Protein AF-0000000068437539 (afdb_homodimer)

Organism: Pseudonaja textilis (NCBI:txid8673)

Nearest PDB structures (foldseek):
  8h38-assembly1_I  TM=4.676E-01  e=5.471E-21  Homo sapiens
  8h33-assembly1_B  TM=4.702E-01  e=8.757E-21  Homo sapiens
  8h3f-assembly1_I  TM=4.753E-01  e=2.129E-20  Homo sapiens
  8gq6-assembly1_A  TM=4.574E-01  e=6.055E-20  Homo sapiens
  8h3r-assembly1_B  TM=4.693E-01  e=2.616E-19  Homo sapiens

Structure (mmCIF, N/CA/C/O backbone):
data_AF-0000000068437539-model_v1
#
loop_
_entity.id
_entity.type
_entity.pdbx_description
1 polymer 'BTB domain-containing protein'
#
loop_
_atom_site.group_PDB
_atom_site.id
_atom_site.type_symbol
_atom_site.label_atom_id
_atom_site.label_alt_id
_atom_site.label_comp_id
_atom_site.label_asym_id
_atom_site.label_entity_id
_atom_site.label_seq_id
_atom_site.pdbx_PDB_ins_code
_atom_site.Cartn_x
_atom_site.Cartn_y
_atom_site.Cartn_z
_atom_site.occupancy
_atom_site.B_iso_or_equiv
_atom_site.auth_seq_id
_atom_site.auth_comp_id
_atom_site.auth_asym_id
_atom_site.auth_atom_id
_atom_site.pdbx_PDB_model_num
ATOM 1 N N . MET A 1 1 ? -19.703 61.812 -15.969 1 21.53 1 MET A N 1
ATOM 2 C CA . MET A 1 1 ? -19.344 60.594 -16.703 1 21.53 1 MET A CA 1
ATOM 3 C C . MET A 1 1 ? -19.016 59.469 -15.742 1 21.53 1 MET A C 1
ATOM 5 O O . MET A 1 1 ? -18.172 59.594 -14.859 1 21.53 1 MET A O 1
ATOM 9 N N . ALA A 1 2 ? -20 58.438 -15.438 1 25.72 2 ALA A N 1
ATOM 10 C CA . ALA A 1 2 ? -20.547 57.719 -14.297 1 25.72 2 ALA A CA 1
ATOM 11 C C . ALA A 1 2 ? -19.75 56.438 -14.016 1 25.72 2 ALA A C 1
ATOM 13 O O . ALA A 1 2 ? -19.969 55.406 -14.648 1 25.72 2 ALA A O 1
ATOM 14 N N . SER A 1 3 ? -18.359 56.625 -14 1 24.42 3 SER A N 1
ATOM 15 C CA . SER A 1 3 ? -17.453 55.5 -14.172 1 24.42 3 SER A CA 1
ATOM 16 C C . SER A 1 3 ? -17.656 54.438 -13.07 1 24.42 3 SER A C 1
ATOM 18 O O . SER A 1 3 ? -17.422 54.75 -11.898 1 24.42 3 SER A O 1
ATOM 20 N N . GLY A 1 4 ? -18.734 53.656 -13.18 1 25.41 4 GLY A N 1
ATOM 21 C CA . GLY A 1 4 ? -19.391 52.75 -12.234 1 25.41 4 GLY A CA 1
ATOM 22 C C . GLY A 1 4 ? -18.516 51.594 -11.781 1 25.41 4 GLY A C 1
ATOM 23 O O . GLY A 1 4 ? -18.188 50.719 -12.578 1 25.41 4 GLY A O 1
ATOM 24 N N . GLU A 1 5 ? -17.469 51.812 -10.953 1 26.58 5 GLU A N 1
ATOM 25 C CA . GLU A 1 5 ? -16.453 50.844 -10.523 1 26.58 5 GLU A CA 1
ATOM 26 C C . GLU A 1 5 ? -17.094 49.562 -9.977 1 26.58 5 GLU A C 1
ATOM 28 O O . GLU A 1 5 ? -17.953 49.625 -9.102 1 26.58 5 GLU A O 1
ATOM 33 N N . ALA A 1 6 ? -16.984 48.469 -10.852 1 33.19 6 ALA A N 1
ATOM 34 C CA . ALA A 1 6 ? -17.609 47.156 -10.711 1 33.19 6 ALA A CA 1
ATOM 35 C C . ALA A 1 6 ? -17.297 46.562 -9.352 1 33.19 6 ALA A C 1
ATOM 37 O O . ALA A 1 6 ? -16.156 46.594 -8.883 1 33.19 6 ALA A O 1
ATOM 38 N N . PRO A 1 7 ? -18.312 46.188 -8.586 1 30.17 7 PRO A N 1
ATOM 39 C CA . PRO A 1 7 ? -18.328 45.719 -7.207 1 30.17 7 PRO A CA 1
ATOM 40 C C . PRO A 1 7 ? -17.438 44.469 -7.004 1 30.17 7 PRO A C 1
ATOM 42 O O . PRO A 1 7 ? -17.141 43.75 -7.957 1 30.17 7 PRO A O 1
ATOM 45 N N . LEU A 1 8 ? -16.578 44.469 -5.988 1 35.62 8 LEU A N 1
ATOM 46 C CA . LEU A 1 8 ? -15.625 43.469 -5.508 1 35.62 8 LEU A CA 1
ATOM 47 C C . LEU A 1 8 ? -16.234 42.062 -5.555 1 35.62 8 LEU A C 1
ATOM 49 O O . LEU A 1 8 ? -17.266 41.812 -4.938 1 35.62 8 LEU A O 1
ATOM 53 N N . GLY A 1 9 ? -16.188 41.344 -6.684 1 31 9 GLY A N 1
ATOM 54 C CA . GLY A 1 9 ? -16.688 40.062 -7.176 1 31 9 GLY A CA 1
ATOM 55 C C . GLY A 1 9 ? -16.469 38.938 -6.207 1 31 9 GLY A C 1
ATOM 56 O O . GLY A 1 9 ? -15.422 38.844 -5.555 1 31 9 GLY A O 1
ATOM 57 N N . GLU A 1 10 ? -17.516 38.375 -5.57 1 31.38 10 GLU A N 1
ATOM 58 C CA . GLU A 1 10 ? -17.797 37.125 -4.84 1 31.38 10 GLU A CA 1
ATOM 59 C C . GLU A 1 10 ? -17.125 35.938 -5.508 1 31.38 10 GLU A C 1
ATOM 61 O O . GLU A 1 10 ? -17.641 35.406 -6.48 1 31.38 10 GLU A O 1
ATOM 66 N N . ARG A 1 11 ? -15.828 35.969 -5.789 1 37.91 11 ARG A N 1
ATOM 67 C CA . ARG A 1 11 ? -15.242 34.75 -6.293 1 37.91 11 ARG A CA 1
ATOM 68 C C . ARG A 1 11 ? -15.766 33.531 -5.531 1 37.91 11 ARG A C 1
ATOM 70 O O . ARG A 1 11 ? -15.742 33.5 -4.297 1 37.91 11 ARG A O 1
ATOM 77 N N . GLU A 1 12 ? -16.734 32.719 -6.055 1 40.88 12 GLU A N 1
ATOM 78 C CA . GLU A 1 12 ? -17.344 31.422 -5.793 1 40.88 12 GLU A CA 1
ATOM 79 C C . GLU A 1 12 ? -16.312 30.438 -5.23 1 40.88 12 GLU A C 1
ATOM 81 O O . GLU A 1 12 ? -15.484 29.922 -5.969 1 40.88 12 GLU A O 1
ATOM 86 N N . VAL A 1 13 ? -15.641 30.547 -4.238 1 46 13 VAL A N 1
ATOM 87 C CA . VAL A 1 13 ? -14.812 29.625 -3.477 1 46 13 VAL A CA 1
ATOM 88 C C . VAL A 1 13 ? -15.492 28.25 -3.424 1 46 13 VAL A C 1
ATOM 90 O O . VAL A 1 13 ? -16.203 27.938 -2.461 1 46 13 VAL A O 1
ATOM 93 N N . ALA A 1 14 ? -16.25 27.734 -4.398 1 50.19 14 ALA A N 1
ATOM 94 C CA . ALA A 1 14 ? -17.156 26.594 -4.52 1 50.19 14 ALA A CA 1
ATOM 95 C C . ALA A 1 14 ? -16.391 25.281 -4.469 1 50.19 14 ALA A C 1
ATOM 97 O O . ALA A 1 14 ? -16.812 24.281 -5.078 1 50.19 14 ALA A O 1
ATOM 98 N N . GLY A 1 15 ? -15.141 25.125 -4.086 1 66 15 GLY A N 1
ATOM 99 C CA . GLY A 1 15 ? -14.43 23.875 -4.352 1 66 15 GLY A CA 1
ATOM 100 C C . GLY A 1 15 ? -14.961 22.703 -3.557 1 66 15 GLY A C 1
ATOM 101 O O . GLY A 1 15 ? -14.773 22.641 -2.34 1 66 15 GLY A O 1
ATOM 102 N N . GLY A 1 16 ? -15.938 22.016 -4.047 1 84.12 16 GLY A N 1
ATOM 103 C CA . GLY A 1 16 ? -16.469 20.781 -3.508 1 84.12 16 GLY A CA 1
ATOM 104 C C . GLY A 1 16 ? -15.43 19.672 -3.42 1 84.12 16 GLY A C 1
ATOM 105 O O . GLY A 1 16 ? -14.461 19.672 -4.18 1 84.12 16 GLY A O 1
ATOM 106 N N . GLN A 1 17 ? -15.406 19 -2.246 1 91.69 17 GLN A N 1
ATOM 107 C CA . GLN A 1 17 ? -14.516 17.859 -2.059 1 91.69 17 GLN A CA 1
ATOM 108 C C . GLN A 1 17 ? -15.305 16.562 -1.852 1 91.69 17 GLN A C 1
ATOM 110 O O . GLN A 1 17 ? -16.375 16.578 -1.243 1 91.69 17 GLN A O 1
ATOM 115 N N . SER A 1 18 ? -14.867 15.539 -2.523 1 95.06 18 SER A N 1
ATOM 116 C CA . SER A 1 18 ? -15.406 14.195 -2.303 1 95.06 18 SER A CA 1
ATOM 117 C C . SER A 1 18 ? -14.555 13.414 -1.307 1 95.06 18 SER A C 1
ATOM 119 O O . SER A 1 18 ? -13.344 13.266 -1.496 1 95.06 18 SER A O 1
ATOM 121 N N . LEU A 1 19 ? -15.211 13 -0.224 1 96.19 19 LEU A N 1
ATOM 122 C CA . LEU A 1 19 ? -14.484 12.289 0.824 1 96.19 19 LEU A CA 1
ATOM 123 C C . LEU A 1 19 ? -15.008 10.867 0.984 1 96.19 19 LEU A C 1
ATOM 125 O O . LEU A 1 19 ? -16.172 10.602 0.7 1 96.19 19 LEU A O 1
ATOM 129 N N . SER A 1 20 ? -14.156 9.945 1.362 1 96.38 20 SER A N 1
ATOM 130 C CA . SER A 1 20 ? -14.539 8.562 1.632 1 96.38 20 SER A CA 1
ATOM 131 C C . SER A 1 20 ? -13.984 8.086 2.973 1 96.38 20 SER A C 1
ATOM 133 O O . SER A 1 20 ? -13.102 8.727 3.547 1 96.38 20 SER A O 1
ATOM 135 N N . SER A 1 21 ? -14.555 7.066 3.443 1 95.88 21 SER A N 1
ATOM 136 C CA . SER A 1 21 ? -14.125 6.48 4.711 1 95.88 21 SER A CA 1
ATOM 137 C C . SER A 1 21 ? -13.547 5.086 4.508 1 95.88 21 SER A C 1
ATOM 139 O O . SER A 1 21 ? -14.164 4.238 3.861 1 95.88 21 SER A O 1
ATOM 141 N N . ASP A 1 22 ? -12.484 4.809 5.164 1 92 22 ASP A N 1
ATOM 142 C CA . ASP A 1 22 ? -11.828 3.506 5.066 1 92 22 ASP A CA 1
ATOM 143 C C . ASP A 1 22 ? -12.414 2.523 6.078 1 92 22 ASP A C 1
ATOM 145 O O . ASP A 1 22 ? -12.227 1.311 5.953 1 92 22 ASP A O 1
ATOM 149 N N . THR A 1 23 ? -13.125 3.074 6.969 1 93.62 23 THR A N 1
ATOM 150 C CA . THR A 1 23 ? -13.602 2.225 8.055 1 93.62 23 THR A CA 1
ATOM 151 C C . THR A 1 23 ? -15.094 1.94 7.906 1 93.62 23 THR A C 1
ATOM 153 O O . THR A 1 23 ? -15.625 1.027 8.547 1 93.62 23 THR A O 1
ATOM 156 N N . TYR A 1 24 ? -15.734 2.631 7.066 1 96 24 TYR A N 1
ATOM 157 C CA . TYR A 1 24 ? -17.188 2.541 7 1 96 24 TYR A CA 1
ATOM 158 C C . TYR A 1 24 ? -17.625 1.158 6.535 1 96 24 TYR A C 1
ATOM 160 O O . TYR A 1 24 ? -18.469 0.52 7.176 1 96 24 TYR A O 1
ATOM 168 N N . LEU A 1 25 ? -17.094 0.651 5.484 1 95.12 25 LEU A N 1
ATOM 169 C CA . LEU A 1 25 ? -17.547 -0.592 4.875 1 95.12 25 LEU A CA 1
ATOM 170 C C . LEU A 1 25 ? -17.328 -1.773 5.812 1 95.12 25 LEU A C 1
ATOM 172 O O . LEU A 1 25 ? -18.25 -2.557 6.059 1 95.12 25 LEU A O 1
ATOM 176 N N . PRO A 1 26 ? -16.141 -1.92 6.367 1 94.69 26 PRO A N 1
ATOM 177 C CA . PRO A 1 26 ? -15.961 -2.998 7.344 1 94.69 26 PRO A CA 1
ATOM 178 C C . PRO A 1 26 ? -16.922 -2.895 8.523 1 94.69 26 PRO A C 1
ATOM 180 O O . PRO A 1 26 ? -17.438 -3.912 9 1 94.69 26 PRO A O 1
ATOM 183 N N . LYS A 1 27 ? -17.172 -1.689 8.961 1 95.94 27 LYS A N 1
ATOM 184 C CA . LYS A 1 27 ? -18.094 -1.493 10.078 1 95.94 27 LYS A CA 1
ATOM 185 C C . LYS A 1 27 ? -19.516 -1.843 9.688 1 95.94 27 LYS A C 1
ATOM 187 O O . LYS A 1 27 ? -20.281 -2.381 10.492 1 95.94 27 LYS A O 1
ATOM 192 N N . LEU A 1 28 ? -19.797 -1.466 8.477 1 96.75 28 LEU A N 1
ATOM 193 C CA . LEU A 1 28 ? -21.109 -1.81 7.961 1 96.75 28 LEU A CA 1
ATOM 194 C C . LEU A 1 28 ? -21.328 -3.32 7.969 1 96.75 28 LEU A C 1
ATOM 196 O O . LEU A 1 28 ? -22.344 -3.805 8.461 1 96.75 28 LEU A O 1
ATOM 200 N N . LEU A 1 29 ? -20.375 -4.027 7.457 1 97 29 LEU A N 1
ATOM 201 C CA . LEU A 1 29 ? -20.484 -5.48 7.387 1 97 29 LEU A CA 1
ATOM 202 C C . LEU A 1 29 ? -20.531 -6.086 8.781 1 97 29 LEU A C 1
ATOM 204 O O . LEU A 1 29 ? -21.312 -7.004 9.039 1 97 29 LEU A O 1
ATOM 208 N N . GLU A 1 30 ? -19.703 -5.582 9.641 1 97.19 30 GLU A N 1
ATOM 209 C CA . GLU A 1 30 ? -19.719 -6.039 11.023 1 97.19 30 GLU A CA 1
ATOM 210 C C . GLU A 1 30 ? -21.078 -5.801 11.68 1 97.19 30 GLU A C 1
ATOM 212 O O . GLU A 1 30 ? -21.578 -6.656 12.414 1 97.19 30 GLU A O 1
ATOM 217 N N . GLY A 1 31 ? -21.562 -4.676 11.398 1 97.69 31 GLY A N 1
ATOM 218 C CA . GLY A 1 31 ? -22.875 -4.363 11.914 1 97.69 31 GLY A CA 1
ATOM 219 C C . GLY A 1 31 ? -23.969 -5.285 11.383 1 97.69 31 GLY A C 1
ATOM 220 O O . GLY A 1 31 ? -24.844 -5.715 12.133 1 97.69 31 GLY A O 1
ATOM 221 N N . LEU A 1 32 ? -23.891 -5.57 10.141 1 97.56 32 LEU A N 1
ATOM 222 C CA . LEU A 1 32 ? -24.875 -6.469 9.531 1 97.56 32 LEU A CA 1
ATOM 223 C C . LEU A 1 32 ? -24.75 -7.875 10.109 1 97.56 32 LEU A C 1
ATOM 225 O O . LEU A 1 32 ? -25.75 -8.547 10.328 1 97.56 32 LEU A O 1
ATOM 229 N N . GLN A 1 33 ? -23.562 -8.289 10.328 1 97.62 33 GLN A N 1
ATOM 230 C CA . GLN A 1 33 ? -23.328 -9.586 10.953 1 97.62 33 GLN A CA 1
ATOM 231 C C . GLN A 1 33 ? -23.922 -9.633 12.352 1 97.62 33 GLN A C 1
ATOM 233 O O . GLN A 1 33 ? -24.531 -10.633 12.734 1 97.62 33 GLN A O 1
ATOM 238 N N . ASN A 1 34 ? -23.734 -8.586 13.062 1 97.44 34 ASN A N 1
ATOM 239 C CA . ASN A 1 34 ? -24.281 -8.508 14.414 1 97.44 34 ASN A CA 1
ATOM 240 C C . ASN A 1 34 ? -25.812 -8.547 14.398 1 97.44 34 ASN A C 1
ATOM 242 O O . ASN A 1 34 ? -26.422 -9.234 15.219 1 97.44 34 ASN A O 1
ATOM 246 N N . LEU A 1 35 ? -26.375 -7.824 13.461 1 97.12 35 LEU A N 1
ATOM 247 C CA . LEU A 1 35 ? -27.828 -7.848 13.328 1 97.12 35 LEU A CA 1
ATOM 248 C C . LEU A 1 35 ? -28.328 -9.266 13.047 1 97.12 35 LEU A C 1
ATOM 250 O O . LEU A 1 35 ? -29.297 -9.719 13.656 1 97.12 35 LEU A O 1
ATOM 254 N N . ARG A 1 36 ? -27.625 -9.945 12.188 1 97.12 36 ARG A N 1
ATOM 255 C CA . ARG A 1 36 ? -28.031 -11.305 11.836 1 97.12 36 ARG A CA 1
ATOM 256 C C . ARG A 1 36 ? -27.891 -12.234 13.031 1 97.12 36 ARG A C 1
ATOM 258 O O . ARG A 1 36 ? -28.797 -13.031 13.312 1 97.12 36 ARG A O 1
ATOM 265 N N . SER A 1 37 ? -26.781 -12.125 13.711 1 96.5 37 SER A N 1
ATOM 266 C CA . SER A 1 37 ? -26.516 -12.984 14.867 1 96.5 37 SER A CA 1
ATOM 267 C C . SER A 1 37 ? -27.594 -12.812 15.938 1 96.5 37 SER A C 1
ATOM 269 O O . SER A 1 37 ? -27.922 -13.758 16.656 1 96.5 37 SER A O 1
ATOM 271 N N . GLN A 1 38 ? -28.188 -11.602 15.984 1 95.38 38 GLN A N 1
ATOM 272 C CA . GLN A 1 38 ? -29.203 -11.297 16.984 1 95.38 38 GLN A CA 1
ATOM 273 C C . GLN A 1 38 ? -30.609 -11.477 16.406 1 95.38 38 GLN A C 1
ATOM 275 O O . GLN A 1 38 ? -31.594 -11.164 17.062 1 95.38 38 GLN A O 1
ATOM 280 N N . ASN A 1 39 ? -30.688 -11.969 15.188 1 95 39 ASN A N 1
ATOM 281 C CA . ASN A 1 39 ? -31.953 -12.109 14.461 1 95 39 ASN A CA 1
ATOM 282 C C . ASN A 1 39 ? -32.719 -10.797 14.453 1 95 39 ASN A C 1
ATOM 284 O O . ASN A 1 39 ? -33.969 -10.805 14.609 1 95 39 ASN A O 1
ATOM 288 N N . ALA A 1 40 ? -31.922 -9.68 14.375 1 94.06 40 ALA A N 1
ATOM 289 C CA . ALA A 1 40 ? -32.531 -8.352 14.352 1 94.06 40 ALA A CA 1
ATOM 290 C C . ALA A 1 40 ? -32.75 -7.883 12.922 1 94.06 40 ALA A C 1
ATOM 292 O O . ALA A 1 40 ? -31.844 -7.926 12.094 1 94.06 40 ALA A O 1
ATOM 293 N N . LEU A 1 41 ? -33.969 -7.543 12.594 1 93.19 41 LEU A N 1
ATOM 294 C CA . LEU A 1 41 ? -34.375 -6.953 11.328 1 93.19 41 LEU A CA 1
ATOM 295 C C . LEU A 1 41 ? -34.219 -7.949 10.18 1 93.19 41 LEU A C 1
ATOM 297 O O . LEU A 1 41 ? -34.094 -7.551 9.023 1 93.19 41 LEU A O 1
ATOM 301 N N . CYS A 1 42 ? -34.031 -9.188 10.5 1 94.75 42 CYS A N 1
ATOM 302 C CA . CYS A 1 42 ? -34.031 -10.203 9.453 1 94.75 42 CYS A CA 1
ATOM 303 C C . CYS A 1 42 ? -35.406 -10.375 8.836 1 94.75 42 CYS A C 1
ATOM 305 O O . CYS A 1 42 ? -36.406 -10.336 9.547 1 94.75 42 CYS A O 1
ATOM 307 N N . ASP A 1 43 ? -35.438 -10.547 7.555 1 92.69 43 ASP A N 1
ATOM 308 C CA . ASP A 1 43 ? -36.75 -10.578 6.906 1 92.69 43 ASP A CA 1
ATOM 309 C C . ASP A 1 43 ? -36.875 -11.82 6.031 1 92.69 43 ASP A C 1
ATOM 311 O O . ASP A 1 43 ? -37.844 -11.93 5.262 1 92.69 43 ASP A O 1
ATOM 315 N N . VAL A 1 44 ? -35.938 -12.758 6.113 1 94.69 44 VAL A N 1
ATOM 316 C CA . VAL A 1 44 ? -36.031 -14.008 5.375 1 94.69 44 VAL A CA 1
ATOM 317 C C . VAL A 1 44 ? -35.344 -15.133 6.145 1 94.69 44 VAL A C 1
ATOM 319 O O . VAL A 1 44 ? -34.375 -14.883 6.883 1 94.69 44 VAL A O 1
ATOM 322 N N . VAL A 1 45 ? -35.875 -16.266 6.008 1 96.56 45 VAL A N 1
ATOM 323 C CA . VAL A 1 45 ? -35.281 -17.469 6.582 1 96.56 45 VAL A CA 1
ATOM 324 C C . VAL A 1 45 ? -34.969 -18.469 5.477 1 96.56 45 VAL A C 1
ATOM 326 O O . VAL A 1 45 ? -35.812 -18.781 4.641 1 96.56 45 VAL A O 1
ATOM 329 N N . LEU A 1 46 ? -33.688 -18.875 5.371 1 97.25 46 LEU A N 1
ATOM 330 C CA . LEU A 1 46 ? -33.281 -19.922 4.441 1 97.25 46 LEU A CA 1
ATOM 331 C C . LEU A 1 46 ? -33.25 -21.281 5.137 1 97.25 46 LEU A C 1
ATOM 333 O O . LEU A 1 46 ? -32.812 -21.391 6.289 1 97.25 46 LEU A O 1
ATOM 337 N N . GLU A 1 47 ? -33.688 -22.281 4.43 1 97.81 47 GLU A N 1
ATOM 338 C CA . GLU A 1 47 ? -33.719 -23.625 5.004 1 97.81 47 GLU A CA 1
ATOM 339 C C . GLU A 1 47 ? -33.031 -24.625 4.105 1 97.81 47 GLU A C 1
ATOM 341 O O . GLU A 1 47 ? -33.25 -24.656 2.891 1 97.81 47 GLU A O 1
ATOM 346 N N . ALA A 1 48 ? -32.125 -25.359 4.66 1 97.25 48 ALA A N 1
ATOM 347 C CA . ALA A 1 48 ? -31.438 -26.453 3.99 1 97.25 48 ALA A CA 1
ATOM 348 C C . ALA A 1 48 ? -31.219 -27.625 4.941 1 97.25 48 ALA A C 1
ATOM 350 O O . ALA A 1 48 ? -30.719 -27.453 6.051 1 97.25 48 ALA A O 1
ATOM 351 N N . GLU A 1 49 ? -31.625 -28.828 4.598 1 96.62 49 GLU A N 1
ATOM 352 C CA . GLU A 1 49 ? -31.453 -30.047 5.375 1 96.62 49 GLU A CA 1
ATOM 353 C C . GLU A 1 49 ? -32.031 -29.906 6.773 1 96.62 49 GLU A C 1
ATOM 355 O O . GLU A 1 49 ? -31.422 -30.281 7.762 1 96.62 49 GLU A O 1
ATOM 360 N N . GLY A 1 50 ? -33.156 -29.156 6.91 1 94.31 50 GLY A N 1
ATOM 361 C CA . GLY A 1 50 ? -33.875 -29.016 8.172 1 94.31 50 GLY A CA 1
ATOM 362 C C . GLY A 1 50 ? -33.344 -27.891 9.039 1 94.31 50 GLY A C 1
ATOM 363 O O . GLY A 1 50 ? -33.938 -27.578 10.07 1 94.31 50 GLY A O 1
ATOM 364 N N . ALA A 1 51 ? -32.188 -27.344 8.68 1 97 51 ALA A N 1
ATOM 365 C CA . ALA A 1 51 ? -31.656 -26.203 9.422 1 97 51 ALA A CA 1
ATOM 366 C C . ALA A 1 51 ? -32.156 -24.875 8.867 1 97 51 ALA A C 1
ATOM 368 O O . ALA A 1 51 ? -32.375 -24.75 7.66 1 97 51 ALA A O 1
ATOM 369 N N . SER A 1 52 ? -32.406 -23.953 9.758 1 97 52 SER A N 1
ATOM 370 C CA . SER A 1 52 ? -32.906 -22.641 9.375 1 97 52 SER A CA 1
ATOM 371 C C . SER A 1 52 ? -31.891 -21.531 9.672 1 97 52 SER A C 1
ATOM 373 O O . SER A 1 52 ? -31.234 -21.547 10.711 1 97 52 SER A O 1
ATOM 375 N N . PHE A 1 53 ? -31.719 -20.625 8.734 1 97.44 53 PHE A N 1
ATOM 376 C CA . PHE A 1 53 ? -30.781 -19.5 8.852 1 97.44 53 PHE A CA 1
ATOM 377 C C . PHE A 1 53 ? -31.484 -18.188 8.539 1 97.44 53 PHE A C 1
ATOM 379 O O . PHE A 1 53 ? -32 -18 7.441 1 97.44 53 PHE A O 1
ATOM 386 N N . ALA A 1 54 ? -31.5 -17.328 9.516 1 96.94 54 ALA A N 1
ATOM 387 C CA . ALA A 1 54 ? -32.062 -15.992 9.297 1 96.94 54 ALA A CA 1
ATOM 388 C C . ALA A 1 54 ? -31.094 -15.117 8.516 1 96.94 54 ALA A C 1
ATOM 390 O O . ALA A 1 54 ? -29.875 -15.227 8.688 1 96.94 54 ALA A O 1
ATOM 391 N N . ALA A 1 55 ? -31.562 -14.266 7.609 1 97.19 55 ALA A N 1
ATOM 392 C CA . ALA A 1 55 ? -30.734 -13.359 6.816 1 97.19 55 ALA A CA 1
ATOM 393 C C . ALA A 1 55 ? -31.547 -12.141 6.367 1 97.19 55 ALA A C 1
ATOM 395 O O . ALA A 1 55 ? -32.688 -11.969 6.758 1 97.19 55 ALA A O 1
ATOM 396 N N . HIS A 1 56 ? -30.969 -11.242 5.75 1 96.44 56 HIS A N 1
ATOM 397 C CA . HIS A 1 56 ? -31.594 -10.055 5.184 1 96.44 56 HIS A CA 1
ATOM 398 C C . HIS A 1 56 ? -31.781 -10.195 3.676 1 96.44 56 HIS A C 1
ATOM 400 O O . HIS A 1 56 ? -30.812 -10.477 2.955 1 96.44 56 HIS A O 1
ATOM 406 N N . ARG A 1 57 ? -32.969 -9.992 3.141 1 96.12 57 ARG A N 1
ATOM 407 C CA . ARG A 1 57 ? -33.281 -10.148 1.722 1 96.12 57 ARG A CA 1
ATOM 408 C C . ARG A 1 57 ? -32.375 -9.258 0.868 1 96.12 57 ARG A C 1
ATOM 410 O O . ARG A 1 57 ? -31.906 -9.68 -0.187 1 96.12 57 ARG A O 1
ATOM 417 N N . ALA A 1 58 ? -32.156 -8.008 1.353 1 96.38 58 ALA A N 1
ATOM 418 C CA . ALA A 1 58 ? -31.359 -7.051 0.585 1 96.38 58 ALA A CA 1
ATOM 419 C C . ALA A 1 58 ? -29.938 -7.559 0.38 1 96.38 58 ALA A C 1
ATOM 421 O O . ALA A 1 58 ? -29.391 -7.465 -0.723 1 96.38 58 ALA A O 1
ATOM 422 N N . ILE A 1 59 ? -29.328 -8.133 1.438 1 97.69 59 ILE A N 1
ATOM 423 C CA . ILE A 1 59 ? -27.953 -8.633 1.374 1 97.69 59 ILE A CA 1
ATOM 424 C C . ILE A 1 59 ? -27.891 -9.836 0.441 1 97.69 59 ILE A C 1
ATOM 426 O O . ILE A 1 59 ? -27 -9.922 -0.41 1 97.69 59 ILE A O 1
ATOM 430 N N . LEU A 1 60 ? -28.875 -10.727 0.598 1 97.62 60 LEU A N 1
ATOM 431 C CA . LEU A 1 60 ? -28.922 -11.922 -0.237 1 97.62 60 LEU A CA 1
ATOM 432 C C . LEU A 1 60 ? -29.141 -11.555 -1.699 1 97.62 60 LEU A C 1
ATOM 434 O O . LEU A 1 60 ? -28.531 -12.141 -2.596 1 97.62 60 LEU A O 1
ATOM 438 N N . ALA A 1 61 ? -30.031 -10.578 -1.968 1 97.12 61 ALA A N 1
ATOM 439 C CA . ALA A 1 61 ? -30.375 -10.188 -3.33 1 97.12 61 ALA A CA 1
ATOM 440 C C . ALA A 1 61 ? -29.172 -9.578 -4.047 1 97.12 61 ALA A C 1
ATOM 442 O O . ALA A 1 61 ? -29.047 -9.703 -5.266 1 97.12 61 ALA A O 1
ATOM 443 N N . VAL A 1 62 ? -28.312 -8.93 -3.275 1 97.19 62 VAL A N 1
ATOM 444 C CA . VAL A 1 62 ? -27.141 -8.289 -3.877 1 97.19 62 VAL A CA 1
ATOM 445 C C . VAL A 1 62 ? -26.062 -9.336 -4.133 1 97.19 62 VAL A C 1
ATOM 447 O O . VAL A 1 62 ? -25.391 -9.312 -5.172 1 97.19 62 VAL A O 1
ATOM 450 N N . ALA A 1 63 ? -25.875 -10.258 -3.215 1 97.38 63 ALA A N 1
ATOM 451 C CA . ALA A 1 63 ? -24.75 -11.188 -3.248 1 97.38 63 ALA A CA 1
ATOM 452 C C . ALA A 1 63 ? -25.078 -12.43 -4.059 1 97.38 63 ALA A C 1
ATOM 454 O O . ALA A 1 63 ? -24.188 -13.117 -4.551 1 97.38 63 ALA A O 1
ATOM 455 N N . SER A 1 64 ? -26.359 -12.789 -4.195 1 97.88 64 SER A N 1
ATOM 456 C CA . SER A 1 64 ? -26.812 -14 -4.871 1 97.88 64 SER A CA 1
ATOM 457 C C . SER A 1 64 ? -27.797 -13.672 -5.98 1 97.88 64 SER A C 1
ATOM 459 O O . SER A 1 64 ? -28.891 -13.156 -5.719 1 97.88 64 SER A O 1
ATOM 461 N N . SER A 1 65 ? -27.484 -14.086 -7.207 1 96.69 65 SER A N 1
ATOM 462 C CA . SER A 1 65 ? -28.375 -13.852 -8.336 1 96.69 65 SER A CA 1
ATOM 463 C C . SER A 1 65 ? -29.641 -14.711 -8.242 1 96.69 65 SER A C 1
ATOM 465 O O . SER A 1 65 ? -30.703 -14.312 -8.703 1 96.69 65 SER A O 1
ATOM 467 N N . TYR A 1 66 ? -29.469 -15.844 -7.617 1 97.19 66 TYR A N 1
ATOM 468 C CA . TYR A 1 66 ? -30.609 -16.719 -7.379 1 97.19 66 TYR A CA 1
ATOM 469 C C . TYR A 1 66 ? -31.641 -16.031 -6.473 1 97.19 66 TYR A C 1
ATOM 471 O O . TYR A 1 66 ? -32.812 -15.969 -6.801 1 97.19 66 TYR A O 1
ATOM 479 N N . CYS A 1 67 ? -31.156 -15.484 -5.398 1 96.31 67 CYS A N 1
ATOM 480 C CA . CYS A 1 67 ? -32.031 -14.82 -4.441 1 96.31 67 CYS A CA 1
ATOM 481 C C . CYS A 1 67 ? -32.625 -13.547 -5.031 1 96.31 67 CYS A C 1
ATOM 483 O O . CYS A 1 67 ? -33.781 -13.219 -4.773 1 96.31 67 CYS A O 1
ATOM 485 N N . LYS A 1 68 ? -31.812 -12.812 -5.797 1 95.44 68 LYS A N 1
ATOM 486 C CA . LYS A 1 68 ? -32.312 -11.609 -6.453 1 95.44 68 LYS A CA 1
ATOM 487 C C . LYS A 1 68 ? -33.531 -11.898 -7.305 1 95.44 68 LYS A C 1
ATOM 489 O O . LYS A 1 68 ? -34.562 -11.219 -7.18 1 95.44 68 LYS A O 1
ATOM 494 N N . THR A 1 69 ? -33.469 -12.922 -8.117 1 94.31 69 THR A N 1
ATOM 495 C CA . THR A 1 69 ? -34.531 -13.312 -9.008 1 94.31 69 THR A CA 1
ATOM 496 C C . THR A 1 69 ? -35.719 -13.836 -8.219 1 94.31 69 THR A C 1
ATOM 498 O O . THR A 1 69 ? -36.875 -13.516 -8.523 1 94.31 69 THR A O 1
ATOM 501 N N . HIS A 1 70 ? -35.438 -14.594 -7.203 1 94 70 HIS A N 1
ATOM 502 C CA . HIS A 1 70 ? -36.469 -15.18 -6.375 1 94 70 HIS A CA 1
ATOM 503 C C . HIS A 1 70 ? -37.281 -14.102 -5.68 1 94 70 HIS A C 1
ATOM 505 O O . HIS A 1 70 ? -38.531 -14.141 -5.699 1 94 70 HIS A O 1
ATOM 511 N N . PHE A 1 71 ? -36.625 -13.086 -5.105 1 92.94 71 PHE A N 1
ATOM 512 C CA . PHE A 1 71 ? -37.281 -12.055 -4.332 1 92.94 71 PHE A CA 1
ATOM 513 C C . PHE A 1 71 ? -38.031 -11.094 -5.25 1 92.94 71 PHE A C 1
ATOM 515 O O . PHE A 1 71 ? -39 -10.469 -4.84 1 92.94 71 PHE A O 1
ATOM 522 N N . ALA A 1 72 ? -37.531 -10.922 -6.469 1 88.62 72 ALA A N 1
ATOM 523 C CA . ALA A 1 72 ? -38.219 -10.07 -7.438 1 88.62 72 ALA A CA 1
ATOM 524 C C . ALA A 1 72 ? -39.562 -10.672 -7.844 1 88.62 72 ALA A C 1
ATOM 526 O O . ALA A 1 72 ? -40.5 -9.945 -8.141 1 88.62 72 ALA A O 1
ATOM 527 N N . ARG A 1 73 ? -39.656 -11.984 -7.836 1 85.88 73 ARG A N 1
ATOM 528 C CA . ARG A 1 73 ? -40.844 -12.688 -8.258 1 85.88 73 ARG A CA 1
ATOM 529 C C . ARG A 1 73 ? -41.844 -12.805 -7.105 1 85.88 73 ARG A C 1
ATOM 531 O O . ARG A 1 73 ? -43.062 -12.961 -7.332 1 85.88 73 ARG A O 1
ATOM 538 N N . GLU A 1 74 ? -41.219 -12.852 -5.941 1 79.06 74 GLU A N 1
ATOM 539 C CA . GLU A 1 74 ? -42.094 -13.055 -4.773 1 79.06 74 GLU A CA 1
ATOM 540 C C . GLU A 1 74 ? -43 -11.859 -4.543 1 79.06 74 GLU A C 1
ATOM 542 O O . GLU A 1 74 ? -42.594 -10.711 -4.715 1 79.06 74 GLU A O 1
ATOM 547 N N . ALA A 1 75 ? -44.281 -12.125 -4.695 1 60.28 75 ALA A N 1
ATOM 548 C CA . ALA A 1 75 ? -45.281 -11.117 -4.387 1 60.28 75 ALA A CA 1
ATOM 549 C C . ALA A 1 75 ? -45.031 -10.508 -3.008 1 60.28 75 ALA A C 1
ATOM 551 O O . ALA A 1 75 ? -44.531 -11.172 -2.105 1 60.28 75 ALA A O 1
ATOM 552 N N . ALA A 1 76 ? -45.094 -9.172 -2.76 1 57.47 76 ALA A N 1
ATOM 553 C CA . ALA A 1 76 ? -44.969 -8.32 -1.583 1 57.47 76 ALA A CA 1
ATOM 554 C C . ALA A 1 76 ? -45.688 -8.914 -0.38 1 57.47 76 ALA A C 1
ATOM 556 O O . ALA A 1 76 ? -46.812 -9.43 -0.512 1 57.47 76 ALA A O 1
ATOM 557 N N . GLY A 1 77 ? -45.125 -9.32 0.808 1 58.25 77 GLY A N 1
ATOM 558 C CA . GLY A 1 77 ? -45.844 -9.508 2.066 1 58.25 77 GLY A CA 1
ATOM 559 C C . GLY A 1 77 ? -45.594 -10.859 2.695 1 58.25 77 GLY A C 1
ATOM 560 O O . GLY A 1 77 ? -45.906 -11.078 3.867 1 58.25 77 GLY A O 1
ATOM 561 N N . ARG A 1 78 ? -45.5 -12.039 1.808 1 57.31 78 ARG A N 1
ATOM 562 C CA . ARG A 1 78 ? -45.562 -13.328 2.496 1 57.31 78 ARG A CA 1
ATOM 563 C C . ARG A 1 78 ? -44.156 -13.789 2.885 1 57.31 78 ARG A C 1
ATOM 565 O O . ARG A 1 78 ? -43.25 -13.883 2.035 1 57.31 78 ARG A O 1
ATOM 572 N N . ALA A 1 79 ? -43.844 -13.805 4.164 1 68.62 79 ALA A N 1
ATOM 573 C CA . ALA A 1 79 ? -42.625 -14.234 4.812 1 68.62 79 ALA A CA 1
ATOM 574 C C . ALA A 1 79 ? -42.438 -15.742 4.664 1 68.62 79 ALA A C 1
ATOM 576 O O . ALA A 1 79 ? -42.656 -16.5 5.605 1 68.62 79 ALA A O 1
ATOM 577 N N . THR A 1 80 ? -42.375 -16.203 3.418 1 82.81 80 THR A N 1
ATOM 578 C CA . THR A 1 80 ? -42.156 -17.641 3.291 1 82.81 80 THR A CA 1
ATOM 579 C C . THR A 1 80 ? -40.656 -17.938 3.279 1 82.81 80 THR A C 1
ATOM 581 O O . THR A 1 80 ? -39.875 -17.203 2.652 1 82.81 80 THR A O 1
ATOM 584 N N . PRO A 1 81 ? -40.312 -18.906 4.121 1 92.5 81 PRO A N 1
ATOM 585 C CA . PRO A 1 81 ? -38.906 -19.312 4.121 1 92.5 81 PRO A CA 1
ATOM 586 C C . PRO A 1 81 ? -38.438 -19.812 2.756 1 92.5 81 PRO A C 1
ATOM 588 O O . PRO A 1 81 ? -39.219 -20.406 2.01 1 92.5 81 PRO A O 1
ATOM 591 N N . LEU A 1 82 ? -37.312 -19.469 2.33 1 94.81 82 LEU A N 1
ATOM 592 C CA . LEU A 1 82 ? -36.688 -19.969 1.107 1 94.81 82 LEU A CA 1
ATOM 593 C C . LEU A 1 82 ? -36.094 -21.359 1.333 1 94.81 82 LEU A C 1
ATOM 595 O O . LEU A 1 82 ? -35.062 -21.484 2.002 1 94.81 82 LEU A O 1
ATOM 599 N N . LYS A 1 83 ? -36.688 -22.328 0.784 1 95.75 83 LYS A N 1
ATOM 600 C CA . LYS A 1 83 ? -36.219 -23.703 0.944 1 95.75 83 LYS A CA 1
ATOM 601 C C . LYS A 1 83 ? -35.281 -24.094 -0.187 1 95.75 83 LYS A C 1
ATOM 603 O O . LYS A 1 83 ? -35.656 -24.016 -1.362 1 95.75 83 LYS A O 1
ATOM 608 N N . LEU A 1 84 ? -34.094 -24.531 0.208 1 96.75 84 LEU A N 1
ATOM 609 C CA . LEU A 1 84 ? -33.094 -24.953 -0.763 1 96.75 84 LEU A CA 1
ATOM 610 C C . LEU A 1 84 ? -32.969 -26.484 -0.761 1 96.75 84 LEU A C 1
ATOM 612 O O . LEU A 1 84 ? -32.75 -27.078 0.292 1 96.75 84 LEU A O 1
ATOM 616 N N . ALA A 1 85 ? -33.125 -27.078 -1.838 1 95.12 85 ALA A N 1
ATOM 617 C CA . ALA A 1 85 ? -33.062 -28.531 -1.995 1 95.12 85 ALA A CA 1
ATOM 618 C C . ALA A 1 85 ? -31.625 -28.984 -2.25 1 95.12 85 ALA A C 1
ATOM 620 O O . ALA A 1 85 ? -30.75 -28.156 -2.518 1 95.12 85 ALA A O 1
ATOM 621 N N . PRO A 1 86 ? -31.453 -30.312 -2.105 1 94 86 PRO A N 1
ATOM 622 C CA . PRO A 1 86 ? -30.125 -30.812 -2.512 1 94 86 PRO A CA 1
ATOM 623 C C . PRO A 1 86 ? -29.75 -30.406 -3.932 1 94 86 PRO A C 1
ATOM 625 O O . PRO A 1 86 ? -30.625 -30.297 -4.797 1 94 86 PRO A O 1
ATOM 628 N N . PRO A 1 87 ? -28.469 -30.031 -4.004 1 94.75 87 PRO A N 1
ATOM 629 C CA . PRO A 1 87 ? -27.281 -30.484 -3.256 1 94.75 87 PRO A CA 1
ATOM 630 C C . PRO A 1 87 ? -26.859 -29.469 -2.193 1 94.75 87 PRO A C 1
ATOM 632 O O . PRO A 1 87 ? -25.766 -29.578 -1.64 1 94.75 87 PRO A O 1
ATOM 635 N N . VAL A 1 88 ? -27.703 -28.484 -1.922 1 97.38 88 VAL A N 1
ATOM 636 C CA . VAL A 1 88 ? -27.344 -27.5 -0.912 1 97.38 88 VAL A CA 1
ATOM 637 C C . VAL A 1 88 ? -27.469 -28.109 0.481 1 97.38 88 VAL A C 1
ATOM 639 O O . VAL A 1 88 ? -28.562 -28.469 0.909 1 97.38 88 VAL A O 1
ATOM 642 N N . THR A 1 89 ? -26.344 -28.25 1.131 1 97.56 89 THR A N 1
ATOM 643 C CA . THR A 1 89 ? -26.328 -28.766 2.496 1 97.56 89 THR A CA 1
ATOM 644 C C . THR A 1 89 ? -26.406 -27.625 3.506 1 97.56 89 THR A C 1
ATOM 646 O O . THR A 1 89 ? -26.25 -26.469 3.145 1 97.56 89 THR A O 1
ATOM 649 N N . ALA A 1 90 ? -26.688 -27.953 4.805 1 97.75 90 ALA A N 1
ATOM 650 C CA . ALA A 1 90 ? -26.719 -26.953 5.879 1 97.75 90 ALA A CA 1
ATOM 651 C C . ALA A 1 90 ? -25.344 -26.344 6.094 1 97.75 90 ALA A C 1
ATOM 653 O O . ALA A 1 90 ? -25.219 -25.125 6.27 1 97.75 90 ALA A O 1
ATOM 654 N N . ARG A 1 91 ? -24.359 -27.172 6.02 1 96.88 91 ARG A N 1
ATOM 655 C CA . ARG A 1 91 ? -23 -26.719 6.223 1 96.88 91 ARG A CA 1
ATOM 656 C C . ARG A 1 91 ? -22.547 -25.812 5.078 1 96.88 91 ARG A C 1
ATOM 658 O O . ARG A 1 91 ? -21.891 -24.797 5.305 1 96.88 91 ARG A O 1
ATOM 665 N N . GLY A 1 92 ? -22.859 -26.172 3.842 1 97.81 92 GLY A N 1
ATOM 666 C CA . GLY A 1 92 ? -22.547 -25.328 2.691 1 97.81 92 GLY A CA 1
ATOM 667 C C . GLY A 1 92 ? -23.188 -23.969 2.748 1 97.81 92 GLY A C 1
ATOM 668 O O . GLY A 1 92 ? -22.547 -22.953 2.467 1 97.81 92 GLY A O 1
ATOM 669 N N . LEU A 1 93 ? -24.484 -24 3.145 1 98.25 93 LEU A N 1
ATOM 670 C CA . LEU A 1 93 ? -25.234 -22.75 3.254 1 98.25 93 LEU A CA 1
ATOM 671 C C . LEU A 1 93 ? -24.656 -21.875 4.363 1 98.25 93 LEU A C 1
ATOM 673 O O . LEU A 1 93 ? -24.547 -20.656 4.199 1 98.25 93 LEU A O 1
ATOM 677 N N . GLN A 1 94 ? -24.328 -22.531 5.469 1 97.62 94 GLN A N 1
ATOM 678 C CA . GLN A 1 94 ? -23.703 -21.812 6.574 1 97.62 94 GLN A CA 1
ATOM 679 C C . GLN A 1 94 ? -22.406 -21.141 6.137 1 97.62 94 GLN A C 1
ATOM 681 O O . GLN A 1 94 ? -22.125 -20 6.52 1 97.62 94 GLN A O 1
ATOM 686 N N . GLY A 1 95 ? -21.562 -21.828 5.344 1 97.69 95 GLY A N 1
ATOM 687 C CA . GLY A 1 95 ? -20.328 -21.25 4.828 1 97.69 95 GLY A CA 1
ATOM 688 C C . GLY A 1 95 ? -20.562 -20.047 3.949 1 97.69 95 GLY A C 1
ATOM 689 O O . GLY A 1 95 ? -19.844 -19.047 4.07 1 97.69 95 GLY A O 1
ATOM 690 N N . ILE A 1 96 ? -21.594 -20.109 3.137 1 98.31 96 ILE A N 1
ATOM 691 C CA . ILE A 1 96 ? -21.922 -19.016 2.236 1 98.31 96 ILE A CA 1
ATOM 692 C C . ILE A 1 96 ? -22.359 -17.797 3.049 1 98.31 96 ILE A C 1
ATOM 694 O O . ILE A 1 96 ? -21.875 -16.688 2.818 1 98.31 96 ILE A O 1
ATOM 698 N N . LEU A 1 97 ? -23.266 -18 3.996 1 98.25 97 LEU A N 1
ATOM 699 C CA . LEU A 1 97 ? -23.781 -16.906 4.805 1 98.25 97 LEU A CA 1
ATOM 700 C C . LEU A 1 97 ? -22.688 -16.281 5.656 1 98.25 97 LEU A C 1
ATOM 702 O O . LEU A 1 97 ? -22.641 -15.062 5.82 1 98.25 97 LEU A O 1
ATOM 706 N N . SER A 1 98 ? -21.844 -17.156 6.164 1 97.44 98 SER A N 1
ATOM 707 C CA . SER A 1 98 ? -20.703 -16.641 6.926 1 97.44 98 SER A CA 1
ATOM 708 C C . SER A 1 98 ? -19.844 -15.711 6.078 1 97.44 98 SER A C 1
ATOM 710 O O . SER A 1 98 ? -19.422 -14.648 6.543 1 97.44 98 SER A O 1
ATOM 712 N N . PHE A 1 99 ? -19.656 -16.047 4.871 1 97.94 99 PHE A N 1
ATOM 713 C CA . PHE A 1 99 ? -18.875 -15.211 3.969 1 97.94 99 PHE A CA 1
ATOM 714 C C . PHE A 1 99 ? -19.609 -13.906 3.68 1 97.94 99 PHE A C 1
ATOM 716 O O . PHE A 1 99 ? -19.016 -12.828 3.75 1 97.94 99 PHE A O 1
ATOM 723 N N . LEU A 1 100 ? -20.859 -14.016 3.389 1 98.19 100 LEU A N 1
ATOM 724 C CA . LEU A 1 100 ? -21.625 -12.844 2.986 1 98.19 100 LEU A CA 1
ATOM 725 C C . LEU A 1 100 ? -21.641 -11.789 4.09 1 98.19 100 LEU A C 1
ATOM 727 O O . LEU A 1 100 ? -21.641 -10.594 3.811 1 98.19 100 LEU A O 1
ATOM 731 N N . TYR A 1 101 ? -21.547 -12.219 5.344 1 98.25 101 TYR A N 1
ATOM 732 C CA . TYR A 1 101 ? -21.703 -11.281 6.457 1 98.25 101 TYR A CA 1
ATOM 733 C C . TYR A 1 101 ? -20.344 -10.992 7.105 1 98.25 101 TYR A C 1
ATOM 735 O O . TYR A 1 101 ? -20.266 -10.234 8.078 1 98.25 101 TYR A O 1
ATOM 743 N N . SER A 1 102 ? -19.25 -11.547 6.594 1 97.06 102 SER A N 1
ATOM 744 C CA . SER A 1 102 ? -17.953 -11.289 7.219 1 97.06 102 SER A CA 1
ATOM 745 C C . SER A 1 102 ? -16.859 -11.07 6.172 1 97.06 102 SER A C 1
ATOM 747 O O . SER A 1 102 ? -15.781 -10.57 6.488 1 97.06 102 SER A O 1
ATOM 749 N N . ASN A 1 103 ? -17.125 -11.469 4.996 1 97.38 103 ASN A N 1
ATOM 750 C CA . ASN A 1 103 ? -16.125 -11.445 3.926 1 97.38 103 ASN A CA 1
ATOM 751 C C . ASN A 1 103 ? -14.984 -12.414 4.203 1 97.38 103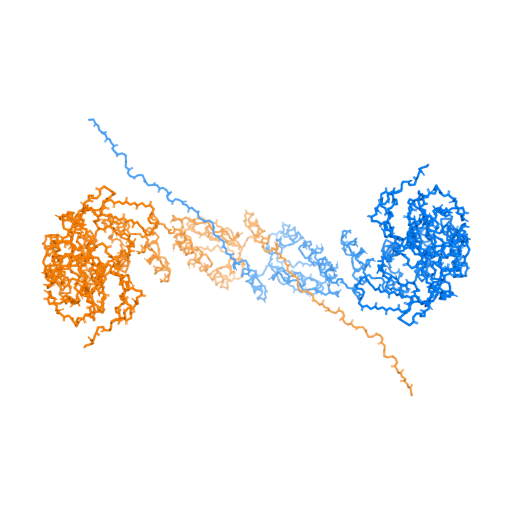 ASN A C 1
ATOM 753 O O . ASN A 1 103 ? -13.859 -12.195 3.758 1 97.38 103 ASN A O 1
ATOM 757 N N . ARG A 1 104 ? -15.273 -13.383 5.051 1 96.5 104 ARG A N 1
ATOM 758 C CA . ARG A 1 104 ? -14.297 -14.414 5.363 1 96.5 104 ARG A CA 1
ATOM 759 C C . ARG A 1 104 ? -14.852 -15.805 5.07 1 96.5 104 ARG A C 1
ATOM 761 O O . ARG A 1 104 ? -15.891 -16.188 5.613 1 96.5 104 ARG A O 1
ATOM 768 N N . LEU A 1 105 ? -14.133 -16.453 4.191 1 97.25 105 LEU A N 1
ATOM 769 C CA . LEU A 1 105 ? -14.547 -17.797 3.805 1 97.25 105 LEU A CA 1
ATOM 770 C C . LEU A 1 105 ? -13.57 -18.844 4.344 1 97.25 105 LEU A C 1
ATOM 772 O O . LEU A 1 105 ? -12.391 -18.828 3.994 1 97.25 105 LEU A O 1
ATOM 776 N N . GLU A 1 106 ? -14.07 -19.656 5.203 1 96.88 106 GLU A N 1
ATOM 777 C CA . GLU A 1 106 ? -13.25 -20.734 5.75 1 96.88 106 GLU A CA 1
ATOM 778 C C . GLU A 1 106 ? -13.469 -22.031 4.977 1 96.88 106 GLU A C 1
ATOM 780 O O . GLU A 1 106 ? -14.57 -22.594 4.969 1 96.88 106 GLU A O 1
ATOM 785 N N . LEU A 1 107 ? -12.305 -22.469 4.387 1 96.88 107 LEU A N 1
ATOM 786 C CA . LEU A 1 107 ? -12.422 -23.672 3.562 1 96.88 107 LEU A CA 1
ATOM 787 C C . LEU A 1 107 ? -11.398 -24.719 3.973 1 96.88 107 LEU A C 1
ATOM 789 O O . LEU A 1 107 ? -10.289 -24.375 4.398 1 96.88 107 LEU A O 1
ATOM 793 N N . THR A 1 108 ? -11.758 -25.984 3.908 1 95.31 108 THR A N 1
ATOM 794 C CA . THR A 1 108 ? -10.898 -27.172 3.98 1 95.31 108 THR A CA 1
ATOM 795 C C . THR A 1 108 ? -11.164 -28.109 2.805 1 95.31 108 THR A C 1
ATOM 797 O O . THR A 1 108 ? -12.141 -27.922 2.066 1 95.31 108 THR A O 1
ATOM 800 N N . LEU A 1 109 ? -10.312 -29.062 2.594 1 93.56 109 LEU A N 1
ATOM 801 C CA . LEU A 1 109 ? -10.5 -30 1.491 1 93.56 109 LEU A CA 1
ATOM 802 C C . LEU A 1 109 ? -11.758 -30.828 1.695 1 93.56 109 LEU A C 1
ATOM 804 O O . LEU A 1 109 ? -12.352 -31.312 0.728 1 93.56 109 LEU A O 1
ATOM 808 N N . GLN A 1 110 ? -12.211 -30.922 2.91 1 92.88 110 GLN A N 1
ATOM 809 C CA . GLN A 1 110 ? -13.398 -31.703 3.232 1 92.88 110 GLN A CA 1
ATOM 810 C C . GLN A 1 110 ? -14.672 -30.891 2.998 1 92.88 110 GLN A C 1
ATOM 812 O O . GLN A 1 110 ? -15.719 -31.453 2.689 1 92.88 110 GLN A O 1
ATOM 817 N N . THR A 1 111 ? -14.547 -29.547 3.104 1 95.44 111 THR A N 1
ATOM 818 C CA . THR A 1 111 ? -15.758 -28.734 3.094 1 95.44 111 THR A CA 1
ATOM 819 C C . THR A 1 111 ? -15.891 -27.969 1.78 1 95.44 111 THR A C 1
ATOM 821 O O . THR A 1 111 ? -16.969 -27.453 1.46 1 95.44 111 THR A O 1
ATOM 824 N N . VAL A 1 112 ? -14.867 -27.875 0.983 1 96.31 112 VAL A N 1
ATOM 825 C CA . VAL A 1 112 ? -14.82 -27 -0.187 1 96.31 112 VAL A CA 1
ATOM 826 C C . VAL A 1 112 ? -15.891 -27.422 -1.189 1 96.31 112 VAL A C 1
ATOM 828 O O . VAL A 1 112 ? -16.531 -26.578 -1.812 1 96.31 112 VAL A O 1
ATOM 831 N N . GLU A 1 113 ? -16.094 -28.703 -1.351 1 95.5 113 GLU A N 1
ATOM 832 C CA . GLU A 1 113 ? -17.062 -29.156 -2.336 1 95.5 113 GLU A CA 1
ATOM 833 C C . GLU A 1 113 ? -18.484 -28.75 -1.937 1 95.5 113 GLU A C 1
ATOM 835 O O . GLU A 1 113 ? -19.266 -28.297 -2.771 1 95.5 113 GLU A O 1
ATOM 840 N N . GLU A 1 114 ? -18.875 -28.938 -0.657 1 96.56 114 GLU A N 1
ATOM 841 C CA . GLU A 1 114 ? -20.203 -28.594 -0.165 1 96.56 114 GLU A CA 1
ATOM 842 C C . GLU A 1 114 ? -20.469 -27.094 -0.306 1 96.56 114 GLU A C 1
ATOM 844 O O . GLU A 1 114 ? -21.547 -26.688 -0.742 1 96.56 114 GLU A O 1
ATOM 849 N N . VAL A 1 115 ? -19.516 -26.281 0.044 1 97.75 115 VAL A N 1
ATOM 850 C CA . VAL A 1 115 ? -19.641 -24.828 -0.035 1 97.75 115 VAL A CA 1
ATOM 851 C C . VAL A 1 115 ? -19.75 -24.406 -1.497 1 97.75 115 VAL A C 1
ATOM 853 O O . VAL A 1 115 ? -20.578 -23.547 -1.844 1 97.75 115 VAL A O 1
ATOM 856 N N . PHE A 1 116 ? -18.953 -25.047 -2.33 1 97.06 116 PHE A N 1
ATOM 857 C CA . PHE A 1 116 ? -18.969 -24.719 -3.75 1 97.06 116 PHE A CA 1
ATOM 858 C C . PHE A 1 116 ? -20.312 -25.062 -4.375 1 97.06 116 PHE A C 1
ATOM 860 O O . PHE A 1 116 ? -20.875 -24.266 -5.137 1 97.06 116 PHE A O 1
ATOM 867 N N . ARG A 1 117 ? -20.828 -26.188 -4.07 1 96.44 117 ARG A N 1
ATOM 868 C CA . ARG A 1 117 ? -22.109 -26.609 -4.629 1 96.44 117 ARG A CA 1
ATOM 869 C C . ARG A 1 117 ? -23.219 -25.672 -4.207 1 96.44 117 ARG A C 1
ATOM 871 O O . ARG A 1 117 ? -24.109 -25.328 -5.008 1 96.44 117 ARG A O 1
ATOM 878 N N . ALA A 1 118 ? -23.234 -25.266 -2.965 1 97.88 118 ALA A N 1
ATOM 879 C CA . ALA A 1 118 ? -24.203 -24.281 -2.488 1 97.88 118 ALA A CA 1
ATOM 880 C C . ALA A 1 118 ? -24.047 -22.953 -3.242 1 97.88 118 ALA A C 1
ATOM 882 O O . ALA A 1 118 ? -25.047 -22.344 -3.633 1 97.88 118 ALA A O 1
ATOM 883 N N . ALA A 1 119 ? -22.797 -22.531 -3.426 1 97.88 119 ALA A N 1
ATOM 884 C CA . ALA A 1 119 ? -22.531 -21.297 -4.141 1 97.88 119 ALA A CA 1
ATOM 885 C C . ALA A 1 119 ? -23 -21.375 -5.586 1 97.88 119 ALA A C 1
ATOM 887 O O . ALA A 1 119 ? -23.5 -20.391 -6.141 1 97.88 119 ALA A O 1
ATOM 888 N N . GLU A 1 120 ? -22.859 -22.5 -6.168 1 96.38 120 GLU A N 1
ATOM 889 C CA . GLU A 1 120 ? -23.281 -22.719 -7.547 1 96.38 120 GLU A CA 1
ATOM 890 C C . GLU A 1 120 ? -24.797 -22.609 -7.676 1 96.38 120 GLU A C 1
ATOM 892 O O . GLU A 1 120 ? -25.297 -21.938 -8.586 1 96.38 120 GLU A O 1
ATOM 897 N N . VAL A 1 121 ? -25.5 -23.234 -6.754 1 97.25 121 VAL A N 1
ATOM 898 C CA . VAL A 1 121 ? -26.969 -23.188 -6.777 1 97.25 121 VAL A CA 1
ATOM 899 C C . VAL A 1 121 ? -27.453 -21.766 -6.52 1 97.25 121 VAL A C 1
ATOM 901 O O . VAL A 1 121 ? -28.328 -21.266 -7.227 1 97.25 121 VAL A O 1
ATOM 904 N N . LEU A 1 122 ? -26.859 -21.078 -5.531 1 97.88 122 LEU A N 1
ATOM 905 C CA . LEU A 1 122 ? -27.266 -19.719 -5.145 1 97.88 122 LEU A CA 1
ATOM 906 C C . LEU A 1 122 ? -26.656 -18.688 -6.082 1 97.88 122 LEU A C 1
ATOM 908 O O . LEU A 1 122 ? -26.984 -17.5 -6 1 97.88 122 LEU A O 1
ATOM 912 N N . LEU A 1 123 ? -25.734 -19.156 -6.973 1 97.38 123 LEU A N 1
ATOM 913 C CA . LEU A 1 123 ? -25.062 -18.312 -7.949 1 97.38 123 LEU A CA 1
ATOM 914 C C . LEU A 1 123 ? -24.297 -17.172 -7.258 1 97.38 123 LEU A C 1
ATOM 916 O O . LEU A 1 123 ? -24.453 -16.016 -7.621 1 97.38 123 LEU A O 1
ATOM 920 N N . VAL A 1 124 ? -23.547 -17.516 -6.262 1 98 124 VAL A N 1
ATOM 921 C CA . VAL A 1 124 ? -22.641 -16.594 -5.59 1 98 124 VAL A CA 1
ATOM 922 C C . VAL A 1 124 ? -21.25 -16.672 -6.223 1 98 124 VAL A C 1
ATOM 924 O O . VAL A 1 124 ? -20.422 -17.469 -5.812 1 98 124 VAL A O 1
ATOM 927 N N . ARG A 1 125 ? -20.969 -15.812 -7.094 1 96 125 ARG A N 1
ATOM 928 C CA . ARG A 1 125 ? -19.781 -15.867 -7.938 1 96 125 ARG A CA 1
ATOM 929 C C . ARG A 1 125 ? -18.516 -15.68 -7.109 1 96 125 ARG A C 1
ATOM 931 O O . ARG A 1 125 ? -17.484 -16.297 -7.387 1 96 125 ARG A O 1
ATOM 938 N N . GLU A 1 126 ? -18.594 -14.82 -6.102 1 96.56 126 GLU A N 1
ATOM 939 C CA . GLU A 1 126 ? -17.422 -14.523 -5.297 1 96.56 126 GLU A CA 1
ATOM 940 C C . GLU A 1 126 ? -16.938 -15.766 -4.555 1 96.56 126 GLU A C 1
ATOM 942 O O . GLU A 1 126 ? -15.734 -16.016 -4.48 1 96.56 126 GLU A O 1
ATOM 947 N N . VAL A 1 127 ? -17.844 -16.516 -4.055 1 97.81 127 VAL A N 1
ATOM 948 C CA . VAL A 1 127 ? -17.484 -17.719 -3.309 1 97.81 127 VAL A CA 1
ATOM 949 C C . VAL A 1 127 ? -16.938 -18.766 -4.262 1 97.81 127 VAL A C 1
ATOM 951 O O . VAL A 1 127 ? -15.984 -19.484 -3.924 1 97.81 127 VAL A O 1
ATOM 954 N N . MET A 1 128 ? -17.5 -18.891 -5.449 1 96.44 128 MET A N 1
ATOM 955 C CA . MET A 1 128 ? -16.984 -19.828 -6.453 1 96.44 128 MET A CA 1
ATOM 956 C C . MET A 1 128 ? -15.547 -19.5 -6.816 1 96.44 128 MET A C 1
ATOM 958 O O . MET A 1 128 ? -14.695 -20.391 -6.848 1 96.44 128 MET A O 1
ATOM 962 N N . ARG A 1 129 ? -15.305 -18.234 -6.984 1 95.25 129 ARG A N 1
ATOM 963 C CA . ARG A 1 129 ? -13.961 -17.797 -7.324 1 95.25 129 ARG A CA 1
ATOM 964 C C . ARG A 1 129 ? -12.984 -18.109 -6.195 1 95.25 129 ARG A C 1
ATOM 966 O O . ARG A 1 129 ? -11.875 -18.578 -6.441 1 95.25 129 ARG A O 1
ATOM 973 N N . LEU A 1 130 ? -13.422 -17.844 -4.957 1 96.75 130 LEU A N 1
ATOM 974 C CA . LEU A 1 130 ? -12.562 -18.094 -3.805 1 96.75 130 LEU A CA 1
ATOM 975 C C . LEU A 1 130 ? -12.312 -19.578 -3.621 1 96.75 130 LEU A C 1
ATOM 977 O O . LEU A 1 130 ? -11.234 -19.984 -3.178 1 96.75 130 LEU A O 1
ATOM 981 N N . SER A 1 131 ? -13.234 -20.391 -3.965 1 96.56 131 SER A N 1
ATOM 982 C CA . SER A 1 131 ? -13.07 -21.844 -3.877 1 96.56 131 SER A CA 1
ATOM 983 C C . SER A 1 131 ? -11.992 -22.328 -4.836 1 96.56 131 SER A C 1
ATOM 985 O O . SER A 1 131 ? -11.18 -23.188 -4.477 1 96.56 131 SER A O 1
ATOM 987 N N . PHE A 1 132 ? -11.977 -21.75 -6.008 1 95.44 132 PHE A N 1
ATOM 988 C CA . PHE A 1 132 ? -10.945 -22.109 -6.977 1 95.44 132 PHE A CA 1
ATOM 989 C C . PHE A 1 132 ? -9.57 -21.656 -6.496 1 95.44 132 PHE A C 1
ATOM 991 O O . PHE A 1 132 ? -8.594 -22.391 -6.621 1 95.44 132 PHE A O 1
ATOM 998 N N . ARG A 1 133 ? -9.57 -20.5 -5.949 1 94.69 133 ARG A N 1
ATOM 999 C CA . ARG A 1 133 ? -8.312 -20 -5.402 1 94.69 133 ARG A CA 1
ATOM 1000 C C . ARG A 1 133 ? -7.801 -20.891 -4.281 1 94.69 133 ARG A C 1
ATOM 1002 O O . ARG A 1 133 ? -6.594 -21.125 -4.164 1 94.69 133 ARG A O 1
ATOM 1009 N N . PHE A 1 134 ? -8.664 -21.328 -3.518 1 96.06 134 PHE A N 1
ATOM 1010 C CA . PHE A 1 134 ? -8.32 -22.234 -2.43 1 96.06 134 PHE A CA 1
ATOM 1011 C C . PHE A 1 134 ? -7.688 -23.516 -2.973 1 96.06 134 PHE A C 1
ATOM 1013 O O . PHE A 1 134 ? -6.625 -23.938 -2.506 1 96.06 134 PHE A O 1
ATOM 1020 N N . LEU A 1 135 ? -8.297 -24.109 -3.955 1 95.12 135 LEU A N 1
ATOM 1021 C CA . LEU A 1 135 ? -7.805 -25.375 -4.52 1 95.12 135 LEU A CA 1
ATOM 1022 C C . LEU A 1 135 ? -6.422 -25.172 -5.137 1 95.12 135 LEU A C 1
ATOM 1024 O O . LEU A 1 135 ? -5.539 -26.016 -4.961 1 95.12 135 LEU A O 1
ATOM 1028 N N . GLU A 1 136 ? -6.27 -24.062 -5.797 1 93.31 136 GLU A N 1
ATOM 1029 C CA . GLU A 1 136 ? -4.973 -23.75 -6.398 1 93.31 136 GLU A CA 1
ATOM 1030 C C . GLU A 1 136 ? -3.9 -23.562 -5.332 1 93.31 136 GLU A C 1
ATOM 1032 O O . GLU A 1 136 ? -2.77 -24.031 -5.492 1 93.31 136 GLU A O 1
ATOM 1037 N N . GLY A 1 137 ? -4.367 -22.953 -4.289 1 93.06 137 GLY A N 1
ATOM 1038 C CA . GLY A 1 137 ? -3.414 -22.641 -3.234 1 93.06 137 GLY A CA 1
ATOM 1039 C C . GLY A 1 137 ? -3.1 -23.844 -2.354 1 93.06 137 GLY A C 1
ATOM 1040 O O . GLY A 1 137 ? -2.051 -23.875 -1.705 1 93.06 137 GLY A O 1
ATOM 1041 N N . ALA A 1 138 ? -3.865 -24.781 -2.373 1 93.94 138 ALA A N 1
ATOM 1042 C CA . ALA A 1 138 ? -3.73 -25.938 -1.475 1 93.94 138 ALA A CA 1
ATOM 1043 C C . ALA A 1 138 ? -2.957 -27.062 -2.143 1 93.94 138 ALA A C 1
ATOM 1045 O O . ALA A 1 138 ? -2.73 -28.109 -1.534 1 93.94 138 ALA A O 1
ATOM 1046 N N . LEU A 1 139 ? -2.504 -26.875 -3.32 1 92.69 139 LEU A N 1
ATOM 1047 C CA . LEU A 1 139 ? -1.798 -27.906 -4.059 1 92.69 139 LEU A CA 1
ATOM 1048 C C . LEU A 1 139 ? -0.453 -28.219 -3.41 1 92.69 139 LEU A C 1
ATOM 1050 O O . LEU A 1 139 ? 0.331 -27.312 -3.129 1 92.69 139 LEU A O 1
ATOM 1054 N N . ASP A 1 140 ? -0.322 -29.422 -3.129 1 91.75 140 ASP A N 1
ATOM 1055 C CA . ASP A 1 140 ? 0.951 -29.938 -2.637 1 91.75 140 ASP A CA 1
ATOM 1056 C C . ASP A 1 140 ? 1.106 -31.422 -2.967 1 91.75 140 ASP A C 1
ATOM 1058 O O . ASP A 1 140 ? 0.264 -32 -3.654 1 91.75 140 ASP A O 1
ATOM 1062 N N . ARG A 1 141 ? 2.242 -32.094 -2.514 1 87.25 141 ARG A N 1
ATOM 1063 C CA . ARG A 1 141 ? 2.574 -33.469 -2.844 1 87.25 141 ARG A CA 1
ATOM 1064 C C . ARG A 1 141 ? 1.536 -34.438 -2.275 1 87.25 141 ARG A C 1
ATOM 1066 O O . ARG A 1 141 ? 1.25 -35.469 -2.875 1 87.25 141 ARG A O 1
ATOM 1073 N N . HIS A 1 142 ? 0.849 -34.062 -1.222 1 88 142 HIS A N 1
ATOM 1074 C CA . HIS A 1 142 ? -0.079 -34.969 -0.54 1 88 142 HIS A CA 1
ATOM 1075 C C . HIS A 1 142 ? -1.521 -34.656 -0.935 1 88 142 HIS A C 1
ATOM 1077 O O . HIS A 1 142 ? -2.393 -35.531 -0.818 1 88 142 HIS A O 1
ATOM 1083 N N . THR A 1 143 ? -1.734 -33.438 -1.462 1 92.56 143 THR A N 1
ATOM 1084 C CA . THR A 1 143 ? -3.113 -33.031 -1.726 1 92.56 143 THR A CA 1
ATOM 1085 C C . THR A 1 143 ? -3.385 -33 -3.227 1 92.56 143 THR A C 1
ATOM 1087 O O . THR A 1 143 ? -4.5 -32.688 -3.652 1 92.56 143 THR A O 1
ATOM 1090 N N . CYS A 1 144 ? -2.459 -33.312 -3.992 1 91.69 144 CYS A N 1
ATOM 1091 C CA . CYS A 1 144 ? -2.559 -33.125 -5.434 1 91.69 144 CYS A CA 1
ATOM 1092 C C . CYS A 1 144 ? -3.65 -34 -6.027 1 91.69 144 CYS A C 1
ATOM 1094 O O . CYS A 1 144 ? -4.441 -33.562 -6.855 1 91.69 144 CYS A O 1
ATOM 1096 N N . LEU A 1 145 ? -3.719 -35.281 -5.586 1 90.19 145 LEU A N 1
ATOM 1097 C CA . LEU A 1 145 ? -4.691 -36.188 -6.176 1 90.19 145 LEU A CA 1
ATOM 1098 C C . LEU A 1 145 ? -6.109 -35.812 -5.758 1 90.19 145 LEU A C 1
ATOM 1100 O O . LEU A 1 145 ? -6.996 -35.688 -6.605 1 90.19 145 LEU A O 1
ATOM 1104 N N . PRO A 1 146 ? -6.316 -35.656 -4.465 1 91.19 146 PRO A N 1
ATOM 1105 C CA . PRO A 1 146 ? -7.656 -35.188 -4.082 1 91.19 146 PRO A CA 1
ATOM 1106 C C . PRO A 1 146 ? -8.078 -33.906 -4.797 1 91.19 146 PRO A C 1
ATOM 1108 O O . PRO A 1 146 ? -9.234 -33.781 -5.199 1 91.19 146 PRO A O 1
ATOM 1111 N N . ILE A 1 147 ? -7.199 -32.969 -5 1 93.75 147 ILE A N 1
ATOM 1112 C CA . ILE A 1 147 ? -7.5 -31.703 -5.637 1 93.75 147 ILE A CA 1
ATOM 1113 C C . ILE A 1 147 ? -7.758 -31.922 -7.125 1 93.75 147 ILE A C 1
ATOM 1115 O O . ILE A 1 147 ? -8.633 -31.266 -7.707 1 93.75 147 ILE A O 1
ATOM 1119 N N . LEU A 1 148 ? -7.012 -32.781 -7.645 1 91.5 148 LEU A N 1
ATOM 1120 C CA . LEU A 1 148 ? -7.242 -33.125 -9.047 1 91.5 148 LEU A CA 1
ATOM 1121 C C . LEU A 1 148 ? -8.648 -33.688 -9.242 1 91.5 148 LEU A C 1
ATOM 1123 O O . LEU A 1 148 ? -9.344 -33.312 -10.188 1 91.5 148 LEU A O 1
ATOM 1127 N N . ARG A 1 149 ? -9.078 -34.594 -8.352 1 90 149 ARG A N 1
ATOM 1128 C CA . ARG A 1 149 ? -10.414 -35.156 -8.406 1 90 149 ARG A CA 1
ATOM 1129 C C . ARG A 1 149 ? -11.477 -34.062 -8.25 1 90 149 ARG A C 1
ATOM 1131 O O . ARG A 1 149 ? -12.469 -34.062 -8.984 1 90 149 ARG A O 1
ATOM 1138 N N . LEU A 1 150 ? -11.227 -33.188 -7.387 1 92.75 150 LEU A N 1
ATOM 1139 C CA . LEU A 1 150 ? -12.164 -32.094 -7.129 1 92.75 150 LEU A CA 1
ATOM 1140 C C . LEU A 1 150 ? -12.234 -31.156 -8.32 1 92.75 150 LEU A C 1
ATOM 1142 O O . LEU A 1 150 ? -13.328 -30.719 -8.711 1 92.75 150 LEU A O 1
ATOM 1146 N N . ALA A 1 151 ? -11.078 -30.812 -8.875 1 91.94 151 ALA A N 1
ATOM 1147 C CA . ALA A 1 151 ? -11.023 -29.922 -10.023 1 91.94 151 ALA A CA 1
ATOM 1148 C C . ALA A 1 151 ? -11.766 -30.516 -11.219 1 91.94 151 ALA A C 1
ATOM 1150 O O . ALA A 1 151 ? -12.414 -29.781 -11.969 1 91.94 151 ALA A O 1
ATOM 1151 N N . ARG A 1 152 ? -11.773 -31.812 -11.344 1 88.62 152 ARG A N 1
ATOM 1152 C CA . ARG A 1 152 ? -12.469 -32.469 -12.438 1 88.62 152 ARG A CA 1
ATOM 1153 C C . ARG A 1 152 ? -13.977 -32.438 -12.242 1 88.62 152 ARG A C 1
ATOM 1155 O O . ARG A 1 152 ? -14.727 -32.25 -13.203 1 88.62 152 ARG A O 1
ATOM 1162 N N . ARG A 1 153 ? -14.406 -32.469 -11.031 1 87.81 153 ARG A N 1
ATOM 1163 C CA . ARG A 1 153 ? -15.828 -32.531 -10.711 1 87.81 153 ARG A CA 1
ATOM 1164 C C . ARG A 1 153 ? -16.438 -31.141 -10.672 1 87.81 153 ARG A C 1
ATOM 1166 O O . ARG A 1 153 ? -17.562 -30.938 -11.109 1 87.81 153 ARG A O 1
ATOM 1173 N N . LEU A 1 154 ? -15.68 -30.141 -10.125 1 86.25 154 LEU A N 1
ATOM 1174 C CA . LEU A 1 154 ? -16.266 -28.859 -9.758 1 86.25 154 LEU A CA 1
ATOM 1175 C C . LEU A 1 154 ? -15.805 -27.75 -10.703 1 86.25 154 LEU A C 1
ATOM 1177 O O . LEU A 1 154 ? -16.531 -26.781 -10.938 1 86.25 154 LEU A O 1
ATOM 1181 N N . GLY A 1 155 ? -14.562 -27.891 -11.203 1 79.81 155 GLY A N 1
ATOM 1182 C CA . GLY A 1 155 ? -13.875 -26.719 -11.734 1 79.81 155 GLY A CA 1
ATOM 1183 C C . GLY A 1 155 ? -14.156 -26.484 -13.203 1 79.81 155 GLY A C 1
ATOM 1184 O O . GLY A 1 155 ? -14.57 -27.391 -13.922 1 79.81 155 GLY A O 1
ATOM 1185 N N . PRO A 1 156 ? -14.148 -25.156 -13.438 1 89.88 156 PRO A N 1
ATOM 1186 C CA . PRO A 1 156 ? -14.141 -24.812 -14.867 1 89.88 156 PRO A CA 1
ATOM 1187 C C . PRO A 1 156 ? -12.914 -25.375 -15.594 1 89.88 156 PRO A C 1
ATOM 1189 O O . PRO A 1 156 ? -12.008 -25.906 -14.961 1 89.88 156 PRO A O 1
ATOM 1192 N N . GLU A 1 157 ? -12.961 -25.406 -16.859 1 90.25 157 GLU A N 1
ATOM 1193 C CA . GLU A 1 157 ? -11.898 -25.969 -17.688 1 90.25 157 GLU A CA 1
ATOM 1194 C C . GLU A 1 157 ? -10.547 -25.328 -17.359 1 90.25 157 GLU A C 1
ATOM 1196 O O . GLU A 1 157 ? -9.531 -26.016 -17.297 1 90.25 157 GLU A O 1
ATOM 1201 N N . GLY A 1 158 ? -10.617 -24.078 -17.047 1 89.81 158 GLY A N 1
ATOM 1202 C CA . GLY A 1 158 ? -9.383 -23.375 -16.719 1 89.81 158 GLY A CA 1
ATOM 1203 C C . GLY A 1 158 ? -8.711 -23.891 -15.461 1 89.81 158 GLY A C 1
ATOM 1204 O O . GLY A 1 158 ? -7.5 -24.094 -15.438 1 89.81 158 GLY A O 1
ATOM 1205 N N . LEU A 1 159 ? -9.438 -24.078 -14.453 1 92.12 159 LEU A N 1
ATOM 1206 C CA . LEU A 1 159 ? -8.898 -24.609 -13.203 1 92.12 159 LEU A CA 1
ATOM 1207 C C . LEU A 1 159 ? -8.383 -26.031 -13.391 1 92.12 159 LEU A C 1
ATOM 1209 O O . LEU A 1 159 ? -7.309 -26.375 -12.898 1 92.12 159 LEU A O 1
ATOM 1213 N N . ARG A 1 160 ? -9.109 -26.844 -14.109 1 90.75 160 ARG A N 1
ATOM 1214 C CA . ARG A 1 160 ? -8.719 -28.234 -14.367 1 90.75 160 ARG A CA 1
ATOM 1215 C C . ARG A 1 160 ? -7.363 -28.297 -15.062 1 90.75 160 ARG A C 1
ATOM 1217 O O . ARG A 1 160 ? -6.484 -29.062 -14.656 1 90.75 160 ARG A O 1
ATOM 1224 N N . LEU A 1 161 ? -7.254 -27.516 -16.047 1 89.69 161 LEU A N 1
ATOM 1225 C CA . LEU A 1 161 ? -6.016 -27.5 -16.812 1 89.69 161 LEU A CA 1
ATOM 1226 C C . LEU A 1 161 ? -4.844 -27.031 -15.953 1 89.69 161 LEU A C 1
ATOM 1228 O O . LEU A 1 161 ? -3.754 -27.609 -16.016 1 89.69 161 LEU A O 1
ATOM 1232 N N . LYS A 1 162 ? -5.129 -26.062 -15.148 1 92.19 162 LYS A N 1
ATOM 1233 C CA . LYS A 1 162 ? -4.078 -25.547 -14.281 1 92.19 162 LYS A CA 1
ATOM 1234 C C . LYS A 1 162 ? -3.625 -26.594 -13.273 1 92.19 162 LYS A C 1
ATOM 1236 O O . LYS A 1 162 ? -2.428 -26.766 -13.047 1 92.19 162 LYS A O 1
ATOM 1241 N N . VAL A 1 163 ? -4.543 -27.25 -12.734 1 93 163 VAL A N 1
ATOM 1242 C CA . VAL A 1 163 ? -4.242 -28.281 -11.742 1 93 163 VAL A CA 1
ATOM 1243 C C . VAL A 1 163 ? -3.504 -29.438 -12.406 1 93 163 VAL A C 1
ATOM 1245 O O . VAL A 1 163 ? -2.512 -29.938 -11.875 1 93 163 VAL A O 1
ATOM 1248 N N . GLN A 1 164 ? -3.943 -29.797 -13.547 1 89.38 164 GLN A N 1
ATOM 1249 C CA . GLN A 1 164 ? -3.307 -30.875 -14.305 1 89.38 164 GLN A CA 1
ATOM 1250 C C . GLN A 1 164 ? -1.851 -30.547 -14.617 1 89.38 164 GLN A C 1
ATOM 1252 O O . GLN A 1 164 ? -0.965 -31.375 -14.438 1 89.38 164 GLN A O 1
ATOM 1257 N N . ARG A 1 165 ? -1.688 -29.422 -15.016 1 88.25 165 ARG A N 1
ATOM 1258 C CA . ARG A 1 165 ? -0.334 -28.984 -15.336 1 88.25 165 ARG A CA 1
ATOM 1259 C C . ARG A 1 165 ? 0.55 -28.984 -14.094 1 88.25 165 ARG A C 1
ATOM 1261 O O . ARG A 1 165 ? 1.703 -29.406 -14.141 1 88.25 165 ARG A O 1
ATOM 1268 N N . TRP A 1 166 ? 0.023 -28.453 -13.078 1 92.44 166 TRP A N 1
ATOM 1269 C CA . TRP A 1 166 ? 0.783 -28.406 -11.836 1 92.44 166 TRP A CA 1
ATOM 1270 C C . TRP A 1 166 ? 1.147 -29.828 -11.375 1 92.44 166 TRP A C 1
ATOM 1272 O O . TRP A 1 166 ? 2.293 -30.078 -11 1 92.44 166 TRP A O 1
ATOM 1282 N N . VAL A 1 167 ? 0.254 -30.719 -11.398 1 89.94 167 VAL A N 1
ATOM 1283 C CA . VAL A 1 167 ? 0.473 -32.094 -10.984 1 89.94 167 VAL A CA 1
ATOM 1284 C C . VAL A 1 167 ? 1.508 -32.75 -11.891 1 89.94 167 VAL A C 1
ATOM 1286 O O . VAL A 1 167 ? 2.404 -33.469 -11.422 1 89.94 167 VAL A O 1
ATOM 1289 N N . GLY A 1 168 ? 1.376 -32.531 -13.117 1 86.69 168 GLY A N 1
ATOM 1290 C CA . GLY A 1 168 ? 2.328 -33.062 -14.07 1 86.69 168 GLY A CA 1
ATOM 1291 C C . GLY A 1 168 ? 3.752 -32.594 -13.82 1 86.69 168 GLY A C 1
ATOM 1292 O O . GLY A 1 168 ? 4.695 -33.406 -13.961 1 86.69 168 GLY A O 1
ATOM 1293 N N . LYS A 1 169 ? 3.818 -31.469 -13.375 1 85.69 169 LYS A N 1
ATOM 1294 C CA . LYS A 1 169 ? 5.141 -30.859 -13.219 1 85.69 169 LYS A CA 1
ATOM 1295 C C . LYS A 1 169 ? 5.734 -31.203 -11.852 1 85.69 169 LYS A C 1
ATOM 1297 O O . LYS A 1 169 ? 6.949 -31.359 -11.719 1 85.69 169 LYS A O 1
ATOM 1302 N N . HIS A 1 170 ? 4.855 -31.453 -10.859 1 87 170 HIS A N 1
ATOM 1303 C CA . HIS A 1 170 ? 5.402 -31.453 -9.508 1 87 170 HIS A CA 1
ATOM 1304 C C . HIS A 1 170 ? 5.184 -32.812 -8.828 1 87 170 HIS A C 1
ATOM 1306 O O . HIS A 1 170 ? 5.75 -33.062 -7.758 1 87 170 HIS A O 1
ATOM 1312 N N . CYS A 1 171 ? 4.48 -33.625 -9.414 1 87.44 171 CYS A N 1
ATOM 1313 C CA . CYS A 1 171 ? 4.121 -34.844 -8.688 1 87.44 171 CYS A CA 1
ATOM 1314 C C . CYS A 1 171 ? 4.668 -36.062 -9.398 1 87.44 171 CYS A C 1
ATOM 1316 O O . CYS A 1 171 ? 3.945 -37.031 -9.602 1 87.44 171 CYS A O 1
ATOM 1318 N N . GLY A 1 172 ? 5.891 -36 -9.68 1 85.06 172 GLY A N 1
ATOM 1319 C CA . GLY A 1 172 ? 6.547 -37.156 -10.305 1 85.06 172 GLY A CA 1
ATOM 1320 C C . GLY A 1 172 ? 6.555 -38.375 -9.43 1 85.06 172 GLY A C 1
ATOM 1321 O O . GLY A 1 172 ? 6.676 -39.5 -9.93 1 85.06 172 GLY A O 1
ATOM 1322 N N . HIS A 1 173 ? 6.352 -38.219 -8.133 1 85.75 173 HIS A N 1
ATOM 1323 C CA . HIS A 1 173 ? 6.348 -39.344 -7.176 1 85.75 173 HIS A CA 1
ATOM 1324 C C . HIS A 1 173 ? 5.172 -40.281 -7.426 1 85.75 173 HIS A C 1
ATOM 1326 O O . HIS A 1 173 ? 5.203 -41.438 -7.02 1 85.75 173 HIS A O 1
ATOM 1332 N N . LEU A 1 174 ? 4.215 -39.781 -8.086 1 89 174 LEU A N 1
ATOM 1333 C CA . LEU A 1 174 ? 3.033 -40.594 -8.367 1 89 174 LEU A CA 1
ATOM 1334 C C . LEU A 1 174 ? 3.367 -41.719 -9.336 1 89 174 LEU A C 1
ATOM 1336 O O . LEU A 1 174 ? 2.646 -42.719 -9.398 1 89 174 LEU A O 1
ATOM 1340 N N . LEU A 1 175 ? 4.418 -41.594 -10.023 1 88.44 175 LEU A N 1
ATOM 1341 C CA . LEU A 1 175 ? 4.816 -42.594 -11.008 1 88.44 175 LEU A CA 1
ATOM 1342 C C . LEU A 1 175 ? 5.301 -43.875 -10.328 1 88.44 175 LEU A C 1
ATOM 1344 O O . LEU A 1 175 ? 5.332 -44.938 -10.945 1 88.44 175 LEU A O 1
ATOM 1348 N N . LYS A 1 176 ? 5.699 -43.719 -9.109 1 86.56 176 LYS A N 1
ATOM 1349 C CA . LYS A 1 176 ? 6.242 -44.844 -8.367 1 86.56 176 LYS A CA 1
ATOM 1350 C C . LYS A 1 176 ? 5.125 -45.75 -7.848 1 86.56 176 LYS A C 1
ATOM 1352 O O . LYS A 1 176 ? 5.367 -46.906 -7.52 1 86.56 176 LYS A O 1
ATOM 1357 N N . ASP A 1 177 ? 3.91 -45.219 -7.793 1 87.75 177 ASP A N 1
ATOM 1358 C CA . ASP A 1 177 ? 2.783 -45.969 -7.234 1 87.75 177 ASP A CA 1
ATOM 1359 C C . ASP A 1 177 ? 1.735 -46.25 -8.305 1 87.75 177 ASP A C 1
ATOM 1361 O O . ASP A 1 177 ? 0.945 -45.375 -8.664 1 87.75 177 ASP A O 1
ATOM 1365 N N . PRO A 1 178 ? 1.594 -47.531 -8.703 1 86.19 178 PRO A N 1
ATOM 1366 C CA . PRO A 1 178 ? 0.651 -47.875 -9.758 1 86.19 178 PRO A CA 1
ATOM 1367 C C . PRO A 1 178 ? -0.798 -47.562 -9.398 1 86.19 178 PRO A C 1
ATOM 1369 O O . PRO A 1 178 ? -1.605 -47.25 -10.273 1 86.19 178 PRO A O 1
ATOM 1372 N N . ALA A 1 179 ? -1.092 -47.656 -8.133 1 86.56 179 ALA A N 1
ATOM 1373 C CA . ALA A 1 179 ? -2.465 -47.406 -7.703 1 86.56 179 ALA A CA 1
ATOM 1374 C C . ALA A 1 179 ? -2.855 -45.969 -7.926 1 86.56 179 ALA A C 1
ATOM 1376 O O . ALA A 1 179 ? -3.998 -45.656 -8.289 1 86.56 179 ALA A O 1
ATOM 1377 N N . GLN A 1 180 ? -1.899 -45.156 -7.77 1 87.94 180 GLN A N 1
ATOM 1378 C CA . GLN A 1 180 ? -2.16 -43.719 -7.926 1 87.94 180 GLN A CA 1
ATOM 1379 C C . GLN A 1 180 ? -2.062 -43.312 -9.391 1 87.94 180 GLN A C 1
ATOM 1381 O O . GLN A 1 180 ? -2.738 -42.375 -9.82 1 87.94 180 GLN A O 1
ATOM 1386 N N . LEU A 1 181 ? -1.339 -44.031 -10.094 1 88.38 181 LEU A N 1
ATOM 1387 C CA . LEU A 1 181 ? -1.112 -43.75 -11.516 1 88.38 181 LEU A CA 1
ATOM 1388 C C . LEU A 1 181 ? -2.398 -43.938 -12.312 1 88.38 181 LEU A C 1
ATOM 1390 O O . LEU A 1 181 ? -2.646 -43.188 -13.266 1 88.38 181 LEU A O 1
ATOM 1394 N N . LYS A 1 182 ? -3.221 -44.781 -11.852 1 87 182 LYS A N 1
ATOM 1395 C CA . LYS A 1 182 ? -4.4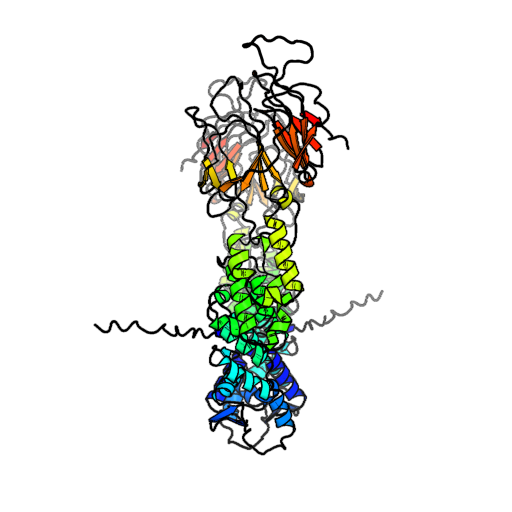38 -45.156 -12.578 1 87 182 LYS A CA 1
ATOM 1396 C C . LYS A 1 182 ? -5.422 -43.969 -12.594 1 87 182 LYS A C 1
ATOM 1398 O O . LYS A 1 182 ? -6.301 -43.906 -13.453 1 87 182 LYS A O 1
ATOM 1403 N N . GLU A 1 183 ? -5.254 -43.094 -11.703 1 84.69 183 GLU A N 1
ATOM 1404 C CA . GLU A 1 183 ? -6.195 -42 -11.547 1 84.69 183 GLU A CA 1
ATOM 1405 C C . GLU A 1 183 ? -5.832 -40.812 -12.461 1 84.69 183 GLU A C 1
ATOM 1407 O O . GLU A 1 183 ? -6.641 -39.906 -12.672 1 84.69 183 GLU A O 1
ATOM 1412 N N . LEU A 1 184 ? -4.688 -40.938 -13.039 1 89.38 184 LEU A N 1
ATOM 1413 C CA . LEU A 1 184 ? -4.207 -39.812 -13.844 1 89.38 184 LEU A CA 1
ATOM 1414 C C . LEU A 1 184 ? -4.805 -39.875 -15.25 1 89.38 184 LEU A C 1
ATOM 1416 O O . LEU A 1 184 ? -5.129 -40.938 -15.75 1 89.38 184 LEU A O 1
ATOM 1420 N N . ASP A 1 185 ? -5.125 -38.719 -15.758 1 88.56 185 ASP A N 1
ATOM 1421 C CA . ASP A 1 185 ? -5.547 -38.656 -17.156 1 88.56 185 ASP A CA 1
ATOM 1422 C C . ASP A 1 185 ? -4.34 -38.656 -18.094 1 88.56 185 ASP A C 1
ATOM 1424 O O . ASP A 1 185 ? -3.197 -38.562 -17.641 1 88.56 185 ASP A O 1
ATOM 1428 N N . ARG A 1 186 ? -4.637 -38.844 -19.297 1 90.44 186 ARG A N 1
ATOM 1429 C CA . ARG A 1 186 ? -3.59 -38.969 -20.312 1 90.44 186 ARG A CA 1
ATOM 1430 C C . ARG A 1 186 ? -2.699 -37.75 -20.328 1 90.44 186 ARG A C 1
ATOM 1432 O O . ARG A 1 186 ? -1.472 -37.844 -20.328 1 90.44 186 ARG A O 1
ATOM 1439 N N . ALA A 1 187 ? -3.336 -36.625 -20.328 1 88.25 187 ALA A N 1
ATOM 1440 C CA . ALA A 1 187 ? -2.592 -35.375 -20.453 1 88.25 187 ALA A CA 1
ATOM 1441 C C . ALA A 1 187 ? -1.646 -35.156 -19.266 1 88.25 187 ALA A C 1
ATOM 1443 O O . ALA A 1 187 ? -0.492 -34.781 -19.453 1 88.25 187 ALA A O 1
ATOM 1444 N N . THR A 1 188 ? -2.133 -35.469 -18.109 1 89.75 188 THR A N 1
ATOM 1445 C CA . THR A 1 188 ? -1.325 -35.312 -16.906 1 89.75 188 THR A CA 1
ATOM 1446 C C . THR A 1 188 ? -0.154 -36.281 -16.922 1 89.75 188 THR A C 1
ATOM 1448 O O . THR A 1 188 ? 0.976 -35.906 -16.594 1 89.75 188 THR A O 1
ATOM 1451 N N . LEU A 1 189 ? -0.417 -37.469 -17.281 1 91.44 189 LEU A N 1
ATOM 1452 C CA . LEU A 1 189 ? 0.631 -38.469 -17.359 1 91.44 189 LEU A CA 1
ATOM 1453 C C . LEU A 1 189 ? 1.706 -38.094 -18.359 1 91.44 189 LEU A C 1
ATOM 1455 O O . LEU A 1 189 ? 2.9 -38.188 -18.062 1 91.44 189 LEU A O 1
ATOM 1459 N N . CYS A 1 190 ? 1.277 -37.656 -19.531 1 90.62 190 CYS A N 1
ATOM 1460 C CA . CYS A 1 190 ? 2.225 -37.25 -20.547 1 90.62 190 CYS A CA 1
ATOM 1461 C C . CYS A 1 190 ? 3.102 -36.094 -20.062 1 90.62 190 CYS A C 1
ATOM 1463 O O . CYS A 1 190 ? 4.309 -36.094 -20.312 1 90.62 190 CYS A O 1
ATOM 1465 N N . GLU A 1 191 ? 2.508 -35.281 -19.375 1 88.06 191 GLU A N 1
ATOM 1466 C CA . GLU A 1 191 ? 3.266 -34.156 -18.828 1 88.06 191 GLU A CA 1
ATOM 1467 C C . GLU A 1 191 ? 4.309 -34.625 -17.812 1 88.06 191 GLU A C 1
ATOM 1469 O O . GLU A 1 191 ? 5.43 -34.125 -17.781 1 88.06 191 GLU A O 1
ATOM 1474 N N . MET A 1 192 ? 3.943 -35.531 -17.062 1 88.94 192 MET A N 1
ATOM 1475 C CA . MET A 1 192 ? 4.852 -36.094 -16.062 1 88.94 192 MET A CA 1
ATOM 1476 C C . MET A 1 192 ? 6.02 -36.812 -16.734 1 88.94 192 MET A C 1
ATOM 1478 O O . MET A 1 192 ? 7.168 -36.656 -16.312 1 88.94 192 MET A O 1
ATOM 1482 N N . LEU A 1 193 ? 5.676 -37.5 -17.781 1 89.56 193 LEU A N 1
ATOM 1483 C CA . LEU A 1 193 ? 6.684 -38.281 -18.469 1 89.56 193 LEU A CA 1
ATOM 1484 C C . LEU A 1 193 ? 7.625 -37.406 -19.266 1 89.56 193 LEU A C 1
ATOM 1486 O O . LEU A 1 193 ? 8.789 -37.75 -19.484 1 89.56 193 LEU A O 1
ATOM 1490 N N . ASP A 1 194 ? 7.113 -36.312 -19.703 1 84.31 194 ASP A N 1
ATOM 1491 C CA . ASP A 1 194 ? 7.91 -35.406 -20.5 1 84.31 194 ASP A CA 1
ATOM 1492 C C . ASP A 1 194 ? 8.836 -34.562 -19.625 1 84.31 194 ASP A C 1
ATOM 1494 O O . ASP A 1 194 ? 9.797 -33.969 -20.109 1 84.31 194 ASP A O 1
ATOM 1498 N N . GLY A 1 195 ? 8.5 -34.438 -18.375 1 77.19 195 GLY A N 1
ATOM 1499 C CA . GLY A 1 195 ? 9.234 -33.594 -17.469 1 77.19 195 GLY A CA 1
ATOM 1500 C C . GLY A 1 195 ? 10.656 -34.062 -17.219 1 77.19 195 GLY A C 1
ATOM 1501 O O . GLY A 1 195 ? 10.984 -35.219 -17.469 1 77.19 195 GLY A O 1
ATOM 1502 N N . GLY A 1 196 ? 11.531 -33.062 -16.797 1 72.12 196 GLY A N 1
ATOM 1503 C CA . GLY A 1 196 ? 12.93 -33.312 -16.5 1 72.12 196 GLY A CA 1
ATOM 1504 C C . GLY A 1 196 ? 13.133 -33.969 -15.148 1 72.12 196 GLY A C 1
ATOM 1505 O O . GLY A 1 196 ? 14.07 -34.75 -14.969 1 72.12 196 GLY A O 1
ATOM 1506 N N . ASP A 1 197 ? 12.227 -33.75 -14.281 1 73.06 197 ASP A N 1
ATOM 1507 C CA . ASP A 1 197 ? 12.398 -34.312 -12.938 1 73.06 197 ASP A CA 1
ATOM 1508 C C . ASP A 1 197 ? 11.617 -35.594 -12.781 1 73.06 197 ASP A C 1
ATOM 1510 O O . ASP A 1 197 ? 10.414 -35.594 -12.539 1 73.06 197 ASP A O 1
ATOM 1514 N N . THR A 1 198 ? 12.297 -36.688 -12.961 1 75.12 198 THR A N 1
ATOM 1515 C CA . THR A 1 198 ? 11.664 -38 -12.891 1 75.12 198 THR A CA 1
ATOM 1516 C C . THR A 1 198 ? 11.766 -38.562 -11.477 1 75.12 198 THR A C 1
ATOM 1518 O O . THR A 1 198 ? 11.391 -39.719 -11.242 1 75.12 198 THR A O 1
ATOM 1521 N N . GLN A 1 199 ? 12.156 -37.781 -10.562 1 74.81 199 GLN A N 1
ATOM 1522 C CA . GLN A 1 199 ? 12.289 -38.188 -9.164 1 74.81 199 GLN A CA 1
ATOM 1523 C C . GLN A 1 199 ? 13.148 -39.438 -9.023 1 74.81 199 GLN A C 1
ATOM 1525 O O . GLN A 1 199 ? 12.805 -40.344 -8.266 1 74.81 199 GLN A O 1
ATOM 1530 N N . GLY A 1 200 ? 14.156 -39.469 -9.82 1 76 200 GLY A N 1
ATOM 1531 C CA . GLY A 1 200 ? 15.109 -40.562 -9.695 1 76 200 GLY A CA 1
ATOM 1532 C C . GLY A 1 200 ? 14.711 -41.812 -10.469 1 76 200 GLY A C 1
ATOM 1533 O O . GLY A 1 200 ? 15.391 -42.844 -10.406 1 76 200 GLY A O 1
ATOM 1534 N N . LEU A 1 201 ? 13.625 -41.781 -11.102 1 85.5 201 LEU A N 1
ATOM 1535 C CA . LEU A 1 201 ? 13.203 -42.938 -11.883 1 85.5 201 LEU A CA 1
ATOM 1536 C C . LEU A 1 201 ? 14.008 -43.031 -13.172 1 85.5 201 LEU A C 1
ATOM 1538 O O . LEU A 1 201 ? 14.297 -42.031 -13.812 1 85.5 201 LEU A O 1
ATOM 1542 N N . SER A 1 202 ? 14.383 -44.312 -13.438 1 85.44 202 SER A N 1
ATOM 1543 C CA . SER A 1 202 ? 15.055 -44.594 -14.703 1 85.44 202 SER A CA 1
ATOM 1544 C C . SER A 1 202 ? 14.07 -44.594 -15.867 1 85.44 202 SER A C 1
ATOM 1546 O O . SER A 1 202 ? 12.859 -44.625 -15.664 1 85.44 202 SER A O 1
ATOM 1548 N N . GLU A 1 203 ? 14.602 -44.594 -17 1 89.81 203 GLU A N 1
ATOM 1549 C CA . GLU A 1 203 ? 13.742 -44.594 -18.172 1 89.81 203 GLU A CA 1
ATOM 1550 C C . GLU A 1 203 ? 12.945 -45.906 -18.266 1 89.81 203 GLU A C 1
ATOM 1552 O O . GLU A 1 203 ? 11.789 -45.906 -18.703 1 89.81 203 GLU A O 1
ATOM 1557 N N . LEU A 1 204 ? 13.609 -46.969 -17.844 1 92.25 204 LEU A N 1
ATOM 1558 C CA . LEU A 1 204 ? 12.906 -48.25 -17.844 1 92.25 204 LEU A CA 1
ATOM 1559 C C . LEU A 1 204 ? 11.727 -48.188 -16.875 1 92.25 204 LEU A C 1
ATOM 1561 O O . LEU A 1 204 ? 10.641 -48.688 -17.188 1 92.25 204 LEU A O 1
ATOM 1565 N N . GLN A 1 205 ? 12.008 -47.656 -15.727 1 91.44 205 GLN A N 1
ATOM 1566 C CA . GLN A 1 205 ? 10.945 -47.562 -14.727 1 91.44 205 GLN A CA 1
ATOM 1567 C C . GLN A 1 205 ? 9.805 -46.656 -15.227 1 91.44 205 GLN A C 1
ATOM 1569 O O . GLN A 1 205 ? 8.633 -46.938 -14.961 1 91.44 205 GLN A O 1
ATOM 1574 N N . LEU A 1 206 ? 10.109 -45.625 -15.914 1 92.62 206 LEU A N 1
ATOM 1575 C CA . LEU A 1 206 ? 9.102 -44.75 -16.5 1 92.62 206 LEU A CA 1
ATOM 1576 C C . LEU A 1 206 ? 8.273 -45.5 -17.547 1 92.62 206 LEU A C 1
ATOM 1578 O O . LEU A 1 206 ? 7.055 -45.344 -17.609 1 92.62 206 LEU A O 1
ATOM 1582 N N . PHE A 1 207 ? 8.953 -46.312 -18.312 1 94.94 207 PHE A N 1
ATOM 1583 C CA . PHE A 1 207 ? 8.273 -47.156 -19.297 1 94.94 207 PHE A CA 1
ATOM 1584 C C . PHE A 1 207 ? 7.293 -48.094 -18.609 1 94.94 207 PHE A C 1
ATOM 1586 O O . PHE A 1 207 ? 6.137 -48.188 -19.031 1 94.94 207 PHE A O 1
ATOM 1593 N N . GLN A 1 208 ? 7.785 -48.688 -17.609 1 93.88 208 GLN A N 1
ATOM 1594 C CA . GLN A 1 208 ? 6.941 -49.625 -16.875 1 93.88 208 GLN A CA 1
ATOM 1595 C C . GLN A 1 208 ? 5.723 -48.938 -16.281 1 93.88 208 GLN A C 1
ATOM 1597 O O . GLN A 1 208 ? 4.621 -49.469 -16.297 1 93.88 208 GLN A O 1
ATOM 1602 N N . ALA A 1 209 ? 5.93 -47.812 -15.758 1 93.06 209 ALA A N 1
ATOM 1603 C CA . ALA A 1 209 ? 4.824 -47.031 -15.211 1 93.06 209 ALA A CA 1
ATOM 1604 C C . ALA A 1 209 ? 3.809 -46.688 -16.297 1 93.06 209 ALA A C 1
ATOM 1606 O O . ALA A 1 209 ? 2.6 -46.781 -16.078 1 93.06 209 ALA A O 1
ATOM 1607 N N . ALA A 1 210 ? 4.246 -46.25 -17.438 1 94.88 210 ALA A N 1
ATOM 1608 C CA . ALA A 1 210 ? 3.375 -45.906 -18.562 1 94.88 210 ALA A CA 1
ATOM 1609 C C . ALA A 1 210 ? 2.578 -47.125 -19.031 1 94.88 210 ALA A C 1
ATOM 1611 O O . ALA A 1 210 ? 1.386 -47.031 -19.328 1 94.88 210 ALA A O 1
ATOM 1612 N N . VAL A 1 211 ? 3.26 -48.25 -19.047 1 94.88 211 VAL A N 1
ATOM 1613 C CA . VAL A 1 211 ? 2.6 -49.469 -19.484 1 94.88 211 VAL A CA 1
ATOM 1614 C C . VAL A 1 211 ? 1.52 -49.844 -18.484 1 94.88 211 VAL A C 1
ATOM 1616 O O . VAL A 1 211 ? 0.426 -50.281 -18.875 1 94.88 211 VAL A O 1
ATOM 1619 N N . CYS A 1 212 ? 1.874 -49.781 -17.219 1 93.75 212 CYS A N 1
ATOM 1620 C CA . CYS A 1 212 ? 0.891 -50.062 -16.188 1 93.75 212 CYS A CA 1
ATOM 1621 C C . CYS A 1 212 ? -0.352 -49.188 -16.359 1 93.75 212 CYS A C 1
ATOM 1623 O O . CYS A 1 212 ? -1.476 -49.688 -16.234 1 93.75 212 CYS A O 1
ATOM 1625 N N . TRP A 1 213 ? -0.139 -47.938 -16.594 1 94.69 213 TRP A N 1
ATOM 1626 C CA . TRP A 1 213 ? -1.244 -47.031 -16.828 1 94.69 213 TRP A CA 1
ATOM 1627 C C . TRP A 1 213 ? -2.068 -47.438 -18.047 1 94.69 213 TRP A C 1
ATOM 1629 O O . TRP A 1 213 ? -3.301 -47.438 -18 1 94.69 213 TRP A O 1
ATOM 1639 N N . LEU A 1 214 ? -1.477 -47.875 -19.109 1 94.25 214 LEU A N 1
ATOM 1640 C CA . LEU A 1 214 ? -2.145 -48.312 -20.328 1 94.25 214 LEU A CA 1
ATOM 1641 C C . LEU A 1 214 ? -2.967 -49.562 -20.109 1 94.25 214 LEU A C 1
ATOM 1643 O O . LEU A 1 214 ? -4.055 -49.719 -20.672 1 94.25 214 LEU A O 1
ATOM 1647 N N . GLU A 1 215 ? -2.484 -50.406 -19.312 1 91.56 215 GLU A N 1
ATOM 1648 C CA . GLU A 1 215 ? -3.107 -51.688 -19.125 1 91.56 215 GLU A CA 1
ATOM 1649 C C . GLU A 1 215 ? -4.297 -51.594 -18.172 1 91.56 215 GLU A C 1
ATOM 1651 O O . GLU A 1 215 ? -5.121 -52.531 -18.109 1 91.56 215 GLU A O 1
ATOM 1656 N N . HIS A 1 216 ? -4.363 -50.625 -17.406 1 90.88 216 HIS A N 1
ATOM 1657 C CA . HIS A 1 216 ? -5.445 -50.469 -16.453 1 90.88 216 HIS A CA 1
ATOM 1658 C C . HIS A 1 216 ? -6.797 -50.375 -17.156 1 90.88 216 HIS A C 1
ATOM 1660 O O . HIS A 1 216 ? -7.805 -50.844 -16.641 1 90.88 216 HIS A O 1
ATOM 1666 N N . ASN A 1 217 ? -6.812 -49.719 -18.234 1 87.81 217 ASN A N 1
ATOM 1667 C CA . ASN A 1 217 ? -8.023 -49.531 -19.031 1 87.81 217 ASN A CA 1
ATOM 1668 C C . ASN A 1 217 ? -7.77 -49.844 -20.5 1 87.81 217 ASN A C 1
ATOM 1670 O O . ASN A 1 217 ? -6.898 -49.219 -21.125 1 87.81 217 ASN A O 1
ATOM 1674 N N . GLY A 1 218 ? -8.516 -50.719 -21.062 1 86.5 218 GLY A N 1
ATOM 1675 C CA . GLY A 1 218 ? -8.352 -51.156 -22.438 1 86.5 218 GLY A CA 1
ATOM 1676 C C . GLY A 1 218 ? -8.5 -50.031 -23.453 1 86.5 218 GLY A C 1
ATOM 1677 O O . GLY A 1 218 ? -7.867 -50.031 -24.5 1 86.5 218 GLY A O 1
ATOM 1678 N N . SER A 1 219 ? -9.289 -49.062 -23.062 1 91.38 219 SER A N 1
ATOM 1679 C CA . SER A 1 219 ? -9.516 -47.938 -23.969 1 91.38 219 SER A CA 1
ATOM 1680 C C . SER A 1 219 ? -8.266 -47.062 -24.109 1 91.38 219 SER A C 1
ATOM 1682 O O . SER A 1 219 ? -8.117 -46.344 -25.078 1 91.38 219 SER A O 1
ATOM 1684 N N . ARG A 1 220 ? -7.352 -47.219 -23.172 1 92.81 220 ARG A N 1
ATOM 1685 C CA . ARG A 1 220 ? -6.148 -46.406 -23.156 1 92.81 220 ARG A CA 1
ATOM 1686 C C . ARG A 1 220 ? -5.121 -46.906 -24.156 1 92.81 220 ARG A C 1
ATOM 1688 O O . ARG A 1 220 ? -4.141 -46.219 -24.453 1 92.81 220 ARG A O 1
ATOM 1695 N N . GLN A 1 221 ? -5.367 -48.031 -24.734 1 91.44 221 GLN A N 1
ATOM 1696 C CA . GLN A 1 221 ? -4.414 -48.625 -25.672 1 91.44 221 GLN A CA 1
ATOM 1697 C C . GLN A 1 221 ? -4.27 -47.781 -26.922 1 91.44 221 GLN A C 1
ATOM 1699 O O . GLN A 1 221 ? -3.221 -47.781 -27.578 1 91.44 221 GLN A O 1
ATOM 1704 N N . GLU A 1 222 ? -5.348 -47.094 -27.125 1 91.69 222 GLU A N 1
ATOM 1705 C CA . GLU A 1 222 ? -5.316 -46.219 -28.297 1 91.69 222 GLU A CA 1
ATOM 1706 C C . GLU A 1 222 ? -4.328 -45.062 -28.094 1 91.69 222 GLU A C 1
ATOM 1708 O O . GLU A 1 222 ? -3.836 -44.5 -29.078 1 91.69 222 GLU A O 1
ATOM 1713 N N . ASP A 1 223 ? -3.99 -44.812 -26.875 1 93.94 223 ASP A N 1
ATOM 1714 C CA . ASP A 1 223 ? -3.115 -43.688 -26.547 1 93.94 223 ASP A CA 1
ATOM 1715 C C . ASP A 1 223 ? -1.664 -44.156 -26.406 1 93.94 223 ASP A C 1
ATOM 1717 O O . ASP A 1 223 ? -0.794 -43.375 -26.031 1 93.94 223 ASP A O 1
ATOM 1721 N N . ALA A 1 224 ? -1.396 -45.344 -26.688 1 95.06 224 ALA A N 1
ATOM 1722 C CA . ALA A 1 224 ? -0.093 -45.938 -26.422 1 95.06 224 ALA A CA 1
ATOM 1723 C C . ALA A 1 224 ? 1.02 -45.188 -27.156 1 95.06 224 ALA A C 1
ATOM 1725 O O . ALA A 1 224 ? 2.061 -44.875 -26.562 1 95.06 224 ALA A O 1
ATOM 1726 N N . ALA A 1 225 ? 0.781 -44.906 -28.422 1 94.56 225 ALA A N 1
ATOM 1727 C CA . ALA A 1 225 ? 1.791 -44.219 -29.234 1 94.56 225 ALA A CA 1
ATOM 1728 C C . ALA A 1 225 ? 2.162 -42.875 -28.625 1 94.56 225 ALA A C 1
ATOM 1730 O O . ALA A 1 225 ? 3.346 -42.531 -28.516 1 94.56 225 ALA A O 1
ATOM 1731 N N . GLU A 1 226 ? 1.202 -42.188 -28.234 1 94.38 226 GLU A N 1
ATOM 1732 C CA . GLU A 1 226 ? 1.423 -40.844 -27.703 1 94.38 226 GLU A CA 1
ATOM 1733 C C . GLU A 1 226 ? 2.104 -40.906 -26.328 1 94.38 226 GLU A C 1
ATOM 1735 O O . GLU A 1 226 ? 3.066 -40.188 -26.078 1 94.38 226 GLU A O 1
ATOM 1740 N N . VAL A 1 227 ? 1.636 -41.75 -25.438 1 94.81 227 VAL A N 1
ATOM 1741 C CA . VAL A 1 227 ? 2.127 -41.844 -24.078 1 94.81 227 VAL A CA 1
ATOM 1742 C C . VAL A 1 227 ? 3.568 -42.344 -24.078 1 94.81 227 VAL A C 1
ATOM 1744 O O . VAL A 1 227 ? 4.441 -41.75 -23.438 1 94.81 227 VAL A O 1
ATOM 1747 N N . LEU A 1 228 ? 3.85 -43.406 -24.828 1 95.19 228 LEU A N 1
ATOM 1748 C CA . LEU A 1 228 ? 5.164 -44.031 -24.812 1 95.19 228 LEU A CA 1
ATOM 1749 C C . LEU A 1 228 ? 6.168 -43.219 -25.625 1 95.19 228 LEU A C 1
ATOM 1751 O O . LEU A 1 228 ? 7.379 -43.406 -25.516 1 95.19 228 LEU A O 1
ATOM 1755 N N . GLY A 1 229 ? 5.668 -42.25 -26.438 1 92.69 229 GLY A N 1
ATOM 1756 C CA . GLY A 1 229 ? 6.543 -41.344 -27.172 1 92.69 229 GLY A CA 1
ATOM 1757 C C . GLY A 1 229 ? 7.352 -40.438 -26.266 1 92.69 229 GLY A C 1
ATOM 1758 O O . GLY A 1 229 ? 8.359 -39.875 -26.688 1 92.69 229 GLY A O 1
ATOM 1759 N N . HIS A 1 230 ? 6.961 -40.406 -25.031 1 91.94 230 HIS A N 1
ATOM 1760 C CA . HIS A 1 230 ? 7.645 -39.5 -24.094 1 91.94 230 HIS A CA 1
ATOM 1761 C C . HIS A 1 230 ? 8.773 -40.219 -23.359 1 91.94 230 HIS A C 1
ATOM 1763 O O . HIS A 1 230 ? 9.508 -39.625 -22.578 1 91.94 230 HIS A O 1
ATOM 1769 N N . ILE A 1 231 ? 8.906 -41.469 -23.609 1 92.62 231 ILE A N 1
ATOM 1770 C CA . ILE A 1 231 ? 9.992 -42.25 -23.031 1 92.62 231 ILE A CA 1
ATOM 1771 C C . ILE A 1 231 ? 11.242 -42.125 -23.891 1 92.62 231 ILE A C 1
ATOM 1773 O O . ILE A 1 231 ? 11.156 -42.156 -25.125 1 92.62 231 ILE A O 1
ATOM 1777 N N . ARG A 1 232 ? 12.352 -42 -23.25 1 90.12 232 ARG A N 1
ATOM 1778 C CA . ARG A 1 232 ? 13.625 -41.969 -23.953 1 90.12 232 ARG A CA 1
ATOM 1779 C C . ARG A 1 232 ? 14.219 -43.375 -24.062 1 90.12 232 ARG A C 1
ATOM 1781 O O . ARG A 1 232 ? 15.148 -43.719 -23.312 1 90.12 232 ARG A O 1
ATOM 1788 N N . PHE A 1 233 ? 13.797 -44.062 -25.047 1 91.88 233 PHE A N 1
ATOM 1789 C CA . PHE A 1 233 ? 14.109 -45.5 -25.188 1 91.88 233 PHE A CA 1
ATOM 1790 C C . PHE A 1 233 ? 15.602 -45.688 -25.406 1 91.88 233 PHE A C 1
ATOM 1792 O O . PHE A 1 233 ? 16.188 -46.625 -24.859 1 91.88 233 PHE A O 1
ATOM 1799 N N . PRO A 1 234 ? 16.281 -44.812 -26.156 1 87.25 234 PRO A N 1
ATOM 1800 C CA . PRO A 1 234 ? 17.719 -45.031 -26.375 1 87.25 234 PRO A CA 1
ATOM 1801 C C . PRO A 1 234 ? 18.531 -44.938 -25.094 1 87.25 234 PRO A C 1
ATOM 1803 O O . PRO A 1 234 ? 19.672 -45.406 -25.047 1 87.25 234 PRO A O 1
ATOM 1806 N N . SER A 1 235 ? 17.938 -44.312 -24.094 1 84.69 235 SER A N 1
ATOM 1807 C CA . SER A 1 235 ? 18.641 -44.156 -22.828 1 84.69 235 SER A CA 1
ATOM 1808 C C . SER A 1 235 ? 18.5 -45.406 -21.969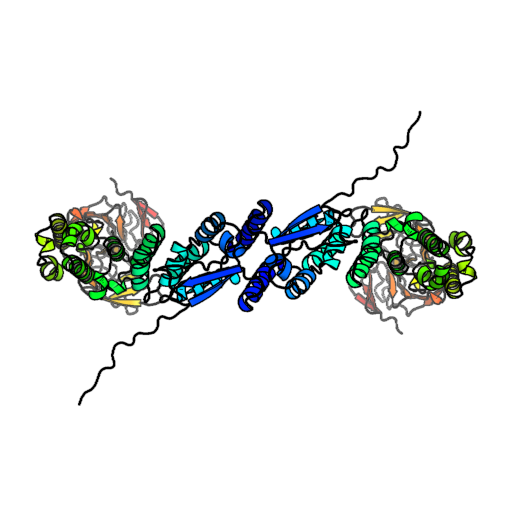 1 84.69 235 SER A C 1
ATOM 1810 O O . SER A 1 235 ? 19.156 -45.531 -20.938 1 84.69 235 SER A O 1
ATOM 1812 N N . ILE A 1 236 ? 17.75 -46.375 -22.359 1 89.06 236 ILE A N 1
ATOM 1813 C CA . ILE A 1 236 ? 17.609 -47.656 -21.672 1 89.06 236 ILE A CA 1
ATOM 1814 C C . ILE A 1 236 ? 18.719 -48.594 -22.094 1 89.06 236 ILE A C 1
ATOM 1816 O O . ILE A 1 236 ? 18.953 -48.781 -23.297 1 89.06 236 ILE A O 1
ATOM 1820 N N . PRO A 1 237 ? 19.359 -49.25 -21.094 1 85.25 237 PRO A N 1
ATOM 1821 C CA . PRO A 1 237 ? 20.422 -50.188 -21.438 1 85.25 237 PRO A CA 1
ATOM 1822 C C . PRO A 1 237 ? 19.922 -51.312 -22.344 1 85.25 237 PRO A C 1
ATOM 1824 O O . PRO A 1 237 ? 18.781 -51.781 -22.188 1 85.25 237 PRO A O 1
ATOM 1827 N N . LEU A 1 238 ? 20.797 -51.812 -23.219 1 86.38 238 LEU A N 1
ATOM 1828 C CA . LEU A 1 238 ? 20.438 -52.781 -24.266 1 86.38 238 LEU A CA 1
ATOM 1829 C C . LEU A 1 238 ? 19.891 -54.062 -23.656 1 86.38 238 LEU A C 1
ATOM 1831 O O . LEU A 1 238 ? 18.844 -54.562 -24.078 1 86.38 238 LEU A O 1
ATOM 1835 N N . PRO A 1 239 ? 20.531 -54.562 -22.594 1 88.38 239 PRO A N 1
ATOM 1836 C CA . PRO A 1 239 ? 19.969 -55.781 -22.031 1 88.38 239 PRO A CA 1
ATOM 1837 C C . PRO A 1 239 ? 18.547 -55.625 -21.516 1 88.38 239 PRO A C 1
ATOM 1839 O O . PRO A 1 239 ? 17.703 -56.5 -21.656 1 88.38 239 PRO A O 1
ATOM 1842 N N . ASP A 1 240 ? 18.297 -54.469 -20.953 1 91.75 240 ASP A N 1
ATOM 1843 C CA . ASP A 1 240 ? 16.969 -54.188 -20.406 1 91.75 240 ASP A CA 1
ATOM 1844 C C . ASP A 1 240 ? 15.961 -53.969 -21.516 1 91.75 240 ASP A C 1
ATOM 1846 O O . ASP A 1 240 ? 14.797 -54.375 -21.406 1 91.75 240 ASP A O 1
ATOM 1850 N N . LEU A 1 241 ? 16.391 -53.344 -22.609 1 93.12 241 LEU A N 1
ATOM 1851 C CA . LEU A 1 241 ? 15.523 -53.125 -23.766 1 93.12 241 LEU A CA 1
ATOM 1852 C C . LEU A 1 241 ? 15.008 -54.438 -24.312 1 93.12 241 LEU A C 1
ATOM 1854 O O . LEU A 1 241 ? 13.812 -54.594 -24.594 1 93.12 241 LEU A O 1
ATOM 1858 N N . GLN A 1 242 ? 15.875 -55.406 -24.406 1 91.81 242 GLN A N 1
ATOM 1859 C CA . GLN A 1 242 ? 15.555 -56.688 -25 1 91.81 242 GLN A CA 1
ATOM 1860 C C . GLN A 1 242 ? 14.703 -57.531 -24.047 1 91.81 242 GLN A C 1
ATOM 1862 O O . GLN A 1 242 ? 13.766 -58.219 -24.469 1 91.81 242 GLN A O 1
ATOM 1867 N N . ARG A 1 243 ? 14.992 -57.344 -22.859 1 93.19 243 ARG A N 1
ATOM 1868 C CA . ARG A 1 243 ? 14.352 -58.219 -21.859 1 93.19 243 ARG A CA 1
ATOM 1869 C C . ARG A 1 243 ? 12.977 -57.688 -21.484 1 93.19 243 ARG A C 1
ATOM 1871 O O . ARG A 1 243 ? 12.008 -58.438 -21.391 1 93.19 243 ARG A O 1
ATOM 1878 N N . PHE A 1 244 ? 12.891 -56.438 -21.25 1 93.44 244 PHE A N 1
ATOM 1879 C CA . PHE A 1 244 ? 11.688 -55.875 -20.625 1 93.44 244 PHE A CA 1
ATOM 1880 C C . PHE A 1 244 ? 10.859 -55.094 -21.625 1 93.44 244 PHE A C 1
ATOM 1882 O O . PHE A 1 244 ? 9.633 -55.062 -21.531 1 93.44 244 PHE A O 1
ATOM 1889 N N . VAL A 1 245 ? 11.406 -54.438 -22.594 1 96.12 245 VAL A N 1
ATOM 1890 C CA . VAL A 1 245 ? 10.68 -53.562 -23.5 1 96.12 245 VAL A CA 1
ATOM 1891 C C . VAL A 1 245 ? 10.211 -54.344 -24.719 1 96.12 245 VAL A C 1
ATOM 1893 O O . VAL A 1 245 ? 9.023 -54.312 -25.062 1 96.12 245 VAL A O 1
ATOM 1896 N N . GLN A 1 246 ? 11.094 -55.094 -25.266 1 93.69 246 GLN A N 1
ATOM 1897 C CA . GLN A 1 246 ? 10.805 -55.812 -26.5 1 93.69 246 GLN A CA 1
ATOM 1898 C C . GLN A 1 246 ? 9.719 -56.875 -26.266 1 93.69 246 GLN A C 1
ATOM 1900 O O . GLN A 1 246 ? 8.922 -57.156 -27.156 1 93.69 246 GLN A O 1
ATOM 1905 N N . GLU A 1 247 ? 9.656 -57.375 -25.094 1 92.69 247 GLU A N 1
ATOM 1906 C CA . GLU A 1 247 ? 8.727 -58.438 -24.797 1 92.69 247 GLU A CA 1
ATOM 1907 C C . GLU A 1 247 ? 7.355 -57.906 -24.406 1 92.69 247 GLU A C 1
ATOM 1909 O O . GLU A 1 247 ? 6.395 -58.688 -24.297 1 92.69 247 GLU A O 1
ATOM 1914 N N . THR A 1 248 ? 7.211 -56.688 -24.203 1 94.62 248 THR A N 1
ATOM 1915 C CA . THR A 1 248 ? 5.938 -56.094 -23.844 1 94.62 248 THR A CA 1
ATOM 1916 C C . THR A 1 248 ? 4.992 -56.062 -25.031 1 94.62 248 THR A C 1
ATOM 1918 O O . THR A 1 248 ? 5.363 -55.594 -26.109 1 94.62 248 THR A O 1
ATOM 1921 N N . PRO A 1 249 ? 3.738 -56.469 -24.938 1 93.31 249 PRO A N 1
ATOM 1922 C CA . PRO A 1 249 ? 2.814 -56.656 -26.062 1 93.31 249 PRO A CA 1
ATOM 1923 C C . PRO A 1 249 ? 2.568 -55.375 -26.828 1 93.31 249 PRO A C 1
ATOM 1925 O O . PRO A 1 249 ? 2.57 -55.375 -28.062 1 93.31 249 PRO A O 1
ATOM 1928 N N . VAL A 1 250 ? 2.422 -54.281 -26.188 1 94.38 250 VAL A N 1
ATOM 1929 C CA . VAL A 1 250 ? 2.08 -53.031 -26.844 1 94.38 250 VAL A CA 1
ATOM 1930 C C . VAL A 1 250 ? 3.219 -52.594 -27.781 1 94.38 250 VAL A C 1
ATOM 1932 O O . VAL A 1 250 ? 2.984 -51.969 -28.812 1 94.38 250 VAL A O 1
ATOM 1935 N N . MET A 1 251 ? 4.418 -52.938 -27.422 1 94.75 251 MET A N 1
ATOM 1936 C CA . MET A 1 251 ? 5.59 -52.594 -28.203 1 94.75 251 MET A CA 1
ATOM 1937 C C . MET A 1 251 ? 5.66 -53.406 -29.484 1 94.75 251 MET A C 1
ATOM 1939 O O . MET A 1 251 ? 6.344 -53.031 -30.438 1 94.75 251 MET A O 1
ATOM 1943 N N . ARG A 1 252 ? 4.871 -54.5 -29.562 1 91.75 252 ARG A N 1
ATOM 1944 C CA . ARG A 1 252 ? 4.855 -55.406 -30.719 1 91.75 252 ARG A CA 1
ATOM 1945 C C . ARG A 1 252 ? 3.668 -55.094 -31.625 1 91.75 252 ARG A C 1
ATOM 1947 O O . ARG A 1 252 ? 3.754 -55.25 -32.844 1 91.75 252 ARG A O 1
ATOM 1954 N N . THR A 1 253 ? 2.662 -54.719 -31 1 91.69 253 THR A N 1
ATOM 1955 C CA . THR A 1 253 ? 1.403 -54.562 -31.719 1 91.69 253 THR A CA 1
ATOM 1956 C C . THR A 1 253 ? 1.269 -53.188 -32.312 1 91.69 253 THR A C 1
ATOM 1958 O O . THR A 1 253 ? 0.8 -53.031 -33.469 1 91.69 253 THR A O 1
ATOM 1961 N N . GLU A 1 254 ? 1.699 -52.156 -31.672 1 93.31 254 GLU A N 1
ATOM 1962 C CA . GLU A 1 254 ? 1.542 -50.781 -32.125 1 93.31 254 GLU A CA 1
ATOM 1963 C C . GLU A 1 254 ? 2.715 -50.344 -33 1 93.31 254 GLU A C 1
ATOM 1965 O O . GLU A 1 254 ? 3.865 -50.375 -32.562 1 93.31 254 GLU A O 1
ATOM 1970 N N . PRO A 1 255 ? 2.449 -49.938 -34.156 1 94.25 255 PRO A N 1
ATOM 1971 C CA . PRO A 1 255 ? 3.52 -49.594 -35.094 1 94.25 255 PRO A CA 1
ATOM 1972 C C . PRO A 1 255 ? 4.422 -48.469 -34.594 1 94.25 255 PRO A C 1
ATOM 1974 O O . PRO A 1 255 ? 5.645 -48.531 -34.75 1 94.25 255 PRO A O 1
ATOM 1977 N N . ALA A 1 256 ? 3.834 -47.469 -34.094 1 94.69 256 ALA A N 1
ATOM 1978 C CA . ALA A 1 256 ? 4.641 -46.375 -33.594 1 94.69 256 ALA A CA 1
ATOM 1979 C C . ALA A 1 256 ? 5.586 -46.844 -32.5 1 94.69 256 ALA A C 1
ATOM 1981 O O . ALA A 1 256 ? 6.746 -46.406 -32.438 1 94.69 256 ALA A O 1
ATOM 1982 N N . CYS A 1 257 ? 5.137 -47.688 -31.656 1 95 257 CYS A N 1
ATOM 1983 C CA . CYS A 1 257 ? 5.949 -48.188 -30.562 1 95 257 CYS A CA 1
ATOM 1984 C C . CYS A 1 257 ? 7.07 -49.094 -31.078 1 95 257 CYS A C 1
ATOM 1986 O O . CYS A 1 257 ? 8.18 -49.062 -30.547 1 95 257 CYS A O 1
ATOM 1988 N N . ARG A 1 258 ? 6.754 -49.781 -32.125 1 94.56 258 ARG A N 1
ATOM 1989 C CA . ARG A 1 258 ? 7.789 -50.562 -32.75 1 94.56 258 ARG A CA 1
ATOM 1990 C C . ARG A 1 258 ? 8.898 -49.688 -33.312 1 94.56 258 ARG A C 1
ATOM 1992 O O . ARG A 1 258 ? 10.078 -50.031 -33.25 1 94.56 258 ARG A O 1
ATOM 1999 N N . ARG A 1 259 ? 8.531 -48.594 -33.844 1 93.19 259 ARG A N 1
ATOM 2000 C CA . ARG A 1 259 ? 9.5 -47.656 -34.344 1 93.19 259 ARG A CA 1
ATOM 2001 C C . ARG A 1 259 ? 10.391 -47.094 -33.219 1 93.19 259 ARG A C 1
ATOM 2003 O O . ARG A 1 259 ? 11.602 -46.969 -33.406 1 93.19 259 ARG A O 1
ATOM 2010 N N . TYR A 1 260 ? 9.805 -46.844 -32.094 1 93.5 260 TYR A N 1
ATOM 2011 C CA . TYR A 1 260 ? 10.586 -46.344 -30.969 1 93.5 260 TYR A CA 1
ATOM 2012 C C . TYR A 1 260 ? 11.625 -47.375 -30.562 1 93.5 260 TYR A C 1
ATOM 2014 O O . TYR A 1 260 ? 12.789 -47.031 -30.312 1 93.5 260 TYR A O 1
ATOM 2022 N N . LEU A 1 261 ? 11.141 -48.625 -30.484 1 93.31 261 LEU A N 1
ATOM 2023 C CA . LEU A 1 261 ? 12.023 -49.719 -30.109 1 93.31 261 LEU A CA 1
ATOM 2024 C C . LEU A 1 261 ? 13.148 -49.875 -31.125 1 93.31 261 LEU A C 1
ATOM 2026 O O . LEU A 1 261 ? 14.32 -50.031 -30.75 1 93.31 261 LEU A O 1
ATOM 2030 N N . GLN A 1 262 ? 12.82 -49.812 -32.375 1 91.5 262 GLN A N 1
ATOM 2031 C CA . GLN A 1 262 ? 13.82 -49.969 -33.406 1 91.5 262 GLN A CA 1
ATOM 2032 C C . GLN A 1 262 ? 14.867 -48.844 -33.375 1 91.5 262 GLN A C 1
ATOM 2034 O O . GLN A 1 262 ? 16.062 -49.094 -33.531 1 91.5 262 GLN A O 1
ATOM 2039 N N . GLU A 1 263 ? 14.438 -47.719 -33.125 1 89.31 263 GLU A N 1
ATOM 2040 C CA . GLU A 1 263 ? 15.352 -46.594 -33.031 1 89.31 263 GLU A CA 1
ATOM 2041 C C . GLU A 1 263 ? 16.328 -46.812 -31.859 1 89.31 263 GLU A C 1
ATOM 2043 O O . GLU A 1 263 ? 17.516 -46.5 -32 1 89.31 263 GLU A O 1
ATOM 2048 N N . ALA A 1 264 ? 15.828 -47.281 -30.812 1 90.94 264 ALA A N 1
ATOM 2049 C CA . ALA A 1 264 ? 16.688 -47.531 -29.656 1 90.94 264 ALA A CA 1
ATOM 2050 C C . ALA A 1 264 ? 17.688 -48.656 -29.938 1 90.94 264 ALA A C 1
ATOM 2052 O O . ALA A 1 264 ? 18.859 -48.531 -29.562 1 90.94 264 ALA A O 1
ATOM 2053 N N . LEU A 1 265 ? 17.219 -49.656 -30.578 1 89.19 265 LEU A N 1
ATOM 2054 C CA . LEU A 1 265 ? 18.109 -50.75 -30.938 1 89.19 265 LEU A CA 1
ATOM 2055 C C . LEU A 1 265 ? 19.188 -50.281 -31.906 1 89.19 265 LEU A C 1
ATOM 2057 O O . LEU A 1 265 ? 20.359 -50.656 -31.75 1 89.19 265 LEU A O 1
ATOM 2061 N N . ASP A 1 266 ? 18.812 -49.469 -32.844 1 85.25 266 ASP A N 1
ATOM 2062 C CA . ASP A 1 266 ? 19.766 -48.906 -33.781 1 85.25 266 ASP A CA 1
ATOM 2063 C C . ASP A 1 266 ? 20.797 -48.031 -33.062 1 85.25 266 ASP A C 1
ATOM 2065 O O . ASP A 1 266 ? 21.969 -48.031 -33.406 1 85.25 266 ASP A O 1
ATOM 2069 N N . TYR A 1 267 ? 20.359 -47.312 -32.125 1 85.44 267 TYR A N 1
ATOM 2070 C CA . TYR A 1 267 ? 21.234 -46.438 -31.328 1 85.44 267 TYR A CA 1
ATOM 2071 C C . TYR A 1 267 ? 22.312 -47.25 -30.625 1 85.44 267 TYR A C 1
ATOM 2073 O O . TYR A 1 267 ? 23.484 -46.844 -30.594 1 85.44 267 TYR A O 1
ATOM 2081 N N . HIS A 1 268 ? 21.984 -48.344 -30.078 1 83.75 268 HIS A N 1
ATOM 2082 C CA . HIS A 1 268 ? 22.938 -49.188 -29.328 1 83.75 268 HIS A CA 1
ATOM 2083 C C . HIS A 1 268 ? 23.812 -50 -30.266 1 83.75 268 HIS A C 1
ATOM 2085 O O . HIS A 1 268 ? 24.906 -50.406 -29.891 1 83.75 268 HIS A O 1
ATOM 2091 N N . SER A 1 269 ? 23.391 -50.25 -31.438 1 81.12 269 SER A N 1
ATOM 2092 C CA . SER A 1 269 ? 24.125 -51.094 -32.375 1 81.12 269 SER A CA 1
ATOM 2093 C C . SER A 1 269 ? 25.312 -50.344 -32.969 1 81.12 269 SER A C 1
ATOM 2095 O O . SER A 1 269 ? 26.297 -50.969 -33.406 1 81.12 269 SER A O 1
ATOM 2097 N N . GLN A 1 270 ? 25.219 -49.062 -33.062 1 75.62 270 GLN A N 1
ATOM 2098 C CA . GLN A 1 270 ? 26.297 -48.25 -33.625 1 75.62 270 GLN A CA 1
ATOM 2099 C C . GLN A 1 270 ? 26.797 -47.219 -32.656 1 75.62 270 GLN A C 1
ATOM 2101 O O . GLN A 1 270 ? 26.406 -46.031 -32.719 1 75.62 270 GLN A O 1
ATOM 2106 N N . PRO A 1 271 ? 27.75 -47.594 -31.797 1 72.5 271 PRO A N 1
ATOM 2107 C CA . PRO A 1 271 ? 28.188 -46.688 -30.75 1 72.5 271 PRO A CA 1
ATOM 2108 C C . PRO A 1 271 ? 28.891 -45.438 -31.312 1 72.5 271 PRO A C 1
ATOM 2110 O O . PRO A 1 271 ? 28.781 -44.344 -30.734 1 72.5 271 PRO A O 1
ATOM 2113 N N . TYR A 1 272 ? 29.625 -45.594 -32.406 1 73.75 272 TYR A N 1
ATOM 2114 C CA . TYR A 1 272 ? 30.406 -44.469 -32.906 1 73.75 272 TYR A CA 1
ATOM 2115 C C . TYR A 1 272 ? 29.5 -43.406 -33.531 1 73.75 272 TYR A C 1
ATOM 2117 O O . TYR A 1 272 ? 29.906 -42.25 -33.719 1 73.75 272 TYR A O 1
ATOM 2125 N N . VAL A 1 273 ? 28.281 -43.781 -33.875 1 76.69 273 VAL A N 1
ATOM 2126 C CA . VAL A 1 273 ? 27.406 -42.844 -34.531 1 76.69 273 VAL A CA 1
ATOM 2127 C C . VAL A 1 273 ? 26.453 -42.219 -33.5 1 76.69 273 VAL A C 1
ATOM 2129 O O . VAL A 1 273 ? 25.719 -41.281 -33.812 1 76.69 273 VAL A O 1
ATOM 2132 N N . GLN A 1 274 ? 26.5 -42.625 -32.312 1 77.25 274 GLN A N 1
ATOM 2133 C CA . GLN A 1 274 ? 25.578 -42.188 -31.281 1 77.25 274 GLN A CA 1
ATOM 2134 C C . GLN A 1 274 ? 25.562 -40.656 -31.156 1 77.25 274 GLN A C 1
ATOM 2136 O O . GLN A 1 274 ? 24.484 -40.062 -31.062 1 77.25 274 GLN A O 1
ATOM 2141 N N . PRO A 1 275 ? 26.672 -40.031 -31.266 1 73.12 275 PRO A N 1
ATOM 2142 C CA . PRO A 1 275 ? 26.656 -38.594 -31.156 1 73.12 275 PRO A CA 1
ATOM 2143 C C . PRO A 1 275 ? 25.875 -37.906 -32.281 1 73.12 275 PRO A C 1
ATOM 2145 O O . PRO A 1 275 ? 25.438 -36.781 -32.156 1 73.12 275 PRO A O 1
ATOM 2148 N N . LEU A 1 276 ? 25.781 -38.594 -33.344 1 73.75 276 LEU A N 1
ATOM 2149 C CA . LEU A 1 276 ? 25.109 -38.031 -34.5 1 73.75 276 LEU A CA 1
ATOM 2150 C C . LEU A 1 276 ? 23.609 -38.312 -34.469 1 73.75 276 LEU A C 1
ATOM 2152 O O . LEU A 1 276 ? 22.828 -37.688 -35.188 1 73.75 276 LEU A O 1
ATOM 2156 N N . LEU A 1 277 ? 23.344 -39.281 -33.75 1 72.38 277 LEU A N 1
ATOM 2157 C CA . LEU A 1 277 ? 21.953 -39.688 -33.688 1 72.38 277 LEU A CA 1
ATOM 2158 C C . LEU A 1 277 ? 21.188 -38.906 -32.625 1 72.38 277 LEU A C 1
ATOM 2160 O O . LEU A 1 277 ? 20.922 -39.406 -31.547 1 72.38 277 LEU A O 1
ATOM 2164 N N . HIS A 1 278 ? 21 -37.594 -32.969 1 67.31 278 HIS A N 1
ATOM 2165 C CA . HIS A 1 278 ? 20.297 -36.719 -32.031 1 67.31 278 HIS A CA 1
ATOM 2166 C C . HIS A 1 278 ? 18.797 -36.719 -32.312 1 67.31 278 HIS A C 1
ATOM 2168 O O . HIS A 1 278 ? 18.359 -36.469 -33.438 1 67.31 278 HIS A O 1
ATOM 2174 N N . SER A 1 279 ? 18.109 -37.469 -31.562 1 66.44 279 SER A N 1
ATOM 2175 C CA . SER A 1 279 ? 16.656 -37.406 -31.641 1 66.44 279 SER A CA 1
ATOM 2176 C C . SER A 1 279 ? 16.047 -37 -30.297 1 66.44 279 SER A C 1
ATOM 2178 O O . SER A 1 279 ? 16.75 -36.938 -29.297 1 66.44 279 SER A O 1
ATOM 2180 N N . GLU A 1 280 ? 14.812 -36.594 -30.344 1 68.38 280 GLU A N 1
ATOM 2181 C CA . GLU A 1 280 ? 14.109 -36.281 -29.109 1 68.38 280 GLU A CA 1
ATOM 2182 C C . GLU A 1 280 ? 14.188 -37.438 -28.109 1 68.38 280 GLU A C 1
ATOM 2184 O O . GLU A 1 280 ? 14.297 -37.219 -26.906 1 68.38 280 GLU A O 1
ATOM 2189 N N . GLY A 1 281 ? 14.281 -38.562 -28.703 1 69.06 281 GLY A N 1
ATOM 2190 C CA . GLY A 1 281 ? 14.312 -39.75 -27.875 1 69.06 281 GLY A CA 1
ATOM 2191 C C . GLY A 1 281 ? 15.656 -40 -27.219 1 69.06 281 GLY A C 1
ATOM 2192 O O . GLY A 1 281 ? 15.75 -40.719 -26.219 1 69.06 281 GLY A O 1
ATOM 2193 N N . SER A 1 282 ? 16.594 -39.375 -27.766 1 69.19 282 SER A N 1
ATOM 2194 C CA . SER A 1 282 ? 17.938 -39.625 -27.25 1 69.19 282 SER A CA 1
ATOM 2195 C C . SER A 1 282 ? 18.391 -38.469 -26.344 1 69.19 282 SER A C 1
ATOM 2197 O O . SER A 1 282 ? 19.453 -38.562 -25.719 1 69.19 282 SER A O 1
ATOM 2199 N N . ARG A 1 283 ? 17.5 -37.562 -26.234 1 72.19 283 ARG A N 1
ATOM 2200 C CA . ARG A 1 283 ? 17.875 -36.406 -25.422 1 72.19 283 ARG A CA 1
ATOM 2201 C C . ARG A 1 283 ? 17.875 -36.75 -23.938 1 72.19 283 ARG A C 1
ATOM 2203 O O . ARG A 1 283 ? 16.969 -37.438 -23.469 1 72.19 283 ARG A O 1
ATOM 2210 N N . VAL A 1 284 ? 18.969 -36.25 -23.297 1 70.5 284 VAL A N 1
ATOM 2211 C CA . VAL A 1 284 ? 19.047 -36.469 -21.859 1 70.5 284 VAL A CA 1
ATOM 2212 C C . VAL A 1 284 ? 18.078 -35.531 -21.125 1 70.5 284 VAL A C 1
ATOM 2214 O O . VAL A 1 284 ? 17.859 -34.406 -21.547 1 70.5 284 VAL A O 1
ATOM 2217 N N . ARG A 1 285 ? 17.359 -36.062 -20.156 1 73.12 285 ARG A N 1
ATOM 2218 C CA . ARG A 1 285 ? 16.359 -35.312 -19.422 1 73.12 285 ARG A CA 1
ATOM 2219 C C . ARG A 1 285 ? 17.016 -34.188 -18.609 1 73.12 285 ARG A C 1
ATOM 2221 O O . ARG A 1 285 ? 16.484 -33.062 -18.562 1 73.12 285 ARG A O 1
ATOM 2228 N N . HIS A 1 286 ? 18 -34.531 -17.781 1 62.97 286 HIS A N 1
ATOM 2229 C CA . HIS A 1 286 ? 18.656 -33.531 -16.938 1 62.97 286 HIS A CA 1
ATOM 2230 C C . HIS A 1 286 ? 20.078 -33.281 -17.391 1 62.97 286 HIS A C 1
ATOM 2232 O O . HIS A 1 286 ? 20.828 -34.219 -17.688 1 62.97 286 HIS A O 1
ATOM 2238 N N . ARG A 1 287 ? 20.234 -31.969 -17.766 1 60.25 287 ARG A N 1
ATOM 2239 C CA . ARG A 1 287 ? 21.609 -31.578 -18.109 1 60.25 287 ARG A CA 1
ATOM 2240 C C . ARG A 1 287 ? 22.344 -31.047 -16.891 1 60.25 287 ARG A C 1
ATOM 2242 O O . ARG A 1 287 ? 21.953 -30.031 -16.312 1 60.25 287 ARG A O 1
ATOM 2249 N N . ASN A 1 288 ? 22.891 -32.031 -16.203 1 61.31 288 ASN A N 1
ATOM 2250 C CA . ASN A 1 288 ? 23.766 -31.531 -15.156 1 61.31 288 ASN A CA 1
ATOM 2251 C C . ASN A 1 288 ? 25.156 -31.219 -15.695 1 61.31 288 ASN A C 1
ATOM 2253 O O . ASN A 1 288 ? 25.734 -32 -16.438 1 61.31 288 ASN A O 1
ATOM 2257 N N . GLU A 1 289 ? 25.453 -30.016 -15.562 1 70 289 GLU A N 1
ATOM 2258 C CA . GLU A 1 289 ? 26.812 -29.641 -15.945 1 70 289 GLU A CA 1
ATOM 2259 C C . GLU A 1 289 ? 27.844 -30.141 -14.922 1 70 289 GLU A C 1
ATOM 2261 O O . GLU A 1 289 ? 27.594 -30.062 -13.719 1 70 289 GLU A O 1
ATOM 2266 N N . ALA A 1 290 ? 28.734 -30.938 -15.492 1 72.94 290 ALA A N 1
ATOM 2267 C CA . ALA A 1 290 ? 29.797 -31.438 -14.625 1 72.94 290 ALA A CA 1
ATOM 2268 C C . ALA A 1 290 ? 31.172 -31.156 -15.219 1 72.94 290 ALA A C 1
ATOM 2270 O O . ALA A 1 290 ? 31.312 -31.031 -16.438 1 72.94 290 ALA A O 1
ATOM 2271 N N . LEU A 1 291 ? 32.094 -30.906 -14.266 1 77.44 291 LEU A N 1
ATOM 2272 C CA . LEU A 1 291 ? 33.5 -30.828 -14.633 1 77.44 291 LEU A CA 1
ATOM 2273 C C . LEU A 1 291 ? 34.188 -32.188 -14.422 1 77.44 291 LEU A C 1
ATOM 2275 O O . LEU A 1 291 ? 34.031 -32.812 -13.375 1 77.44 291 LEU A O 1
ATOM 2279 N N . MET A 1 292 ? 34.75 -32.625 -15.523 1 82.44 292 MET A N 1
ATOM 2280 C CA . MET A 1 292 ? 35.438 -33.906 -15.414 1 82.44 292 MET A CA 1
ATOM 2281 C C . MET A 1 292 ? 36.938 -33.75 -15.609 1 82.44 292 MET A C 1
ATOM 2283 O O . MET A 1 292 ? 37.375 -32.938 -16.422 1 82.44 292 MET A O 1
ATOM 2287 N N . VAL A 1 293 ? 37.688 -34.5 -14.812 1 83 293 VAL A N 1
ATOM 2288 C CA . VAL A 1 293 ? 39.125 -34.625 -14.961 1 83 293 VAL A CA 1
ATOM 2289 C C . VAL A 1 293 ? 39.5 -36.062 -15.289 1 83 293 VAL A C 1
ATOM 2291 O O . VAL A 1 293 ? 39.125 -37 -14.562 1 83 293 VAL A O 1
ATOM 2294 N N . LEU A 1 294 ? 40.094 -36.219 -16.406 1 85.94 294 LEU A N 1
ATOM 2295 C CA . LEU A 1 294 ? 40.438 -37.562 -16.875 1 85.94 294 LEU A CA 1
ATOM 2296 C C . LEU A 1 294 ? 41.938 -37.75 -16.875 1 85.94 294 LEU A C 1
ATOM 2298 O O . LEU A 1 294 ? 42.656 -37.125 -17.641 1 85.94 294 LEU A O 1
ATOM 2302 N N . GLY A 1 295 ? 42.375 -38.719 -16.062 1 85.44 295 GLY A N 1
ATOM 2303 C CA . GLY A 1 295 ? 43.781 -39.094 -16.016 1 85.44 295 GLY A CA 1
ATOM 2304 C C . GLY A 1 295 ? 44.688 -37.938 -15.562 1 85.44 295 GLY A C 1
ATOM 2305 O O . GLY A 1 295 ? 44.281 -37.156 -14.719 1 85.44 295 GLY A O 1
ATOM 2306 N N . GLY A 1 296 ? 45.969 -38.031 -16.016 1 83.56 296 GLY A N 1
ATOM 2307 C CA . GLY A 1 296 ? 46.938 -37.031 -15.656 1 83.56 296 GLY A CA 1
ATOM 2308 C C . GLY A 1 296 ? 48.125 -37.594 -14.859 1 83.56 296 GLY A C 1
ATOM 2309 O O . GLY A 1 296 ? 48.375 -38.781 -14.859 1 83.56 296 GLY A O 1
ATOM 2310 N N . ARG A 1 297 ? 48.844 -36.594 -14.359 1 81.38 297 ARG A N 1
ATOM 2311 C CA . ARG A 1 297 ? 50.062 -36.938 -13.602 1 81.38 297 ARG A CA 1
ATOM 2312 C C . ARG A 1 297 ? 50.031 -36.312 -12.203 1 81.38 297 ARG A C 1
ATOM 2314 O O . ARG A 1 297 ? 49.594 -35.188 -12.031 1 81.38 297 ARG A O 1
ATOM 2321 N N . SER A 1 298 ? 50.406 -37.219 -11.281 1 78.38 298 SER A N 1
ATOM 2322 C CA . SER A 1 298 ? 50.469 -36.75 -9.906 1 78.38 298 SER A CA 1
ATOM 2323 C C . SER A 1 298 ? 51.75 -35.969 -9.648 1 78.38 298 SER A C 1
ATOM 2325 O O . SER A 1 298 ? 52.625 -35.906 -10.523 1 78.38 298 SER A O 1
ATOM 2327 N N . ALA A 1 299 ? 51.812 -35.438 -8.414 1 74.69 299 ALA A N 1
ATOM 2328 C CA . ALA A 1 299 ? 52.969 -34.656 -8.023 1 74.69 299 ALA A CA 1
ATOM 2329 C C . ALA A 1 299 ? 54.219 -35.5 -8.008 1 74.69 299 ALA A C 1
ATOM 2331 O O . ALA A 1 299 ? 55.344 -35 -8.258 1 74.69 299 ALA A O 1
ATOM 2332 N N . ASP A 1 300 ? 54.062 -36.75 -7.797 1 75.12 300 ASP A N 1
ATOM 2333 C CA . ASP A 1 300 ? 55.219 -37.688 -7.75 1 75.12 300 ASP A CA 1
ATOM 2334 C C . ASP A 1 300 ? 55.5 -38.25 -9.141 1 75.12 300 ASP A C 1
ATOM 2336 O O . ASP A 1 300 ? 56.25 -39.25 -9.266 1 75.12 300 ASP A O 1
ATOM 2340 N N . ASN A 1 301 ? 54.906 -37.75 -10.094 1 75.44 301 ASN A N 1
ATOM 2341 C CA . ASN A 1 301 ? 55.125 -38.094 -11.492 1 75.44 301 ASN A CA 1
ATOM 2342 C C . ASN A 1 301 ? 54.531 -39.469 -11.828 1 75.44 301 ASN A C 1
ATOM 2344 O O . ASN A 1 301 ? 55 -40.125 -12.758 1 75.44 301 ASN A O 1
ATOM 2348 N N . ALA A 1 302 ? 53.625 -39.812 -11.016 1 80.62 302 ALA A N 1
ATOM 2349 C CA . ALA A 1 302 ? 52.906 -41.031 -11.367 1 80.62 302 ALA A CA 1
ATOM 2350 C C . ALA A 1 302 ? 51.75 -40.75 -12.344 1 80.62 302 ALA A C 1
ATOM 2352 O O . ALA A 1 302 ? 51 -39.812 -12.148 1 80.62 302 ALA A O 1
ATOM 2353 N N . VAL A 1 303 ? 51.719 -41.531 -13.445 1 84.06 303 VAL A N 1
ATOM 2354 C CA . VAL A 1 303 ? 50.625 -41.406 -14.406 1 84.06 303 VAL A CA 1
ATOM 2355 C C . VAL A 1 303 ? 49.375 -42.062 -13.844 1 84.06 303 VAL A C 1
ATOM 2357 O O . VAL A 1 303 ? 49.406 -43.188 -13.367 1 84.06 303 VAL A O 1
ATOM 2360 N N . CYS A 1 304 ? 48.312 -41.312 -13.758 1 84.94 304 CYS A N 1
ATOM 2361 C CA . CYS A 1 304 ? 47.062 -41.719 -13.133 1 84.94 304 CYS A CA 1
ATOM 2362 C C . CYS A 1 304 ? 46 -42.062 -14.188 1 84.94 304 CYS A C 1
ATOM 2364 O O . CYS A 1 304 ? 46.031 -41.531 -15.289 1 84.94 304 CYS A O 1
ATOM 2366 N N . GLY A 1 305 ? 45.125 -43 -13.906 1 85.06 305 GLY A N 1
ATOM 2367 C CA . GLY A 1 305 ? 44.031 -43.375 -14.789 1 85.06 305 GLY A CA 1
ATOM 2368 C C . GLY A 1 305 ? 42.656 -43.094 -14.195 1 85.06 305 GLY A C 1
ATOM 2369 O O . GLY A 1 305 ? 41.656 -43.562 -14.711 1 85.06 305 GLY A O 1
ATOM 2370 N N . ASP A 1 306 ? 42.594 -42.312 -13.172 1 84.62 306 ASP A N 1
ATOM 2371 C CA . ASP A 1 306 ? 41.344 -42.031 -12.484 1 84.62 306 ASP A CA 1
ATOM 2372 C C . ASP A 1 306 ? 40.531 -40.969 -13.219 1 84.62 306 ASP A C 1
ATOM 2374 O O . ASP A 1 306 ? 41.094 -40.125 -13.891 1 84.62 306 ASP A O 1
ATOM 2378 N N . VAL A 1 307 ? 39.219 -41.156 -13.109 1 83.5 307 VAL A N 1
ATOM 2379 C CA . VAL A 1 307 ? 38.281 -40.125 -13.617 1 83.5 307 VAL A CA 1
ATOM 2380 C C . VAL A 1 307 ? 37.562 -39.469 -12.445 1 83.5 307 VAL A C 1
ATOM 2382 O O . VAL A 1 307 ? 36.938 -40.125 -11.617 1 83.5 307 VAL A O 1
ATOM 2385 N N . TRP A 1 308 ? 37.688 -38.156 -12.445 1 82.62 308 TRP A N 1
ATOM 2386 C CA . TRP A 1 308 ? 37.062 -37.344 -11.391 1 82.62 308 TRP A CA 1
ATOM 2387 C C . TRP A 1 308 ? 36 -36.438 -11.969 1 82.62 308 TRP A C 1
ATOM 2389 O O . TRP A 1 308 ? 36.094 -35.969 -13.117 1 82.62 308 TRP A O 1
ATOM 2399 N N . ALA A 1 309 ? 35 -36.25 -11.188 1 81.56 309 ALA A N 1
ATOM 2400 C CA . ALA A 1 309 ? 33.938 -35.312 -11.609 1 81.56 309 ALA A CA 1
ATOM 2401 C C . ALA A 1 309 ? 33.531 -34.406 -10.453 1 81.56 309 ALA A C 1
ATOM 2403 O O . ALA A 1 309 ? 33.594 -34.781 -9.289 1 81.56 309 ALA A O 1
ATOM 2404 N N . ALA A 1 310 ? 33.312 -33.125 -10.805 1 78.88 310 ALA A N 1
ATOM 2405 C CA . ALA A 1 310 ? 32.75 -32.156 -9.867 1 78.88 310 ALA A CA 1
ATOM 2406 C C . ALA A 1 310 ? 31.578 -31.406 -10.461 1 78.88 310 ALA A C 1
ATOM 2408 O O . ALA A 1 310 ? 31.422 -31.359 -11.688 1 78.88 310 ALA A O 1
ATOM 2409 N N . ASP A 1 311 ? 30.75 -30.984 -9.516 1 74.75 311 ASP A N 1
ATOM 2410 C CA . ASP A 1 311 ? 29.625 -30.188 -9.977 1 74.75 311 ASP A CA 1
ATOM 2411 C C . ASP A 1 311 ? 30.078 -28.828 -10.5 1 74.75 311 ASP A C 1
ATOM 2413 O O . ASP A 1 311 ? 31.266 -28.5 -10.438 1 74.75 311 ASP A O 1
ATOM 2417 N N . ARG A 1 312 ? 29.141 -28.141 -11.031 1 70.25 312 ARG A N 1
ATOM 2418 C CA . ARG A 1 312 ? 29.438 -26.875 -11.695 1 70.25 312 ARG A CA 1
ATOM 2419 C C . ARG A 1 312 ? 30.141 -25.906 -10.75 1 70.25 312 ARG A C 1
ATOM 2421 O O . ARG A 1 312 ? 30.922 -25.062 -11.188 1 70.25 312 ARG A O 1
ATOM 2428 N N . HIS A 1 313 ? 29.922 -26.156 -9.547 1 67.44 313 HIS A N 1
ATOM 2429 C CA . HIS A 1 313 ? 30.516 -25.234 -8.594 1 67.44 313 HIS A CA 1
ATOM 2430 C C . HIS A 1 313 ? 31.797 -25.797 -8 1 67.44 313 HIS A C 1
ATOM 2432 O O . HIS A 1 313 ? 32.5 -25.109 -7.246 1 67.44 313 HIS A O 1
ATOM 2438 N N . CYS A 1 314 ? 32.219 -26.906 -8.453 1 69.12 314 CYS A N 1
ATOM 2439 C CA . CYS A 1 314 ? 33.438 -27.578 -8.086 1 69.12 314 CYS A CA 1
ATOM 2440 C C . CYS A 1 314 ? 33.594 -27.672 -6.57 1 69.12 314 CYS A C 1
ATOM 2442 O O . CYS A 1 314 ? 34.688 -27.531 -6.039 1 69.12 314 CYS A O 1
ATOM 2444 N N . HIS A 1 315 ? 32.438 -27.766 -5.895 1 68.38 315 HIS A N 1
ATOM 2445 C CA . HIS A 1 315 ? 32.5 -27.812 -4.438 1 68.38 315 HIS A CA 1
ATOM 2446 C C . HIS A 1 315 ? 33.062 -29.141 -3.957 1 68.38 315 HIS A C 1
ATOM 2448 O O . HIS A 1 315 ? 33.781 -29.188 -2.957 1 68.38 315 HIS A O 1
ATOM 2454 N N . SER A 1 316 ? 32.688 -30.172 -4.723 1 78.88 316 SER A N 1
ATOM 2455 C CA . SER A 1 316 ? 33.219 -31.484 -4.328 1 78.88 316 SER A CA 1
ATOM 2456 C C . SER A 1 316 ? 33.562 -32.312 -5.547 1 78.88 316 SER A C 1
ATOM 2458 O O . SER A 1 316 ? 32.875 -32.25 -6.57 1 78.88 316 SER A O 1
ATOM 2460 N N . TRP A 1 317 ? 34.75 -33 -5.352 1 80.75 317 TRP A N 1
ATOM 2461 C CA . TRP A 1 317 ? 35.219 -33.906 -6.406 1 80.75 317 TRP A CA 1
ATOM 2462 C C . TRP A 1 317 ? 34.938 -35.375 -6.02 1 80.75 317 TRP A C 1
ATOM 2464 O O . TRP A 1 317 ? 35.156 -35.75 -4.867 1 80.75 317 TRP A O 1
ATOM 2474 N N . MET A 1 318 ? 34.375 -36.094 -6.926 1 82 318 MET A N 1
ATOM 2475 C CA . MET A 1 318 ? 34.125 -37.5 -6.703 1 82 318 MET A CA 1
ATOM 2476 C C . MET A 1 318 ? 34.812 -38.344 -7.797 1 82 318 MET A C 1
ATOM 2478 O O . MET A 1 318 ? 34.812 -37.938 -8.961 1 82 318 MET A O 1
ATOM 2482 N N . ALA A 1 319 ? 35.375 -39.469 -7.34 1 82.12 319 ALA A N 1
ATOM 2483 C CA . ALA A 1 319 ? 35.906 -40.438 -8.305 1 82.12 319 ALA A CA 1
ATOM 2484 C C . ALA A 1 319 ? 34.75 -41.219 -8.969 1 82.12 319 ALA A C 1
ATOM 2486 O O . ALA A 1 319 ? 33.969 -41.875 -8.289 1 82.12 319 ALA A O 1
ATOM 2487 N N . ILE A 1 320 ? 34.625 -41.094 -10.273 1 77.88 320 ILE A N 1
ATOM 2488 C CA . ILE A 1 320 ? 33.438 -41.688 -10.922 1 77.88 320 ILE A CA 1
ATOM 2489 C C . ILE A 1 320 ? 33.844 -42.844 -11.797 1 77.88 320 ILE A C 1
ATOM 2491 O O . ILE A 1 320 ? 33 -43.531 -12.398 1 77.88 320 ILE A O 1
ATOM 2495 N N . GLY A 1 321 ? 35.094 -43.062 -11.93 1 80.56 321 GLY A N 1
ATOM 2496 C CA . GLY A 1 321 ? 35.5 -44.188 -12.734 1 80.56 321 GLY A CA 1
ATOM 2497 C C . GLY A 1 321 ? 37 -44.219 -12.969 1 80.56 321 GLY A C 1
ATOM 2498 O O . GLY A 1 321 ? 37.75 -43.531 -12.281 1 80.56 321 GLY A O 1
ATOM 2499 N N . LYS A 1 322 ? 37.406 -45.219 -13.797 1 81.94 322 LYS A N 1
ATOM 2500 C CA . LYS A 1 322 ? 38.812 -45.375 -14.18 1 81.94 322 LYS A CA 1
ATOM 2501 C C . LYS A 1 322 ? 38.938 -45.531 -15.695 1 81.94 322 LYS A C 1
ATOM 2503 O O . LYS A 1 322 ? 38.062 -46.156 -16.344 1 81.94 322 LYS A O 1
ATOM 2508 N N . LEU A 1 323 ? 39.969 -44.969 -15.961 1 80.75 323 LEU A N 1
ATOM 2509 C CA . LEU A 1 323 ? 40.281 -45.219 -17.359 1 80.75 323 LEU A CA 1
ATOM 2510 C C . LEU A 1 323 ? 40.812 -46.625 -17.562 1 80.75 323 LEU A C 1
ATOM 2512 O O . LEU A 1 323 ? 41.125 -47.312 -16.594 1 80.75 323 LEU A O 1
ATOM 2516 N N . SER A 1 324 ? 40.625 -47.375 -18.578 1 73.12 324 SER A N 1
ATOM 2517 C CA . SER A 1 324 ? 41.156 -48.688 -18.859 1 73.12 324 SER A CA 1
ATOM 2518 C C . SER A 1 324 ? 42.656 -48.75 -18.625 1 73.12 324 SER A C 1
ATOM 2520 O O . SER A 1 324 ? 43.281 -49.812 -18.672 1 73.12 324 SER A O 1
ATOM 2522 N N . GLY A 1 325 ? 43.406 -47.656 -18.234 1 78.44 325 GLY A N 1
ATOM 2523 C CA . GLY A 1 325 ? 44.812 -47.531 -17.953 1 78.44 325 GLY A CA 1
ATOM 2524 C C . GLY A 1 325 ? 45.25 -46.094 -17.703 1 78.44 325 GLY A C 1
ATOM 2525 O O . GLY A 1 325 ? 44.5 -45.156 -17.984 1 78.44 325 GLY A O 1
ATOM 2526 N N . PRO A 1 326 ? 46.531 -46.062 -17.109 1 85.06 326 PRO A N 1
ATOM 2527 C CA . PRO A 1 326 ? 47.062 -44.719 -16.891 1 85.06 326 PRO A CA 1
ATOM 2528 C C . PRO A 1 326 ? 47.312 -43.969 -18.188 1 85.06 326 PRO A C 1
ATOM 2530 O O . PRO A 1 326 ? 47.688 -44.562 -19.203 1 85.06 326 PRO A O 1
ATOM 2533 N N . LEU A 1 327 ? 47.031 -42.688 -18.172 1 88.06 327 LEU A N 1
ATOM 2534 C CA . LEU A 1 327 ? 47.188 -41.875 -19.375 1 88.06 327 LEU A CA 1
ATOM 2535 C C . LEU A 1 327 ? 47.531 -40.438 -19.016 1 88.06 327 LEU A C 1
ATOM 2537 O O . LEU A 1 327 ? 46.938 -39.844 -18.125 1 88.06 327 LEU A O 1
ATOM 2541 N N . TYR A 1 328 ? 48.594 -40 -19.688 1 87.81 328 TYR A N 1
ATOM 2542 C CA . TYR A 1 328 ? 48.906 -38.594 -19.516 1 87.81 328 TYR A CA 1
ATOM 2543 C C . TYR A 1 328 ? 49.344 -37.969 -20.828 1 87.81 328 TYR A C 1
ATOM 2545 O O . TYR A 1 328 ? 49.625 -38.688 -21.797 1 87.81 328 TYR A O 1
ATOM 2553 N N . ASN A 1 329 ? 49.219 -36.594 -20.953 1 88.69 329 ASN A N 1
ATOM 2554 C CA . ASN A 1 329 ? 49.5 -35.812 -22.141 1 88.69 329 ASN A CA 1
ATOM 2555 C C . ASN A 1 329 ? 48.562 -36.125 -23.297 1 88.69 329 ASN A C 1
ATOM 2557 O O . ASN A 1 329 ? 48.938 -36.031 -24.469 1 88.69 329 ASN A O 1
ATOM 2561 N N . HIS A 1 330 ? 47.438 -36.688 -22.969 1 89.25 330 HIS A N 1
ATOM 2562 C CA . HIS A 1 330 ? 46.344 -36.906 -23.922 1 89.25 330 HIS A CA 1
ATOM 2563 C C . HIS A 1 330 ? 45.5 -35.688 -24.078 1 89.25 330 HIS A C 1
ATOM 2565 O O . HIS A 1 330 ? 45.688 -34.688 -23.375 1 89.25 330 HIS A O 1
ATOM 2571 N N . CYS A 1 331 ? 44.562 -35.688 -25.016 1 90.62 331 CYS A N 1
ATOM 2572 C CA . CYS A 1 331 ? 43.594 -34.625 -25.219 1 90.62 331 CYS A CA 1
ATOM 2573 C C . CYS A 1 331 ? 42.156 -35.156 -25.094 1 90.62 331 CYS A C 1
ATOM 2575 O O . CYS A 1 331 ? 41.906 -36.312 -25.375 1 90.62 331 CYS A O 1
ATOM 2577 N N . VAL A 1 332 ? 41.344 -34.281 -24.578 1 88.69 332 VAL A N 1
ATOM 2578 C CA . VAL A 1 332 ? 39.938 -34.594 -24.406 1 88.69 332 VAL A CA 1
ATOM 2579 C C . VAL A 1 332 ? 39.094 -33.625 -25.234 1 88.69 332 VAL A C 1
ATOM 2581 O O . VAL A 1 332 ? 39.375 -32.406 -25.266 1 88.69 332 VAL A O 1
ATOM 2584 N N . ALA A 1 333 ? 38.188 -34.156 -25.938 1 87.38 333 ALA A N 1
ATOM 2585 C CA . ALA A 1 333 ? 37.219 -33.344 -26.703 1 87.38 333 ALA A CA 1
ATOM 2586 C C . ALA A 1 333 ? 35.781 -33.781 -26.438 1 87.38 333 ALA A C 1
ATOM 2588 O O . ALA A 1 333 ? 35.531 -34.969 -26.203 1 87.38 333 ALA A O 1
ATOM 2589 N N . VAL A 1 334 ? 34.969 -32.844 -26.359 1 84.81 334 VAL A N 1
ATOM 2590 C CA . VAL A 1 334 ? 33.562 -33.094 -26.156 1 84.81 334 VAL A CA 1
ATOM 2591 C C . VAL A 1 334 ? 32.781 -32.812 -27.438 1 84.81 334 VAL A C 1
ATOM 2593 O O . VAL A 1 334 ? 32.938 -31.734 -28.031 1 84.81 334 VAL A O 1
ATOM 2596 N N . LEU A 1 335 ? 32.125 -33.719 -27.938 1 79.69 335 LEU A N 1
ATOM 2597 C CA . LEU A 1 335 ? 31.234 -33.562 -29.094 1 79.69 335 LEU A CA 1
ATOM 2598 C C . LEU A 1 335 ? 29.844 -34.125 -28.797 1 79.69 335 LEU A C 1
ATOM 2600 O O . LEU A 1 335 ? 29.703 -35.312 -28.516 1 79.69 335 LEU A O 1
ATOM 2604 N N . HIS A 1 336 ? 28.812 -33.312 -28.844 1 76.12 336 HIS A N 1
ATOM 2605 C CA . HIS A 1 336 ? 27.422 -33.656 -28.578 1 76.12 336 HIS A CA 1
ATOM 2606 C C . HIS A 1 336 ? 27.297 -34.406 -27.25 1 76.12 336 HIS A C 1
ATOM 2608 O O . HIS A 1 336 ? 26.656 -35.469 -27.188 1 76.12 336 HIS A O 1
ATOM 2614 N N . ASP A 1 337 ? 28.062 -34.062 -26.203 1 75.94 337 ASP A N 1
ATOM 2615 C CA . ASP A 1 337 ? 28.016 -34.531 -24.812 1 75.94 337 ASP A CA 1
ATOM 2616 C C . ASP A 1 337 ? 28.703 -35.875 -24.672 1 75.94 337 ASP A C 1
ATOM 2618 O O . ASP A 1 337 ? 28.531 -36.562 -23.672 1 75.94 337 ASP A O 1
ATOM 2622 N N . PHE A 1 338 ? 29.344 -36.156 -25.703 1 81.12 338 PHE A N 1
ATOM 2623 C CA . PHE A 1 338 ? 30.203 -37.312 -25.625 1 81.12 338 PHE A CA 1
ATOM 2624 C C . PHE A 1 338 ? 31.656 -36.906 -25.453 1 81.12 338 PHE A C 1
ATOM 2626 O O . PHE A 1 338 ? 32.125 -35.969 -26.062 1 81.12 338 PHE A O 1
ATOM 2633 N N . VAL A 1 339 ? 32.219 -37.625 -24.594 1 84.88 339 VAL A N 1
ATOM 2634 C CA . VAL A 1 339 ? 33.625 -37.312 -24.281 1 84.88 339 VAL A CA 1
ATOM 2635 C C . VAL A 1 339 ? 34.562 -38.281 -24.984 1 84.88 339 VAL A C 1
ATOM 2637 O O . VAL A 1 339 ? 34.375 -39.5 -24.875 1 84.88 339 VAL A O 1
ATOM 2640 N N . PHE A 1 340 ? 35.469 -37.719 -25.734 1 88.38 340 PHE A N 1
ATOM 2641 C CA . PHE A 1 340 ? 36.438 -38.5 -26.453 1 88.38 340 PHE A CA 1
ATOM 2642 C C . PHE A 1 340 ? 37.844 -38.25 -25.891 1 88.38 340 PHE A C 1
ATOM 2644 O O . PHE A 1 340 ? 38.25 -37.125 -25.656 1 88.38 340 PHE A O 1
ATOM 2651 N N . VAL A 1 341 ? 38.469 -39.344 -25.641 1 90.12 341 VAL A N 1
ATOM 2652 C CA . VAL A 1 341 ? 39.844 -39.312 -25.156 1 90.12 341 VAL A CA 1
ATOM 2653 C C . VAL A 1 341 ? 40.781 -39.781 -26.25 1 90.12 341 VAL A C 1
ATOM 2655 O O . VAL A 1 341 ? 40.625 -40.875 -26.781 1 90.12 341 VAL A O 1
ATOM 2658 N N . MET A 1 342 ? 41.812 -38.969 -26.516 1 92.31 342 MET A N 1
ATOM 2659 C CA . MET A 1 342 ? 42.656 -39.281 -27.672 1 92.31 342 MET A CA 1
ATOM 2660 C C . MET A 1 342 ? 44.156 -39.156 -27.312 1 92.31 342 MET A C 1
ATOM 2662 O O . MET A 1 342 ? 44.562 -38.219 -26.625 1 92.31 342 MET A O 1
ATOM 2666 N N . GLY A 1 343 ? 44.906 -40.125 -27.828 1 92.31 343 GLY A N 1
ATOM 2667 C CA . GLY A 1 343 ? 46.344 -40.062 -27.75 1 92.31 343 GLY A CA 1
ATOM 2668 C C . GLY A 1 343 ? 46.875 -40.094 -26.328 1 92.31 343 GLY A C 1
ATOM 2669 O O . GLY A 1 343 ? 46.281 -40.719 -25.453 1 92.31 343 GLY A O 1
ATOM 2670 N N . GLY A 1 344 ? 48.094 -39.594 -26.234 1 90.81 344 GLY A N 1
ATOM 2671 C CA . GLY A 1 344 ? 48.75 -39.562 -24.938 1 90.81 344 GLY A CA 1
ATOM 2672 C C . GLY A 1 344 ? 49.781 -40.656 -24.766 1 90.81 344 GLY A C 1
ATOM 2673 O O . GLY A 1 344 ? 50.219 -41.25 -25.734 1 90.81 344 GLY A O 1
ATOM 2674 N N . GLN A 1 345 ? 50.188 -40.75 -23.5 1 89.25 345 GLN A N 1
ATOM 2675 C CA . GLN A 1 345 ? 51.156 -41.75 -23.125 1 89.25 345 GLN A CA 1
ATOM 2676 C C . GLN A 1 345 ? 50.656 -42.594 -21.953 1 89.25 345 GLN A C 1
ATOM 2678 O O . GLN A 1 345 ? 50.062 -42.062 -21.016 1 89.25 345 GLN A O 1
ATOM 2683 N N . GLU A 1 346 ? 50.875 -43.812 -22.047 1 85.56 346 GLU A N 1
ATOM 2684 C CA . GLU A 1 346 ? 50.375 -44.75 -21.016 1 85.56 346 GLU A CA 1
ATOM 2685 C C . GLU A 1 346 ? 51.406 -44.969 -19.922 1 85.56 346 GLU A C 1
ATOM 2687 O O . GLU A 1 346 ? 51.094 -45.5 -18.859 1 85.56 346 GLU A O 1
ATOM 2692 N N . SER A 1 347 ? 52.562 -44.625 -20.188 1 80.88 347 SER A N 1
ATOM 2693 C CA . SER A 1 347 ? 53.625 -44.688 -19.188 1 80.88 347 SER A CA 1
ATOM 2694 C C . SER A 1 347 ? 54.438 -43.406 -19.141 1 80.88 347 SER A C 1
ATOM 2696 O O . SER A 1 347 ? 54.469 -42.656 -20.125 1 80.88 347 SER A O 1
ATOM 2698 N N . PHE A 1 348 ? 54.938 -43.125 -17.875 1 77 348 PHE A N 1
ATOM 2699 C CA . PHE A 1 348 ? 55.719 -41.906 -17.734 1 77 348 PHE A CA 1
ATOM 2700 C C . PHE A 1 348 ? 57 -42 -18.547 1 77 348 PHE A C 1
ATOM 2702 O O . PHE A 1 348 ? 57.844 -42.844 -18.266 1 77 348 PHE A O 1
ATOM 2709 N N . ASP A 1 349 ? 57.156 -41.25 -19.5 1 76.94 349 ASP A N 1
ATOM 2710 C CA . ASP A 1 349 ? 58.344 -41.062 -20.328 1 76.94 349 ASP A CA 1
ATOM 2711 C C . ASP A 1 349 ? 58.5 -39.594 -20.734 1 76.94 349 ASP A C 1
ATOM 2713 O O . ASP A 1 349 ? 57.844 -39.125 -21.672 1 76.94 349 ASP A O 1
ATOM 2717 N N . PRO A 1 350 ? 59.281 -38.938 -19.969 1 71.38 350 PRO A N 1
ATOM 2718 C CA . PRO A 1 350 ? 59.406 -37.5 -20.25 1 71.38 350 PRO A CA 1
ATOM 2719 C C . PRO A 1 350 ? 59.969 -37.219 -21.641 1 71.38 350 PRO A C 1
ATOM 2721 O O . PRO A 1 350 ? 59.844 -36.125 -22.156 1 71.38 350 PRO A O 1
ATOM 2724 N N . THR A 1 351 ? 60.531 -38.281 -22.219 1 69.31 351 THR A N 1
ATOM 2725 C CA . THR A 1 351 ? 61.125 -38.094 -23.547 1 69.31 351 THR A CA 1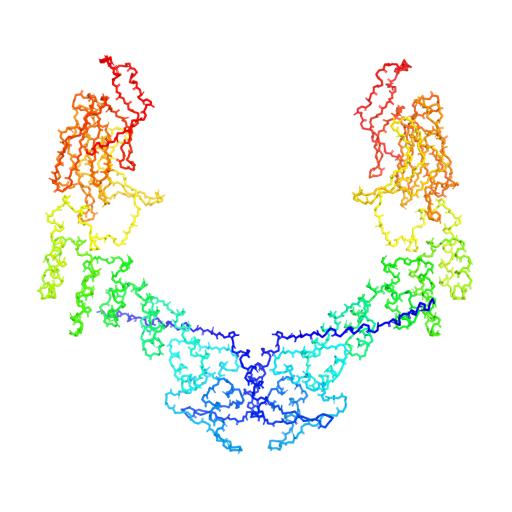
ATOM 2726 C C . THR A 1 351 ? 60.062 -38.188 -24.641 1 69.31 351 THR A C 1
ATOM 2728 O O . THR A 1 351 ? 60.281 -37.781 -25.766 1 69.31 351 THR A O 1
ATOM 2731 N N . GLY A 1 352 ? 58.875 -38.625 -24.281 1 67.56 352 GLY A N 1
ATOM 2732 C CA . GLY A 1 352 ? 57.75 -38.688 -25.203 1 67.56 352 GLY A CA 1
ATOM 2733 C C . GLY A 1 352 ? 57.906 -39.719 -26.312 1 67.56 352 GLY A C 1
ATOM 2734 O O . GLY A 1 352 ? 57.469 -39.469 -27.438 1 67.56 352 GLY A O 1
ATOM 2735 N N . GLN A 1 353 ? 58.562 -40.719 -26.094 1 77.25 353 GLN A N 1
ATOM 2736 C CA . GLN A 1 353 ? 58.969 -41.656 -27.156 1 77.25 353 GLN A CA 1
ATOM 2737 C C . GLN A 1 353 ? 57.812 -42.594 -27.516 1 77.25 353 GLN A C 1
ATOM 2739 O O . GLN A 1 353 ? 57.781 -43.125 -28.625 1 77.25 353 GLN A O 1
ATOM 2744 N N . GLU A 1 354 ? 56.844 -42.688 -26.672 1 83.75 354 GLU A N 1
ATOM 2745 C CA . GLU A 1 354 ? 55.781 -43.656 -26.953 1 83.75 354 GLU A CA 1
ATOM 2746 C C . GLU A 1 354 ? 54.406 -43.031 -26.953 1 83.75 354 GLU A C 1
ATOM 2748 O O . GLU A 1 354 ? 53.594 -43.312 -26.062 1 83.75 354 GLU A O 1
ATOM 2753 N N . PRO A 1 355 ? 54.125 -42.219 -27.953 1 90.31 355 PRO A N 1
ATOM 2754 C CA . PRO A 1 355 ? 52.781 -41.656 -28.062 1 90.31 355 PRO A CA 1
ATOM 2755 C C . PRO A 1 355 ? 51.75 -42.688 -28.531 1 90.31 355 PRO A C 1
ATOM 2757 O O . PRO A 1 355 ? 52.094 -43.656 -29.25 1 90.31 355 PRO A O 1
ATOM 2760 N N . SER A 1 356 ? 50.594 -42.594 -28.125 1 89.69 356 SER A N 1
ATOM 2761 C CA . SER A 1 356 ? 49.5 -43.469 -28.531 1 89.69 356 SER A CA 1
ATOM 2762 C C . SER A 1 356 ? 48.656 -42.875 -29.641 1 89.69 356 SER A C 1
ATOM 2764 O O . SER A 1 356 ? 48.562 -41.656 -29.75 1 89.69 356 SER A O 1
ATOM 2766 N N . LYS A 1 357 ? 48.031 -43.719 -30.469 1 92.19 357 LYS A N 1
ATOM 2767 C CA . LYS A 1 357 ? 47.125 -43.219 -31.484 1 92.19 357 LYS A CA 1
ATOM 2768 C C . LYS A 1 357 ? 45.688 -43.594 -31.156 1 92.19 357 LYS A C 1
ATOM 2770 O O . LYS A 1 357 ? 44.75 -43.375 -31.938 1 92.19 357 LYS A O 1
ATOM 2775 N N . LYS A 1 358 ? 45.5 -44.188 -30.047 1 90 358 LYS A N 1
ATOM 2776 C CA . LYS A 1 358 ? 44.188 -44.719 -29.672 1 90 358 LYS A CA 1
ATOM 2777 C C . LYS A 1 358 ? 43.188 -43.594 -29.391 1 90 358 LYS A C 1
ATOM 2779 O O . LYS A 1 358 ? 43.562 -42.562 -28.812 1 90 358 LYS A O 1
ATOM 2784 N N . VAL A 1 359 ? 42.031 -43.844 -29.844 1 90.12 359 VAL A N 1
ATOM 2785 C CA . VAL A 1 359 ? 40.906 -42.969 -29.547 1 90.12 359 VAL A CA 1
ATOM 2786 C C . VAL A 1 359 ? 39.812 -43.781 -28.828 1 90.12 359 VAL A C 1
ATOM 2788 O O . VAL A 1 359 ? 39.438 -44.875 -29.266 1 90.12 359 VAL A O 1
ATOM 2791 N N . ARG A 1 360 ? 39.375 -43.25 -27.75 1 87.62 360 ARG A N 1
ATOM 2792 C CA . ARG A 1 360 ? 38.344 -43.906 -26.953 1 87.62 360 ARG A CA 1
ATOM 2793 C C . ARG A 1 360 ? 37.25 -42.938 -26.531 1 87.62 360 ARG A C 1
ATOM 2795 O O . ARG A 1 360 ? 37.5 -41.75 -26.438 1 87.62 360 ARG A O 1
ATOM 2802 N N . GLN A 1 361 ? 36.188 -43.531 -26.422 1 85.56 361 GLN A N 1
ATOM 2803 C CA . GLN A 1 361 ? 35.031 -42.781 -25.938 1 85.56 361 GLN A CA 1
ATOM 2804 C C . GLN A 1 361 ? 34.719 -43.094 -24.484 1 85.56 361 GLN A C 1
ATOM 2806 O O . GLN A 1 361 ? 34.781 -44.25 -24.094 1 85.56 361 GLN A O 1
ATOM 2811 N N . LEU A 1 362 ? 34.531 -41.969 -23.75 1 82.69 362 LEU A N 1
ATOM 2812 C CA . LEU A 1 362 ? 34.125 -42.188 -22.359 1 82.69 362 LEU A CA 1
ATOM 2813 C C . LEU A 1 362 ? 32.656 -42.594 -22.297 1 82.69 362 LEU A C 1
ATOM 2815 O O . LEU A 1 362 ? 31.781 -41.906 -22.812 1 82.69 362 LEU A O 1
ATOM 2819 N N . GLN A 1 363 ? 32.406 -43.75 -21.797 1 72 363 GLN A N 1
ATOM 2820 C CA . GLN A 1 363 ? 31.062 -44.312 -21.719 1 72 363 GLN A CA 1
ATOM 2821 C C . GLN A 1 363 ? 30.703 -44.688 -20.281 1 72 363 GLN A C 1
ATOM 2823 O O . GLN A 1 363 ? 31.594 -44.844 -19.438 1 72 363 GLN A O 1
ATOM 2828 N N . ARG A 1 364 ? 29.406 -44.438 -20.031 1 66.06 364 ARG A N 1
ATOM 2829 C CA . ARG A 1 364 ? 28.906 -44.906 -18.734 1 66.06 364 ARG A CA 1
ATOM 2830 C C . ARG A 1 364 ? 27.938 -46.062 -18.906 1 66.06 364 ARG A C 1
ATOM 2832 O O . ARG A 1 364 ? 26.719 -45.875 -18.812 1 66.06 364 ARG A O 1
ATOM 2839 N N . PRO A 1 365 ? 28.469 -47.219 -19.312 1 54.06 365 PRO A N 1
ATOM 2840 C CA . PRO A 1 365 ? 27.547 -48.344 -19.5 1 54.06 365 PRO A CA 1
ATOM 2841 C C . PRO A 1 365 ? 26.688 -48.625 -18.266 1 54.06 365 PRO A C 1
ATOM 2843 O O . PRO A 1 365 ? 25.531 -49.031 -18.391 1 54.06 365 PRO A O 1
ATOM 2846 N N . LYS A 1 366 ? 27.156 -48.656 -17.141 1 57.47 366 LYS A N 1
ATOM 2847 C CA . LYS A 1 366 ? 26.453 -48.812 -15.867 1 57.47 366 LYS A CA 1
ATOM 2848 C C . LYS A 1 366 ? 26.797 -47.688 -14.898 1 57.47 366 LYS A C 1
ATOM 2850 O O . LYS A 1 366 ? 26.641 -46.5 -15.234 1 57.47 366 LYS A O 1
ATOM 2855 N N . ASP A 1 367 ? 27.25 -48.062 -13.828 1 60.59 367 ASP A N 1
ATOM 2856 C CA . ASP A 1 367 ? 27.5 -47.094 -12.742 1 60.59 367 ASP A CA 1
ATOM 2857 C C . ASP A 1 367 ? 28.938 -46.562 -12.789 1 60.59 367 ASP A C 1
ATOM 2859 O O . ASP A 1 367 ? 29.375 -45.875 -11.867 1 60.59 367 ASP A O 1
ATOM 2863 N N . SER A 1 368 ? 29.578 -46.969 -13.898 1 64.06 368 SER A N 1
ATOM 2864 C CA . SER A 1 368 ? 30.953 -46.5 -13.914 1 64.06 368 SER A CA 1
ATOM 2865 C C . SER A 1 368 ? 31.375 -46.062 -15.32 1 64.06 368 SER A C 1
ATOM 2867 O O . SER A 1 368 ? 30.969 -46.688 -16.312 1 64.06 368 SER A O 1
ATOM 2869 N N . TRP A 1 369 ? 32.125 -45 -15.281 1 68.75 369 TRP A N 1
ATOM 2870 C CA . TRP A 1 369 ? 32.656 -44.5 -16.547 1 68.75 369 TRP A CA 1
ATOM 2871 C C . TRP A 1 369 ? 33.875 -45.281 -17.016 1 68.75 369 TRP A C 1
ATOM 2873 O O . TRP A 1 369 ? 34.719 -45.625 -16.203 1 68.75 369 TRP A O 1
ATOM 2883 N N . ARG A 1 370 ? 33.781 -45.719 -18.266 1 68 370 ARG A N 1
ATOM 2884 C CA . ARG A 1 370 ? 34.938 -46.406 -18.859 1 68 370 ARG A CA 1
ATOM 2885 C C . ARG A 1 370 ? 35.125 -45.969 -20.312 1 68 370 ARG A C 1
ATOM 2887 O O . ARG A 1 370 ? 34.25 -45.406 -20.922 1 68 370 ARG A O 1
ATOM 2894 N N . LEU A 1 371 ? 36.438 -46.219 -20.656 1 73.44 371 LEU A N 1
ATOM 2895 C CA . LEU A 1 371 ? 36.719 -45.938 -22.062 1 73.44 371 LEU A CA 1
ATOM 2896 C C . LEU A 1 371 ? 36.281 -47.094 -22.953 1 73.44 371 LEU A C 1
ATOM 2898 O O . LEU A 1 371 ? 36.625 -48.25 -22.672 1 73.44 371 LEU A O 1
ATOM 2902 N N . GLY A 1 372 ? 35.406 -46.781 -23.719 1 73.31 372 GLY A N 1
ATOM 2903 C CA . GLY A 1 372 ? 34.906 -47.812 -24.625 1 73.31 372 GLY A CA 1
ATOM 2904 C C . GLY A 1 372 ? 35.75 -47.969 -25.875 1 73.31 372 GLY A C 1
ATOM 2905 O O . GLY A 1 372 ? 36.594 -47.125 -26.188 1 73.31 372 GLY A O 1
ATOM 2906 N N . GLY A 1 373 ? 35.656 -49.156 -26.438 1 71 373 GLY A N 1
ATOM 2907 C CA . GLY A 1 373 ? 36.344 -49.438 -27.672 1 71 373 GLY A CA 1
ATOM 2908 C C . GLY A 1 373 ? 35.5 -49.219 -28.906 1 71 373 GLY A C 1
ATOM 2909 O O . GLY A 1 373 ? 34.406 -48.656 -28.828 1 71 373 GLY A O 1
ATOM 2910 N N . GLY A 1 374 ? 36.188 -49.344 -30.078 1 74.62 374 GLY A N 1
ATOM 2911 C CA . GLY A 1 374 ? 35.469 -49.406 -31.328 1 74.62 374 GLY A CA 1
ATOM 2912 C C . GLY A 1 374 ? 35.656 -48.188 -32.219 1 74.62 374 GLY A C 1
ATOM 2913 O O . GLY A 1 374 ? 35.125 -48.094 -33.312 1 74.62 374 GLY A O 1
ATOM 2914 N N . LEU A 1 375 ? 36.312 -47.312 -31.641 1 86.25 375 LEU A N 1
ATOM 2915 C CA . LEU A 1 375 ? 36.625 -46.125 -32.469 1 86.25 375 LEU A CA 1
ATOM 2916 C C . LEU A 1 375 ? 37.938 -46.312 -33.219 1 86.25 375 LEU A C 1
ATOM 2918 O O . LEU A 1 375 ? 38.844 -46.969 -32.719 1 86.25 375 LEU A O 1
ATOM 2922 N N . ALA A 1 376 ? 37.906 -45.781 -34.375 1 90.31 376 ALA A N 1
ATOM 2923 C CA . ALA A 1 376 ? 39.125 -45.844 -35.188 1 90.31 376 ALA A CA 1
ATOM 2924 C C . ALA A 1 376 ? 40.25 -45.062 -34.562 1 90.31 376 ALA A C 1
ATOM 2926 O O . ALA A 1 376 ? 40.031 -43.969 -34 1 90.31 376 ALA A O 1
ATOM 2927 N N . SER A 1 377 ? 41.438 -45.562 -34.656 1 92.88 377 SER A N 1
ATOM 2928 C CA . SER A 1 377 ? 42.625 -44.875 -34.156 1 92.88 377 SER A CA 1
ATOM 2929 C C . SER A 1 377 ? 43.062 -43.75 -35.062 1 92.88 377 SER A C 1
ATOM 2931 O O . SER A 1 377 ? 42.781 -43.781 -36.281 1 92.88 377 SER A O 1
ATOM 2933 N N . MET A 1 378 ? 43.75 -42.844 -34.438 1 93.56 378 MET A N 1
ATOM 2934 C CA . MET A 1 378 ? 44.312 -41.781 -35.25 1 93.56 378 MET A CA 1
ATOM 2935 C C . MET A 1 378 ? 45.312 -42.312 -36.25 1 93.56 378 MET A C 1
ATOM 2937 O O . MET A 1 378 ? 45.812 -43.438 -36.094 1 93.56 378 MET A O 1
ATOM 2941 N N . LEU A 1 379 ? 45.594 -41.531 -37.281 1 92.75 379 LEU A N 1
ATOM 2942 C CA . LEU A 1 379 ? 46.594 -41.906 -38.281 1 92.75 379 LEU A CA 1
ATOM 2943 C C . LEU A 1 379 ? 48 -41.844 -37.719 1 92.75 379 LEU A C 1
ATOM 2945 O O . LEU A 1 379 ? 48.844 -42.688 -38 1 92.75 379 LEU A O 1
ATOM 2949 N N . VAL A 1 380 ? 48.25 -40.812 -36.938 1 91.69 380 VAL A N 1
ATOM 2950 C CA . VAL A 1 380 ? 49.562 -40.562 -36.344 1 91.69 380 VAL A CA 1
ATOM 2951 C C . VAL A 1 380 ? 49.469 -40.562 -34.812 1 91.69 380 VAL A C 1
ATOM 2953 O O . VAL A 1 380 ? 48.562 -39.906 -34.281 1 91.69 380 VAL A O 1
ATOM 2956 N N . PRO A 1 381 ? 50.312 -41.375 -34.25 1 93.12 381 PRO A N 1
ATOM 2957 C CA . PRO A 1 381 ? 50.344 -41.25 -32.781 1 93.12 381 PRO A CA 1
ATOM 2958 C C . PRO A 1 381 ? 50.812 -39.875 -32.281 1 93.12 381 PRO A C 1
ATOM 2960 O O . PRO A 1 381 ? 51.688 -39.281 -32.906 1 93.12 381 PRO A O 1
ATOM 2963 N N . ARG A 1 382 ? 50.125 -39.438 -31.203 1 92.56 382 ARG A N 1
ATOM 2964 C CA . ARG A 1 382 ? 50.438 -38.062 -30.766 1 92.56 382 ARG A CA 1
ATOM 2965 C C . ARG A 1 382 ? 50.438 -37.969 -29.25 1 92.56 382 ARG A C 1
ATOM 2967 O O . ARG A 1 382 ? 49.656 -38.656 -28.578 1 92.56 382 ARG A O 1
ATOM 2974 N N . THR A 1 383 ? 51.375 -37.156 -28.797 1 91.06 383 THR A N 1
ATOM 2975 C CA . THR A 1 383 ? 51.375 -36.656 -27.422 1 91.06 383 THR A CA 1
ATOM 2976 C C . THR A 1 383 ? 51.656 -35.156 -27.391 1 91.06 383 THR A C 1
ATOM 2978 O O . THR A 1 383 ? 52.125 -34.594 -28.375 1 91.06 383 THR A O 1
ATOM 2981 N N . ARG A 1 384 ? 51.156 -34.5 -26.328 1 89.06 384 ARG A N 1
ATOM 2982 C CA . ARG A 1 384 ? 51.375 -33.062 -26.219 1 89.06 384 ARG A CA 1
ATOM 2983 C C . ARG A 1 384 ? 50.844 -32.312 -27.438 1 89.06 384 ARG A C 1
ATOM 2985 O O . ARG A 1 384 ? 51.5 -31.469 -28.016 1 89.06 384 ARG A O 1
ATOM 2992 N N . PHE A 1 385 ? 49.625 -32.688 -27.797 1 89.5 385 PHE A N 1
ATOM 2993 C CA . PHE A 1 385 ? 48.969 -32.125 -28.969 1 89.5 385 PHE A CA 1
ATOM 2994 C C . PHE A 1 385 ? 47.656 -31.438 -28.578 1 89.5 385 PHE A C 1
ATOM 2996 O O . PHE A 1 385 ? 47.344 -31.312 -27.391 1 89.5 385 PHE A O 1
ATOM 3003 N N . TYR A 1 386 ? 46.938 -30.938 -29.594 1 87.56 386 TYR A N 1
ATOM 3004 C CA . TYR A 1 386 ? 45.594 -30.391 -29.375 1 87.56 386 TYR A CA 1
ATOM 3005 C C . TYR A 1 386 ? 44.531 -31.188 -30.141 1 87.56 386 TYR A C 1
ATOM 3007 O O . TYR A 1 386 ? 44.781 -31.594 -31.281 1 87.56 386 TYR A O 1
ATOM 3015 N N . ALA A 1 387 ? 43.531 -31.359 -29.453 1 90.44 387 ALA A N 1
ATOM 3016 C CA . ALA A 1 387 ? 42.344 -31.953 -30.094 1 90.44 387 ALA A CA 1
ATOM 3017 C C . ALA A 1 387 ? 41.062 -31.234 -29.672 1 90.44 387 ALA A C 1
ATOM 3019 O O . ALA A 1 387 ? 40.938 -30.812 -28.516 1 90.44 387 ALA A O 1
ATOM 3020 N N . GLY A 1 388 ? 40.188 -31.094 -30.562 1 86.88 388 GLY A N 1
ATOM 3021 C CA . GLY A 1 388 ? 38.906 -30.406 -30.281 1 86.88 388 GLY A CA 1
ATOM 3022 C C . GLY A 1 388 ? 37.812 -30.734 -31.281 1 86.88 388 GLY A C 1
ATOM 3023 O O . GLY A 1 388 ? 38.062 -31.422 -32.281 1 86.88 388 GLY A O 1
ATOM 3024 N N . ALA A 1 389 ? 36.656 -30.281 -30.875 1 86.38 389 ALA A N 1
ATOM 3025 C CA . ALA A 1 389 ? 35.531 -30.422 -31.766 1 86.38 389 ALA A CA 1
ATOM 3026 C C . ALA A 1 389 ? 35.438 -29.25 -32.75 1 86.38 389 ALA A C 1
ATOM 3028 O O . ALA A 1 389 ? 35.562 -28.094 -32.344 1 86.38 389 ALA A O 1
ATOM 3029 N N . LEU A 1 390 ? 35.344 -29.594 -34 1 81 390 LEU A N 1
ATOM 3030 C CA . LEU A 1 390 ? 35.219 -28.594 -35.062 1 81 390 LEU A CA 1
ATOM 3031 C C . LEU A 1 390 ? 34.156 -29.016 -36.094 1 81 390 LEU A C 1
ATOM 3033 O O . LEU A 1 390 ? 34.344 -30.016 -36.812 1 81 390 LEU A O 1
ATOM 3037 N N . ASN A 1 391 ? 33.062 -28.234 -36.281 1 76.81 391 ASN A N 1
ATOM 3038 C CA . ASN A 1 391 ? 32 -28.484 -37.25 1 76.81 391 ASN A CA 1
ATOM 3039 C C . ASN A 1 391 ? 31.531 -29.938 -37.188 1 76.81 391 ASN A C 1
ATOM 3041 O O . ASN A 1 391 ? 31.453 -30.609 -38.188 1 76.81 391 ASN A O 1
ATOM 3045 N N . GLU A 1 392 ? 31.266 -30.547 -36.062 1 78 392 GLU A N 1
ATOM 3046 C CA . GLU A 1 392 ? 30.688 -31.859 -35.781 1 78 392 GLU A CA 1
ATOM 3047 C C . GLU A 1 392 ? 31.719 -32.969 -36.031 1 78 392 GLU A C 1
ATOM 3049 O O . GLU A 1 392 ? 31.344 -34.125 -36.281 1 78 392 GLU A O 1
ATOM 3054 N N . ARG A 1 393 ? 32.969 -32.469 -36.125 1 83.81 393 ARG A N 1
ATOM 3055 C CA . ARG A 1 393 ? 34.062 -33.406 -36.25 1 83.81 393 ARG A CA 1
ATOM 3056 C C . ARG A 1 393 ? 35.094 -33.219 -35.156 1 83.81 393 ARG A C 1
ATOM 3058 O O . ARG A 1 393 ? 35.062 -32.219 -34.438 1 83.81 393 ARG A O 1
ATOM 3065 N N . LEU A 1 394 ? 35.844 -34.25 -34.969 1 88.94 394 LEU A N 1
ATOM 3066 C CA . LEU A 1 394 ? 37 -34.125 -34.094 1 88.94 394 LEU A CA 1
ATOM 3067 C C . LEU A 1 394 ? 38.281 -33.875 -34.875 1 88.94 394 LEU A C 1
ATOM 3069 O O . LEU A 1 394 ? 38.469 -34.438 -35.969 1 88.94 394 LEU A O 1
ATOM 3073 N N . VAL A 1 395 ? 39.062 -32.969 -34.344 1 89.69 395 VAL A N 1
ATOM 3074 C CA . VAL A 1 395 ? 40.344 -32.688 -35 1 89.69 395 VAL A CA 1
ATOM 3075 C C . VAL A 1 395 ? 41.469 -32.906 -34 1 89.69 395 VAL A C 1
ATOM 3077 O O . VAL A 1 395 ? 41.344 -32.625 -32.812 1 89.69 395 VAL A O 1
ATOM 3080 N N . ALA A 1 396 ? 42.5 -33.406 -34.469 1 91.25 396 ALA A N 1
ATOM 3081 C CA . ALA A 1 396 ? 43.75 -33.531 -33.75 1 91.25 396 ALA A CA 1
ATOM 3082 C C . ALA A 1 396 ? 44.906 -32.875 -34.531 1 91.25 396 ALA A C 1
ATOM 3084 O O . ALA A 1 396 ? 45.094 -33.156 -35.719 1 91.25 396 ALA A O 1
ATOM 3085 N N . VAL A 1 397 ? 45.625 -32.062 -33.781 1 87.94 397 VAL A N 1
ATOM 3086 C CA . VAL A 1 397 ? 46.594 -31.234 -34.5 1 87.94 397 VAL A CA 1
ATOM 3087 C C . VAL A 1 397 ? 47.938 -31.234 -33.719 1 87.94 397 VAL A C 1
ATOM 3089 O O . VAL A 1 397 ? 47.938 -31.047 -32.5 1 87.94 397 VAL A O 1
ATOM 3092 N N . GLY A 1 398 ? 49 -31.422 -34.531 1 87.75 398 GLY A N 1
ATOM 3093 C CA . GLY A 1 398 ? 50.344 -31.312 -34 1 87.75 398 GLY A CA 1
ATOM 3094 C C . GLY A 1 398 ? 50.625 -32.344 -32.906 1 87.75 398 GLY A C 1
ATOM 3095 O O . GLY A 1 398 ? 50.125 -33.469 -32.938 1 87.75 398 GLY A O 1
ATOM 3096 N N . GLY A 1 399 ? 51.656 -31.969 -32.062 1 88.12 399 GLY A N 1
ATOM 3097 C CA . GLY A 1 399 ? 52.062 -32.812 -30.938 1 88.12 399 GLY A CA 1
ATOM 3098 C C . GLY A 1 399 ? 53.406 -33.5 -31.156 1 88.12 399 GLY A C 1
ATOM 3099 O O . GLY A 1 399 ? 54.094 -33.219 -32.125 1 88.12 399 GLY A O 1
ATOM 3100 N N . GLY A 1 400 ? 53.719 -34.281 -30.156 1 87.06 400 GLY A N 1
ATOM 3101 C CA . GLY A 1 400 ? 54.938 -35.062 -30.25 1 87.06 400 GLY A CA 1
ATOM 3102 C C . GLY A 1 400 ? 54.719 -36.406 -30.891 1 87.06 400 GLY A C 1
ATOM 3103 O O . GLY A 1 400 ? 53.844 -37.188 -30.469 1 87.06 400 GLY A O 1
ATOM 3104 N N . ALA A 1 401 ? 55.438 -36.656 -31.984 1 82.88 401 ALA A N 1
ATOM 3105 C CA . ALA A 1 401 ? 55.406 -37.969 -32.656 1 82.88 401 ALA A CA 1
ATOM 3106 C C . ALA A 1 401 ? 56.406 -38.938 -32.031 1 82.88 401 ALA A C 1
ATOM 3108 O O . ALA A 1 401 ? 57.094 -38.562 -31.078 1 82.88 401 ALA A O 1
ATOM 3109 N N . PRO A 1 402 ? 56.375 -40.094 -32.531 1 79.94 402 PRO A N 1
ATOM 3110 C CA . PRO A 1 402 ? 57.344 -41.062 -31.984 1 79.94 402 PRO A CA 1
ATOM 3111 C C . PRO A 1 402 ? 58.781 -40.531 -32.062 1 79.94 402 PRO A C 1
ATOM 3113 O O . PRO A 1 402 ? 59.125 -39.812 -33 1 79.94 402 PRO A O 1
ATOM 3116 N N . LEU A 1 403 ? 59.562 -40.812 -31.109 1 74.75 403 LEU A N 1
ATOM 3117 C CA . LEU A 1 403 ? 60.938 -40.438 -30.938 1 74.75 403 LEU A CA 1
ATOM 3118 C C . LEU A 1 403 ? 61.062 -39.031 -30.375 1 74.75 403 LEU A C 1
ATOM 3120 O O . LEU A 1 403 ? 62.156 -38.438 -30.312 1 74.75 403 LEU A O 1
ATOM 3124 N N . GLY A 1 404 ? 59.906 -38.344 -30.078 1 72.31 404 GLY A N 1
ATOM 3125 C CA . GLY A 1 404 ? 59.906 -37.094 -29.328 1 72.31 404 GLY A CA 1
ATOM 3126 C C . GLY A 1 404 ? 59.938 -35.875 -30.234 1 72.31 404 GLY A C 1
ATOM 3127 O O . GLY A 1 404 ? 60.156 -34.75 -29.766 1 72.31 404 GLY A O 1
ATOM 3128 N N . MET A 1 405 ? 59.75 -36.031 -31.531 1 77.44 405 MET A N 1
ATOM 3129 C CA . MET A 1 405 ? 59.812 -34.906 -32.469 1 77.44 405 MET A CA 1
ATOM 3130 C C . MET A 1 405 ? 58.438 -34.312 -32.719 1 77.44 405 MET A C 1
ATOM 3132 O O . MET A 1 405 ? 57.469 -35.062 -32.875 1 77.44 405 MET A O 1
ATOM 3136 N N . PRO A 1 406 ? 58.406 -33 -32.719 1 84.69 406 PRO A N 1
ATOM 3137 C CA . PRO A 1 406 ? 57.125 -32.375 -33.031 1 84.69 406 PRO A CA 1
ATOM 3138 C C . PRO A 1 406 ? 56.688 -32.656 -34.469 1 84.69 406 PRO A C 1
ATOM 3140 O O . PRO A 1 406 ? 57.531 -32.844 -35.375 1 84.69 406 PRO A O 1
ATOM 3143 N N . THR A 1 407 ? 55.406 -32.75 -34.625 1 86.12 407 THR A N 1
ATOM 3144 C CA . THR A 1 407 ? 54.875 -33 -35.938 1 86.12 407 THR A CA 1
ATOM 3145 C C . THR A 1 407 ? 54 -31.828 -36.406 1 86.12 407 THR A C 1
ATOM 3147 O O . THR A 1 407 ? 53.5 -31.062 -35.594 1 86.12 407 THR A O 1
ATOM 3150 N N . ASP A 1 408 ? 53.844 -31.75 -37.75 1 82.5 408 ASP A N 1
ATOM 3151 C CA . ASP A 1 408 ? 53 -30.734 -38.344 1 82.5 408 ASP A CA 1
ATOM 3152 C C . ASP A 1 408 ? 51.719 -31.328 -38.875 1 82.5 408 ASP A C 1
ATOM 3154 O O . ASP A 1 408 ? 50.906 -30.625 -39.5 1 82.5 408 ASP A O 1
ATOM 3158 N N . THR A 1 409 ? 51.469 -32.531 -38.562 1 87.31 409 THR A N 1
ATOM 3159 C CA . THR A 1 409 ? 50.312 -33.219 -39.156 1 87.31 409 THR A CA 1
ATOM 3160 C C . THR A 1 409 ? 49.031 -32.812 -38.438 1 87.31 409 THR A C 1
ATOM 3162 O O . THR A 1 409 ? 49.062 -32.438 -37.25 1 87.31 409 THR A O 1
ATOM 3165 N N . ALA A 1 410 ? 47.938 -32.844 -39.156 1 88.62 410 ALA A N 1
ATOM 3166 C CA . ALA A 1 410 ? 46.594 -32.656 -38.656 1 88.62 410 ALA A CA 1
ATOM 3167 C C . ALA A 1 410 ? 45.656 -33.688 -39.25 1 88.62 410 ALA A C 1
ATOM 3169 O O . ALA A 1 410 ? 45.812 -34.094 -40.406 1 88.62 410 ALA A O 1
ATOM 3170 N N . GLU A 1 411 ? 44.75 -34.125 -38.469 1 91.5 411 GLU A N 1
ATOM 3171 C CA . GLU A 1 411 ? 43.781 -35.094 -38.969 1 91.5 411 GLU A CA 1
ATOM 3172 C C . GLU A 1 411 ? 42.406 -34.844 -38.375 1 91.5 411 GLU A C 1
ATOM 3174 O O . GLU A 1 411 ? 42.281 -34.188 -37.312 1 91.5 411 GLU A O 1
ATOM 3179 N N . GLU A 1 412 ? 41.469 -35.281 -39.062 1 90.88 412 GLU A N 1
ATOM 3180 C CA . GLU A 1 412 ? 40.094 -35.125 -38.625 1 90.88 412 GLU A CA 1
ATOM 3181 C C . GLU A 1 412 ? 39.375 -36.469 -38.531 1 90.88 412 GLU A C 1
ATOM 3183 O O . GLU A 1 412 ? 39.625 -37.375 -39.344 1 90.88 412 GLU A O 1
ATOM 3188 N N . TYR A 1 413 ? 38.594 -36.531 -37.562 1 90.62 413 TYR A N 1
ATOM 3189 C CA . TYR A 1 413 ? 37.781 -37.75 -37.375 1 90.62 413 TYR A CA 1
ATOM 3190 C C . TYR A 1 413 ? 36.344 -37.531 -37.844 1 90.62 413 TYR A C 1
ATOM 3192 O O . TYR A 1 413 ? 35.656 -36.625 -37.406 1 90.62 413 TYR A O 1
ATOM 3200 N N . ARG A 1 414 ? 35.938 -38.469 -38.75 1 85.56 414 ARG A N 1
ATOM 3201 C CA . ARG A 1 414 ? 34.531 -38.469 -39.219 1 85.56 414 ARG A CA 1
ATOM 3202 C C . ARG A 1 414 ? 33.719 -39.531 -38.5 1 85.56 414 ARG A C 1
ATOM 3204 O O . ARG A 1 414 ? 33.938 -40.75 -38.719 1 85.56 414 ARG A O 1
ATOM 3211 N N . LEU A 1 415 ? 32.875 -39.062 -37.719 1 82.5 415 LEU A N 1
ATOM 3212 C CA . LEU A 1 415 ? 32.094 -39.969 -36.875 1 82.5 415 LEU A CA 1
ATOM 3213 C C . LEU A 1 415 ? 31.281 -40.938 -37.719 1 82.5 415 LEU A C 1
ATOM 3215 O O . LEU A 1 415 ? 31.219 -42.156 -37.406 1 82.5 415 LEU A O 1
ATOM 3219 N N . ALA A 1 416 ? 30.734 -40.469 -38.781 1 81.38 416 ALA A N 1
ATOM 3220 C CA . ALA A 1 416 ? 29.844 -41.281 -39.625 1 81.38 416 ALA A CA 1
ATOM 3221 C C . ALA A 1 416 ? 30.578 -42.469 -40.219 1 81.38 416 ALA A C 1
ATOM 3223 O O . ALA A 1 416 ? 30 -43.562 -40.375 1 81.38 416 ALA A O 1
ATOM 3224 N N . LYS A 1 417 ? 31.844 -42.281 -40.406 1 84.44 417 LYS A N 1
ATOM 3225 C CA . LYS A 1 417 ? 32.625 -43.344 -41.062 1 84.44 417 LYS A CA 1
ATOM 3226 C C . LYS A 1 417 ? 33.562 -44.031 -40.094 1 84.44 417 LYS A C 1
ATOM 3228 O O . LYS A 1 417 ? 34.281 -44.969 -40.469 1 84.44 417 LYS A O 1
ATOM 3233 N N . ASN A 1 418 ? 33.531 -43.625 -38.906 1 88 418 ASN A N 1
ATOM 3234 C CA . ASN A 1 418 ? 34.5 -44.125 -37.938 1 88 418 ASN A CA 1
ATOM 3235 C C . ASN A 1 418 ? 35.906 -44.188 -38.531 1 88 418 ASN A C 1
ATOM 3237 O O . ASN A 1 418 ? 36.531 -45.25 -38.469 1 88 418 ASN A O 1
ATOM 3241 N N . ALA A 1 419 ? 36.25 -43.031 -39.031 1 91.69 419 ALA A N 1
ATOM 3242 C CA . ALA A 1 419 ? 37.562 -43 -39.688 1 91.69 419 ALA A CA 1
ATOM 3243 C C . ALA A 1 419 ? 38.188 -41.625 -39.562 1 91.69 419 ALA A C 1
ATOM 3245 O O . ALA A 1 419 ? 37.5 -40.625 -39.469 1 91.69 419 ALA A O 1
ATOM 3246 N N . TRP A 1 420 ? 39.531 -41.656 -39.594 1 93.5 420 TRP A N 1
ATOM 3247 C CA . TRP A 1 420 ? 40.312 -40.438 -39.594 1 93.5 420 TRP A CA 1
ATOM 3248 C C . TRP A 1 420 ? 40.812 -40.094 -41 1 93.5 420 TRP A C 1
ATOM 3250 O O . TRP A 1 420 ? 41.156 -41 -41.781 1 93.5 420 TRP A O 1
ATOM 3260 N N . ARG A 1 421 ? 40.844 -38.906 -41.312 1 91.94 421 ARG A N 1
ATOM 3261 C CA . ARG A 1 421 ? 41.406 -38.406 -42.562 1 91.94 421 ARG A CA 1
ATOM 3262 C C . ARG A 1 421 ? 42.438 -37.312 -42.312 1 91.94 421 ARG A C 1
ATOM 3264 O O . ARG A 1 421 ? 42.281 -36.5 -41.438 1 91.94 421 ARG A O 1
ATOM 3271 N N . PRO A 1 422 ? 43.469 -37.312 -43.219 1 90.38 422 PRO A N 1
ATOM 3272 C CA . PRO A 1 422 ? 44.469 -36.25 -43.031 1 90.38 422 PRO A CA 1
ATOM 3273 C C . PRO A 1 422 ? 43.969 -34.875 -43.469 1 90.38 422 PRO A C 1
ATOM 3275 O O . PRO A 1 422 ? 43.219 -34.781 -44.438 1 90.38 422 PRO A O 1
ATOM 3278 N N . LEU A 1 423 ? 44.375 -33.906 -42.688 1 84.94 423 LEU A N 1
ATOM 3279 C CA . LEU A 1 423 ? 44.188 -32.5 -43.031 1 84.94 423 LEU A CA 1
ATOM 3280 C C . LEU A 1 423 ? 45.5 -31.891 -43.531 1 84.94 423 LEU A C 1
ATOM 3282 O O . LEU A 1 423 ? 46.562 -32.469 -43.344 1 84.94 423 LEU A O 1
ATOM 3286 N N . PRO A 1 424 ? 45.312 -30.734 -44.188 1 81.06 424 PRO A N 1
ATOM 3287 C CA . PRO A 1 424 ? 46.562 -30.062 -44.594 1 81.06 424 PRO A CA 1
ATOM 3288 C C . PRO A 1 424 ? 47.5 -29.781 -43.406 1 81.06 424 PRO A C 1
ATOM 3290 O O . PRO A 1 424 ? 47.031 -29.438 -42.312 1 81.06 424 PRO A O 1
ATOM 3293 N N . ALA A 1 425 ? 48.719 -30.016 -43.656 1 77.81 425 ALA A N 1
ATOM 3294 C CA . ALA A 1 425 ? 49.75 -29.891 -42.594 1 77.81 425 ALA A CA 1
ATOM 3295 C C . ALA A 1 425 ? 49.875 -28.438 -42.156 1 77.81 425 ALA A C 1
ATOM 3297 O O . ALA A 1 425 ? 49.656 -27.516 -42.969 1 77.81 425 ALA A O 1
ATOM 3298 N N . PHE A 1 426 ? 50.156 -28.359 -40.906 1 73.44 426 PHE A N 1
ATOM 3299 C CA . PHE A 1 426 ? 50.531 -27.047 -40.375 1 73.44 426 PHE A CA 1
ATOM 3300 C C . PHE A 1 426 ? 51.844 -26.578 -41 1 73.44 426 PHE A C 1
ATOM 3302 O O . PHE A 1 426 ? 52.688 -27.406 -41.375 1 73.44 426 PHE A O 1
ATOM 3309 N N . PRO A 1 427 ? 52 -25.297 -41 1 69.38 427 PRO A N 1
ATOM 3310 C CA . PRO A 1 427 ? 53.25 -24.781 -41.625 1 69.38 427 PRO A CA 1
ATOM 3311 C C . PRO A 1 427 ? 54.5 -25.203 -40.844 1 69.38 427 PRO A C 1
ATOM 3313 O O . PRO A 1 427 ? 55.531 -25.422 -41.469 1 69.38 427 PRO A O 1
ATOM 3316 N N . VAL A 1 428 ? 54.344 -25.344 -39.531 1 71.62 428 VAL A N 1
ATOM 3317 C CA . VAL A 1 428 ? 55.5 -25.75 -38.719 1 71.62 428 VAL A CA 1
ATOM 3318 C C . VAL A 1 428 ? 55.094 -26.844 -37.75 1 71.62 428 VAL A C 1
ATOM 3320 O O . VAL A 1 428 ? 53.969 -26.797 -37.188 1 71.62 428 VAL A O 1
ATOM 3323 N N . PRO A 1 429 ? 56.094 -27.781 -37.594 1 79.81 429 PRO A N 1
ATOM 3324 C CA . PRO A 1 429 ? 55.844 -28.734 -36.5 1 79.81 429 PRO A CA 1
ATOM 3325 C C . PRO A 1 429 ? 55.75 -28.062 -35.125 1 79.81 429 PRO A C 1
ATOM 3327 O O . PRO A 1 429 ? 56.562 -27.156 -34.844 1 79.81 429 PRO A O 1
ATOM 3330 N N . VAL A 1 430 ? 54.781 -28.531 -34.344 1 82.12 430 VAL A N 1
ATOM 3331 C CA . VAL A 1 430 ? 54.562 -27.875 -33.062 1 82.12 430 VAL A CA 1
ATOM 3332 C C . VAL A 1 430 ? 54.094 -28.891 -32 1 82.12 430 VAL A C 1
ATOM 3334 O O . VAL A 1 430 ? 53.344 -29.797 -32.344 1 82.12 430 VAL A O 1
ATOM 3337 N N . ALA A 1 431 ? 54.656 -28.719 -30.797 1 84.06 431 ALA A N 1
ATOM 3338 C CA . ALA A 1 431 ? 54.219 -29.484 -29.641 1 84.06 431 ALA A CA 1
ATOM 3339 C C . ALA A 1 431 ? 54.031 -28.594 -28.422 1 84.06 431 ALA A C 1
ATOM 3341 O O . ALA A 1 431 ? 54.531 -27.469 -28.391 1 84.06 431 ALA A O 1
ATOM 3342 N N . ASP A 1 432 ? 53.156 -29.047 -27.453 1 82.75 432 ASP A N 1
ATOM 3343 C CA . ASP A 1 432 ? 52.906 -28.328 -26.219 1 82.75 432 ASP A CA 1
ATOM 3344 C C . ASP A 1 432 ? 52.25 -26.969 -26.5 1 82.75 432 ASP A C 1
ATOM 3346 O O . ASP A 1 432 ? 52.562 -25.969 -25.844 1 82.75 432 ASP A O 1
ATOM 3350 N N . HIS A 1 433 ? 51.5 -27.078 -27.547 1 77.31 433 HIS A N 1
ATOM 3351 C CA . HIS A 1 433 ? 50.75 -25.859 -27.922 1 77.31 433 HIS A CA 1
ATOM 3352 C C . HIS A 1 433 ? 49.344 -25.875 -27.344 1 77.31 433 HIS A C 1
ATOM 3354 O O . HIS A 1 433 ? 48.844 -26.922 -26.953 1 77.31 433 HIS A O 1
ATOM 3360 N N . ALA A 1 434 ? 48.812 -24.578 -27.234 1 78.62 434 ALA A N 1
ATOM 3361 C CA . ALA A 1 434 ? 47.406 -24.438 -26.891 1 78.62 434 ALA A CA 1
ATOM 3362 C C . ALA A 1 434 ? 46.531 -24.266 -28.141 1 78.62 434 ALA A C 1
ATOM 3364 O O . ALA A 1 434 ? 47.031 -23.859 -29.188 1 78.62 434 ALA A O 1
ATOM 3365 N N . GLY A 1 435 ? 45.281 -24.75 -27.969 1 76.56 435 GLY A N 1
ATOM 3366 C CA . GLY A 1 435 ? 44.375 -24.625 -29.094 1 76.56 435 GLY A CA 1
ATOM 3367 C C . GLY A 1 435 ? 42.938 -24.391 -28.672 1 76.56 435 GLY A C 1
ATOM 3368 O O . GLY A 1 435 ? 42.562 -24.656 -27.531 1 76.56 435 GLY A O 1
ATOM 3369 N N . ALA A 1 436 ? 42.188 -23.719 -29.625 1 77.5 436 ALA A N 1
ATOM 3370 C CA . ALA A 1 436 ? 40.781 -23.516 -29.453 1 77.5 436 ALA A CA 1
ATOM 3371 C C . ALA A 1 436 ? 40.031 -23.531 -30.781 1 77.5 436 ALA A C 1
ATOM 3373 O O . ALA A 1 436 ? 40.625 -23.172 -31.812 1 77.5 436 ALA A O 1
ATOM 3374 N N . THR A 1 437 ? 38.906 -24.047 -30.672 1 75.69 437 THR A N 1
ATOM 3375 C CA . THR A 1 437 ? 38.062 -23.984 -31.859 1 75.69 437 THR A CA 1
ATOM 3376 C C . THR A 1 437 ? 36.938 -22.969 -31.656 1 75.69 437 THR A C 1
ATOM 3378 O O . THR A 1 437 ? 36.312 -22.938 -30.609 1 75.69 437 THR A O 1
ATOM 3381 N N . HIS A 1 438 ? 36.781 -22.094 -32.594 1 73.44 438 HIS A N 1
ATOM 3382 C CA . HIS A 1 438 ? 35.719 -21.109 -32.531 1 73.44 438 HIS A CA 1
ATOM 3383 C C . HIS A 1 438 ? 35.281 -20.688 -33.938 1 73.44 438 HIS A C 1
ATOM 3385 O O . HIS A 1 438 ? 36.125 -20.422 -34.812 1 73.44 438 HIS A O 1
ATOM 3391 N N . GLY A 1 439 ? 33.969 -20.594 -34.125 1 68.56 439 GLY A N 1
ATOM 3392 C CA . GLY A 1 439 ? 33.438 -20.141 -35.406 1 68.56 439 GLY A CA 1
ATOM 3393 C C . GLY A 1 439 ? 33.906 -20.969 -36.594 1 68.56 439 GLY A C 1
ATOM 3394 O O . GLY A 1 439 ? 34.219 -20.438 -37.656 1 68.56 439 GLY A O 1
ATOM 3395 N N . GLY A 1 440 ? 34.094 -22.156 -36.344 1 73.44 440 GLY A N 1
ATOM 3396 C CA . GLY A 1 440 ? 34.5 -23.047 -37.406 1 73.44 440 GLY A CA 1
ATOM 3397 C C . GLY A 1 440 ? 35.969 -22.984 -37.688 1 73.44 440 GLY A C 1
ATOM 3398 O O . GLY A 1 440 ? 36.438 -23.547 -38.688 1 73.44 440 GLY A O 1
ATOM 3399 N N . LEU A 1 441 ? 36.625 -22.25 -36.812 1 73.12 441 LEU A N 1
ATOM 3400 C CA . LEU A 1 441 ? 38.062 -22.094 -37 1 73.12 441 LEU A CA 1
ATOM 3401 C C . LEU A 1 441 ? 38.844 -22.703 -35.844 1 73.12 441 LEU A C 1
ATOM 3403 O O . LEU A 1 441 ? 38.312 -22.844 -34.75 1 73.12 441 LEU A O 1
ATOM 3407 N N . LEU A 1 442 ? 40.062 -23.156 -36.188 1 76.5 442 LEU A N 1
ATOM 3408 C CA . LEU A 1 442 ? 41 -23.672 -35.219 1 76.5 442 LEU A CA 1
ATOM 3409 C C . LEU A 1 442 ? 42.125 -22.672 -34.938 1 76.5 442 LEU A C 1
ATOM 3411 O O . LEU A 1 442 ? 42.781 -22.188 -35.844 1 76.5 442 LEU A O 1
ATOM 3415 N N . TYR A 1 443 ? 42.219 -22.359 -33.688 1 73.62 443 TYR A N 1
ATOM 3416 C CA . TYR A 1 443 ? 43.281 -21.453 -33.25 1 73.62 443 TYR A CA 1
ATOM 3417 C C . TYR A 1 443 ? 44.344 -22.203 -32.438 1 73.62 443 TYR A C 1
ATOM 3419 O O . TYR A 1 443 ? 44.031 -22.953 -31.531 1 73.62 443 TYR A O 1
ATOM 3427 N N . ILE A 1 444 ? 45.531 -22.078 -32.906 1 76.75 444 ILE A N 1
ATOM 3428 C CA . ILE A 1 444 ? 46.656 -22.719 -32.219 1 76.75 444 ILE A CA 1
ATOM 3429 C C . ILE A 1 444 ? 47.656 -21.641 -31.766 1 76.75 444 ILE A C 1
ATOM 3431 O O . ILE A 1 444 ? 47.969 -20.719 -32.531 1 76.75 444 ILE A O 1
ATOM 3435 N N . SER A 1 445 ? 47.938 -21.719 -30.484 1 72.19 445 SER A N 1
ATOM 3436 C CA . SER A 1 445 ? 48.844 -20.703 -29.953 1 72.19 445 SER A CA 1
ATOM 3437 C C . SER A 1 445 ? 49.969 -21.359 -29.156 1 72.19 445 SER A C 1
ATOM 3439 O O . SER A 1 445 ? 49.75 -22.344 -28.453 1 72.19 445 SER A O 1
ATOM 3441 N N . GLY A 1 446 ? 51.062 -20.781 -29.297 1 71.06 446 GLY A N 1
ATOM 3442 C CA . GLY A 1 446 ? 52.25 -21.188 -28.547 1 71.06 446 GLY A CA 1
ATOM 3443 C C . GLY A 1 446 ? 52.812 -22.5 -29.016 1 71.06 446 GLY A C 1
ATOM 3444 O O . GLY A 1 446 ? 52.75 -22.828 -30.203 1 71.06 446 GLY A O 1
ATOM 3445 N N . GLY A 1 447 ? 53.562 -23.203 -28 1 73.62 447 GLY A N 1
ATOM 3446 C CA . GLY A 1 447 ? 54.156 -24.5 -28.234 1 73.62 447 GLY A CA 1
ATOM 3447 C C . GLY A 1 447 ? 55.656 -24.438 -28.516 1 73.62 447 GLY A C 1
ATOM 3448 O O . GLY A 1 447 ? 56.25 -23.359 -28.453 1 73.62 447 GLY A O 1
ATOM 3449 N N . GLU A 1 448 ? 56.188 -25.531 -28.438 1 71.56 448 GLU A N 1
ATOM 3450 C CA . GLU A 1 448 ? 57.625 -25.688 -28.719 1 71.56 448 GLU A CA 1
ATOM 3451 C C . GLU A 1 448 ? 57.812 -26.297 -30.109 1 71.56 448 GLU A C 1
ATOM 3453 O O . GLU A 1 448 ? 57.062 -27.141 -30.547 1 71.56 448 GLU A O 1
ATOM 3458 N N . GLY A 1 449 ? 58.469 -25.516 -30.828 1 63.5 449 GLY A N 1
ATOM 3459 C CA . GLY A 1 449 ? 58.75 -26.031 -32.156 1 63.5 449 GLY A CA 1
ATOM 3460 C C . GLY A 1 449 ? 60.125 -25.625 -32.688 1 63.5 449 GLY A C 1
ATOM 3461 O O . GLY A 1 449 ? 60.844 -24.906 -32 1 63.5 449 GLY A O 1
ATOM 3462 N N . SER A 1 450 ? 60.75 -26.359 -33.5 1 54.22 450 SER A N 1
ATOM 3463 C CA . SER A 1 450 ? 62 -25.969 -34.125 1 54.22 450 SER A CA 1
ATOM 3464 C C . SER A 1 450 ? 61.812 -24.797 -35.062 1 54.22 450 SER A C 1
ATOM 3466 O O . SER A 1 450 ? 60.781 -24.703 -35.75 1 54.22 450 SER A O 1
ATOM 3468 N N . PRO A 1 451 ? 62.5 -23.609 -34.781 1 46.66 451 PRO A N 1
ATOM 3469 C CA . PRO A 1 451 ? 62.344 -22.531 -35.75 1 46.66 451 PRO A CA 1
ATOM 3470 C C . PRO A 1 451 ? 62.312 -23.016 -37.188 1 46.66 451 PRO A C 1
ATOM 3472 O O . PRO A 1 451 ? 62.844 -24.078 -37.5 1 46.66 451 PRO A O 1
ATOM 3475 N N . PRO A 1 452 ? 61.438 -22.406 -37.906 1 42.38 452 PRO A N 1
ATOM 3476 C CA . PRO A 1 452 ? 61.594 -22.688 -39.344 1 42.38 452 PRO A CA 1
ATOM 3477 C C . PRO A 1 452 ? 63.031 -22.531 -39.812 1 42.38 452 PRO A C 1
ATOM 3479 O O . PRO A 1 452 ? 63.719 -21.625 -39.375 1 42.38 452 PRO A O 1
ATOM 3482 N N . GLY A 1 453 ? 63.812 -23.547 -40.531 1 41.16 453 GLY A N 1
ATOM 3483 C CA . GLY A 1 453 ? 65.125 -23.734 -41.062 1 41.16 453 GLY A CA 1
ATOM 3484 C C . GLY A 1 453 ? 66.125 -24.375 -40.062 1 41.16 453 GLY A C 1
ATOM 3485 O O . GLY A 1 453 ? 67.125 -24.891 -40.438 1 41.16 453 GLY A O 1
ATOM 3486 N N . GLN A 1 454 ? 66.312 -23.766 -38.844 1 34.44 454 GLN A N 1
ATOM 3487 C CA . GLN A 1 454 ? 67.375 -24.375 -38 1 34.44 454 GLN A CA 1
ATOM 3488 C C . GLN A 1 454 ? 66.812 -25.672 -37.375 1 34.44 454 GLN A C 1
ATOM 3490 O O . GLN A 1 454 ? 65.812 -25.656 -36.656 1 34.44 454 GLN A O 1
ATOM 3495 N N . ARG A 1 455 ? 67.188 -26.781 -37.906 1 32.22 455 ARG A N 1
ATOM 3496 C CA . ARG A 1 455 ? 67.125 -28.141 -37.438 1 32.22 455 ARG A CA 1
ATOM 3497 C C . ARG A 1 455 ? 67.75 -28.266 -36.031 1 32.22 455 ARG A C 1
ATOM 3499 O O . ARG A 1 455 ? 68.5 -29.219 -35.781 1 32.22 455 ARG A O 1
ATOM 3506 N N . LEU A 1 456 ? 68.375 -27.188 -35.406 1 29.72 456 LEU A N 1
ATOM 3507 C CA . LEU A 1 456 ? 69.312 -27.578 -34.344 1 29.72 456 LEU A CA 1
ATOM 3508 C C . LEU A 1 456 ? 68.562 -28.438 -33.312 1 29.72 456 LEU A C 1
ATOM 3510 O O . LEU A 1 456 ? 67.562 -28.031 -32.75 1 29.72 456 LEU A O 1
ATOM 3514 N N . ALA A 1 457 ? 68.75 -29.688 -33.344 1 29.88 457 ALA A N 1
ATOM 3515 C CA . ALA A 1 457 ? 68.562 -30.812 -32.406 1 29.88 457 ALA A CA 1
ATOM 3516 C C . ALA A 1 457 ? 68.938 -30.422 -30.984 1 29.88 457 ALA A C 1
ATOM 3518 O O . ALA A 1 457 ? 69 -31.266 -30.094 1 29.88 457 ALA A O 1
ATOM 3519 N N . THR A 1 458 ? 69.938 -29.391 -30.766 1 29.47 458 THR A N 1
ATOM 3520 C CA . THR A 1 458 ? 70.562 -29.469 -29.453 1 29.47 458 THR A CA 1
ATOM 3521 C C . THR A 1 458 ? 69.5 -29.438 -28.359 1 29.47 458 THR A C 1
ATOM 3523 O O . THR A 1 458 ? 68.562 -28.672 -28.438 1 29.47 458 THR A O 1
ATOM 3526 N N . LEU A 1 459 ? 69.375 -30.484 -27.469 1 32.03 459 LEU A N 1
ATOM 3527 C CA . LEU A 1 459 ? 68.625 -30.719 -26.266 1 32.03 459 LEU A CA 1
ATOM 3528 C C . LEU A 1 459 ? 68.25 -29.406 -25.562 1 32.03 459 LEU A C 1
ATOM 3530 O O . LEU A 1 459 ? 67.125 -29.203 -25.094 1 32.03 459 LEU A O 1
ATOM 3534 N N . GLY A 1 460 ? 69.375 -28.844 -24.875 1 31.95 460 GLY A N 1
ATOM 3535 C CA . GLY A 1 460 ? 69.375 -27.812 -23.844 1 31.95 460 GLY A CA 1
ATOM 3536 C C . GLY A 1 460 ? 68.812 -26.484 -24.344 1 31.95 460 GLY A C 1
ATOM 3537 O O . GLY A 1 460 ? 68.812 -25.5 -23.594 1 31.95 460 GLY A O 1
ATOM 3538 N N . LEU A 1 461 ? 69.188 -26.172 -25.578 1 32.06 461 LEU A N 1
ATOM 3539 C CA . LEU A 1 461 ? 68.875 -24.781 -25.922 1 32.06 461 LEU A CA 1
ATOM 3540 C C . LEU A 1 461 ? 67.375 -24.531 -25.953 1 32.06 461 LEU A C 1
ATOM 3542 O O . LEU A 1 461 ? 66.625 -25.469 -26.125 1 32.06 461 LEU A O 1
ATOM 3546 N N . GLY A 1 462 ? 67 -23.156 -26.016 1 33.94 462 GLY A N 1
ATOM 3547 C CA . GLY A 1 462 ? 65.75 -22.438 -25.812 1 33.94 462 GLY A CA 1
ATOM 3548 C C . GLY A 1 462 ? 64.625 -22.859 -26.75 1 33.94 462 GLY A C 1
ATOM 3549 O O . GLY A 1 462 ? 64.812 -22.859 -27.969 1 33.94 462 GLY A O 1
ATOM 3550 N N . THR A 1 463 ? 64 -24.016 -26.703 1 41.56 463 THR A N 1
ATOM 3551 C CA . THR A 1 463 ? 62.688 -24.156 -27.266 1 41.56 463 THR A CA 1
ATOM 3552 C C . THR A 1 463 ? 62.031 -22.797 -27.453 1 41.56 463 THR A C 1
ATOM 3554 O O . THR A 1 463 ? 62.094 -21.938 -26.562 1 41.56 463 THR A O 1
ATOM 3557 N N . SER A 1 464 ? 62.281 -22.25 -28.672 1 45.84 464 SER A N 1
ATOM 3558 C CA . SER A 1 464 ? 61.594 -20.984 -28.922 1 45.84 464 SER A CA 1
ATOM 3559 C C . SER A 1 464 ? 60.094 -21.125 -28.781 1 45.84 464 SER A C 1
ATOM 3561 O O . SER A 1 464 ? 59.5 -22.031 -29.344 1 45.84 464 SER A O 1
ATOM 3563 N N . ALA A 1 465 ? 59.594 -20.734 -27.688 1 49.19 465 ALA A N 1
ATOM 3564 C CA . ALA A 1 465 ? 58.156 -20.562 -27.469 1 49.19 465 ALA A CA 1
ATOM 3565 C C . ALA A 1 465 ? 57.531 -19.766 -28.609 1 49.19 465 ALA A C 1
ATOM 3567 O O . ALA A 1 465 ? 58.062 -18.719 -29.016 1 49.19 465 ALA A O 1
ATOM 3568 N N . HIS A 1 466 ? 56.844 -20.422 -29.5 1 52.25 466 HIS A N 1
ATOM 3569 C CA . HIS A 1 466 ? 56.094 -19.688 -30.5 1 52.25 466 HIS A CA 1
ATOM 3570 C C . HIS A 1 466 ? 55.156 -18.688 -29.828 1 52.25 466 HIS A C 1
ATOM 3572 O O . HIS A 1 466 ? 54.438 -19.031 -28.891 1 52.25 466 HIS A O 1
ATOM 3578 N N . THR A 1 467 ? 55.375 -17.406 -30.031 1 50.06 467 THR A N 1
ATOM 3579 C CA . THR A 1 467 ? 54.562 -16.344 -29.453 1 50.06 467 THR A CA 1
ATOM 3580 C C . THR A 1 467 ? 53.375 -16.016 -30.359 1 50.06 467 THR A C 1
ATOM 3582 O O . THR A 1 467 ? 52.594 -15.133 -30.062 1 50.06 467 THR A O 1
ATOM 3585 N N . HIS A 1 468 ? 53.312 -16.922 -31.516 1 48.03 468 HIS A N 1
ATOM 3586 C CA . HIS A 1 468 ? 52.281 -16.484 -32.438 1 48.03 468 HIS A CA 1
ATOM 3587 C C . HIS A 1 468 ? 51.031 -17.391 -32.344 1 48.03 468 HIS A C 1
ATOM 3589 O O . HIS A 1 468 ? 51.156 -18.562 -31.984 1 48.03 468 HIS A O 1
ATOM 3595 N N . THR A 1 469 ? 49.844 -16.719 -32.469 1 52.88 469 THR A N 1
ATOM 3596 C CA . THR A 1 469 ? 48.562 -17.406 -32.625 1 52.88 469 THR A CA 1
ATOM 3597 C C . THR A 1 469 ? 48.312 -17.719 -34.094 1 52.88 469 THR A C 1
ATOM 3599 O O . THR A 1 469 ? 48.5 -16.859 -34.969 1 52.88 469 THR A O 1
ATOM 3602 N N . GLN A 1 470 ? 48.25 -18.969 -34.438 1 52.5 470 GLN A N 1
ATOM 3603 C CA . GLN A 1 470 ? 47.938 -19.391 -35.812 1 52.5 470 GLN A CA 1
ATOM 3604 C C . GLN A 1 470 ? 46.469 -19.797 -35.938 1 52.5 470 GLN A C 1
ATOM 3606 O O . GLN A 1 470 ? 45.906 -20.375 -35 1 52.5 470 GLN A O 1
ATOM 3611 N N . VAL A 1 471 ? 45.812 -19.141 -36.812 1 52.91 471 VAL A N 1
ATOM 3612 C CA . VAL A 1 471 ? 44.438 -19.484 -37.125 1 52.91 471 VAL A CA 1
ATOM 3613 C C . VAL A 1 471 ? 44.406 -20.422 -38.312 1 52.91 471 VAL A C 1
ATOM 3615 O O . VAL A 1 471 ? 45.062 -20.188 -39.312 1 52.91 471 VAL A O 1
ATOM 3618 N N . TRP A 1 472 ? 44 -21.5 -38.156 1 48.59 472 TRP A N 1
ATOM 3619 C CA . TRP A 1 472 ? 43.906 -22.484 -39.219 1 48.59 472 TRP A CA 1
ATOM 3620 C C . TRP A 1 472 ? 42.438 -22.688 -39.656 1 48.59 472 TRP A C 1
ATOM 3622 O O . TRP A 1 472 ? 41.562 -22.859 -38.812 1 48.59 472 TRP A O 1
ATOM 3632 N N . LEU A 1 473 ? 42.125 -22.281 -40.844 1 44.94 473 LEU A N 1
ATOM 3633 C CA . LEU A 1 473 ? 40.844 -22.562 -41.5 1 44.94 473 LEU A CA 1
ATOM 3634 C C . LEU A 1 473 ? 40.812 -23.984 -42.062 1 44.94 473 LEU A C 1
ATOM 3636 O O . LEU A 1 473 ? 41.719 -24.375 -42.844 1 44.94 473 LEU A O 1
ATOM 3640 N N . PRO A 1 474 ? 40.188 -24.797 -41.344 1 45.69 474 PRO A N 1
ATOM 3641 C CA . PRO A 1 474 ? 40.062 -26.078 -42.031 1 45.69 474 PRO A CA 1
ATOM 3642 C C . PRO A 1 474 ? 39.594 -25.969 -43.469 1 45.69 474 PRO A C 1
ATOM 3644 O O . PRO A 1 474 ? 38.719 -25.156 -43.781 1 45.69 474 PRO A O 1
ATOM 3647 N N . ALA A 1 475 ? 40.469 -25.828 -44.375 1 40.59 475 ALA A N 1
ATOM 3648 C CA . ALA A 1 475 ? 40 -25.75 -45.75 1 40.59 475 ALA A CA 1
ATOM 3649 C C . ALA A 1 475 ? 38.75 -26.594 -45.969 1 40.59 475 ALA A C 1
ATOM 3651 O O . ALA A 1 475 ? 38.656 -27.703 -45.406 1 40.59 475 ALA A O 1
ATOM 3652 N N . SER A 1 476 ? 37.594 -25.953 -46.312 1 37.44 476 SER A N 1
ATOM 3653 C CA . SER A 1 476 ? 36.5 -26.734 -46.875 1 37.44 476 SER A CA 1
ATOM 3654 C C . SER A 1 476 ? 37.031 -27.781 -47.844 1 37.44 476 SER A C 1
ATOM 3656 O O . SER A 1 476 ? 38 -27.578 -48.531 1 37.44 476 SER A O 1
ATOM 3658 N N . MET B 1 1 ? 10.242 -60.25 18.719 1 19.91 1 MET B N 1
ATOM 3659 C CA . MET B 1 1 ? 11.016 -59.469 17.766 1 19.91 1 MET B CA 1
ATOM 3660 C C . MET B 1 1 ? 10.102 -58.844 16.719 1 19.91 1 MET B C 1
ATOM 3662 O O . MET B 1 1 ? 10.414 -58.875 15.523 1 19.91 1 MET B O 1
ATOM 3666 N N . ALA B 1 2 ? 8.93 -58.562 17.016 1 25.14 2 ALA B N 1
ATOM 3667 C CA . ALA B 1 2 ? 7.531 -58.406 16.625 1 25.14 2 ALA B CA 1
ATOM 3668 C C . ALA B 1 2 ? 7.312 -57.031 15.961 1 25.14 2 ALA B C 1
ATOM 3670 O O . ALA B 1 2 ? 6.977 -56.062 16.625 1 25.14 2 ALA B O 1
ATOM 3671 N N . SER B 1 3 ? 8.508 -56.75 15.102 1 24.97 3 SER B N 1
ATOM 3672 C CA . SER B 1 3 ? 8.68 -55.312 14.812 1 24.97 3 SER B CA 1
ATOM 3673 C C . SER B 1 3 ? 7.512 -54.781 13.992 1 24.97 3 SER B C 1
ATOM 3675 O O . SER B 1 3 ? 7.273 -55.25 12.867 1 24.97 3 SER B O 1
ATOM 3677 N N . GLY B 1 4 ? 6.414 -54.562 14.633 1 25.73 4 GLY B N 1
ATOM 3678 C CA . GLY B 1 4 ? 5.066 -54.219 14.211 1 25.73 4 GLY B CA 1
ATOM 3679 C C . GLY B 1 4 ? 5.012 -52.969 13.352 1 25.73 4 GLY B C 1
ATOM 3680 O O . GLY B 1 4 ? 5.391 -51.875 13.797 1 25.73 4 GLY B O 1
ATOM 3681 N N . GLU B 1 5 ? 5.332 -53.062 12.031 1 26.61 5 GLU B N 1
ATOM 3682 C CA . GLU B 1 5 ? 5.367 -52 11.008 1 26.61 5 GLU B CA 1
ATOM 3683 C C . GLU B 1 5 ? 4.102 -51.156 11.047 1 26.61 5 GLU B C 1
ATOM 3685 O O . GLU B 1 5 ? 2.994 -51.688 10.891 1 26.61 5 GLU B O 1
ATOM 3690 N N . ALA B 1 6 ? 4.191 -50 11.836 1 33.12 6 ALA B N 1
ATOM 3691 C CA . ALA B 1 6 ? 3.092 -49.094 12.133 1 33.12 6 ALA B CA 1
ATOM 3692 C C . ALA B 1 6 ? 2.422 -48.594 10.852 1 33.12 6 ALA B C 1
ATOM 3694 O O . ALA B 1 6 ? 3.1 -48.25 9.875 1 33.12 6 ALA B O 1
ATOM 3695 N N . PRO B 1 7 ? 1.125 -48.844 10.68 1 30.88 7 PRO B N 1
ATOM 3696 C CA . PRO B 1 7 ? 0.289 -48.562 9.508 1 30.88 7 PRO B CA 1
ATOM 3697 C C . PRO B 1 7 ? 0.439 -47.125 9.023 1 30.88 7 PRO B C 1
ATOM 3699 O O . PRO B 1 7 ? 0.804 -46.219 9.797 1 30.88 7 PRO B O 1
ATOM 3702 N N . LEU B 1 8 ? 0.757 -46.906 7.711 1 35.81 8 LEU B N 1
ATOM 3703 C CA . LEU B 1 8 ? 0.943 -45.656 6.969 1 35.81 8 LEU B CA 1
ATOM 3704 C C . LEU B 1 8 ? -0.142 -44.656 7.324 1 35.81 8 LEU B C 1
ATOM 3706 O O . LEU B 1 8 ? -1.328 -44.906 7.098 1 35.81 8 LEU B O 1
ATOM 3710 N N . GLY B 1 9 ? -0.076 -43.969 8.461 1 30.84 9 GLY B N 1
ATOM 3711 C CA . GLY B 1 9 ? -0.885 -42.969 9.164 1 30.84 9 GLY B CA 1
ATOM 3712 C C . GLY B 1 9 ? -1.396 -41.875 8.258 1 30.84 9 GLY B C 1
ATOM 3713 O O . GLY B 1 9 ? -0.701 -41.438 7.332 1 30.84 9 GLY B O 1
ATOM 3714 N N . GLU B 1 10 ? -2.729 -41.781 8.016 1 31.58 10 GLU B N 1
ATOM 3715 C CA . GLU B 1 10 ? -3.621 -40.75 7.508 1 31.58 10 GLU B CA 1
ATOM 3716 C C . GLU B 1 10 ? -3.207 -39.344 8.008 1 31.58 10 GLU B C 1
ATOM 3718 O O . GLU B 1 10 ? -3.537 -38.969 9.133 1 31.58 10 GLU B O 1
ATOM 3723 N N . ARG B 1 11 ? -1.957 -38.969 7.887 1 37.47 11 ARG B N 1
ATOM 3724 C CA . ARG B 1 11 ? -1.685 -37.594 8.25 1 37.47 11 ARG B CA 1
ATOM 3725 C C . ARG B 1 11 ? -2.789 -36.656 7.754 1 37.47 11 ARG B C 1
ATOM 3727 O O . ARG B 1 11 ? -3.17 -36.719 6.582 1 37.47 11 ARG B O 1
ATOM 3734 N N . GLU B 1 12 ? -3.75 -36.188 8.625 1 40.84 12 GLU B N 1
ATOM 3735 C CA . GLU B 1 12 ? -4.773 -35.156 8.633 1 40.84 12 GLU B CA 1
ATOM 3736 C C . GLU B 1 12 ? -4.352 -33.969 7.777 1 40.84 12 GLU B C 1
ATOM 3738 O O . GLU B 1 12 ? -3.52 -33.156 8.203 1 40.84 12 GLU B O 1
ATOM 3743 N N . VAL B 1 13 ? -4.047 -33.969 6.621 1 46.19 13 VAL B N 1
ATOM 3744 C CA . VAL B 1 13 ? -3.848 -32.906 5.633 1 46.19 13 VAL B CA 1
ATOM 3745 C C . VAL B 1 13 ? -4.875 -31.781 5.848 1 46.19 13 VAL B C 1
ATOM 3747 O O . VAL B 1 13 ? -5.832 -31.656 5.078 1 46.19 13 VAL B O 1
ATOM 3750 N N . ALA B 1 14 ? -5.488 -31.531 7.035 1 50.44 14 ALA B N 1
ATOM 3751 C CA . ALA B 1 14 ? -6.625 -30.703 7.426 1 50.44 14 ALA B CA 1
ATOM 3752 C C . ALA B 1 14 ? -6.309 -29.219 7.246 1 50.44 14 ALA B C 1
ATOM 3754 O O . ALA B 1 14 ? -6.75 -28.375 8.039 1 50.44 14 ALA B O 1
ATOM 3755 N N . GLY B 1 15 ? -5.324 -28.734 6.578 1 66.19 15 GLY B N 1
ATOM 3756 C CA . GLY B 1 15 ? -4.965 -27.328 6.691 1 66.19 15 GLY B CA 1
ATOM 3757 C C . GLY B 1 15 ? -6.02 -26.391 6.129 1 66.19 15 GLY B C 1
ATOM 3758 O O . GLY B 1 15 ? -6.25 -26.375 4.922 1 66.19 15 GLY B O 1
ATOM 3759 N N . GLY B 1 16 ? -6.996 -26.016 6.914 1 84.44 16 GLY B N 1
ATOM 3760 C CA . GLY B 1 16 ? -7.996 -25 6.609 1 84.44 16 GLY B CA 1
ATOM 3761 C C . GLY B 1 16 ? -7.395 -23.641 6.273 1 84.44 16 GLY B C 1
ATOM 3762 O O . GLY B 1 16 ? -6.285 -23.328 6.707 1 84.44 16 GLY B O 1
ATOM 3763 N N . GLN B 1 17 ? -7.91 -23.047 5.18 1 91.94 17 GLN B N 1
ATOM 3764 C CA . GLN B 1 17 ? -7.48 -21.703 4.793 1 91.94 17 GLN B CA 1
ATOM 3765 C C . GLN B 1 17 ? -8.633 -20.703 4.883 1 91.94 17 GLN B C 1
ATOM 3767 O O . GLN B 1 17 ? -9.789 -21.047 4.613 1 91.94 17 GLN B O 1
ATOM 3772 N N . SER B 1 18 ? -8.344 -19.562 5.438 1 95.31 18 SER B N 1
ATOM 3773 C CA . SER B 1 18 ? -9.281 -18.453 5.441 1 95.31 18 SER B CA 1
ATOM 3774 C C . SER B 1 18 ? -9.023 -17.5 4.273 1 95.31 18 SER B C 1
ATOM 3776 O O . SER B 1 18 ? -7.914 -17 4.109 1 95.31 18 SER B O 1
ATOM 3778 N N . LEU B 1 19 ? -10.062 -17.328 3.451 1 96.31 19 LEU B N 1
ATOM 3779 C CA . LEU B 1 19 ? -9.914 -16.5 2.268 1 96.31 19 LEU B CA 1
ATOM 3780 C C . LEU B 1 19 ? -10.852 -15.297 2.328 1 96.31 19 LEU B C 1
ATOM 3782 O O . LEU B 1 19 ? -11.914 -15.367 2.947 1 96.31 19 LEU B O 1
ATOM 3786 N N . SER B 1 20 ? -10.438 -14.195 1.761 1 96.5 20 SER B N 1
ATOM 3787 C CA . SER B 1 20 ? -11.266 -13 1.676 1 96.5 20 SER B CA 1
ATOM 3788 C C . SER B 1 20 ? -11.297 -12.445 0.254 1 96.5 20 SER B C 1
ATOM 3790 O O . SER B 1 20 ? -10.477 -12.828 -0.583 1 96.5 20 SER B O 1
ATOM 3792 N N . SER B 1 21 ? -12.25 -11.648 0.016 1 96 21 SER B N 1
ATOM 3793 C CA . SER B 1 21 ? -12.398 -11.023 -1.295 1 96 21 SER B CA 1
ATOM 3794 C C . SER B 1 21 ? -12.219 -9.516 -1.213 1 96 21 SER B C 1
ATOM 3796 O O . SER B 1 21 ? -12.836 -8.852 -0.376 1 96 21 SER B O 1
ATOM 3798 N N . ASP B 1 22 ? -11.516 -8.969 -2.135 1 92.12 22 ASP B N 1
ATOM 3799 C CA . ASP B 1 22 ? -11.266 -7.531 -2.18 1 92.12 22 ASP B CA 1
ATOM 3800 C C . ASP B 1 22 ? -12.383 -6.805 -2.93 1 92.12 22 ASP B C 1
ATOM 3802 O O . ASP B 1 22 ? -12.531 -5.586 -2.811 1 92.12 22 ASP B O 1
ATOM 3806 N N . THR B 1 23 ? -13.133 -7.574 -3.609 1 93.75 23 THR B N 1
ATOM 3807 C CA . THR B 1 23 ? -14.133 -6.953 -4.473 1 93.75 23 THR B CA 1
ATOM 3808 C C . THR B 1 23 ? -15.531 -7.102 -3.879 1 93.75 23 THR B C 1
ATOM 3810 O O . THR B 1 23 ? -16.469 -6.406 -4.289 1 93.75 23 THR B O 1
ATOM 3813 N N . TYR B 1 24 ? -15.672 -7.906 -2.908 1 96.06 24 TYR B N 1
ATOM 3814 C CA . TYR B 1 24 ? -17 -8.234 -2.414 1 96.06 24 TYR B CA 1
ATOM 3815 C C . TYR B 1 24 ? -17.672 -7.02 -1.781 1 96.06 24 TYR B C 1
ATOM 3817 O O . TYR B 1 24 ? -18.812 -6.68 -2.117 1 96.06 24 TYR B O 1
ATOM 3825 N N . LEU B 1 25 ? -17.016 -6.324 -0.922 1 95.19 25 LEU B N 1
ATOM 3826 C CA . LEU B 1 25 ? -17.609 -5.242 -0.15 1 95.19 25 LEU B CA 1
ATOM 3827 C C . LEU B 1 25 ? -18.031 -4.09 -1.061 1 95.19 25 LEU B C 1
ATOM 3829 O O . LEU B 1 25 ? -19.156 -3.615 -0.989 1 95.19 25 LEU B O 1
ATOM 3833 N N . PRO B 1 26 ? -17.156 -3.645 -1.931 1 94.75 26 PRO B N 1
ATOM 3834 C CA . PRO B 1 26 ? -17.594 -2.605 -2.869 1 94.75 26 PRO B CA 1
ATOM 3835 C C . PRO B 1 26 ? -18.781 -3.035 -3.719 1 94.75 26 PRO B C 1
ATOM 3837 O O . PRO B 1 26 ? -19.688 -2.232 -3.975 1 94.75 26 PRO B O 1
ATOM 3840 N N . LYS B 1 27 ? -18.781 -4.273 -4.117 1 96 27 LYS B N 1
ATOM 3841 C CA . LYS B 1 27 ? -19.891 -4.777 -4.922 1 96 27 LYS B CA 1
ATOM 3842 C C . LYS B 1 27 ? -21.172 -4.836 -4.105 1 96 27 LYS B C 1
ATOM 3844 O O . LYS B 1 27 ? -22.266 -4.578 -4.633 1 96 27 LYS B O 1
ATOM 3849 N N . LEU B 1 28 ? -20.969 -5.219 -2.883 1 96.81 28 LEU B N 1
ATOM 3850 C CA . LEU B 1 28 ? -22.125 -5.246 -1.987 1 96.81 28 LEU B CA 1
ATOM 3851 C C . LEU B 1 28 ? -22.75 -3.863 -1.868 1 96.81 28 LEU B C 1
ATOM 3853 O O . LEU B 1 28 ? -23.969 -3.717 -2.012 1 96.81 28 LEU B O 1
ATOM 3857 N N . LEU B 1 29 ? -21.938 -2.895 -1.625 1 97.06 29 LEU B N 1
ATOM 3858 C CA . LEU B 1 29 ? -22.438 -1.533 -1.463 1 97.06 29 LEU B CA 1
ATOM 3859 C C . LEU B 1 29 ? -23.062 -1.026 -2.756 1 97.06 29 LEU B C 1
ATOM 3861 O O . LEU B 1 29 ? -24.125 -0.387 -2.73 1 97.06 29 LEU B O 1
ATOM 3865 N N . GLU B 1 30 ? -22.422 -1.31 -3.842 1 97.25 30 GLU B N 1
ATOM 3866 C CA . GLU B 1 30 ? -22.984 -0.937 -5.145 1 97.25 30 GLU B CA 1
ATOM 3867 C C . GLU B 1 30 ? -24.344 -1.587 -5.375 1 97.25 30 GLU B C 1
ATOM 3869 O O . GLU B 1 30 ? -25.266 -0.946 -5.887 1 97.25 30 GLU B O 1
ATOM 3874 N N . GLY B 1 31 ? -24.375 -2.783 -5.004 1 97.69 31 GLY B N 1
ATOM 3875 C CA . GLY B 1 31 ? -25.641 -3.484 -5.125 1 97.69 31 GLY B CA 1
ATOM 3876 C C . GLY B 1 31 ? -26.734 -2.893 -4.262 1 97.69 31 GLY B C 1
ATOM 3877 O O . GLY B 1 31 ? -27.891 -2.77 -4.695 1 97.69 31 GLY B O 1
ATOM 3878 N N . LEU B 1 32 ? -26.391 -2.551 -3.08 1 97.62 32 LEU B N 1
ATOM 3879 C CA . LEU B 1 32 ? -27.359 -1.943 -2.17 1 97.62 32 LEU B CA 1
ATOM 3880 C C . LEU B 1 32 ? -27.812 -0.59 -2.697 1 97.62 32 LEU B C 1
ATOM 3882 O O . LEU B 1 32 ? -29 -0.248 -2.584 1 97.62 32 LEU B O 1
ATOM 3886 N N . GLN B 1 33 ? -26.922 0.139 -3.23 1 97.69 33 GLN B N 1
ATOM 3887 C CA . GLN B 1 33 ? -27.266 1.417 -3.844 1 97.69 33 GLN B CA 1
ATOM 3888 C C . GLN B 1 33 ? -28.234 1.229 -5 1 97.69 33 GLN B C 1
ATOM 3890 O O . GLN B 1 33 ? -29.188 1.993 -5.141 1 97.69 33 GLN B O 1
ATOM 3895 N N . ASN B 1 34 ? -27.969 0.255 -5.785 1 97.44 34 ASN B N 1
ATOM 3896 C CA . ASN B 1 34 ? -28.844 -0.041 -6.914 1 97.44 34 ASN B CA 1
ATOM 3897 C C . ASN B 1 34 ? -30.25 -0.437 -6.449 1 97.44 34 ASN B C 1
ATOM 3899 O O . ASN B 1 34 ? -31.234 0.003 -7.027 1 97.44 34 ASN B O 1
ATOM 3903 N N . LEU B 1 35 ? -30.281 -1.264 -5.418 1 97.12 35 LEU B N 1
ATOM 3904 C CA . LEU B 1 35 ? -31.578 -1.649 -4.859 1 97.12 35 LEU B CA 1
ATOM 3905 C C . LEU B 1 35 ? -32.344 -0.425 -4.387 1 97.12 35 LEU B C 1
ATOM 3907 O O . LEU B 1 35 ? -33.531 -0.295 -4.664 1 97.12 35 LEU B O 1
ATOM 3911 N N . ARG B 1 36 ? -31.656 0.465 -3.736 1 97.12 36 ARG B N 1
ATOM 3912 C CA . ARG B 1 36 ? -32.312 1.664 -3.223 1 97.12 36 ARG B CA 1
ATOM 3913 C C . ARG B 1 36 ? -32.812 2.547 -4.359 1 97.12 36 ARG B C 1
ATOM 3915 O O . ARG B 1 36 ? -33.938 3.039 -4.328 1 97.12 36 ARG B O 1
ATOM 3922 N N . SER B 1 37 ? -31.953 2.73 -5.344 1 96.5 37 SER B N 1
ATOM 3923 C CA . SER B 1 37 ? -32.312 3.578 -6.48 1 96.5 37 SER B CA 1
ATOM 3924 C C . SER B 1 37 ? -33.531 3.051 -7.203 1 96.5 37 SER B C 1
ATOM 3926 O O . SER B 1 37 ? -34.312 3.828 -7.754 1 96.5 37 SER B O 1
ATOM 3928 N N . GLN B 1 38 ? -33.75 1.729 -7.121 1 95.38 38 GLN B N 1
ATOM 3929 C CA . GLN B 1 38 ? -34.875 1.098 -7.789 1 95.38 38 GLN B CA 1
ATOM 3930 C C . GLN B 1 38 ? -36.031 0.883 -6.82 1 95.38 38 GLN B C 1
ATOM 3932 O O . GLN B 1 38 ? -37.062 0.276 -7.18 1 95.38 38 GLN B O 1
ATOM 3937 N N . ASN B 1 39 ? -35.906 1.383 -5.617 1 95 39 ASN B N 1
ATOM 3938 C CA . ASN B 1 39 ? -36.875 1.179 -4.551 1 95 39 ASN B CA 1
ATOM 3939 C C . ASN B 1 39 ? -37.219 -0.299 -4.371 1 95 39 ASN B C 1
ATOM 3941 O O . ASN B 1 39 ? -38.375 -0.657 -4.16 1 95 39 ASN B O 1
ATOM 3945 N N . ALA B 1 40 ? -36.125 -1.124 -4.586 1 94.06 40 ALA B N 1
ATOM 3946 C CA . ALA B 1 40 ? -36.281 -2.568 -4.441 1 94.06 40 ALA B CA 1
ATOM 3947 C C . ALA B 1 40 ? -35.938 -3.02 -3.025 1 94.06 40 ALA B C 1
ATOM 3949 O O . ALA B 1 40 ? -34.875 -2.682 -2.504 1 94.06 40 ALA B O 1
ATOM 3950 N N . LEU B 1 41 ? -36.844 -3.684 -2.363 1 93.19 41 LEU B N 1
ATOM 3951 C CA . LEU B 1 41 ? -36.688 -4.312 -1.059 1 93.19 41 LEU B CA 1
ATOM 3952 C C . LEU B 1 41 ? -36.5 -3.266 0.031 1 93.19 41 LEU B C 1
ATOM 3954 O O . LEU B 1 41 ? -35.906 -3.557 1.082 1 93.19 41 LEU B O 1
ATOM 3958 N N . CYS B 1 42 ? -36.781 -2.043 -0.274 1 94.75 42 CYS B N 1
ATOM 3959 C CA . CYS B 1 42 ? -36.75 -1.021 0.766 1 94.75 42 CYS B CA 1
ATOM 3960 C C . CYS B 1 42 ? -37.906 -1.229 1.767 1 94.75 42 CYS B C 1
ATOM 3962 O O . CYS B 1 42 ? -39 -1.587 1.385 1 94.75 42 CYS B O 1
ATOM 3964 N N . ASP B 1 43 ? -37.594 -1.004 3.01 1 92.69 43 ASP B N 1
ATOM 3965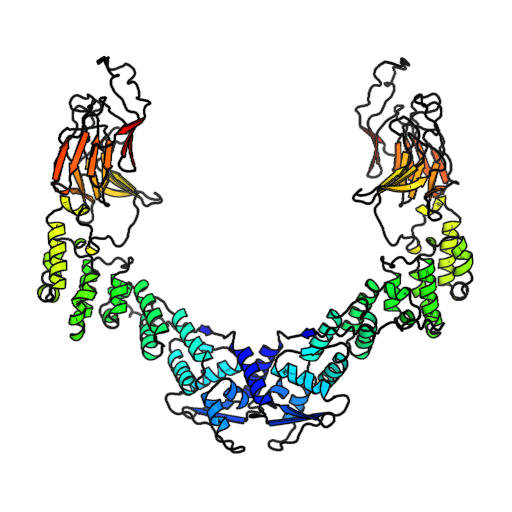 C CA . ASP B 1 43 ? -38.594 -1.323 4.012 1 92.69 43 ASP B CA 1
ATOM 3966 C C . ASP B 1 43 ? -38.844 -0.14 4.949 1 92.69 43 ASP B C 1
ATOM 3968 O O . ASP B 1 43 ? -39.531 -0.274 5.965 1 92.69 43 ASP B O 1
ATOM 3972 N N . VAL B 1 44 ? -38.25 1.027 4.621 1 94.69 44 VAL B N 1
ATOM 3973 C CA . VAL B 1 44 ? -38.5 2.225 5.418 1 94.69 44 VAL B CA 1
ATOM 3974 C C . VAL B 1 44 ? -38.406 3.463 4.531 1 94.69 44 VAL B C 1
ATOM 3976 O O . VAL B 1 44 ? -37.688 3.471 3.533 1 94.69 44 VAL B O 1
ATOM 3979 N N . VAL B 1 45 ? -39.188 4.418 4.867 1 96.56 45 VAL B N 1
ATOM 3980 C CA . VAL B 1 45 ? -39.156 5.711 4.195 1 96.56 45 VAL B CA 1
ATOM 3981 C C . VAL B 1 45 ? -38.812 6.809 5.207 1 96.56 45 VAL B C 1
ATOM 3983 O O . VAL B 1 45 ? -39.438 6.887 6.27 1 96.56 45 VAL B O 1
ATOM 3986 N N . LEU B 1 46 ? -37.75 7.566 4.949 1 97.25 46 LEU B N 1
ATOM 3987 C CA . LEU B 1 46 ? -37.406 8.727 5.758 1 97.25 46 LEU B CA 1
ATOM 3988 C C . LEU B 1 46 ? -37.969 10.008 5.148 1 97.25 46 LEU B C 1
ATOM 3990 O O . LEU B 1 46 ? -37.938 10.18 3.926 1 97.25 46 LEU B O 1
ATOM 3994 N N . GLU B 1 47 ? -38.469 10.859 6.004 1 97.81 47 GLU B N 1
ATOM 3995 C CA . GLU B 1 47 ? -39.062 12.102 5.523 1 97.81 47 GLU B CA 1
ATOM 3996 C C . GLU B 1 47 ? -38.438 13.312 6.219 1 97.81 47 GLU B C 1
ATOM 3998 O O . GLU B 1 47 ? -38.281 13.32 7.441 1 97.81 47 GLU B O 1
ATOM 4003 N N . ALA B 1 48 ? -38 14.234 5.465 1 97.25 48 ALA B N 1
ATOM 4004 C CA . ALA B 1 48 ? -37.469 15.516 5.949 1 97.25 48 ALA B CA 1
ATOM 4005 C C . ALA B 1 48 ? -37.906 16.656 5.031 1 97.25 48 ALA B C 1
ATOM 4007 O O . ALA B 1 48 ? -37.719 16.594 3.814 1 97.25 48 ALA B O 1
ATOM 4008 N N . GLU B 1 49 ? -38.531 17.703 5.512 1 96.62 49 GLU B N 1
ATOM 4009 C CA . GLU B 1 49 ? -38.938 18.891 4.773 1 96.62 49 GLU B CA 1
ATOM 4010 C C . GLU B 1 49 ? -39.844 18.516 3.607 1 96.62 49 GLU B C 1
ATOM 4012 O O . GLU B 1 49 ? -39.688 19.016 2.494 1 96.62 49 GLU B O 1
ATOM 4017 N N . GLY B 1 50 ? -40.688 17.484 3.775 1 94.31 50 GLY B N 1
ATOM 4018 C CA . GLY B 1 50 ? -41.688 17.094 2.777 1 94.31 50 GLY B CA 1
ATOM 4019 C C . GLY B 1 50 ? -41.125 16.125 1.745 1 94.31 50 GLY B C 1
ATOM 40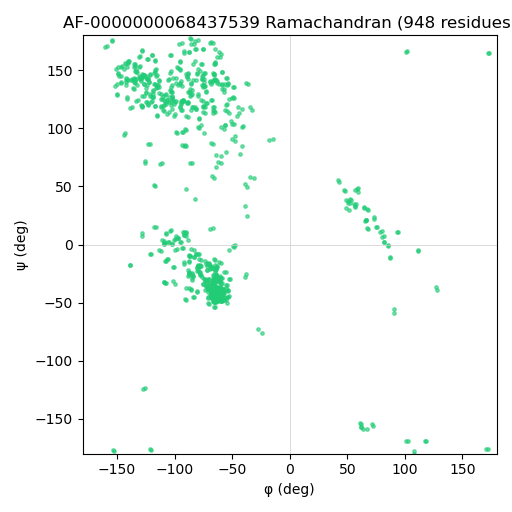20 O O . GLY B 1 50 ? -41.875 15.602 0.916 1 94.31 50 GLY B O 1
ATOM 4021 N N . ALA B 1 51 ? -39.781 15.93 1.732 1 97 51 ALA B N 1
ATOM 4022 C CA . ALA B 1 51 ? -39.188 14.977 0.812 1 97 51 ALA B CA 1
ATOM 4023 C C . ALA B 1 51 ? -39.125 13.586 1.435 1 97 51 ALA B C 1
ATOM 4025 O O . ALA B 1 51 ? -38.906 13.445 2.643 1 97 51 ALA B O 1
ATOM 4026 N N . SER B 1 52 ? -39.312 12.594 0.608 1 97 52 SER B N 1
ATOM 4027 C CA . SER B 1 52 ? -39.312 11.203 1.062 1 97 52 SER B CA 1
ATOM 4028 C C . SER B 1 52 ? -38.156 10.43 0.435 1 97 52 SER B C 1
ATOM 4030 O O . SER B 1 52 ? -37.844 10.586 -0.754 1 97 52 SER B O 1
ATOM 4032 N N . PHE B 1 53 ? -37.438 9.648 1.242 1 97.44 53 PHE B N 1
ATOM 4033 C CA . PHE B 1 53 ? -36.312 8.844 0.802 1 97.44 53 PHE B CA 1
ATOM 4034 C C . PHE B 1 53 ? -36.469 7.398 1.243 1 97.44 53 PHE B C 1
ATOM 4036 O O . PHE B 1 53 ? -36.562 7.113 2.439 1 97.44 53 PHE B O 1
ATOM 4043 N N . ALA B 1 54 ? -36.531 6.52 0.281 1 96.94 54 ALA B N 1
ATOM 4044 C CA . ALA B 1 54 ? -36.594 5.098 0.596 1 96.94 54 ALA B CA 1
ATOM 4045 C C . ALA B 1 54 ? -35.219 4.57 1.019 1 96.94 54 ALA B C 1
ATOM 4047 O O . ALA B 1 54 ? -34.188 5.016 0.504 1 96.94 54 ALA B O 1
ATOM 4048 N N . ALA B 1 55 ? -35.156 3.664 1.989 1 97.25 55 ALA B N 1
ATOM 4049 C CA . ALA B 1 55 ? -33.906 3.072 2.465 1 97.25 55 ALA B CA 1
ATOM 4050 C C . ALA B 1 55 ? -34.156 1.695 3.076 1 97.25 55 ALA B C 1
ATOM 4052 O O . ALA B 1 55 ? -35.281 1.187 3.047 1 97.25 55 ALA B O 1
ATOM 4053 N N . HIS B 1 56 ? -33.188 1.025 3.449 1 96.44 56 HIS B N 1
ATOM 4054 C CA . HIS B 1 56 ? -33.25 -0.266 4.125 1 96.44 56 HIS B CA 1
ATOM 4055 C C . HIS B 1 56 ? -33 -0.119 5.621 1 96.44 56 HIS B C 1
ATOM 4057 O O . HIS B 1 56 ? -32 0.462 6.039 1 96.44 56 HIS B O 1
ATOM 4063 N N . ARG B 1 57 ? -33.875 -0.64 6.477 1 96.19 57 ARG B N 1
ATOM 4064 C CA . ARG B 1 57 ? -33.781 -0.518 7.93 1 96.19 57 ARG B CA 1
ATOM 4065 C C . ARG B 1 57 ? -32.469 -1.071 8.438 1 96.19 57 ARG B C 1
ATOM 4067 O O . ARG B 1 57 ? -31.844 -0.483 9.328 1 96.19 57 ARG B O 1
ATOM 4074 N N . ALA B 1 58 ? -32.031 -2.217 7.863 1 96.38 58 ALA B N 1
ATOM 4075 C CA . ALA B 1 58 ? -30.812 -2.869 8.32 1 96.38 58 ALA B CA 1
ATOM 4076 C C . ALA B 1 58 ? -29.609 -1.966 8.117 1 96.38 58 ALA B C 1
ATOM 4078 O O . ALA B 1 58 ? -28.75 -1.847 9.008 1 96.38 58 ALA B O 1
ATOM 4079 N N . ILE B 1 59 ? -29.531 -1.28 6.941 1 97.62 59 ILE B N 1
ATOM 4080 C CA . ILE B 1 59 ? -28.406 -0.404 6.621 1 97.62 59 ILE B CA 1
ATOM 4081 C C . ILE B 1 59 ? -28.422 0.812 7.547 1 97.62 59 ILE B C 1
ATOM 4083 O O . ILE B 1 59 ? -27.391 1.188 8.102 1 97.62 59 ILE B O 1
ATOM 4087 N N . LEU B 1 60 ? -29.625 1.37 7.727 1 97.62 60 LEU B N 1
ATOM 4088 C CA . LEU B 1 60 ? -29.766 2.537 8.586 1 97.62 60 LEU B CA 1
ATOM 4089 C C . LEU B 1 60 ? -29.438 2.184 10.039 1 97.62 60 LEU B C 1
ATOM 4091 O O . LEU B 1 60 ? -28.781 2.959 10.734 1 97.62 60 LEU B O 1
ATOM 4095 N N . ALA B 1 61 ? -29.891 1.007 10.508 1 97.12 61 ALA B N 1
ATOM 4096 C CA . ALA B 1 61 ? -29.688 0.592 11.891 1 97.12 61 ALA B CA 1
ATOM 4097 C C . ALA B 1 61 ? -28.203 0.387 12.195 1 97.12 61 ALA B C 1
ATOM 4099 O O . ALA B 1 61 ? -27.75 0.602 13.32 1 97.12 61 ALA B O 1
ATOM 4100 N N . VAL B 1 62 ? -27.453 -0.019 11.18 1 97.19 62 VAL B N 1
ATOM 4101 C CA . VAL B 1 62 ? -26.016 -0.264 11.383 1 97.19 62 VAL B CA 1
ATOM 4102 C C . VAL B 1 62 ? -25.266 1.059 11.352 1 97.19 62 VAL B C 1
ATOM 4104 O O . VAL B 1 62 ? -24.344 1.273 12.148 1 97.19 62 VAL B O 1
ATOM 4107 N N . ALA B 1 63 ? -25.625 1.955 10.461 1 97.38 63 ALA B N 1
ATOM 4108 C CA . ALA B 1 63 ? -24.859 3.168 10.203 1 97.38 63 ALA B CA 1
ATOM 4109 C C . ALA B 1 63 ? -25.281 4.297 11.133 1 97.38 63 ALA B C 1
ATOM 4111 O O . ALA B 1 63 ? -24.516 5.234 11.375 1 97.38 63 ALA B O 1
ATOM 4112 N N . SER B 1 64 ? -26.5 4.281 11.664 1 97.94 64 SER B N 1
ATOM 4113 C CA . SER B 1 64 ? -27.078 5.332 12.5 1 97.94 64 SER B CA 1
ATOM 4114 C C . SER B 1 64 ? -27.562 4.781 13.836 1 97.94 64 SER B C 1
ATOM 4116 O O . SER B 1 64 ? -28.484 3.963 13.875 1 97.94 64 SER B O 1
ATOM 4118 N N . SER B 1 65 ? -27.047 5.32 14.93 1 96.75 65 SER B N 1
ATOM 4119 C CA . SER B 1 65 ? -27.453 4.887 16.266 1 96.75 65 SER B CA 1
ATOM 4120 C C . SER B 1 65 ? -28.875 5.344 16.578 1 96.75 65 SER B C 1
ATOM 4122 O O . SER B 1 65 ? -29.609 4.668 17.312 1 96.75 65 SER B O 1
ATOM 4124 N N . TYR B 1 66 ? -29.234 6.445 15.984 1 97.12 66 TYR B N 1
ATOM 4125 C CA . TYR B 1 66 ? -30.609 6.938 16.125 1 97.12 66 TYR B CA 1
ATOM 4126 C C . TYR B 1 66 ? -31.594 5.953 15.531 1 97.12 66 TYR B C 1
ATOM 4128 O O . TYR B 1 66 ? -32.562 5.566 16.188 1 97.12 66 TYR B O 1
ATOM 4136 N N . CYS B 1 67 ? -31.312 5.512 14.336 1 96.31 67 CYS B N 1
ATOM 4137 C CA . CYS B 1 67 ? -32.219 4.586 13.648 1 96.31 67 CYS B CA 1
ATOM 4138 C C . CYS B 1 67 ? -32.219 3.221 14.328 1 96.31 67 CYS B C 1
ATOM 4140 O O . CYS B 1 67 ? -33.25 2.562 14.406 1 96.31 67 CYS B O 1
ATOM 4142 N N . LYS B 1 68 ? -31.047 2.793 14.789 1 95.44 68 LYS B N 1
ATOM 4143 C CA . LYS B 1 68 ? -30.938 1.525 15.508 1 95.44 68 LYS B CA 1
ATOM 4144 C C . LYS B 1 68 ? -31.906 1.487 16.688 1 95.44 68 LYS B C 1
ATOM 4146 O O . LYS B 1 68 ? -32.688 0.538 16.844 1 95.44 68 LYS B O 1
ATOM 4151 N N . THR B 1 69 ? -31.875 2.521 17.5 1 94.25 69 THR B N 1
ATOM 4152 C CA . THR B 1 69 ? -32.719 2.615 18.688 1 94.25 69 THR B CA 1
ATOM 4153 C C . THR B 1 69 ? -34.188 2.744 18.297 1 94.25 69 THR B C 1
ATOM 4155 O O . THR B 1 69 ? -35.062 2.119 18.922 1 94.25 69 THR B O 1
ATOM 4158 N N . HIS B 1 70 ? -34.438 3.5 17.266 1 94 70 HIS B N 1
ATOM 4159 C CA . HIS B 1 70 ? -35.781 3.719 16.812 1 94 70 HIS B CA 1
ATOM 4160 C C . HIS B 1 70 ? -36.438 2.418 16.344 1 94 70 HIS B C 1
ATOM 4162 O O . HIS B 1 70 ? -37.562 2.102 16.719 1 94 70 HIS B O 1
ATOM 4168 N N . PHE B 1 71 ? -35.688 1.634 15.547 1 93 71 PHE B N 1
ATOM 4169 C CA . PHE B 1 71 ? -36.219 0.418 14.961 1 93 71 PHE B CA 1
ATOM 4170 C C . PHE B 1 71 ? -36.375 -0.678 16.016 1 93 71 PHE B C 1
ATOM 4172 O O . PHE B 1 71 ? -37.188 -1.58 15.875 1 93 71 PHE B O 1
ATOM 4179 N N . ALA B 1 72 ? -35.5 -0.649 17.016 1 88.69 72 ALA B N 1
ATOM 4180 C CA . ALA B 1 72 ? -35.594 -1.619 18.109 1 88.69 72 ALA B CA 1
ATOM 4181 C C . ALA B 1 72 ? -36.875 -1.417 18.906 1 88.69 72 ALA B C 1
ATOM 4183 O O . ALA B 1 72 ? -37.438 -2.377 19.438 1 88.69 72 ALA B O 1
ATOM 4184 N N . ARG B 1 73 ? -37.312 -0.194 18.984 1 86.06 73 ARG B N 1
ATOM 4185 C CA . ARG B 1 73 ? -38.5 0.147 19.781 1 86.06 73 ARG B CA 1
ATOM 4186 C C . ARG B 1 73 ? -39.781 -0.078 18.984 1 86.06 73 ARG B C 1
ATOM 4188 O O . ARG B 1 73 ? -40.844 -0.276 19.562 1 86.06 73 ARG B O 1
ATOM 4195 N N . GLU B 1 74 ? -39.594 0.081 17.688 1 79 74 GLU B N 1
ATOM 4196 C CA . GLU B 1 74 ? -40.75 -0.024 16.844 1 79 74 GLU B CA 1
ATOM 4197 C C . GLU B 1 74 ? -41.312 -1.447 16.828 1 79 74 GLU B C 1
ATOM 4199 O O . GLU B 1 74 ? -40.562 -2.414 16.812 1 79 74 GLU B O 1
ATOM 4204 N N . ALA B 1 75 ? -42.5 -1.562 17.375 1 60.41 75 ALA B N 1
ATOM 4205 C CA . ALA B 1 75 ? -43.219 -2.834 17.312 1 60.41 75 ALA B CA 1
ATOM 4206 C C . ALA B 1 75 ? -43.219 -3.402 15.898 1 60.41 75 ALA B C 1
ATOM 4208 O O . ALA B 1 75 ? -43.219 -2.65 14.922 1 60.41 75 ALA B O 1
ATOM 4209 N N . ALA B 1 76 ? -42.969 -4.699 15.609 1 57.59 76 ALA B N 1
ATOM 4210 C CA . ALA B 1 76 ? -42.906 -5.52 14.406 1 57.59 76 ALA B CA 1
ATOM 4211 C C . ALA B 1 76 ? -44.094 -5.215 13.492 1 57.59 76 ALA B C 1
ATOM 4213 O O . ALA B 1 76 ? -45.219 -5.039 13.961 1 57.59 76 ALA B O 1
ATOM 4214 N N . GLY B 1 77 ? -44.062 -4.711 12.211 1 58.19 77 GLY B N 1
ATOM 4215 C CA . GLY B 1 77 ? -45.094 -4.785 11.219 1 58.19 77 GLY B CA 1
ATOM 4216 C C . GLY B 1 77 ? -45.469 -3.438 10.617 1 58.19 77 GLY B C 1
ATOM 4217 O O . GLY B 1 77 ? -46.156 -3.367 9.609 1 58.19 77 GLY B O 1
ATOM 4218 N N . ARG B 1 78 ? -45.469 -2.258 11.516 1 57.19 78 ARG B N 1
ATOM 4219 C CA . ARG B 1 78 ? -46.062 -1.065 10.945 1 57.19 78 ARG B CA 1
ATOM 4220 C C . ARG B 1 78 ? -45.062 -0.233 10.18 1 57.19 78 ARG B C 1
ATOM 4222 O O . ARG B 1 78 ? -44.031 0.143 10.719 1 57.19 78 ARG B O 1
ATOM 4229 N N . ALA B 1 79 ? -45.188 -0.194 8.867 1 68.69 79 ALA B N 1
ATOM 4230 C CA . ALA B 1 79 ? -44.406 0.555 7.902 1 68.69 79 ALA B CA 1
ATOM 4231 C C . ALA B 1 79 ? -44.594 2.059 8.062 1 68.69 79 ALA B C 1
ATOM 4233 O O . ALA B 1 79 ? -45.344 2.676 7.273 1 68.69 79 ALA B O 1
ATOM 4234 N N . THR B 1 80 ? -44.312 2.568 9.25 1 82.94 80 THR B N 1
ATOM 4235 C CA . THR B 1 80 ? -44.469 4.016 9.367 1 82.94 80 THR B CA 1
ATOM 4236 C C . THR B 1 80 ? -43.188 4.734 8.953 1 82.94 80 THR B C 1
ATOM 4238 O O . THR B 1 80 ? -42.094 4.297 9.281 1 82.94 80 THR B O 1
ATOM 4241 N N . PRO B 1 81 ? -43.406 5.723 8.094 1 92.56 81 PRO B N 1
ATOM 4242 C CA . PRO B 1 81 ? -42.25 6.523 7.699 1 92.56 81 PRO B CA 1
ATOM 4243 C C . PRO B 1 81 ? -41.562 7.199 8.883 1 92.56 81 PRO B C 1
ATOM 4245 O O . PRO B 1 81 ? -42.25 7.574 9.852 1 92.56 81 PRO B O 1
ATOM 4248 N N . LEU B 1 82 ? -40.344 7.207 8.945 1 94.81 82 LEU B N 1
ATOM 4249 C CA . LEU B 1 82 ? -39.562 7.922 9.953 1 94.81 82 LEU B CA 1
ATOM 4250 C C . LEU B 1 82 ? -39.469 9.406 9.617 1 94.81 82 LEU B C 1
ATOM 4252 O O . LEU B 1 82 ? -38.781 9.797 8.688 1 94.81 82 LEU B O 1
ATOM 4256 N N . LYS B 1 83 ? -40.156 10.195 10.375 1 95.75 83 LYS B N 1
ATOM 4257 C CA . LYS B 1 83 ? -40.188 11.633 10.141 1 95.75 83 LYS B CA 1
ATOM 4258 C C . LYS B 1 83 ? -39.094 12.344 10.961 1 95.75 83 LYS B C 1
ATOM 4260 O O . LYS B 1 83 ? -39.062 12.219 12.188 1 95.75 83 LYS B O 1
ATOM 4265 N N . LEU B 1 84 ? -38.25 13.078 10.25 1 96.75 84 LEU B N 1
ATOM 4266 C CA . LEU B 1 84 ? -37.188 13.82 10.898 1 96.75 84 LEU B CA 1
ATOM 4267 C C . LEU B 1 84 ? -37.5 15.312 10.914 1 96.75 84 LEU B C 1
ATOM 4269 O O . LEU B 1 84 ? -37.781 15.906 9.875 1 96.75 84 LEU B O 1
ATOM 4273 N N . ALA B 1 85 ? -37.5 15.883 12.031 1 95.19 85 ALA B N 1
ATOM 4274 C CA . ALA B 1 85 ? -37.812 17.297 12.219 1 95.19 85 ALA B CA 1
ATOM 4275 C C . ALA B 1 85 ? -36.562 18.156 12.062 1 95.19 85 ALA B C 1
ATOM 4277 O O . ALA B 1 85 ? -35.438 17.625 12.023 1 95.19 85 ALA B O 1
ATOM 4278 N N . PRO B 1 86 ? -36.812 19.484 11.922 1 93.94 86 PRO B N 1
ATOM 4279 C CA . PRO B 1 86 ? -35.656 20.344 11.945 1 93.94 86 PRO B CA 1
ATOM 4280 C C . PRO B 1 86 ? -34.781 20.125 13.18 1 93.94 86 PRO B C 1
ATOM 4282 O O . PRO B 1 86 ? -35.281 19.812 14.25 1 93.94 86 PRO B O 1
ATOM 4285 N N . PRO B 1 87 ? -33.469 20.156 12.859 1 94.69 87 PRO B N 1
ATOM 4286 C CA . PRO B 1 87 ? -32.75 20.875 11.82 1 94.69 87 PRO B CA 1
ATOM 4287 C C . PRO B 1 87 ? -32.375 19.984 10.641 1 94.69 87 PRO B C 1
ATOM 4289 O O . PRO B 1 87 ? -31.547 20.391 9.797 1 94.69 87 PRO B O 1
ATOM 4292 N N . VAL B 1 88 ? -32.938 18.797 10.578 1 97.38 88 VAL B N 1
ATOM 4293 C CA . VAL B 1 88 ? -32.594 17.906 9.469 1 97.38 88 VAL B CA 1
ATOM 4294 C C . VAL B 1 88 ? -33.312 18.406 8.203 1 97.38 88 VAL B C 1
ATOM 4296 O O . VAL B 1 88 ? -34.531 18.406 8.125 1 97.38 88 VAL B O 1
ATOM 4299 N N . THR B 1 89 ? -32.531 18.844 7.258 1 97.5 89 THR B N 1
ATOM 4300 C CA . THR B 1 89 ? -33.062 19.281 5.973 1 97.5 89 THR B CA 1
ATOM 4301 C C . THR B 1 89 ? -33.094 18.125 4.977 1 97.5 89 THR B C 1
ATOM 4303 O O . THR B 1 89 ? -32.5 17.062 5.227 1 97.5 89 THR B O 1
ATOM 4306 N N . ALA B 1 90 ? -33.844 18.281 3.842 1 97.75 90 ALA B N 1
ATOM 4307 C CA . ALA B 1 90 ? -33.875 17.266 2.783 1 97.75 90 ALA B CA 1
ATOM 4308 C C . ALA B 1 90 ? -32.531 17.078 2.143 1 97.75 90 ALA B C 1
ATOM 4310 O O . ALA B 1 90 ? -32.094 15.945 1.884 1 97.75 90 ALA B O 1
ATOM 4311 N N . ARG B 1 91 ? -31.844 18.156 1.975 1 96.88 91 ARG B N 1
ATOM 4312 C CA . ARG B 1 91 ? -30.516 18.109 1.357 1 96.88 91 ARG B CA 1
ATOM 4313 C C . ARG B 1 91 ? -29.516 17.422 2.277 1 96.88 91 ARG B C 1
ATOM 4315 O O . ARG B 1 91 ? -28.688 16.625 1.82 1 96.88 91 ARG B O 1
ATOM 4322 N N . GLY B 1 92 ? -29.547 17.734 3.559 1 97.81 92 GLY B N 1
ATOM 4323 C CA . GLY B 1 92 ? -28.672 17.078 4.523 1 97.81 92 GLY B CA 1
ATOM 4324 C C . GLY B 1 92 ? -28.891 15.586 4.602 1 97.81 92 GLY B C 1
ATOM 4325 O O . GLY B 1 92 ? -27.922 14.812 4.633 1 97.81 92 GLY B O 1
ATOM 4326 N N . LEU B 1 93 ? -30.188 15.219 4.602 1 98.25 93 LEU B N 1
ATOM 4327 C CA . LEU B 1 93 ? -30.531 13.805 4.66 1 98.25 93 LEU B CA 1
ATOM 4328 C C . LEU B 1 93 ? -30.094 13.078 3.395 1 98.25 93 LEU B C 1
ATOM 4330 O O . LEU B 1 93 ? -29.578 11.961 3.461 1 98.25 93 LEU B O 1
ATOM 4334 N N . GLN B 1 94 ? -30.297 13.75 2.266 1 97.62 94 GLN B N 1
ATOM 4335 C CA . GLN B 1 94 ? -29.859 13.188 0.997 1 97.62 94 GLN B CA 1
ATOM 4336 C C . GLN B 1 94 ? -28.344 12.945 1.005 1 97.62 94 GLN B C 1
ATOM 4338 O O . GLN B 1 94 ? -27.875 11.922 0.502 1 97.62 94 GLN B O 1
ATOM 4343 N N . GLY B 1 95 ? -27.547 13.883 1.546 1 97.69 95 GLY B N 1
ATOM 4344 C CA . GLY B 1 95 ? -26.109 13.719 1.653 1 97.69 95 GLY B CA 1
ATOM 4345 C C . GLY B 1 95 ? -25.703 12.523 2.504 1 97.69 95 GLY B C 1
ATOM 4346 O O . GLY B 1 95 ? -24.812 11.766 2.137 1 97.69 95 GLY B O 1
ATOM 4347 N N . ILE B 1 96 ? -26.422 12.336 3.576 1 98.31 96 ILE B N 1
ATOM 4348 C CA . ILE B 1 96 ? -26.156 11.227 4.484 1 98.31 96 ILE B CA 1
ATOM 4349 C C . ILE B 1 96 ? -26.438 9.898 3.785 1 98.31 96 ILE B C 1
ATOM 4351 O O . ILE B 1 96 ? -25.609 8.984 3.812 1 98.31 96 ILE B O 1
ATOM 4355 N N . LEU B 1 97 ? -27.609 9.789 3.16 1 98.25 97 LEU B N 1
ATOM 4356 C CA . LEU B 1 97 ? -28 8.555 2.494 1 98.25 97 LEU B CA 1
ATOM 4357 C C . LEU B 1 97 ? -27.062 8.242 1.332 1 98.25 97 LEU B C 1
ATOM 4359 O O . LEU B 1 97 ? -26.719 7.082 1.109 1 98.25 97 LEU B O 1
ATOM 4363 N N . SER B 1 98 ? -26.688 9.305 0.633 1 97.44 98 SER B N 1
ATOM 4364 C CA . SER B 1 98 ? -25.734 9.102 -0.449 1 97.44 98 SER B CA 1
ATOM 4365 C C . SER B 1 98 ? -24.422 8.5 0.069 1 97.44 98 SER B C 1
ATOM 4367 O O . SER B 1 98 ? -23.875 7.582 -0.543 1 97.44 98 SER B O 1
ATOM 4369 N N . PHE B 1 99 ? -24 8.938 1.179 1 97.94 99 PHE B N 1
ATOM 4370 C CA . PHE B 1 99 ? -22.781 8.398 1.775 1 97.94 99 PHE B CA 1
ATOM 4371 C C . PHE B 1 99 ? -22.984 6.953 2.209 1 97.94 99 PHE B C 1
ATOM 4373 O O . PHE B 1 99 ? -22.156 6.09 1.925 1 97.94 99 PHE B O 1
ATOM 4380 N N . LEU B 1 100 ? -24.062 6.707 2.848 1 98.19 100 LEU B N 1
ATOM 4381 C CA . LEU B 1 100 ? -24.312 5.383 3.408 1 98.19 100 LEU B CA 1
ATOM 4382 C C . LEU B 1 100 ? -24.344 4.324 2.311 1 98.19 100 LEU B C 1
ATOM 4384 O O . LEU B 1 100 ? -23.922 3.186 2.529 1 98.19 100 LEU B O 1
ATOM 4388 N N . TYR B 1 101 ? -24.766 4.691 1.114 1 98.25 101 TYR B N 1
ATOM 4389 C CA . TYR B 1 101 ? -24.953 3.707 0.055 1 98.25 101 TYR B CA 1
ATOM 4390 C C . TYR B 1 101 ? -23.828 3.787 -0.973 1 98.25 101 TYR B C 1
ATOM 4392 O O . TYR B 1 101 ? -23.828 3.041 -1.956 1 98.25 101 TYR B O 1
ATOM 4400 N N . SER B 1 102 ? -22.844 4.664 -0.782 1 97.06 102 SER B N 1
ATOM 4401 C CA . SER B 1 102 ? -21.766 4.758 -1.771 1 97.06 102 SER B CA 1
ATOM 4402 C C . SER B 1 102 ? -20.406 4.91 -1.101 1 97.06 102 SER B C 1
ATOM 4404 O O . SER B 1 102 ? -19.375 4.738 -1.744 1 97.06 102 SER B O 1
ATOM 4406 N N . ASN B 1 103 ? -20.406 5.27 0.112 1 97.38 103 ASN B N 1
ATOM 4407 C CA . ASN B 1 103 ? -19.172 5.586 0.84 1 97.38 103 ASN B CA 1
ATOM 4408 C C . ASN B 1 103 ? -18.5 6.836 0.28 1 97.38 103 ASN B C 1
ATOM 4410 O O . ASN B 1 103 ? -17.281 6.973 0.365 1 97.38 103 ASN B O 1
ATOM 4414 N N . ARG B 1 104 ? -19.297 7.641 -0.404 1 96.44 104 ARG B N 1
ATOM 4415 C CA . ARG B 1 104 ? -18.797 8.898 -0.944 1 96.44 104 ARG B CA 1
ATOM 4416 C C . ARG B 1 104 ? -19.609 10.078 -0.437 1 96.44 104 ARG B C 1
ATOM 4418 O O . ARG B 1 104 ? -20.828 10.133 -0.644 1 96.44 104 ARG B O 1
ATOM 4425 N N . LEU B 1 105 ? -18.891 10.938 0.235 1 97.25 105 LEU B N 1
ATOM 4426 C CA . LEU B 1 105 ? -19.531 12.125 0.788 1 97.25 105 LEU B CA 1
ATOM 4427 C C . LEU B 1 105 ? -19.109 13.375 0.034 1 97.25 105 LEU B C 1
ATOM 4429 O O . LEU B 1 105 ? -17.922 13.727 0.018 1 97.25 105 LEU B O 1
ATOM 4433 N N . GLU B 1 106 ? -20.047 13.977 -0.607 1 96.88 106 GLU B N 1
ATOM 4434 C CA . GLU B 1 106 ? -19.781 15.219 -1.323 1 96.88 106 GLU B CA 1
ATOM 4435 C C . GLU B 1 106 ? -20.125 16.438 -0.468 1 96.88 106 GLU B C 1
ATOM 4437 O O . GLU B 1 106 ? -21.281 16.641 -0.111 1 96.88 106 GLU B O 1
ATOM 4442 N N . LEU B 1 107 ? -19.016 17.219 -0.222 1 96.81 107 LEU B N 1
ATOM 4443 C CA . LEU B 1 107 ? -19.234 18.359 0.65 1 96.81 107 LEU B CA 1
ATOM 4444 C C . LEU B 1 107 ? -18.719 19.641 0.004 1 96.81 107 LEU B C 1
ATOM 4446 O O . LEU B 1 107 ? -17.734 19.609 -0.739 1 96.81 107 LEU B O 1
ATOM 4450 N N . THR B 1 108 ? -19.406 20.766 0.221 1 95.31 108 THR B N 1
ATOM 4451 C CA . THR B 1 108 ? -18.984 22.125 -0.047 1 95.31 108 THR B CA 1
ATOM 4452 C C . THR B 1 108 ? -19.156 23 1.196 1 95.31 108 THR B C 1
ATOM 4454 O O . THR B 1 108 ? -19.766 22.578 2.18 1 95.31 108 THR B O 1
ATOM 4457 N N . LEU B 1 109 ? -18.578 24.172 1.194 1 93.5 109 LEU B N 1
ATOM 4458 C CA . LEU B 1 109 ? -18.703 25.062 2.344 1 93.5 109 LEU B CA 1
ATOM 4459 C C . LEU B 1 109 ? -20.156 25.484 2.555 1 93.5 109 LEU B C 1
ATOM 4461 O O . LEU B 1 109 ? -20.547 25.828 3.674 1 93.5 109 LEU B O 1
ATOM 4465 N N . GLN B 1 110 ? -20.938 25.375 1.531 1 92.88 110 GLN B N 1
ATOM 4466 C CA . GLN B 1 110 ? -22.344 25.766 1.606 1 92.88 110 GLN B CA 1
ATOM 4467 C C . GLN B 1 110 ? -23.203 24.641 2.168 1 92.88 110 GLN B C 1
ATOM 4469 O O . GLN B 1 110 ? -24.234 24.891 2.797 1 92.88 110 GLN B O 1
ATOM 4474 N N . THR B 1 111 ? -22.734 23.375 1.972 1 95.38 111 THR B N 1
ATOM 4475 C CA . THR B 1 111 ? -23.609 22.25 2.301 1 95.38 111 THR B CA 1
ATOM 4476 C C . THR B 1 111 ? -23.109 21.547 3.562 1 95.38 111 THR B C 1
ATOM 4478 O O . THR B 1 111 ? -23.859 20.75 4.16 1 95.38 111 THR B O 1
ATOM 4481 N N . VAL B 1 112 ? -21.922 21.781 4.02 1 96.31 112 VAL B N 1
ATOM 4482 C CA . VAL B 1 112 ? -21.281 21.016 5.086 1 96.31 112 VAL B CA 1
ATOM 4483 C C . VAL B 1 112 ? -22.094 21.156 6.375 1 96.31 112 VAL B C 1
ATOM 4485 O O . VAL B 1 112 ? -22.25 20.188 7.121 1 96.31 112 VAL B O 1
ATOM 4488 N N . GLU B 1 113 ? -22.594 22.328 6.641 1 95.44 113 GLU B N 1
ATOM 4489 C CA . GLU B 1 113 ? -23.328 22.531 7.887 1 95.44 113 GLU B CA 1
ATOM 4490 C C . GLU B 1 113 ? -24.625 21.719 7.902 1 95.44 113 GLU B C 1
ATOM 4492 O O . GLU B 1 113 ? -24.953 21.094 8.906 1 95.44 113 GLU B O 1
ATOM 4497 N N . GLU B 1 114 ? -25.406 21.719 6.805 1 96.56 114 GLU B N 1
ATOM 4498 C CA . GLU B 1 114 ? -26.656 20.984 6.707 1 96.56 114 GLU B CA 1
ATOM 4499 C C . GLU B 1 114 ? -26.422 19.484 6.855 1 96.56 114 GLU B C 1
ATOM 4501 O O . GLU B 1 114 ? -27.156 18.797 7.57 1 96.56 114 GLU B O 1
ATOM 4506 N N . VAL B 1 115 ? -25.422 18.953 6.207 1 97.69 115 VAL B N 1
ATOM 4507 C CA . VAL B 1 115 ? -25.094 17.531 6.258 1 97.69 115 VAL B CA 1
ATOM 4508 C C . VAL B 1 115 ? -24.641 17.156 7.668 1 97.69 115 VAL B C 1
ATOM 4510 O O . VAL B 1 115 ? -25.047 16.125 8.203 1 97.69 115 VAL B O 1
ATOM 4513 N N . PHE B 1 116 ? -23.859 18.047 8.258 1 97.06 116 PHE B N 1
ATOM 4514 C CA . PHE B 1 116 ? -23.359 17.781 9.602 1 97.06 116 PHE B CA 1
ATOM 4515 C C . PHE B 1 116 ? -24.5 17.75 10.609 1 97.06 116 PHE B C 1
ATOM 4517 O O . PHE B 1 116 ? -24.562 16.875 11.469 1 97.06 116 PHE B O 1
ATOM 4524 N N . ARG B 1 117 ? -25.391 18.688 10.516 1 96.44 117 ARG B N 1
ATOM 4525 C CA . ARG B 1 117 ? -26.516 18.734 11.438 1 96.44 117 ARG B CA 1
ATOM 4526 C C . ARG B 1 117 ? -27.391 17.484 11.32 1 96.44 117 ARG B C 1
ATOM 4528 O O . ARG B 1 117 ? -27.844 16.953 12.328 1 96.44 117 ARG B O 1
ATOM 4535 N N . ALA B 1 118 ? -27.625 17.047 10.125 1 97.88 118 ALA B N 1
ATOM 4536 C CA . ALA B 1 118 ? -28.359 15.805 9.914 1 97.88 118 ALA B CA 1
ATOM 4537 C C . ALA B 1 118 ? -27.625 14.617 10.531 1 97.88 118 ALA B C 1
ATOM 4539 O O . ALA B 1 118 ? -28.25 13.758 11.172 1 97.88 118 ALA B O 1
ATOM 4540 N N . ALA B 1 119 ? -26.312 14.586 10.312 1 97.94 119 ALA B N 1
ATOM 4541 C CA . ALA B 1 119 ? -25.5 13.508 10.859 1 97.94 119 ALA B CA 1
ATOM 4542 C C . ALA B 1 119 ? -25.531 13.516 12.391 1 97.94 119 ALA B C 1
ATOM 4544 O O . ALA B 1 119 ? -25.547 12.461 13.023 1 97.94 119 ALA B O 1
ATOM 4545 N N . GLU B 1 120 ? -25.547 14.664 12.953 1 96.31 120 GLU B N 1
ATOM 4546 C CA . GLU B 1 120 ? -25.594 14.805 14.406 1 96.31 120 GLU B CA 1
ATOM 4547 C C . GLU B 1 120 ? -26.906 14.266 14.961 1 96.31 120 GLU B C 1
ATOM 4549 O O . GLU B 1 120 ? -26.906 13.523 15.953 1 96.31 120 GLU B O 1
ATOM 4554 N N . VAL B 1 121 ? -28.031 14.609 14.32 1 97.25 121 VAL B N 1
ATOM 4555 C CA . VAL B 1 121 ? -29.328 14.148 14.766 1 97.25 121 VAL B CA 1
ATOM 4556 C C . VAL B 1 121 ? -29.438 12.633 14.602 1 97.25 121 VAL B C 1
ATOM 4558 O O . VAL B 1 121 ? -29.875 11.93 15.508 1 97.25 121 VAL B O 1
ATOM 4561 N N . LEU B 1 122 ? -28.984 12.102 13.453 1 97.94 122 LEU B N 1
ATOM 4562 C CA . LEU B 1 122 ? -29.078 10.68 13.141 1 97.94 122 LEU B CA 1
ATOM 4563 C C . LEU B 1 122 ? -27.938 9.906 13.812 1 97.94 122 LEU B C 1
ATOM 4565 O O . LEU B 1 122 ? -27.922 8.672 13.773 1 97.94 122 LEU B O 1
ATOM 4569 N N . LEU B 1 123 ? -26.969 10.656 14.406 1 97.38 123 LEU B N 1
ATOM 4570 C CA . LEU B 1 123 ? -25.828 10.086 15.102 1 97.38 123 LEU B CA 1
ATOM 4571 C C . LEU B 1 123 ? -25.016 9.203 14.172 1 97.38 123 LEU B C 1
ATOM 4573 O O . LEU B 1 123 ? -24.703 8.055 14.516 1 97.38 123 LEU B O 1
ATOM 4577 N N . VAL B 1 124 ? -24.703 9.688 13.023 1 98 124 VAL B N 1
ATOM 4578 C CA . VAL B 1 124 ? -23.812 9.031 12.078 1 98 124 VAL B CA 1
ATOM 4579 C C . VAL B 1 124 ? -22.391 9.539 12.273 1 98 124 VAL B C 1
ATOM 4581 O O . VAL B 1 124 ? -21.984 10.539 11.68 1 98 124 VAL B O 1
ATOM 4584 N N . ARG B 1 125 ? -21.625 8.852 12.977 1 95.94 125 ARG B N 1
ATOM 4585 C CA . ARG B 1 125 ? -20.312 9.297 13.438 1 95.94 125 ARG B CA 1
ATOM 4586 C C . ARG B 1 125 ? -19.344 9.438 12.266 1 95.94 125 ARG B C 1
ATOM 4588 O O . ARG B 1 125 ? -18.5 10.344 12.258 1 95.94 125 ARG B O 1
ATOM 4595 N N . GLU B 1 126 ? -19.469 8.539 11.297 1 96.56 126 GLU B N 1
ATOM 4596 C CA . GLU B 1 126 ? -18.547 8.57 10.172 1 96.56 126 GLU B CA 1
ATOM 4597 C C . GLU B 1 126 ? -18.672 9.867 9.375 1 96.56 126 GLU B C 1
ATOM 4599 O O . GLU B 1 126 ? -17.672 10.445 8.953 1 96.56 126 GLU B O 1
ATOM 4604 N N . VAL B 1 127 ? -19.859 10.289 9.195 1 97.75 127 VAL B N 1
ATOM 4605 C CA . VAL B 1 127 ? -20.109 11.508 8.438 1 97.75 127 VAL B CA 1
ATOM 4606 C C . VAL B 1 127 ? -19.625 12.719 9.227 1 97.75 127 VAL B C 1
ATOM 4608 O O . VAL B 1 127 ? -19.078 13.664 8.656 1 97.75 127 VAL B O 1
ATOM 4611 N N . MET B 1 128 ? -19.828 12.734 10.531 1 96.44 128 MET B N 1
ATOM 4612 C CA . MET B 1 128 ? -19.344 13.812 11.383 1 96.44 128 MET B CA 1
ATOM 4613 C C . MET B 1 128 ? -17.828 13.938 11.289 1 96.44 128 MET B C 1
ATOM 4615 O O . MET B 1 128 ? -17.297 15.031 11.109 1 96.44 128 MET B O 1
ATOM 4619 N N . ARG B 1 129 ? -17.188 12.812 11.328 1 95.25 129 ARG B N 1
ATOM 4620 C CA . ARG B 1 129 ? -15.734 12.789 11.234 1 95.25 129 ARG B CA 1
ATOM 4621 C C . ARG B 1 129 ? -15.266 13.312 9.883 1 95.25 129 ARG B C 1
ATOM 4623 O O . ARG B 1 129 ? -14.32 14.102 9.812 1 95.25 129 ARG B O 1
ATOM 4630 N N . LEU B 1 130 ? -15.961 12.883 8.82 1 96.75 130 LEU B N 1
ATOM 4631 C CA . LEU B 1 130 ? -15.586 13.312 7.477 1 96.75 130 LEU B CA 1
ATOM 4632 C C . LEU B 1 130 ? -15.836 14.805 7.293 1 96.75 130 LEU B C 1
ATOM 4634 O O . LEU B 1 130 ? -15.102 15.477 6.574 1 96.75 130 LEU B O 1
ATOM 4638 N N . SER B 1 131 ? -16.812 15.336 7.926 1 96.5 131 SER B N 1
ATOM 4639 C CA . SER B 1 131 ? -17.109 16.766 7.855 1 96.5 131 SER B CA 1
ATOM 4640 C C . SER B 1 131 ? -15.984 17.594 8.477 1 96.5 131 SER B C 1
ATOM 4642 O O . SER B 1 131 ? -15.602 18.625 7.93 1 96.5 131 SER B O 1
ATOM 4644 N N . PHE B 1 132 ? -15.453 17.078 9.57 1 95.38 132 PHE B N 1
ATOM 4645 C CA . PHE B 1 132 ? -14.336 17.766 10.211 1 95.38 132 PHE B CA 1
ATOM 4646 C C . PHE B 1 132 ? -13.094 17.719 9.328 1 95.38 132 PHE B C 1
ATOM 4648 O O . PHE B 1 132 ? -12.375 18.703 9.195 1 95.38 132 PHE B O 1
ATOM 4655 N N . ARG B 1 133 ? -12.93 16.594 8.75 1 94.69 133 ARG B N 1
ATOM 4656 C CA . ARG B 1 133 ? -11.797 16.453 7.84 1 94.69 133 ARG B CA 1
ATOM 4657 C C . ARG B 1 133 ? -11.914 17.406 6.656 1 94.69 133 ARG B C 1
ATOM 4659 O O . ARG B 1 133 ? -10.914 17.969 6.199 1 94.69 133 ARG B O 1
ATOM 4666 N N . PHE B 1 134 ? -13.055 17.531 6.203 1 96.12 134 PHE B N 1
ATOM 4667 C CA . PHE B 1 134 ? -13.328 18.453 5.105 1 96.12 134 PHE B CA 1
ATOM 4668 C C . PHE B 1 134 ? -12.961 19.875 5.492 1 96.12 134 PHE B C 1
ATOM 4670 O O . PHE B 1 134 ? -12.25 20.562 4.754 1 96.12 134 PHE B O 1
ATOM 4677 N N . LEU B 1 135 ? -13.391 20.312 6.633 1 95.06 135 LEU B N 1
ATOM 4678 C CA . LEU B 1 135 ? -13.141 21.688 7.082 1 95.06 135 LEU B CA 1
ATOM 4679 C C . LEU B 1 135 ? -11.641 21.922 7.258 1 95.06 135 LEU B C 1
ATOM 4681 O O . LEU B 1 135 ? -11.133 22.984 6.867 1 95.06 135 LEU B O 1
ATOM 4685 N N . GLU B 1 136 ? -11 20.922 7.797 1 93.31 136 GLU B N 1
ATOM 4686 C CA . GLU B 1 136 ? -9.555 21.047 7.977 1 93.31 136 GLU B CA 1
ATOM 4687 C C . GLU B 1 136 ? -8.836 21.125 6.637 1 93.31 136 GLU B C 1
ATOM 4689 O O . GLU B 1 136 ? -7.883 21.891 6.48 1 93.31 136 GLU B O 1
ATOM 4694 N N . GLY B 1 137 ? -9.375 20.344 5.758 1 93.06 137 GLY B N 1
ATOM 4695 C CA . GLY B 1 137 ? -8.727 20.281 4.457 1 93.06 137 GLY B CA 1
ATOM 4696 C C . GLY B 1 137 ? -9.047 21.484 3.574 1 93.06 137 GLY B C 1
ATOM 4697 O O . GLY B 1 137 ? -8.289 21.781 2.648 1 93.06 137 GLY B O 1
ATOM 4698 N N . ALA B 1 138 ? -10.016 22.172 3.863 1 93.88 138 ALA B N 1
ATOM 4699 C CA . ALA B 1 138 ? -10.484 23.266 3.016 1 93.88 138 ALA B CA 1
ATOM 4700 C C . ALA B 1 138 ? -9.906 24.594 3.473 1 93.88 138 ALA B C 1
ATOM 4702 O O . ALA B 1 138 ? -10.18 25.641 2.867 1 93.88 138 ALA B O 1
ATOM 4703 N N . LEU B 1 139 ? -9.086 24.594 4.453 1 92.69 139 LEU B N 1
ATOM 4704 C CA . LEU B 1 139 ? -8.531 25.828 4.996 1 92.69 139 LEU B CA 1
ATOM 4705 C C . LEU B 1 139 ? -7.586 26.484 3.994 1 92.69 139 LEU B C 1
ATOM 4707 O O . LEU B 1 139 ? -6.691 25.828 3.453 1 92.69 139 LEU B O 1
ATOM 4711 N N . ASP B 1 140 ? -7.914 27.656 3.736 1 91.75 140 ASP B N 1
ATOM 4712 C CA . ASP B 1 140 ? -7.055 28.5 2.91 1 91.75 140 ASP B CA 1
ATOM 4713 C C . ASP B 1 140 ? -7.242 29.984 3.252 1 91.75 140 ASP B C 1
ATOM 4715 O O . ASP B 1 140 ? -7.977 30.328 4.184 1 91.75 140 ASP B O 1
ATOM 4719 N N . ARG B 1 141 ? -6.523 30.922 2.521 1 87.19 141 ARG B N 1
ATOM 4720 C CA . ARG B 1 141 ? -6.523 32.344 2.801 1 87.19 141 ARG B CA 1
ATOM 4721 C C . ARG B 1 141 ? -7.914 32.938 2.605 1 87.19 141 ARG B C 1
ATOM 4723 O O . ARG B 1 141 ? -8.297 33.875 3.311 1 87.19 141 ARG B O 1
ATOM 4730 N N . HIS B 1 142 ? -8.742 32.344 1.779 1 88.06 142 HIS B N 1
ATOM 4731 C CA . HIS B 1 142 ? -10.047 32.906 1.44 1 88.06 142 HIS B CA 1
ATOM 4732 C C . HIS B 1 142 ? -11.156 32.219 2.229 1 88.06 142 HIS B C 1
ATOM 4734 O O . HIS B 1 142 ? -12.234 32.812 2.412 1 88.06 142 HIS B O 1
ATOM 4740 N N . THR B 1 143 ? -10.836 31 2.746 1 92.5 143 THR B N 1
ATOM 4741 C CA . THR B 1 143 ? -11.898 30.234 3.385 1 92.5 143 THR B CA 1
ATOM 4742 C C . THR B 1 143 ? -11.695 30.172 4.895 1 92.5 143 THR B C 1
ATOM 4744 O O . THR B 1 143 ? -12.5 29.578 5.613 1 92.5 143 THR B O 1
ATOM 4747 N N . CYS B 1 144 ? -10.719 30.812 5.359 1 91.69 144 CYS B N 1
ATOM 4748 C CA . CYS B 1 144 ? -10.336 30.656 6.758 1 91.69 144 CYS B CA 1
ATOM 4749 C C . CYS B 1 144 ? -11.414 31.219 7.68 1 91.69 144 CYS B C 1
ATOM 4751 O O . CYS B 1 144 ? -11.758 30.594 8.688 1 91.69 144 CYS B O 1
ATOM 4753 N N . LEU B 1 145 ? -11.977 32.375 7.336 1 90.19 145 LEU B N 1
ATOM 4754 C CA . LEU B 1 145 ? -12.953 33 8.219 1 90.19 145 LEU B CA 1
ATOM 4755 C C . LEU B 1 145 ? -14.266 32.219 8.219 1 90.19 145 LEU B C 1
ATOM 4757 O O . LEU B 1 145 ? -14.789 31.891 9.281 1 90.19 145 LEU B O 1
ATOM 4761 N N . PRO B 1 146 ? -14.781 31.922 7.035 1 91.12 146 PRO B N 1
ATOM 4762 C CA . PRO B 1 146 ? -15.984 31.094 7.043 1 91.12 146 PRO B CA 1
ATOM 4763 C C . PRO B 1 146 ? -15.789 29.781 7.797 1 91.12 146 PRO B C 1
ATOM 4765 O O . PRO B 1 146 ? -16.688 29.328 8.516 1 91.12 146 PRO B O 1
ATOM 4768 N N . ILE B 1 147 ? -14.656 29.156 7.703 1 93.75 147 ILE B N 1
ATOM 4769 C CA . ILE B 1 147 ? -14.375 27.875 8.344 1 93.75 147 ILE B CA 1
ATOM 4770 C C . ILE B 1 147 ? -14.242 28.062 9.852 1 93.75 147 ILE B C 1
ATOM 4772 O O . ILE B 1 147 ? -14.688 27.234 10.641 1 93.75 147 ILE B O 1
ATOM 4776 N N . LEU B 1 148 ? -13.656 29.141 10.164 1 91.5 148 LEU B N 1
ATOM 4777 C CA . LEU B 1 148 ? -13.555 29.469 11.586 1 91.5 148 LEU B CA 1
ATOM 4778 C C . LEU B 1 148 ? -14.945 29.609 12.211 1 91.5 148 LEU B C 1
ATOM 4780 O O . LEU B 1 148 ? -15.188 29.094 13.297 1 91.5 148 LEU B O 1
ATOM 4784 N N . ARG B 1 149 ? -15.859 30.297 11.516 1 90 149 ARG B N 1
ATOM 4785 C CA . ARG B 1 149 ? -17.234 30.469 11.984 1 90 149 ARG B CA 1
ATOM 4786 C C . ARG B 1 149 ? -17.938 29.109 12.102 1 90 149 ARG B C 1
ATOM 4788 O O . ARG B 1 149 ? -18.609 28.844 13.094 1 90 149 ARG B O 1
ATOM 4795 N N . LEU B 1 150 ? -17.688 28.312 11.164 1 92.69 150 LEU B N 1
ATOM 4796 C CA . LEU B 1 150 ? -18.297 26.984 11.148 1 92.69 150 LEU B CA 1
ATOM 4797 C C . LEU B 1 150 ? -17.75 26.109 12.273 1 92.69 150 LEU B C 1
ATOM 4799 O O . LEU B 1 150 ? -18.5 25.406 12.938 1 92.69 150 LEU B O 1
ATOM 4803 N N . ALA B 1 151 ? -16.438 26.156 12.43 1 91.88 151 ALA B N 1
ATOM 4804 C CA . ALA B 1 151 ? -15.789 25.359 13.477 1 91.88 151 ALA B CA 1
ATOM 4805 C C . ALA B 1 151 ? -16.297 25.766 14.859 1 91.88 151 ALA B C 1
ATOM 4807 O O . ALA B 1 151 ? -16.453 24.906 15.742 1 91.88 151 ALA B O 1
ATOM 4808 N N . ARG B 1 152 ? -16.641 27.016 15.039 1 88.56 152 ARG B N 1
ATOM 4809 C CA . ARG B 1 152 ? -17.156 27.5 16.312 1 88.56 152 ARG B CA 1
ATOM 4810 C C . ARG B 1 152 ? -18.578 27 16.562 1 88.56 152 ARG B C 1
ATOM 4812 O O . ARG B 1 152 ? -18.922 26.672 17.703 1 88.56 152 ARG B O 1
ATOM 4819 N N . ARG B 1 153 ? -19.328 26.859 15.531 1 87.81 153 ARG B N 1
ATOM 4820 C CA . ARG B 1 153 ? -20.734 26.484 15.648 1 87.81 153 ARG B CA 1
ATOM 4821 C C . ARG B 1 153 ? -20.891 24.969 15.719 1 87.81 153 ARG B C 1
ATOM 4823 O O . ARG B 1 153 ? -21.734 24.469 16.453 1 87.81 153 ARG B O 1
ATOM 4830 N N . LEU B 1 154 ? -20.062 24.203 14.938 1 86.38 154 LEU B N 1
ATOM 4831 C CA . LEU B 1 154 ? -20.328 22.797 14.703 1 86.38 154 LEU B CA 1
ATOM 4832 C C . LEU B 1 154 ? -19.312 21.922 15.43 1 86.38 154 LEU B C 1
ATOM 4834 O O . LEU B 1 154 ? -19.625 20.797 15.812 1 86.38 154 LEU B O 1
ATOM 4838 N N . GLY B 1 155 ? -18.094 22.438 15.555 1 79.62 155 GLY B N 1
ATOM 4839 C CA . GLY B 1 155 ? -16.969 21.547 15.805 1 79.62 155 GLY B CA 1
ATOM 4840 C C . GLY B 1 155 ? -16.734 21.297 17.281 1 79.62 155 GLY B C 1
ATOM 4841 O O . GLY B 1 155 ? -17.172 22.094 18.125 1 79.62 155 GLY B O 1
ATOM 4842 N N . PRO B 1 156 ? -16.25 20.047 17.438 1 89.75 156 PRO B N 1
ATOM 4843 C CA . PRO B 1 156 ? -15.734 19.797 18.781 1 89.75 156 PRO B CA 1
ATOM 4844 C C . PRO B 1 156 ? -14.57 20.719 19.156 1 89.75 156 PRO B C 1
ATOM 4846 O O . PRO B 1 156 ? -14.078 21.453 18.297 1 89.75 156 PRO B O 1
ATOM 4849 N N . GLU B 1 157 ? -14.242 20.781 20.375 1 90.12 157 GLU B N 1
ATOM 4850 C CA . GLU B 1 157 ? -13.195 21.672 20.875 1 90.12 157 GLU B CA 1
ATOM 4851 C C . GLU B 1 157 ? -11.883 21.438 20.141 1 90.12 157 GLU B C 1
ATOM 4853 O O . GLU B 1 157 ? -11.172 22.391 19.828 1 90.12 157 GLU B O 1
ATOM 4858 N N . GLY B 1 158 ? -11.672 20.203 19.812 1 89.75 158 GLY B N 1
ATOM 4859 C CA . GLY B 1 158 ? -10.438 19.891 19.125 1 89.75 158 GLY B CA 1
ATOM 4860 C C . GLY B 1 158 ? -10.344 20.516 17.75 1 89.75 158 GLY B C 1
ATOM 4861 O O . GLY B 1 158 ? -9.305 21.062 17.375 1 89.75 158 GLY B O 1
ATOM 4862 N N . LEU B 1 159 ? -11.359 20.438 17 1 92.06 159 LEU B N 1
ATOM 4863 C CA . LEU B 1 159 ? -11.383 21.047 15.664 1 92.06 159 LEU B CA 1
ATOM 4864 C C . LEU B 1 159 ? -11.266 22.562 15.758 1 92.06 159 LEU B C 1
ATOM 4866 O O . LEU B 1 159 ? -10.531 23.188 14.992 1 92.06 159 LEU B O 1
ATOM 4870 N N . ARG B 1 160 ? -11.953 23.172 16.688 1 90.69 160 ARG B N 1
ATOM 4871 C CA . ARG B 1 160 ? -11.922 24.609 16.891 1 90.69 160 ARG B CA 1
ATOM 4872 C C . ARG B 1 160 ? -10.5 25.094 17.156 1 90.69 160 ARG B C 1
ATOM 4874 O O . ARG B 1 160 ? -10.039 26.062 16.547 1 90.69 160 ARG B O 1
ATOM 4881 N N . LEU B 1 161 ? -9.891 24.422 18.016 1 89.56 161 LEU B N 1
ATOM 4882 C CA . LEU B 1 161 ? -8.531 24.812 18.391 1 89.56 161 LEU B CA 1
ATOM 4883 C C . LEU B 1 161 ? -7.586 24.672 17.203 1 89.56 161 LEU B C 1
ATOM 4885 O O . LEU B 1 161 ? -6.73 25.531 16.984 1 89.56 161 LEU B O 1
ATOM 4889 N N . LYS B 1 162 ? -7.797 23.625 16.484 1 92.06 162 LYS B N 1
ATOM 4890 C CA . LYS B 1 162 ? -6.941 23.391 15.328 1 92.06 162 LYS B CA 1
ATOM 4891 C C . LYS B 1 162 ? -7.129 24.484 14.281 1 92.06 162 LYS B C 1
ATOM 4893 O O . LYS B 1 162 ? -6.156 24.984 13.711 1 92.06 162 LYS B O 1
ATOM 4898 N N . VAL B 1 163 ? -8.32 24.812 14.055 1 93.12 163 VAL B N 1
ATOM 4899 C CA . VAL B 1 163 ? -8.633 25.844 13.062 1 93.12 163 VAL B CA 1
ATOM 4900 C C . VAL B 1 163 ? -8.102 27.188 13.539 1 93.12 163 VAL B C 1
ATOM 4902 O O . VAL B 1 163 ? -7.504 27.938 12.758 1 93.12 163 VAL B O 1
ATOM 4905 N N . GLN B 1 164 ? -8.273 27.453 14.766 1 89.38 164 GLN B N 1
ATOM 4906 C CA . GLN B 1 164 ? -7.785 28.703 15.352 1 89.38 164 GLN B CA 1
ATOM 4907 C C . GLN B 1 164 ? -6.27 28.812 15.203 1 89.38 164 GLN B C 1
ATOM 4909 O O . GLN B 1 164 ? -5.758 29.875 14.812 1 89.38 164 GLN B O 1
ATOM 4914 N N . ARG B 1 165 ? -5.664 27.812 15.484 1 88.38 165 ARG B N 1
ATOM 4915 C CA . ARG B 1 165 ? -4.211 27.797 15.375 1 88.38 165 ARG B CA 1
ATOM 4916 C C . ARG B 1 165 ? -3.77 28 13.93 1 88.38 165 ARG B C 1
ATOM 4918 O O . ARG B 1 165 ? -2.818 28.734 13.656 1 88.38 165 ARG B O 1
ATOM 4925 N N . TRP B 1 166 ? -4.402 27.297 13.094 1 92.38 166 TRP B N 1
ATOM 4926 C CA . TRP B 1 166 ? -4.066 27.422 11.68 1 92.38 166 TRP B CA 1
ATOM 4927 C C . TRP B 1 166 ? -4.277 28.859 11.195 1 92.38 166 TRP B C 1
ATOM 4929 O O . TRP B 1 166 ? -3.42 29.422 10.516 1 92.38 166 TRP B O 1
ATOM 4939 N N . VAL B 1 167 ? -5.348 29.453 11.523 1 89.94 167 VAL B N 1
ATOM 4940 C CA . VAL B 1 167 ? -5.672 30.812 11.125 1 89.94 167 VAL B CA 1
ATOM 4941 C C . VAL B 1 167 ? -4.652 31.797 11.719 1 89.94 167 VAL B C 1
ATOM 4943 O O . VAL B 1 167 ? -4.184 32.688 11.031 1 89.94 167 VAL B O 1
ATOM 4946 N N . GLY B 1 168 ? -4.344 31.578 12.906 1 86.56 168 GLY B N 1
ATOM 4947 C CA . GLY B 1 168 ? -3.354 32.406 13.562 1 86.56 168 GLY B CA 1
ATOM 4948 C C . GLY B 1 168 ? -1.997 32.375 12.883 1 86.56 168 GLY B C 1
ATOM 4949 O O . GLY B 1 168 ? -1.328 33.406 12.773 1 86.56 168 GLY B O 1
ATOM 4950 N N . LYS B 1 169 ? -1.728 31.281 12.391 1 85.69 169 LYS B N 1
ATOM 4951 C CA . LYS B 1 169 ? -0.399 31.094 11.82 1 85.69 169 LYS B CA 1
ATOM 4952 C C . LYS B 1 169 ? -0.36 31.531 10.359 1 85.69 169 LYS B C 1
ATOM 4954 O O . LYS B 1 169 ? 0.665 32.031 9.875 1 85.69 169 LYS B O 1
ATOM 4959 N N . HIS B 1 170 ? -1.534 31.469 9.688 1 87 170 HIS B N 1
ATOM 4960 C CA . HIS B 1 170 ? -1.434 31.562 8.234 1 87 170 HIS B CA 1
ATOM 4961 C C . HIS B 1 170 ? -2.229 32.75 7.707 1 87 170 HIS B C 1
ATOM 4963 O O . HIS B 1 170 ? -2.102 33.125 6.535 1 87 170 HIS B O 1
ATOM 4969 N N . CYS B 1 171 ? -2.936 33.344 8.508 1 87.44 171 CYS B N 1
ATOM 4970 C CA . CYS B 1 171 ? -3.83 34.375 7.984 1 87.44 171 CYS B CA 1
ATOM 4971 C C . CYS B 1 171 ? -3.482 35.75 8.547 1 87.44 171 CYS B C 1
ATOM 4973 O O . CYS B 1 171 ? -4.367 36.469 8.992 1 87.44 171 CYS B O 1
ATOM 4975 N N . GLY B 1 172 ? -2.277 36.062 8.453 1 84.88 172 GLY B N 1
ATOM 4976 C CA . GLY B 1 172 ? -1.828 37.375 8.906 1 84.88 172 GLY B CA 1
ATOM 4977 C C . GLY B 1 172 ? -2.438 38.5 8.117 1 84.88 172 GLY B C 1
ATOM 4978 O O . GLY B 1 172 ? -2.51 39.625 8.609 1 84.88 172 GLY B O 1
ATOM 4979 N N . HIS B 1 173 ? -2.961 38.25 6.934 1 85.56 173 HIS B N 1
ATOM 4980 C CA . HIS B 1 173 ? -3.566 39.25 6.07 1 85.56 173 HIS B CA 1
ATOM 4981 C C . HIS B 1 173 ? -4.84 39.812 6.695 1 85.56 173 HIS B C 1
ATOM 4983 O O . HIS B 1 173 ? -5.266 40.906 6.352 1 85.56 173 HIS B O 1
ATOM 4989 N N . LEU B 1 174 ? -5.371 39.094 7.59 1 88.94 174 LEU B N 1
ATOM 4990 C CA . LEU B 1 174 ? -6.598 39.531 8.242 1 88.94 174 LEU B CA 1
ATOM 4991 C C . LEU B 1 174 ? -6.34 40.75 9.117 1 88.94 174 LEU B C 1
ATOM 4993 O O . LEU B 1 174 ? -7.27 41.5 9.43 1 88.94 174 LEU B O 1
ATOM 4997 N N . LEU B 1 175 ? -5.145 40.969 9.453 1 88.5 175 LEU B N 1
ATOM 4998 C CA . LEU B 1 175 ? -4.785 42.094 10.312 1 88.5 175 LEU B CA 1
ATOM 4999 C C . LEU B 1 175 ? -4.914 43.438 9.57 1 88.5 175 LEU B C 1
ATOM 5001 O O . LEU B 1 175 ? -5.008 44.469 10.195 1 88.5 175 LEU B O 1
ATOM 5005 N N . LYS B 1 176 ? -4.863 43.312 8.289 1 86.62 176 LYS B N 1
ATOM 5006 C CA . LYS B 1 176 ? -4.914 44.531 7.473 1 86.62 176 LYS B CA 1
ATOM 5007 C C . LYS B 1 176 ? -6.344 45.062 7.344 1 86.62 176 LYS B C 1
ATOM 5009 O O . LYS B 1 176 ? -6.559 46.219 7.012 1 86.62 176 LYS B O 1
ATOM 5014 N N . ASP B 1 177 ? -7.324 44.188 7.617 1 87.69 177 ASP B N 1
ATOM 5015 C CA . ASP B 1 177 ? -8.727 44.562 7.449 1 87.69 177 ASP B CA 1
ATOM 5016 C C . ASP B 1 177 ? -9.453 44.562 8.789 1 87.69 177 ASP B C 1
ATOM 5018 O O . ASP B 1 177 ? -9.828 43.531 9.32 1 87.69 177 ASP B O 1
ATOM 5022 N N . PRO B 1 178 ? -9.836 45.781 9.25 1 86.12 178 PRO B N 1
ATOM 5023 C CA . PRO B 1 178 ? -10.492 45.906 10.555 1 86.12 178 PRO B CA 1
ATOM 5024 C C . PRO B 1 178 ? -11.82 45.156 10.625 1 86.12 178 PRO B C 1
ATOM 5026 O O . PRO B 1 178 ? -12.203 44.656 11.688 1 86.12 178 PRO B O 1
ATOM 5029 N N . ALA B 1 179 ? -12.484 45.094 9.516 1 86.5 179 ALA B N 1
ATOM 5030 C CA . ALA B 1 179 ? -13.789 44.438 9.5 1 86.5 179 ALA B CA 1
ATOM 5031 C C . ALA B 1 179 ? -13.648 42.938 9.766 1 86.5 179 ALA B C 1
ATOM 5033 O O . ALA B 1 179 ? -14.492 42.344 10.438 1 86.5 179 ALA B O 1
ATOM 5034 N N . GLN B 1 180 ? -12.586 42.438 9.297 1 87.75 180 GLN B N 1
ATOM 5035 C CA . GLN B 1 180 ? -12.359 41 9.461 1 87.75 180 GLN B CA 1
ATOM 5036 C C . GLN B 1 180 ? -11.719 40.688 10.812 1 87.75 180 GLN B C 1
ATOM 5038 O O . GLN B 1 180 ? -11.945 39.625 11.383 1 87.75 180 GLN B O 1
ATOM 5043 N N . LEU B 1 181 ? -11.07 41.656 11.305 1 88.31 181 LEU B N 1
ATOM 5044 C CA . LEU B 1 181 ? -10.375 41.531 12.578 1 88.31 181 LEU B CA 1
ATOM 5045 C C . LEU B 1 181 ? -11.359 41.344 13.727 1 88.31 181 LEU B C 1
ATOM 5047 O O . LEU B 1 181 ? -11.086 40.656 14.695 1 88.31 181 LEU B O 1
ATOM 5051 N N . LYS B 1 182 ? -12.484 41.906 13.562 1 86.94 182 LYS B N 1
ATOM 5052 C CA . LYS B 1 182 ? -13.484 41.938 14.625 1 86.94 182 LYS B CA 1
ATOM 5053 C C . LYS B 1 182 ? -14.039 40.531 14.883 1 86.94 182 LYS B C 1
ATOM 5055 O O . LYS B 1 182 ? -14.57 40.25 15.969 1 86.94 182 LYS B O 1
ATOM 5060 N N . GLU B 1 183 ? -13.883 39.688 13.953 1 84.69 183 GLU B N 1
ATOM 5061 C CA . GLU B 1 183 ? -14.469 38.344 14.039 1 84.69 183 GLU B CA 1
ATOM 5062 C C . GLU B 1 183 ? -13.539 37.375 14.758 1 84.69 183 GLU B C 1
ATOM 5064 O O . GLU B 1 183 ? -13.953 36.281 15.164 1 84.69 183 GLU B O 1
ATOM 5069 N N . LEU B 1 184 ? -12.352 37.844 14.977 1 89.44 184 LEU B N 1
ATOM 5070 C CA . LEU B 1 184 ? -11.352 36.969 15.555 1 89.44 184 LEU B CA 1
ATOM 5071 C C . LEU B 1 184 ? -11.508 36.875 17.078 1 89.44 184 LEU B C 1
ATOM 5073 O O . LEU B 1 184 ? -11.969 37.844 17.703 1 89.44 184 LEU B O 1
ATOM 5077 N N . ASP B 1 185 ? -11.305 35.719 17.609 1 88.69 185 ASP B N 1
ATOM 5078 C CA . ASP B 1 185 ? -11.258 35.625 19.062 1 88.69 185 ASP B CA 1
ATOM 5079 C C . ASP B 1 185 ? -9.883 36 19.609 1 88.69 185 ASP B C 1
ATOM 5081 O O . ASP B 1 185 ? -8.945 36.219 18.828 1 88.69 185 ASP B O 1
ATOM 5085 N N . ARG B 1 186 ? -9.859 36.156 20.859 1 90.56 186 ARG B N 1
ATOM 5086 C CA . ARG B 1 186 ? -8.641 36.625 21.516 1 90.56 186 ARG B CA 1
ATOM 5087 C C . ARG B 1 186 ? -7.469 35.719 21.219 1 90.56 186 ARG B C 1
ATOM 5089 O O . ARG B 1 186 ? -6.383 36.156 20.859 1 90.56 186 ARG B O 1
ATOM 5096 N N . ALA B 1 187 ? -7.719 34.469 21.344 1 88.25 187 ALA B N 1
ATOM 5097 C CA . ALA B 1 187 ? -6.645 33.469 21.203 1 88.25 187 ALA B CA 1
ATOM 5098 C C . ALA B 1 187 ? -6.07 33.5 19.781 1 88.25 187 ALA B C 1
ATOM 5100 O O . ALA B 1 187 ? -4.852 33.469 19.594 1 88.25 187 ALA B O 1
ATOM 5101 N N . THR B 1 188 ? -6.938 33.594 18.828 1 89.75 188 THR B N 1
ATOM 5102 C CA . THR B 1 188 ? -6.512 33.625 17.438 1 89.75 188 THR B CA 1
ATOM 5103 C C . THR B 1 188 ? -5.727 34.906 17.141 1 89.75 188 THR B C 1
ATOM 5105 O O . THR B 1 188 ? -4.691 34.875 16.469 1 89.75 188 THR B O 1
ATOM 5108 N N . LEU B 1 189 ? -6.199 35.969 17.625 1 91.56 189 LEU B N 1
ATOM 5109 C CA . LEU B 1 189 ? -5.516 37.25 17.438 1 91.56 189 LEU B CA 1
ATOM 5110 C C . LEU B 1 189 ? -4.125 37.219 18.062 1 91.56 189 LEU B C 1
ATOM 5112 O O . LEU B 1 189 ? -3.152 37.656 17.438 1 91.56 189 LEU B O 1
ATOM 5116 N N . CYS B 1 190 ? -4.059 36.75 19.281 1 90.69 190 CYS B N 1
ATOM 5117 C CA . CYS B 1 190 ? -2.773 36.688 19.969 1 90.69 190 CYS B CA 1
ATOM 5118 C C . CYS B 1 190 ? -1.786 35.812 19.188 1 90.69 190 CYS B C 1
ATOM 5120 O O . CYS B 1 190 ? -0.608 36.156 19.078 1 90.69 190 CYS B O 1
ATOM 5122 N N . GLU B 1 191 ? -2.287 34.812 18.656 1 88 191 GLU B N 1
ATOM 5123 C CA . GLU B 1 191 ? -1.435 33.938 17.859 1 88 191 GLU B CA 1
ATOM 5124 C C . GLU B 1 191 ? -0.92 34.656 16.625 1 88 191 GLU B C 1
ATOM 5126 O O . GLU B 1 191 ? 0.234 34.469 16.219 1 88 191 GLU B O 1
ATOM 5131 N N . MET B 1 192 ? -1.739 35.375 16.047 1 89 192 MET B N 1
ATOM 5132 C CA . MET B 1 192 ? -1.366 36.156 14.859 1 89 192 MET B CA 1
ATOM 5133 C C . MET B 1 192 ? -0.311 37.188 15.188 1 89 192 MET B C 1
ATOM 5135 O O . MET B 1 192 ? 0.651 37.375 14.438 1 89 192 MET B O 1
ATOM 5139 N N . LEU B 1 193 ? -0.531 37.812 16.312 1 89.56 193 LEU B N 1
ATOM 5140 C CA . LEU B 1 193 ? 0.361 38.875 16.719 1 89.56 193 LEU B CA 1
ATOM 5141 C C . LEU B 1 193 ? 1.713 38.344 17.156 1 89.56 193 LEU B C 1
ATOM 5143 O O . LEU B 1 193 ? 2.736 39 17.031 1 89.56 193 LEU B O 1
ATOM 5147 N N . ASP B 1 194 ? 1.684 37.188 17.672 1 84.31 194 ASP B N 1
ATOM 5148 C CA . ASP B 1 194 ? 2.914 36.562 18.172 1 84.31 194 ASP B CA 1
ATOM 5149 C C . ASP B 1 194 ? 3.738 36 17.016 1 84.31 194 ASP B C 1
ATOM 5151 O O . ASP B 1 194 ? 4.934 35.719 17.172 1 84.31 194 ASP B O 1
ATOM 5155 N N . GLY B 1 195 ? 3.104 35.719 15.93 1 77 195 GLY B N 1
ATOM 5156 C CA . GLY B 1 195 ? 3.76 35.062 14.812 1 77 195 GLY B CA 1
ATOM 5157 C C . GLY B 1 195 ? 4.848 35.906 14.18 1 77 195 GLY B C 1
ATOM 5158 O O . GLY B 1 195 ? 4.883 37.125 14.367 1 77 195 GLY B O 1
ATOM 5159 N N . GLY B 1 196 ? 5.801 35.188 13.477 1 71.75 196 GLY B N 1
ATOM 5160 C CA . GLY B 1 196 ? 6.906 35.812 12.797 1 71.75 196 GLY B CA 1
ATOM 5161 C C . GLY B 1 196 ? 6.508 36.438 11.469 1 71.75 196 GLY B C 1
ATOM 5162 O O . GLY B 1 196 ? 7.098 37.438 11.039 1 71.75 196 GLY B O 1
ATOM 5163 N N . ASP B 1 197 ? 5.484 35.938 10.891 1 72.75 197 ASP B N 1
ATOM 5164 C CA . ASP B 1 197 ? 5.094 36.438 9.586 1 72.75 197 ASP B CA 1
ATOM 5165 C C . ASP B 1 197 ? 3.961 37.469 9.711 1 72.75 197 ASP B C 1
ATOM 5167 O O . ASP B 1 197 ? 2.793 37.094 9.836 1 72.75 197 ASP B O 1
ATOM 5171 N N . THR B 1 198 ? 4.328 38.688 9.727 1 75.06 198 THR B N 1
ATOM 5172 C CA . THR B 1 198 ? 3.355 39.781 9.898 1 75.06 198 THR B CA 1
ATOM 5173 C C . THR B 1 198 ? 2.873 40.281 8.539 1 75.06 198 THR B C 1
ATOM 5175 O O . THR B 1 198 ? 2.135 41.25 8.461 1 75.06 198 THR B O 1
ATOM 5178 N N . GLN B 1 199 ? 3.188 39.594 7.527 1 74.5 199 GLN B N 1
ATOM 5179 C CA . GLN B 1 199 ? 2.785 39.938 6.168 1 74.5 199 GLN B CA 1
ATOM 5180 C C . GLN B 1 199 ? 3.156 41.375 5.832 1 74.5 199 GLN B C 1
ATOM 5182 O O . GLN B 1 199 ? 2.35 42.125 5.262 1 74.5 199 GLN B O 1
ATOM 5187 N N . GLY B 1 200 ? 4.297 41.75 6.289 1 75.75 200 GLY B N 1
ATOM 5188 C CA . GLY B 1 200 ? 4.801 43.062 5.934 1 75.75 200 GLY B CA 1
ATOM 5189 C C . GLY B 1 200 ? 4.297 44.156 6.848 1 75.75 200 GLY B C 1
ATOM 5190 O O . GLY B 1 200 ? 4.598 45.344 6.637 1 75.75 200 GLY B O 1
ATOM 5191 N N . LEU B 1 201 ? 3.514 43.844 7.777 1 85.25 201 LEU B N 1
ATOM 5192 C CA . LEU B 1 201 ? 3.02 44.844 8.703 1 85.25 201 LEU B CA 1
ATOM 5193 C C . LEU B 1 201 ? 4.102 45.25 9.695 1 85.25 201 LEU B C 1
ATOM 5195 O O . LEU B 1 201 ? 4.852 44.406 10.18 1 85.25 201 LEU B O 1
ATOM 5199 N N . SER B 1 202 ? 4.152 46.594 9.898 1 85.44 202 SER B N 1
ATOM 5200 C CA . SER B 1 202 ? 5.059 47.125 10.922 1 85.44 202 SER B CA 1
ATOM 5201 C C . SER B 1 202 ? 4.504 46.875 12.32 1 85.44 202 SER B C 1
ATOM 5203 O O . SER B 1 202 ? 3.328 46.562 12.484 1 85.44 202 SER B O 1
ATOM 5205 N N . GLU B 1 203 ? 5.316 47.094 13.242 1 89.75 203 GLU B N 1
ATOM 5206 C CA . GLU B 1 203 ? 4.879 46.906 14.625 1 89.75 203 GLU B CA 1
ATOM 5207 C C . GLU B 1 203 ? 3.793 47.938 14.984 1 89.75 203 GLU B C 1
ATOM 5209 O O . GLU B 1 203 ? 2.875 47.625 15.742 1 89.75 203 GLU B O 1
ATOM 5214 N N . LEU B 1 204 ? 3.971 49.125 14.445 1 92.25 204 LEU B N 1
ATOM 5215 C CA . LEU B 1 204 ? 2.953 50.125 14.695 1 92.25 204 LEU B CA 1
ATOM 5216 C C . LEU B 1 204 ? 1.608 49.719 14.117 1 92.25 204 LEU B C 1
ATOM 5218 O O . LEU B 1 204 ? 0.568 49.875 14.75 1 92.25 204 LEU B O 1
ATOM 5222 N N . GLN B 1 205 ? 1.694 49.219 12.906 1 91.38 205 GLN B N 1
ATOM 5223 C CA . GLN B 1 205 ? 0.465 48.781 12.266 1 91.38 205 GLN B CA 1
ATOM 5224 C C . GLN B 1 205 ? -0.168 47.625 13.039 1 91.38 205 GLN B C 1
ATOM 5226 O O . GLN B 1 205 ? -1.394 47.531 13.141 1 91.38 205 GLN B O 1
ATOM 5231 N N . LEU B 1 206 ? 0.616 46.75 13.555 1 92.69 206 LEU B N 1
ATOM 5232 C CA . LEU B 1 206 ? 0.125 45.656 14.383 1 92.69 206 LEU B CA 1
ATOM 5233 C C . LEU B 1 206 ? -0.551 46.188 15.641 1 92.69 206 LEU B C 1
ATOM 5235 O O . LEU B 1 206 ? -1.6 45.656 16.047 1 92.69 206 LEU B O 1
ATOM 5239 N N . PHE B 1 207 ? 0.058 47.156 16.203 1 95 207 PHE B N 1
ATOM 5240 C CA . PHE B 1 207 ? -0.512 47.812 17.375 1 95 207 PHE B CA 1
ATOM 5241 C C . PHE B 1 207 ? -1.881 48.406 17.062 1 95 207 PHE B C 1
ATOM 5243 O O . PHE B 1 207 ? -2.84 48.219 17.797 1 95 207 PHE B O 1
ATOM 5250 N N . GLN B 1 208 ? -1.901 49.062 15.977 1 93.69 208 GLN B N 1
ATOM 5251 C CA . GLN B 1 208 ? -3.156 49.688 15.578 1 93.69 208 GLN B CA 1
ATOM 5252 C C . GLN B 1 208 ? -4.242 48.656 15.336 1 93.69 208 GLN B C 1
ATOM 5254 O O . GLN B 1 208 ? -5.402 48.875 15.695 1 93.69 208 GLN B O 1
ATOM 5259 N N . ALA B 1 209 ? -3.887 47.625 14.719 1 93 209 ALA B N 1
ATOM 5260 C CA . ALA B 1 209 ? -4.828 46.531 14.5 1 93 209 ALA B CA 1
ATOM 5261 C C . ALA B 1 209 ? -5.336 45.938 15.82 1 93 209 ALA B C 1
ATOM 5263 O O . ALA B 1 209 ? -6.535 45.688 15.977 1 93 209 ALA B O 1
ATOM 5264 N N . ALA B 1 210 ? -4.473 45.719 16.781 1 94.94 210 ALA B N 1
ATOM 5265 C CA . ALA B 1 210 ? -4.84 45.188 18.078 1 94.94 210 ALA B CA 1
ATOM 5266 C C . ALA B 1 210 ? -5.781 46.156 18.812 1 94.94 210 ALA B C 1
ATOM 5268 O O . ALA B 1 210 ? -6.746 45.719 19.453 1 94.94 210 ALA B O 1
ATOM 5269 N N . VAL B 1 211 ? -5.488 47.406 18.688 1 94.94 211 VAL B N 1
ATOM 5270 C CA . VAL B 1 211 ? -6.316 48.406 19.344 1 94.94 211 VAL B CA 1
ATOM 5271 C C . VAL B 1 211 ? -7.707 48.438 18.719 1 94.94 211 VAL B C 1
ATOM 5273 O O . VAL B 1 211 ? -8.711 48.531 19.422 1 94.94 211 VAL B O 1
ATOM 5276 N N . CYS B 1 212 ? -7.73 48.375 17.406 1 93.75 212 CYS B N 1
ATOM 5277 C CA . CYS B 1 212 ? -9.008 48.312 16.719 1 93.75 212 CYS B CA 1
ATOM 5278 C C . CYS B 1 212 ? -9.844 47.156 17.219 1 93.75 212 CYS B C 1
ATOM 5280 O O . CYS B 1 212 ? -11.047 47.281 17.453 1 93.75 212 CYS B O 1
ATOM 5282 N N . TRP B 1 213 ? -9.203 46.031 17.328 1 94.69 213 TRP B N 1
ATOM 5283 C CA . TRP B 1 213 ? -9.875 44.844 17.844 1 94.69 213 TRP B CA 1
ATOM 5284 C C . TRP B 1 213 ? -10.398 45.062 19.25 1 94.69 213 TRP B C 1
ATOM 5286 O O . TRP B 1 213 ? -11.531 44.688 19.578 1 94.69 213 TRP B O 1
ATOM 5296 N N . LEU B 1 214 ? -9.68 45.719 20.125 1 94.31 214 LEU B N 1
ATOM 5297 C CA . LEU B 1 214 ? -10.047 45.969 21.5 1 94.31 214 LEU B CA 1
ATOM 5298 C C . LEU B 1 214 ? -11.227 46.938 21.578 1 94.31 214 LEU B C 1
ATOM 5300 O O . LEU B 1 214 ? -12.102 46.812 22.438 1 94.31 214 LEU B O 1
ATOM 5304 N N . GLU B 1 215 ? -11.258 47.844 20.703 1 91.69 215 GLU B N 1
ATOM 5305 C CA . GLU B 1 215 ? -12.258 48.906 20.75 1 91.69 215 GLU B CA 1
ATOM 5306 C C . GLU B 1 215 ? -13.594 48.438 20.188 1 91.69 215 GLU B C 1
ATOM 5308 O O . GLU B 1 215 ? -14.633 49.062 20.422 1 91.69 215 GLU B O 1
ATOM 5313 N N . HIS B 1 216 ? -13.594 47.438 19.453 1 91 216 HIS B N 1
ATOM 5314 C CA . HIS B 1 216 ? -14.812 46.938 18.844 1 91 216 HIS B CA 1
ATOM 5315 C C . HIS B 1 216 ? -15.805 46.469 19.906 1 91 216 HIS B C 1
ATOM 5317 O O . HIS B 1 216 ? -17.016 46.594 19.734 1 91 216 HIS B O 1
ATOM 5323 N N . ASN B 1 217 ? -15.32 45.906 20.906 1 88.06 217 ASN B N 1
ATOM 5324 C CA . ASN B 1 217 ? -16.125 45.406 22.016 1 88.06 217 ASN B CA 1
ATOM 5325 C C . ASN B 1 217 ? -15.555 45.812 23.359 1 88.06 217 ASN B C 1
ATOM 5327 O O . ASN B 1 217 ? -14.398 45.531 23.672 1 88.06 217 ASN B O 1
ATOM 5331 N N . GLY B 1 218 ? -16.328 46.469 24.141 1 86.69 218 GLY B N 1
ATOM 5332 C CA . GLY B 1 218 ? -15.898 47 25.438 1 86.69 218 GLY B CA 1
ATOM 5333 C C . GLY B 1 218 ? -15.422 45.938 26.391 1 86.69 218 GLY B C 1
ATOM 5334 O O . GLY B 1 218 ? -14.539 46.156 27.219 1 86.69 218 GLY B O 1
ATOM 5335 N N . SER B 1 219 ? -15.977 44.75 26.219 1 91.56 219 SER B N 1
ATOM 5336 C CA . SER B 1 219 ? -15.594 43.656 27.109 1 91.56 219 SER B CA 1
ATOM 5337 C C . SER B 1 219 ? -14.164 43.188 26.844 1 91.56 219 SER B C 1
ATOM 5339 O O . SER B 1 219 ? -13.531 42.594 27.703 1 91.56 219 SER B O 1
ATOM 5341 N N . ARG B 1 220 ? -13.648 43.562 25.688 1 92.88 220 ARG B N 1
ATOM 5342 C CA . ARG B 1 220 ? -12.32 43.125 25.297 1 92.88 220 ARG B CA 1
ATOM 5343 C C . ARG B 1 220 ? -11.234 43.938 25.969 1 92.88 220 ARG B C 1
ATOM 5345 O O . ARG B 1 220 ? -10.062 43.594 25.953 1 92.88 220 ARG B O 1
ATOM 5352 N N . GLN B 1 221 ? -11.609 44.969 26.641 1 91.56 221 GLN B N 1
ATOM 5353 C CA . GLN B 1 221 ? -10.641 45.875 27.281 1 91.56 221 GLN B CA 1
ATOM 5354 C C . GLN B 1 221 ? -9.898 45.156 28.406 1 91.56 221 GLN B C 1
ATOM 5356 O O . GLN B 1 221 ? -8.758 45.5 28.719 1 91.56 221 GLN B O 1
ATOM 5361 N N . GLU B 1 222 ? -10.617 44.188 28.875 1 91.81 222 GLU B N 1
ATOM 5362 C CA . GLU B 1 222 ? -9.992 43.438 29.938 1 91.81 222 GLU B CA 1
ATOM 5363 C C . GLU B 1 222 ? -8.82 42.594 29.422 1 91.81 222 GLU B C 1
ATOM 5365 O O . GLU B 1 222 ? -7.914 42.25 30.188 1 91.81 222 GLU B O 1
ATOM 5370 N N . ASP B 1 223 ? -8.805 42.438 28.125 1 94 223 ASP B N 1
ATOM 5371 C CA . ASP B 1 223 ? -7.773 41.594 27.531 1 94 223 ASP B CA 1
ATOM 5372 C C . ASP B 1 223 ? -6.625 42.438 26.984 1 94 223 ASP B C 1
ATOM 5374 O O . ASP B 1 223 ? -5.715 41.906 26.328 1 94 223 ASP B O 1
ATOM 5378 N N . ALA B 1 224 ? -6.637 43.656 27.234 1 95.19 224 ALA B N 1
ATOM 5379 C CA . ALA B 1 224 ? -5.703 44.594 26.609 1 95.19 224 ALA B CA 1
ATOM 5380 C C . ALA B 1 224 ? -4.262 44.25 26.953 1 95.19 224 ALA B C 1
ATOM 5382 O O . ALA B 1 224 ? -3.393 44.219 26.078 1 95.19 224 ALA B O 1
ATOM 5383 N N . ALA B 1 225 ? -4.02 43.938 28.219 1 94.69 225 ALA B N 1
ATOM 5384 C CA . ALA B 1 225 ? -2.666 43.625 28.672 1 94.69 225 ALA B CA 1
ATOM 5385 C C . ALA B 1 225 ? -2.113 42.406 27.938 1 94.69 225 ALA B C 1
ATOM 5387 O O . ALA B 1 225 ? -0.968 42.438 27.469 1 94.69 225 ALA B O 1
ATOM 5388 N N . GLU B 1 226 ? -2.906 41.469 27.812 1 94.5 226 GLU B N 1
ATOM 5389 C CA . GLU B 1 226 ? -2.475 40.25 27.172 1 94.5 226 GLU B CA 1
ATOM 5390 C C . GLU B 1 226 ? -2.27 40.406 25.672 1 94.5 226 GLU B C 1
ATOM 5392 O O . GLU B 1 226 ? -1.261 39.969 25.125 1 94.5 226 GLU B O 1
ATOM 5397 N N . VAL B 1 227 ? -3.205 41.062 25 1 94.88 227 VAL B N 1
ATOM 5398 C CA . VAL B 1 227 ? -3.184 41.219 23.547 1 94.88 227 VAL B CA 1
ATOM 5399 C C . VAL B 1 227 ? -2.018 42.125 23.141 1 94.88 227 VAL B C 1
ATOM 5401 O O . VAL B 1 227 ? -1.234 41.781 22.25 1 94.88 227 VAL B O 1
ATOM 5404 N N . LEU B 1 228 ? -1.844 43.219 23.828 1 95.25 228 LEU B N 1
ATOM 5405 C CA . LEU B 1 228 ? -0.831 44.188 23.453 1 95.25 228 LEU B CA 1
ATOM 5406 C C . LEU B 1 228 ? 0.555 43.75 23.906 1 95.25 228 LEU B C 1
ATOM 5408 O O . LEU B 1 228 ? 1.565 44.281 23.453 1 95.25 228 LEU B O 1
ATOM 5412 N N . GLY B 1 229 ? 0.616 42.719 24.781 1 92.75 229 GLY B N 1
ATOM 5413 C CA . GLY B 1 229 ? 1.889 42.156 25.188 1 92.75 229 GLY B CA 1
ATOM 5414 C C . GLY B 1 229 ? 2.625 41.469 24.047 1 92.75 229 GLY B C 1
ATOM 5415 O O . GLY B 1 229 ? 3.832 41.219 24.141 1 92.75 229 GLY B O 1
ATOM 5416 N N . HIS B 1 230 ? 1.928 41.25 22.969 1 92.06 230 HIS B N 1
ATOM 5417 C CA . HIS B 1 230 ? 2.535 40.562 21.844 1 92.06 230 HIS B CA 1
ATOM 5418 C C . HIS B 1 230 ? 3.137 41.531 20.844 1 92.06 230 HIS B C 1
ATOM 5420 O O . HIS B 1 230 ? 3.75 41.125 19.859 1 92.06 230 HIS B O 1
ATOM 5426 N N . ILE B 1 231 ? 2.969 42.781 21.094 1 92.75 231 ILE B N 1
ATOM 5427 C CA . ILE B 1 231 ? 3.553 43.812 20.25 1 92.75 231 ILE B CA 1
ATOM 5428 C C . ILE B 1 231 ? 4.98 44.094 20.703 1 92.75 231 ILE B C 1
ATOM 5430 O O . ILE B 1 231 ? 5.254 44.156 21.906 1 92.75 231 ILE B O 1
ATOM 5434 N N . ARG B 1 232 ? 5.836 44.25 19.766 1 90.19 232 ARG B N 1
ATOM 5435 C CA . ARG B 1 232 ? 7.215 44.656 20.062 1 90.19 232 ARG B CA 1
ATOM 5436 C C . ARG B 1 232 ? 7.375 46.156 20.047 1 90.19 232 ARG B C 1
ATOM 5438 O O . ARG B 1 232 ? 7.906 46.719 19.078 1 90.19 232 ARG B O 1
ATOM 5445 N N . PHE B 1 233 ? 7.082 46.75 21.141 1 91.94 233 PHE B N 1
ATOM 5446 C CA . PHE B 1 233 ? 6.996 48.219 21.25 1 91.94 233 PHE B CA 1
ATOM 5447 C C . PHE B 1 233 ? 8.359 48.844 21.016 1 91.94 233 PHE B C 1
ATOM 5449 O O . PHE B 1 233 ? 8.461 49.875 20.359 1 91.94 233 PHE B O 1
ATOM 5456 N N . PRO B 1 234 ? 9.461 48.219 21.5 1 87.31 234 PRO B N 1
ATOM 5457 C CA . PRO B 1 234 ? 10.773 48.844 21.312 1 87.31 234 PRO B CA 1
ATOM 5458 C C . PRO B 1 234 ? 11.172 48.938 19.828 1 87.31 234 PRO B C 1
ATOM 5460 O O . PRO B 1 234 ? 12.062 49.719 19.469 1 87.31 234 PRO B O 1
ATOM 5463 N N . SER B 1 235 ? 10.508 48.156 19.031 1 84.62 235 SER B N 1
ATOM 5464 C CA . SER B 1 235 ? 10.828 48.156 17.609 1 84.62 235 SER B CA 1
ATOM 5465 C C . SER B 1 235 ? 10.086 49.25 16.875 1 84.62 235 SER B C 1
ATOM 5467 O O . SER B 1 235 ? 10.359 49.531 15.711 1 84.62 235 SER B O 1
ATOM 5469 N N . ILE B 1 236 ? 9.242 49.969 17.531 1 89.19 236 ILE B N 1
ATOM 5470 C CA . ILE B 1 236 ? 8.531 51.094 16.953 1 89.19 236 ILE B CA 1
ATOM 5471 C C . ILE B 1 236 ? 9.398 52.344 17.078 1 89.19 236 ILE B C 1
ATOM 5473 O O . ILE B 1 236 ? 9.906 52.656 18.156 1 89.19 236 ILE B O 1
ATOM 5477 N N . PRO B 1 237 ? 9.508 53.125 15.953 1 85.25 237 PRO B N 1
ATOM 5478 C CA . PRO B 1 237 ? 10.297 54.344 16.016 1 85.25 237 PRO B CA 1
ATOM 5479 C C . PRO B 1 237 ? 9.781 55.312 17.062 1 85.25 237 PRO B C 1
ATOM 5481 O O . PRO B 1 237 ? 8.562 55.438 17.266 1 85.25 237 PRO B O 1
ATOM 5484 N N . LEU B 1 238 ? 10.68 56.094 17.672 1 86.44 238 LEU B N 1
ATOM 5485 C CA . LEU B 1 238 ? 10.383 56.969 18.812 1 86.44 238 LEU B CA 1
ATOM 5486 C C . LEU B 1 238 ? 9.328 58 18.438 1 86.44 238 LEU B C 1
ATOM 5488 O O . LEU B 1 238 ? 8.367 58.219 19.172 1 86.44 238 LEU B O 1
ATOM 5492 N N . PRO B 1 239 ? 9.461 58.625 17.266 1 88.5 239 PRO B N 1
ATOM 5493 C CA . PRO B 1 239 ? 8.43 59.594 16.938 1 88.5 239 PRO B CA 1
ATOM 5494 C C . PRO B 1 239 ? 7.035 59 16.844 1 88.5 239 PRO B C 1
ATOM 5496 O O . PRO B 1 239 ? 6.059 59.625 17.266 1 88.5 239 PRO B O 1
ATOM 5499 N N . ASP B 1 240 ? 6.977 57.812 16.344 1 91.81 240 ASP B N 1
ATOM 5500 C CA . ASP B 1 240 ? 5.695 57.125 16.203 1 91.81 240 ASP B CA 1
ATOM 5501 C C . ASP B 1 240 ? 5.16 56.656 17.562 1 91.81 240 ASP B C 1
ATOM 5503 O O . ASP B 1 240 ? 3.953 56.719 17.797 1 91.81 240 ASP B O 1
ATOM 5507 N N . LEU B 1 241 ? 6.043 56.25 18.438 1 93.12 241 LEU B N 1
ATOM 5508 C CA . LEU B 1 241 ? 5.66 55.844 19.781 1 93.12 241 LEU B CA 1
ATOM 5509 C C . LEU B 1 241 ? 4.969 57 20.516 1 93.12 241 LEU B C 1
ATOM 5511 O O . LEU B 1 241 ? 3.92 56.781 21.141 1 93.12 241 LEU B O 1
ATOM 5515 N N . GLN B 1 242 ? 5.508 58.156 20.391 1 91.94 242 GLN B N 1
ATOM 5516 C CA . GLN B 1 242 ? 5.004 59.312 21.094 1 91.94 242 GLN B CA 1
ATOM 5517 C C . GLN B 1 242 ? 3.713 59.844 20.469 1 91.94 242 GLN B C 1
ATOM 5519 O O . GLN B 1 242 ? 2.787 60.25 21.172 1 91.94 242 GLN B O 1
ATOM 5524 N N . ARG B 1 243 ? 3.67 59.719 19.234 1 93.25 243 ARG B N 1
ATOM 5525 C CA . ARG B 1 243 ? 2.545 60.281 18.516 1 93.25 243 ARG B CA 1
ATOM 5526 C C . ARG B 1 243 ? 1.338 59.344 18.531 1 93.25 243 ARG B C 1
ATOM 5528 O O . ARG B 1 243 ? 0.206 59.812 18.734 1 93.25 243 ARG B O 1
ATOM 5535 N N . PHE B 1 244 ? 1.556 58.125 18.297 1 93.5 244 PHE B N 1
ATOM 5536 C CA . PHE B 1 244 ? 0.435 57.219 18.031 1 93.5 244 PHE B CA 1
ATOM 5537 C C . PHE B 1 244 ? 0.204 56.281 19.188 1 93.5 244 PHE B C 1
ATOM 5539 O O . PHE B 1 244 ? -0.932 55.875 19.453 1 93.5 244 PHE B O 1
ATOM 5546 N N . VAL B 1 245 ? 1.179 55.844 19.922 1 96.25 245 VAL B N 1
ATOM 5547 C CA . VAL B 1 245 ? 1.043 54.844 20.969 1 96.25 245 VAL B CA 1
ATOM 5548 C C . VAL B 1 245 ? 0.74 55.5 22.297 1 96.25 245 VAL B C 1
ATOM 5550 O O . VAL B 1 245 ? -0.231 55.156 22.969 1 96.25 245 VAL B O 1
ATOM 5553 N N . GLN B 1 246 ? 1.491 56.5 22.609 1 93.81 246 GLN B N 1
ATOM 5554 C CA . GLN B 1 246 ? 1.372 57.188 23.891 1 93.81 246 GLN B CA 1
ATOM 5555 C C . GLN B 1 246 ? 0.011 57.875 24.031 1 93.81 246 GLN B C 1
ATOM 5557 O O . GLN B 1 246 ? -0.534 57.969 25.125 1 93.81 246 GLN B O 1
ATOM 5562 N N . GLU B 1 247 ? -0.531 58.281 22.953 1 92.75 247 GLU B N 1
ATOM 5563 C CA . GLU B 1 247 ? -1.778 59.031 22.984 1 92.75 247 GLU B CA 1
ATOM 5564 C C . GLU B 1 247 ? -2.988 58.094 23 1 92.75 247 GLU B C 1
ATOM 5566 O O . GLU B 1 247 ? -4.117 58.531 23.219 1 92.75 247 GLU B O 1
ATOM 5571 N N . THR B 1 248 ? -2.824 56.875 22.797 1 94.75 248 THR B N 1
ATOM 5572 C CA . THR B 1 248 ? -3.916 55.906 22.797 1 94.75 248 THR B CA 1
ATOM 5573 C C . THR B 1 248 ? -4.418 55.656 24.219 1 94.75 248 THR B C 1
ATOM 5575 O O . THR B 1 248 ? -3.627 55.375 25.125 1 94.75 248 THR B O 1
ATOM 5578 N N . PRO B 1 249 ? -5.711 55.688 24.5 1 93.44 249 PRO B N 1
ATOM 5579 C CA . PRO B 1 249 ? -6.281 55.656 25.859 1 93.44 249 PRO B CA 1
ATOM 5580 C C . PRO B 1 249 ? -5.898 54.406 26.625 1 93.44 249 PRO B C 1
ATOM 5582 O O . PRO B 1 249 ? -5.539 54.469 27.797 1 93.44 249 PRO B O 1
ATOM 5585 N N . VAL B 1 250 ? -5.91 53.281 25.984 1 94.44 250 VAL B N 1
ATOM 5586 C CA . VAL B 1 250 ? -5.66 52 26.672 1 94.44 250 VAL B CA 1
ATOM 5587 C C . VAL B 1 250 ? -4.23 51.969 27.219 1 94.44 250 VAL B C 1
ATOM 5589 O O . VAL B 1 250 ? -3.955 51.344 28.234 1 94.44 250 VAL B O 1
ATOM 5592 N N . MET B 1 251 ? -3.344 52.656 26.531 1 94.81 251 MET B N 1
ATOM 5593 C CA . MET B 1 251 ? -1.939 52.688 26.922 1 94.81 251 MET B CA 1
ATOM 5594 C C . MET B 1 251 ? -1.743 53.562 28.156 1 94.81 251 MET B C 1
ATOM 5596 O O . MET B 1 251 ? -0.728 53.438 28.844 1 94.81 251 MET B O 1
ATOM 5600 N N . ARG B 1 252 ? -2.762 54.375 28.516 1 91.94 252 ARG B N 1
ATOM 5601 C CA . ARG B 1 252 ? -2.695 55.281 29.656 1 91.94 252 ARG B CA 1
ATOM 5602 C C . ARG B 1 252 ? -3.428 54.719 30.859 1 91.94 252 ARG B C 1
ATOM 5604 O O . ARG B 1 252 ? -3.045 54.938 32 1 91.94 252 ARG B O 1
ATOM 5611 N N . THR B 1 253 ? -4.402 54 30.531 1 91.69 253 THR B N 1
ATOM 5612 C CA . THR B 1 253 ? -5.301 53.531 31.594 1 91.69 253 THR B CA 1
ATOM 5613 C C . THR B 1 253 ? -4.844 52.188 32.156 1 91.69 253 THR B C 1
ATOM 5615 O O . THR B 1 253 ? -4.906 51.969 33.375 1 91.69 253 THR B O 1
ATOM 5618 N N . GLU B 1 254 ? -4.348 51.312 31.344 1 93.31 254 GLU B N 1
ATOM 5619 C CA . GLU B 1 254 ? -3.961 49.969 31.766 1 93.31 254 GLU B CA 1
ATOM 5620 C C . GLU B 1 254 ? -2.512 49.938 32.25 1 93.31 254 GLU B C 1
ATOM 5622 O O . GLU B 1 254 ? -1.596 50.25 31.484 1 93.31 254 GLU B O 1
ATOM 5627 N N . PRO B 1 255 ? -2.299 49.531 33.406 1 94.31 255 PRO B N 1
ATOM 5628 C CA . PRO B 1 255 ? -0.95 49.562 34 1 94.31 255 PRO B CA 1
ATOM 5629 C C . PRO B 1 255 ? 0.049 48.719 33.188 1 94.31 255 PRO B C 1
ATOM 5631 O O . PRO B 1 255 ? 1.187 49.156 32.969 1 94.31 255 PRO B O 1
ATOM 5634 N N . ALA B 1 256 ? -0.331 47.562 32.875 1 94.75 256 ALA B N 1
ATOM 5635 C CA . ALA B 1 256 ? 0.583 46.719 32.094 1 94.75 256 ALA B CA 1
ATOM 5636 C C . ALA B 1 256 ? 0.985 47.375 30.781 1 94.75 256 ALA B C 1
ATOM 5638 O O . ALA B 1 256 ? 2.145 47.312 30.375 1 94.75 256 ALA B O 1
ATOM 5639 N N . CYS B 1 257 ? 0.077 48.031 30.141 1 95.19 257 CYS B N 1
ATOM 5640 C CA . CYS B 1 257 ? 0.348 48.688 28.875 1 95.19 257 CYS B CA 1
ATOM 5641 C C . CYS B 1 257 ? 1.262 49.906 29.078 1 95.19 257 CYS B C 1
ATOM 5643 O O . CYS B 1 257 ? 2.119 50.188 28.25 1 95.19 257 CYS B O 1
ATOM 5645 N N . ARG B 1 258 ? 1.078 50.5 30.188 1 94.69 258 ARG B N 1
ATOM 5646 C CA . ARG B 1 258 ? 1.978 51.594 30.547 1 94.69 258 ARG B CA 1
ATOM 5647 C C . ARG B 1 258 ? 3.41 51.094 30.703 1 94.69 258 ARG B C 1
ATOM 5649 O O . ARG B 1 258 ? 4.359 51.812 30.328 1 94.69 258 ARG B O 1
ATOM 5656 N N . ARG B 1 259 ? 3.539 49.969 31.266 1 93.19 259 ARG B N 1
ATOM 5657 C CA . ARG B 1 259 ? 4.855 49.375 31.438 1 93.19 259 ARG B CA 1
ATOM 5658 C C . ARG B 1 259 ? 5.496 49.062 30.078 1 93.19 259 ARG B C 1
ATOM 5660 O O . ARG B 1 259 ? 6.695 49.281 29.906 1 93.19 259 ARG B O 1
ATOM 5667 N N . TYR B 1 260 ? 4.703 48.562 29.172 1 93.56 260 TYR B N 1
ATOM 5668 C CA . TYR B 1 260 ? 5.219 48.281 27.844 1 93.56 260 TYR B CA 1
ATOM 5669 C C . TYR B 1 260 ? 5.754 49.562 27.188 1 93.56 260 TYR B C 1
ATOM 5671 O O . TYR B 1 260 ? 6.836 49.562 26.594 1 93.56 260 TYR B O 1
ATOM 5679 N N . LEU B 1 261 ? 4.93 50.594 27.312 1 93.5 261 LEU B N 1
ATOM 5680 C CA . LEU B 1 261 ? 5.312 51.875 26.719 1 93.5 261 LEU B CA 1
ATOM 5681 C C . LEU B 1 261 ? 6.586 52.406 27.375 1 93.5 261 LEU B C 1
ATOM 5683 O O . LEU B 1 261 ? 7.488 52.875 26.672 1 93.5 261 LEU B O 1
ATOM 5687 N N . GLN B 1 262 ? 6.676 52.312 28.656 1 91.69 262 GLN B N 1
ATOM 5688 C CA . GLN B 1 262 ? 7.848 52.781 29.375 1 91.69 262 GLN B CA 1
ATOM 5689 C C . GLN B 1 262 ? 9.102 52.031 28.969 1 91.69 262 GLN B C 1
ATOM 5691 O O . GLN B 1 262 ? 10.172 52.625 28.797 1 91.69 262 GLN B O 1
ATOM 5696 N N . GLU B 1 263 ? 8.969 50.812 28.828 1 89.38 263 GLU B N 1
ATOM 5697 C CA . GLU B 1 263 ? 10.094 50 28.391 1 89.38 263 GLU B CA 1
ATOM 5698 C C . GLU B 1 263 ? 10.594 50.438 27.016 1 89.38 263 GLU B C 1
ATOM 5700 O O . GLU B 1 263 ? 11.805 50.469 26.781 1 89.38 263 GLU B O 1
ATOM 5705 N N . ALA B 1 264 ? 9.688 50.688 26.188 1 91.06 264 ALA B N 1
ATOM 5706 C CA . ALA B 1 264 ? 10.055 51.094 24.828 1 91.06 264 ALA B CA 1
ATOM 5707 C C . ALA B 1 264 ? 10.727 52.469 24.859 1 91.06 264 ALA B C 1
ATOM 5709 O O . ALA B 1 264 ? 11.711 52.688 24.141 1 91.06 264 ALA B O 1
ATOM 5710 N N . LEU B 1 265 ? 10.203 53.344 25.656 1 89.25 265 LEU B N 1
ATOM 5711 C CA . LEU B 1 265 ? 10.797 54.656 25.781 1 89.25 265 LEU B CA 1
ATOM 5712 C C . LEU B 1 265 ? 12.203 54.562 26.359 1 89.25 265 LEU B C 1
ATOM 5714 O O . LEU B 1 265 ? 13.117 55.25 25.891 1 89.25 265 LEU B O 1
ATOM 5718 N N . ASP B 1 266 ? 12.367 53.719 27.328 1 85.38 266 ASP B N 1
ATOM 5719 C CA . ASP B 1 266 ? 13.68 53.5 27.922 1 85.38 266 ASP B CA 1
ATOM 5720 C C . ASP B 1 266 ? 14.656 52.938 26.906 1 85.38 266 ASP B C 1
ATOM 5722 O O . ASP B 1 266 ? 15.836 53.281 26.891 1 85.38 266 ASP B O 1
ATOM 5726 N N . TYR B 1 267 ? 14.188 52.062 26.109 1 85.5 267 TYR B N 1
ATOM 5727 C CA . TYR B 1 267 ? 15 51.469 25.062 1 85.5 267 TYR B CA 1
ATOM 5728 C C . TYR B 1 267 ? 15.547 52.5 24.109 1 85.5 267 TYR B C 1
ATOM 5730 O O . TYR B 1 267 ? 16.719 52.469 23.719 1 85.5 267 TYR B O 1
ATOM 5738 N N . HIS B 1 268 ? 14.781 53.438 23.734 1 83.75 268 HIS B N 1
ATOM 5739 C CA . HIS B 1 268 ? 15.188 54.469 22.766 1 83.75 268 HIS B CA 1
ATOM 5740 C C . HIS B 1 268 ? 16.016 55.562 23.438 1 83.75 268 HIS B C 1
ATOM 5742 O O . HIS B 1 268 ? 16.797 56.25 22.781 1 83.75 268 HIS B O 1
ATOM 5748 N N . SER B 1 269 ? 15.891 55.719 24.688 1 80.94 269 SER B N 1
ATOM 5749 C CA . SER B 1 269 ? 16.594 56.781 25.391 1 80.94 269 SER B CA 1
ATOM 5750 C C . SER B 1 269 ? 18.062 56.438 25.594 1 80.94 269 SER B C 1
ATOM 5752 O O . SER B 1 269 ? 18.906 57.312 25.734 1 80.94 269 SER B O 1
ATOM 5754 N N . GLN B 1 270 ? 18.391 55.188 25.641 1 75.62 270 GLN B N 1
ATOM 5755 C CA . GLN B 1 270 ? 19.781 54.75 25.844 1 75.62 270 GLN B CA 1
ATOM 5756 C C . GLN B 1 270 ? 20.25 53.844 24.719 1 75.62 270 GLN B C 1
ATOM 5758 O O . GLN B 1 270 ? 20.266 52.625 24.859 1 75.62 270 GLN B O 1
ATOM 5763 N N . PRO B 1 271 ? 20.75 54.469 23.641 1 72.5 271 PRO B N 1
ATOM 5764 C CA . PRO B 1 271 ? 21.109 53.656 22.469 1 72.5 271 PRO B CA 1
ATOM 5765 C C . PRO B 1 271 ? 22.266 52.688 22.766 1 72.5 271 PRO B C 1
ATOM 5767 O O . PRO B 1 271 ? 22.312 51.594 22.188 1 72.5 271 PRO B O 1
ATOM 5770 N N . TYR B 1 272 ? 23.219 53.094 23.609 1 73.56 272 TYR B N 1
ATOM 5771 C CA . TYR B 1 272 ? 24.391 52.281 23.812 1 73.56 272 TYR B CA 1
ATOM 5772 C C . TYR B 1 272 ? 24.062 51.031 24.641 1 73.56 272 TYR B C 1
ATOM 5774 O O . TYR B 1 272 ? 24.812 50.062 24.625 1 73.56 272 TYR B O 1
ATOM 5782 N N . VAL B 1 273 ? 22.938 51.062 25.297 1 76.88 273 VAL B N 1
ATOM 5783 C CA . VAL B 1 273 ? 22.594 49.938 26.156 1 76.88 273 VAL B CA 1
ATOM 5784 C C . VAL B 1 273 ? 21.609 49 25.438 1 76.88 273 VAL B C 1
ATOM 5786 O O . VAL B 1 273 ? 21.312 47.906 25.922 1 76.88 273 VAL B O 1
ATOM 5789 N N . GLN B 1 274 ? 21.188 49.375 24.312 1 77.44 274 GLN B N 1
ATOM 5790 C CA . GLN B 1 274 ? 20.172 48.625 23.578 1 77.44 274 GLN B CA 1
ATOM 5791 C C . GLN B 1 274 ? 20.562 47.156 23.406 1 77.44 274 GLN B C 1
ATOM 5793 O O . GLN B 1 274 ? 19.75 46.25 23.609 1 77.44 274 GLN B O 1
ATOM 5798 N N . PRO B 1 275 ? 21.797 46.875 23.141 1 73.06 275 PRO B N 1
ATOM 5799 C CA . PRO B 1 275 ? 22.156 45.469 22.984 1 73.06 275 PRO B CA 1
ATOM 5800 C C . PRO B 1 275 ? 21.984 44.656 24.266 1 73.06 275 PRO B C 1
ATOM 5802 O O . PRO B 1 275 ? 21.859 43.438 24.219 1 73.06 275 PRO B O 1
ATOM 5805 N N . LEU B 1 276 ? 22 45.344 25.344 1 73.62 276 LEU B N 1
ATOM 5806 C CA . LEU B 1 276 ? 21.906 44.688 26.625 1 73.62 276 LEU B CA 1
ATOM 5807 C C . LEU B 1 276 ? 20.438 44.5 27.031 1 73.62 276 LEU B C 1
ATOM 5809 O O . LEU B 1 276 ? 20.125 43.719 27.922 1 73.62 276 LEU B O 1
ATOM 5813 N N . LEU B 1 277 ? 19.703 45.312 26.469 1 72.44 277 LEU B N 1
ATOM 5814 C CA . LEU B 1 277 ? 18.281 45.312 26.828 1 72.44 277 LEU B CA 1
ATOM 5815 C C . LEU B 1 277 ? 17.516 44.281 26.016 1 72.44 277 LEU B C 1
ATOM 5817 O O . LEU B 1 277 ? 16.812 44.625 25.078 1 72.44 277 LEU B O 1
ATOM 5821 N N . HIS B 1 278 ? 17.812 43 26.359 1 67.19 278 HIS B N 1
ATOM 5822 C CA . HIS B 1 278 ? 17.156 41.906 25.641 1 67.19 278 HIS B CA 1
ATOM 5823 C C . HIS B 1 278 ? 15.859 41.5 26.328 1 67.19 278 HIS B C 1
ATOM 5825 O O . HIS B 1 278 ? 15.859 41.188 27.516 1 67.19 278 HIS B O 1
ATOM 5831 N N . SER B 1 279 ? 14.82 41.969 25.844 1 66.44 279 SER B N 1
ATOM 5832 C CA . SER B 1 279 ? 13.523 41.5 26.328 1 66.44 279 SER B CA 1
ATOM 5833 C C . SER B 1 279 ? 12.703 40.875 25.219 1 66.44 279 SER B C 1
ATOM 5835 O O . SER B 1 279 ? 13.086 40.969 24.047 1 66.44 279 SER B O 1
ATOM 5837 N N . GLU B 1 280 ? 11.703 40.125 25.594 1 68.56 280 GLU B N 1
ATOM 5838 C CA . GLU B 1 280 ? 10.789 39.594 24.609 1 68.56 280 GLU B CA 1
ATOM 5839 C C . GLU B 1 280 ? 10.242 40.688 23.688 1 68.56 280 GLU B C 1
ATOM 5841 O O . GLU B 1 280 ? 10.047 40.438 22.5 1 68.56 280 GLU B O 1
ATOM 5846 N N . GLY B 1 281 ? 10.188 41.781 24.266 1 69.19 281 GLY B N 1
ATOM 5847 C CA . GLY B 1 281 ? 9.633 42.906 23.516 1 69.19 281 GLY B CA 1
ATOM 5848 C C . GLY B 1 281 ? 10.602 43.5 22.5 1 69.19 281 GLY B C 1
ATOM 5849 O O . GLY B 1 281 ? 10.188 44.156 21.562 1 69.19 281 GLY B O 1
ATOM 5850 N N . SER B 1 282 ? 11.797 43.188 22.734 1 69.12 282 SER B N 1
ATOM 5851 C CA . SER B 1 282 ? 12.789 43.781 21.844 1 69.12 282 SER B CA 1
ATOM 5852 C C . SER B 1 282 ? 13.266 42.781 20.797 1 69.12 282 SER B C 1
ATOM 5854 O O . SER B 1 282 ? 14.023 43.156 19.891 1 69.12 282 SER B O 1
ATOM 5856 N N . ARG B 1 283 ? 12.695 41.656 20.922 1 71.94 283 ARG B N 1
ATOM 5857 C CA . ARG B 1 283 ? 13.148 40.625 19.984 1 71.94 283 ARG B CA 1
ATOM 5858 C C . ARG B 1 283 ? 12.602 40.875 18.594 1 71.94 283 ARG B C 1
ATOM 5860 O O . ARG B 1 283 ? 11.438 41.25 18.422 1 71.94 283 ARG B O 1
ATOM 5867 N N . VAL B 1 284 ? 13.555 40.688 17.625 1 70.25 284 VAL B N 1
ATOM 5868 C CA . VAL B 1 284 ? 13.141 40.875 16.234 1 70.25 284 VAL B CA 1
ATOM 5869 C C . VAL B 1 284 ? 12.32 39.656 15.781 1 70.25 284 VAL B C 1
ATOM 5871 O O . VAL B 1 284 ? 12.578 38.531 16.203 1 70.25 284 VAL B O 1
ATOM 5874 N N . ARG B 1 285 ? 11.242 39.906 15.086 1 72.75 285 ARG B N 1
ATOM 5875 C CA . ARG B 1 285 ? 10.344 38.844 14.664 1 72.75 285 ARG B CA 1
ATOM 5876 C C . ARG B 1 285 ? 11.023 37.906 13.656 1 72.75 285 ARG B C 1
ATOM 5878 O O . ARG B 1 285 ? 10.867 36.688 13.719 1 72.75 285 ARG B O 1
ATOM 5885 N N . HIS B 1 286 ? 11.57 38.5 12.57 1 62.47 286 HIS B N 1
ATOM 5886 C CA . HIS B 1 286 ? 12.211 37.688 11.539 1 62.47 286 HIS B CA 1
ATOM 5887 C C . HIS B 1 286 ? 13.719 37.875 11.555 1 62.47 286 HIS B C 1
ATOM 5889 O O . HIS B 1 286 ? 14.211 39 11.672 1 62.47 286 HIS B O 1
ATOM 5895 N N . ARG B 1 287 ? 14.352 36.656 11.805 1 59.59 287 ARG B N 1
ATOM 5896 C CA . ARG B 1 287 ? 15.812 36.719 11.727 1 59.59 287 ARG B CA 1
ATOM 5897 C C . ARG B 1 287 ? 16.281 36.344 10.32 1 59.59 287 ARG B C 1
ATOM 5899 O O . ARG B 1 287 ? 16.078 35.219 9.852 1 59.59 287 ARG B O 1
ATOM 5906 N N . ASN B 1 288 ? 16.266 37.406 9.531 1 60.72 288 ASN B N 1
ATOM 5907 C CA . ASN B 1 288 ? 16.906 37.125 8.25 1 60.72 288 ASN B CA 1
ATOM 5908 C C . ASN B 1 288 ? 18.422 37.25 8.344 1 60.72 288 ASN B C 1
ATOM 5910 O O . ASN B 1 288 ? 18.938 38.219 8.898 1 60.72 288 ASN B O 1
ATOM 5914 N N . GLU B 1 289 ? 19 36.188 8.102 1 69.5 289 GLU B N 1
ATOM 5915 C CA . GLU B 1 289 ? 20.453 36.25 8.047 1 69.5 289 GLU B CA 1
ATOM 5916 C C . GLU B 1 289 ? 20.938 36.969 6.789 1 69.5 289 GLU B C 1
ATOM 5918 O O . GLU B 1 289 ? 20.391 36.75 5.707 1 69.5 289 GLU B O 1
ATOM 5923 N N . ALA B 1 290 ? 21.672 38 7.098 1 72.5 290 ALA B N 1
ATOM 5924 C CA . ALA B 1 290 ? 22.25 38.75 5.969 1 72.5 290 ALA B CA 1
ATOM 5925 C C . ALA B 1 290 ? 23.75 38.906 6.121 1 72.5 290 ALA B C 1
ATOM 5927 O O . ALA B 1 290 ? 24.281 38.875 7.238 1 72.5 290 ALA B O 1
ATOM 5928 N N . LEU B 1 291 ? 24.406 38.875 4.938 1 77.19 291 LEU B N 1
ATOM 5929 C CA . LEU B 1 291 ? 25.812 39.25 4.871 1 77.19 291 LEU B CA 1
ATOM 5930 C C . LEU B 1 291 ? 25.984 40.719 4.523 1 77.19 291 LEU B C 1
ATOM 5932 O O . LEU B 1 291 ? 25.328 41.219 3.609 1 77.19 291 LEU B O 1
ATOM 5936 N N . MET B 1 292 ? 26.688 41.375 5.43 1 82.19 292 MET B N 1
ATOM 5937 C CA . MET B 1 292 ? 26.906 42.781 5.18 1 82.19 292 MET B CA 1
ATOM 5938 C C . MET B 1 292 ? 28.375 43.062 4.918 1 82.19 292 MET B C 1
ATOM 5940 O O . MET B 1 292 ? 29.25 42.469 5.527 1 82.19 292 MET B O 1
ATOM 5944 N N . VAL B 1 293 ? 28.594 43.969 3.965 1 82.75 293 VAL B N 1
ATOM 5945 C CA . VAL B 1 293 ? 29.922 44.531 3.688 1 82.75 293 VAL B CA 1
ATOM 5946 C C . VAL B 1 293 ? 29.953 46.031 3.953 1 82.75 293 VAL B C 1
ATOM 5948 O O . VAL B 1 293 ? 29.125 46.75 3.408 1 82.75 293 VAL B O 1
ATOM 5951 N N . LEU B 1 294 ? 30.766 46.375 4.844 1 85.81 294 LEU B N 1
ATOM 5952 C CA . LEU B 1 294 ? 30.828 47.781 5.246 1 85.81 294 LEU B CA 1
ATOM 5953 C C . LEU B 1 294 ? 32.156 48.406 4.812 1 85.81 294 LEU B C 1
ATOM 5955 O O . LEU B 1 294 ? 33.219 48.062 5.312 1 85.81 294 LEU B O 1
ATOM 5959 N N . GLY B 1 295 ? 32 49.438 3.963 1 85.38 295 GLY B N 1
ATOM 5960 C CA . GLY B 1 295 ? 33.188 50.188 3.523 1 85.38 295 GLY B CA 1
ATOM 5961 C C . GLY B 1 295 ? 34.188 49.344 2.773 1 85.38 295 GLY B C 1
ATOM 5962 O O . GLY B 1 295 ? 33.812 48.438 2.025 1 85.38 295 GLY B O 1
ATOM 5963 N N . GLY B 1 296 ? 35.469 49.812 2.85 1 83.38 296 GLY B N 1
ATOM 5964 C CA . GLY B 1 296 ? 36.562 49.094 2.168 1 83.38 296 GLY B CA 1
ATOM 5965 C C . GLY B 1 296 ? 37.219 49.938 1.087 1 83.38 296 GLY B C 1
ATOM 5966 O O . GLY B 1 296 ? 37.094 51.156 1.075 1 83.38 296 GLY B O 1
ATOM 5967 N N . ARG B 1 297 ? 38.031 49.156 0.337 1 81.25 297 ARG B N 1
ATOM 5968 C CA . ARG B 1 297 ? 38.781 49.812 -0.723 1 81.25 297 ARG B CA 1
ATOM 5969 C C . ARG B 1 297 ? 38.5 49.156 -2.074 1 81.25 297 ARG B C 1
ATOM 5971 O O . ARG B 1 297 ? 38.406 47.938 -2.168 1 81.25 297 ARG B O 1
ATOM 5978 N N . SER B 1 298 ? 38.344 50.062 -3.039 1 78.31 298 SER B N 1
ATOM 5979 C CA . SER B 1 298 ? 38.125 49.562 -4.391 1 78.31 298 SER B CA 1
ATOM 5980 C C . SER B 1 298 ? 39.469 49.188 -5.043 1 78.31 298 SER B C 1
ATOM 5982 O O . SER B 1 298 ? 40.531 49.406 -4.461 1 78.31 298 SER B O 1
ATOM 5984 N N . ALA B 1 299 ? 39.281 48.625 -6.246 1 74.31 299 ALA B N 1
ATOM 5985 C CA . ALA B 1 299 ? 40.469 48.188 -6.992 1 74.31 299 ALA B CA 1
ATOM 5986 C C . ALA B 1 299 ? 41.375 49.375 -7.344 1 74.31 299 ALA B C 1
ATOM 5988 O O . ALA B 1 299 ? 42.594 49.219 -7.438 1 74.31 299 ALA B O 1
ATOM 5989 N N . ASP B 1 300 ? 40.781 50.531 -7.461 1 74.94 300 ASP B N 1
ATOM 5990 C CA . ASP B 1 300 ? 41.562 51.719 -7.793 1 74.94 300 ASP B CA 1
ATOM 5991 C C . ASP B 1 300 ? 42.062 52.406 -6.531 1 74.94 300 ASP B C 1
ATOM 5993 O O . ASP B 1 300 ? 42.5 53.562 -6.578 1 74.94 300 ASP B O 1
ATOM 5997 N N . ASN B 1 301 ? 41.938 51.812 -5.461 1 75 301 ASN B N 1
ATOM 5998 C CA . ASN B 1 301 ? 42.438 52.25 -4.172 1 75 301 ASN B CA 1
ATOM 5999 C C . ASN B 1 301 ? 41.625 53.406 -3.621 1 75 301 ASN B C 1
ATOM 6001 O O . ASN B 1 301 ? 42.125 54.219 -2.844 1 75 301 ASN B O 1
ATOM 6005 N N . ALA B 1 302 ? 40.438 53.438 -4.113 1 80.44 302 ALA B N 1
ATOM 6006 C CA . ALA B 1 302 ? 39.562 54.438 -3.52 1 80.44 302 ALA B CA 1
ATOM 6007 C C . ALA B 1 302 ? 38.875 53.875 -2.268 1 80.44 302 ALA B C 1
ATOM 6009 O O . ALA B 1 302 ? 38.375 52.75 -2.266 1 80.44 302 ALA B O 1
ATOM 6010 N N . VAL B 1 303 ? 38.938 54.688 -1.165 1 83.94 303 VAL B N 1
ATOM 6011 C CA . VAL B 1 303 ? 38.281 54.281 0.069 1 83.94 303 VAL B CA 1
ATOM 6012 C C . VAL B 1 303 ? 36.75 54.531 -0.073 1 83.94 303 VAL B C 1
ATOM 6014 O O . VAL B 1 303 ? 36.312 55.594 -0.491 1 83.94 303 VAL B O 1
ATOM 6017 N N . CYS B 1 304 ? 36 53.5 0.137 1 84.81 304 CYS B N 1
ATOM 6018 C CA . CYS B 1 304 ? 34.531 53.5 -0.076 1 84.81 304 CYS B CA 1
ATOM 6019 C C . CYS B 1 304 ? 33.781 53.594 1.25 1 84.81 304 CYS B C 1
ATOM 6021 O O . CYS B 1 304 ? 34.312 53.125 2.283 1 84.81 304 CYS B O 1
ATOM 6023 N N . GLY B 1 305 ? 32.625 54.188 1.27 1 85 305 GLY B N 1
ATOM 6024 C CA . GLY B 1 305 ? 31.781 54.281 2.449 1 85 305 GLY B CA 1
ATOM 6025 C C . GLY B 1 305 ? 30.438 53.594 2.275 1 85 305 GLY B C 1
ATOM 6026 O O . GLY B 1 305 ? 29.531 53.781 3.084 1 85 305 GLY B O 1
ATOM 6027 N N . ASP B 1 306 ? 30.312 52.781 1.284 1 84.69 306 ASP B N 1
ATOM 6028 C CA . ASP B 1 306 ? 29.047 52.125 0.991 1 84.69 306 ASP B CA 1
ATOM 6029 C C . ASP B 1 306 ? 28.828 50.906 1.888 1 84.69 306 ASP B C 1
ATOM 6031 O O . ASP B 1 306 ? 29.781 50.281 2.326 1 84.69 306 ASP B O 1
ATOM 6035 N N . VAL B 1 307 ? 27.562 50.688 2.172 1 83.19 307 VAL B N 1
ATOM 6036 C CA . VAL B 1 307 ? 27.156 49.469 2.883 1 83.19 307 VAL B CA 1
ATOM 6037 C C . VAL B 1 307 ? 26.359 48.562 1.947 1 83.19 307 VAL B C 1
ATOM 6039 O O . VAL B 1 307 ? 25.359 48.969 1.363 1 83.19 307 VAL B O 1
ATOM 6042 N N . TRP B 1 308 ? 26.844 47.344 1.853 1 82.5 308 TRP B N 1
ATOM 6043 C CA . TRP B 1 308 ? 26.188 46.344 1.001 1 82.5 308 TRP B CA 1
ATOM 6044 C C . TRP B 1 308 ? 25.656 45.188 1.829 1 82.5 308 TRP B C 1
ATOM 6046 O O . TRP B 1 308 ? 26.219 44.844 2.877 1 82.5 308 TRP B O 1
ATOM 6056 N N . ALA B 1 309 ? 24.562 44.688 1.383 1 81.19 309 ALA B N 1
ATOM 6057 C CA . ALA B 1 309 ? 24 43.531 2.049 1 81.19 309 ALA B CA 1
ATOM 6058 C C . ALA B 1 309 ? 23.562 42.469 1.031 1 81.19 309 ALA B C 1
ATOM 6060 O O . ALA B 1 309 ? 23.172 42.812 -0.09 1 81.19 309 ALA B O 1
ATOM 6061 N N . ALA B 1 310 ? 23.812 41.188 1.387 1 78.31 310 ALA B N 1
ATOM 6062 C CA . ALA B 1 310 ? 23.344 40.062 0.603 1 78.31 310 ALA B CA 1
ATOM 6063 C C . ALA B 1 310 ? 22.641 39.031 1.49 1 78.31 310 ALA B C 1
ATOM 6065 O O . ALA B 1 310 ? 22.875 39 2.701 1 78.31 310 ALA B O 1
ATOM 6066 N N . ASP B 1 311 ? 21.734 38.344 0.806 1 74.38 311 ASP B N 1
ATOM 6067 C CA . ASP B 1 311 ? 21.078 37.281 1.543 1 74.38 311 ASP B CA 1
ATOM 6068 C C . ASP B 1 311 ? 22.031 36.125 1.847 1 74.38 311 ASP B C 1
ATOM 6070 O O . ASP B 1 311 ? 23.188 36.156 1.422 1 74.38 311 ASP B O 1
ATOM 6074 N N . ARG B 1 312 ? 21.531 35.219 2.607 1 69.69 312 ARG B N 1
ATOM 6075 C CA . ARG B 1 312 ? 22.344 34.125 3.104 1 69.69 312 ARG B CA 1
ATOM 6076 C C . ARG B 1 312 ? 23 33.375 1.953 1 69.69 312 ARG B C 1
ATOM 6078 O O . ARG B 1 312 ? 24.078 32.812 2.104 1 69.69 312 ARG B O 1
ATOM 6085 N N . HIS B 1 313 ? 22.391 33.5 0.874 1 67 313 HIS B N 1
ATOM 6086 C CA . HIS B 1 313 ? 22.922 32.75 -0.25 1 67 313 HIS B CA 1
ATOM 6087 C C . HIS B 1 313 ? 23.75 33.625 -1.167 1 67 313 HIS B C 1
ATOM 6089 O O . HIS B 1 313 ? 24.375 33.125 -2.117 1 67 313 HIS B O 1
ATOM 6095 N N . CYS B 1 314 ? 23.922 34.844 -0.799 1 68.31 314 CYS B N 1
ATOM 6096 C CA . CYS B 1 314 ? 24.766 35.812 -1.484 1 68.31 314 CYS B CA 1
ATOM 6097 C C . CYS B 1 314 ? 24.422 35.875 -2.969 1 68.31 314 CYS B C 1
ATOM 6099 O O . CYS B 1 314 ? 25.312 36.031 -3.807 1 68.31 314 CYS B O 1
ATOM 6101 N N . HIS B 1 315 ? 23.156 35.594 -3.271 1 67.44 315 HIS B N 1
ATOM 6102 C CA . HIS B 1 315 ? 22.766 35.594 -4.676 1 67.44 315 HIS B CA 1
ATOM 6103 C C . HIS B 1 315 ? 22.766 37 -5.25 1 67.44 315 HIS B C 1
ATOM 6105 O O . HIS B 1 315 ? 23.125 37.219 -6.414 1 67.44 315 HIS B O 1
ATOM 6111 N N . SER B 1 316 ? 22.359 37.906 -4.363 1 78.75 316 SER B N 1
ATOM 6112 C CA . SER B 1 316 ? 22.312 39.281 -4.832 1 78.75 316 SER B CA 1
ATOM 6113 C C . SER B 1 316 ? 22.75 40.25 -3.74 1 78.75 316 SER B C 1
ATOM 6115 O O . SER B 1 316 ? 22.453 40.031 -2.562 1 78.75 316 SER B O 1
ATOM 6117 N N . TRP B 1 317 ? 23.594 41.25 -4.25 1 80.5 317 TRP B N 1
ATOM 6118 C CA . TRP B 1 317 ? 24.047 42.312 -3.342 1 80.5 317 TRP B CA 1
ATOM 6119 C C . TRP B 1 317 ? 23.266 43.594 -3.576 1 80.5 317 TRP B C 1
ATOM 6121 O O . TRP B 1 317 ? 23 43.969 -4.723 1 80.5 317 TRP B O 1
ATOM 6131 N N . MET B 1 318 ? 22.797 44.156 -2.518 1 81.69 318 MET B N 1
ATOM 6132 C CA . MET B 1 318 ? 22.109 45.438 -2.604 1 81.69 318 MET B CA 1
ATOM 6133 C C . MET B 1 318 ? 22.797 46.469 -1.726 1 81.69 318 MET B C 1
ATOM 6135 O O . MET B 1 318 ? 23.25 46.156 -0.626 1 81.69 318 MET B O 1
ATOM 6139 N N . ALA B 1 319 ? 22.859 47.688 -2.293 1 82 319 ALA B N 1
ATOM 6140 C CA . ALA B 1 319 ? 23.328 48.812 -1.484 1 82 319 ALA B CA 1
ATOM 6141 C C . ALA B 1 319 ? 22.266 49.25 -0.485 1 82 319 ALA B C 1
ATOM 6143 O O . ALA B 1 319 ? 21.156 49.656 -0.876 1 82 319 ALA B O 1
ATOM 6144 N N . ILE B 1 320 ? 22.547 49.188 0.798 1 77.75 320 ILE B N 1
ATOM 6145 C CA . ILE B 1 320 ? 21.5 49.406 1.782 1 77.75 320 ILE B CA 1
ATOM 6146 C C . ILE B 1 320 ? 21.797 50.688 2.555 1 77.75 320 ILE B C 1
ATOM 6148 O O . ILE B 1 320 ? 21.016 51.125 3.414 1 77.75 320 ILE B O 1
ATOM 6152 N N . GLY B 1 321 ? 22.891 51.281 2.316 1 80.5 321 GLY B N 1
ATOM 6153 C CA . GLY B 1 321 ? 23.188 52.5 3.012 1 80.5 321 GLY B CA 1
ATOM 6154 C C . GLY B 1 321 ? 24.609 52.969 2.795 1 80.5 321 GLY B C 1
ATOM 6155 O O . GLY B 1 321 ? 25.297 52.5 1.883 1 80.5 321 GLY B O 1
ATOM 6156 N N . LYS B 1 322 ? 24.922 54.062 3.504 1 81.88 322 LYS B N 1
ATOM 6157 C CA . LYS B 1 322 ? 26.266 54.656 3.475 1 81.88 322 LYS B CA 1
ATOM 6158 C C . LYS B 1 322 ? 26.781 54.906 4.887 1 81.88 322 LYS B C 1
ATOM 6160 O O . LYS B 1 322 ? 26 55.281 5.781 1 81.88 322 LYS B O 1
ATOM 6165 N N . LEU B 1 323 ? 27.969 54.688 4.82 1 80.75 323 LEU B N 1
ATOM 6166 C CA . LEU B 1 323 ? 28.594 55.062 6.082 1 80.75 323 LEU B CA 1
ATOM 6167 C C . LEU B 1 323 ? 28.734 56.594 6.176 1 80.75 323 LEU B C 1
ATOM 6169 O O . LEU B 1 323 ? 28.516 57.281 5.191 1 80.75 323 LEU B O 1
ATOM 6173 N N . SER B 1 324 ? 28.625 57.312 7.25 1 73 324 SER B N 1
ATOM 6174 C CA . SER B 1 324 ? 28.812 58.75 7.414 1 73 324 SER B CA 1
ATOM 6175 C C . SER B 1 324 ? 30.109 59.219 6.758 1 73 324 SER B C 1
ATOM 6177 O O . SER B 1 324 ? 30.375 60.406 6.672 1 73 324 SER B O 1
ATOM 6179 N N . GLY B 1 325 ? 30.969 58.344 6.102 1 78.12 325 GLY B N 1
ATOM 6180 C CA . GLY B 1 325 ? 32.219 58.625 5.406 1 78.12 325 GLY B CA 1
ATOM 6181 C C . GLY B 1 325 ? 32.969 57.375 4.98 1 78.12 325 GLY B C 1
ATOM 6182 O O . GLY B 1 325 ? 32.625 56.281 5.426 1 78.12 325 GLY B O 1
ATOM 6183 N N . PRO B 1 326 ? 33.969 57.688 4.031 1 84.88 326 PRO B N 1
ATOM 6184 C CA . PRO B 1 326 ? 34.781 56.531 3.615 1 84.88 326 PRO B CA 1
ATOM 6185 C C . PRO B 1 326 ? 35.625 55.969 4.758 1 84.88 326 PRO B C 1
ATOM 6187 O O . PRO B 1 326 ? 36.062 56.688 5.641 1 84.88 326 PRO B O 1
ATOM 6190 N N . LEU B 1 327 ? 35.719 54.656 4.773 1 87.94 327 LEU B N 1
ATOM 6191 C CA . LEU B 1 327 ? 36.438 53.969 5.852 1 87.94 327 LEU B CA 1
ATOM 6192 C C . LEU B 1 327 ? 37.062 52.656 5.348 1 87.94 327 LEU B C 1
ATOM 6194 O O . LEU B 1 327 ? 36.438 51.875 4.637 1 87.94 327 LEU B O 1
ATOM 6198 N N . TYR B 1 328 ? 38.344 52.594 5.672 1 87.75 328 TYR B N 1
ATOM 6199 C CA . TYR B 1 328 ? 39 51.344 5.344 1 87.75 328 TYR B CA 1
ATOM 6200 C C . TYR B 1 328 ? 39.969 50.938 6.453 1 87.75 328 TYR B C 1
ATOM 6202 O O . TYR B 1 328 ? 40.312 51.75 7.324 1 87.75 328 TYR B O 1
ATOM 6210 N N . ASN B 1 329 ? 40.281 49.594 6.559 1 88.5 329 ASN B N 1
ATOM 6211 C CA . ASN B 1 329 ? 41.125 48.969 7.574 1 88.5 329 ASN B CA 1
ATOM 6212 C C . ASN B 1 329 ? 40.5 49.062 8.961 1 88.5 329 ASN B C 1
ATOM 6214 O O . ASN B 1 329 ? 41.219 49.156 9.961 1 88.5 329 ASN B O 1
ATOM 6218 N N . HIS B 1 330 ? 39.219 49.25 9.008 1 89.19 330 HIS B N 1
ATOM 6219 C CA . HIS B 1 330 ? 38.469 49.219 10.242 1 89.19 330 HIS B CA 1
ATOM 6220 C C . HIS B 1 330 ? 38.062 47.781 10.602 1 89.19 330 HIS B C 1
ATOM 6222 O O . HIS B 1 330 ? 38.344 46.844 9.828 1 89.19 330 HIS B O 1
ATOM 6228 N N . CYS B 1 331 ? 37.5 47.562 11.773 1 90.62 331 CYS B N 1
ATOM 6229 C CA . CYS B 1 331 ? 37 46.281 12.195 1 90.62 331 CYS B CA 1
ATOM 6230 C C . CYS B 1 331 ? 35.5 46.375 12.523 1 90.62 331 CYS B C 1
ATOM 6232 O O . CYS B 1 331 ? 35 47.406 12.906 1 90.62 331 CYS B O 1
ATOM 6234 N N . VAL B 1 332 ? 34.875 45.25 12.234 1 88.62 332 VAL B N 1
ATOM 6235 C CA . VAL B 1 332 ? 33.438 45.125 12.5 1 88.62 332 VAL B CA 1
ATOM 6236 C C . VAL B 1 332 ? 33.188 44 13.5 1 88.62 332 VAL B C 1
ATOM 6238 O O . VAL B 1 332 ? 33.812 42.938 13.406 1 88.62 332 VAL B O 1
ATOM 6241 N N . ALA B 1 333 ? 32.406 44.312 14.453 1 87.25 333 ALA B N 1
ATOM 6242 C CA . ALA B 1 333 ? 31.984 43.281 15.43 1 87.25 333 ALA B CA 1
ATOM 6243 C C . ALA B 1 333 ? 30.484 43.281 15.609 1 87.25 333 ALA B C 1
ATOM 6245 O O . ALA B 1 333 ? 29.828 44.344 15.516 1 87.25 333 ALA B O 1
ATOM 6246 N N . VAL B 1 334 ? 30 42.125 15.75 1 84.75 334 VAL B N 1
ATOM 6247 C CA . VAL B 1 334 ? 28.578 41.969 15.977 1 84.75 334 VAL B CA 1
ATOM 6248 C C . VAL B 1 334 ? 28.328 41.531 17.422 1 84.75 334 VAL B C 1
ATOM 6250 O O . VAL B 1 334 ? 28.953 40.594 17.891 1 84.75 334 VAL B O 1
ATOM 6253 N N . LEU B 1 335 ? 27.594 42.25 18.109 1 79.44 335 LEU B N 1
ATOM 6254 C CA . LEU B 1 335 ? 27.172 41.906 19.469 1 79.44 335 LEU B CA 1
ATOM 6255 C C . LEU B 1 335 ? 25.656 42.031 19.609 1 79.44 335 LEU B C 1
ATOM 6257 O O . LEU B 1 335 ? 25.094 43.094 19.438 1 79.44 335 LEU B O 1
ATOM 6261 N N . HIS B 1 336 ? 24.969 40.938 19.953 1 76.06 336 HIS B N 1
ATOM 6262 C CA . HIS B 1 336 ? 23.531 40.875 20.109 1 76.06 336 HIS B CA 1
ATOM 6263 C C . HIS B 1 336 ? 22.812 41.5 18.906 1 76.06 336 HIS B C 1
ATOM 6265 O O . HIS B 1 336 ? 21.906 42.312 19.078 1 76.06 336 HIS B O 1
ATOM 6271 N N . ASP B 1 337 ? 23.297 41.312 17.656 1 75.5 337 ASP B N 1
ATOM 6272 C CA . ASP B 1 337 ? 22.719 41.688 16.375 1 75.5 337 ASP B CA 1
ATOM 6273 C C . ASP B 1 337 ? 22.922 43.156 16.078 1 75.5 337 ASP B C 1
ATOM 6275 O O . ASP B 1 337 ? 22.266 43.719 15.195 1 75.5 337 ASP B O 1
ATOM 6279 N N . PHE B 1 338 ? 23.734 43.656 16.906 1 80.94 338 PHE B N 1
ATOM 6280 C CA . PHE B 1 338 ? 24.141 45.031 16.625 1 80.94 338 PHE B CA 1
ATOM 6281 C C . PHE B 1 338 ? 25.547 45.062 16.016 1 80.94 338 PHE B C 1
ATOM 6283 O O . PHE B 1 338 ? 26.422 44.281 16.422 1 80.94 338 PHE B O 1
ATOM 6290 N N . VAL B 1 339 ? 25.609 45.844 15.039 1 84.62 339 VAL B N 1
ATOM 6291 C CA . VAL B 1 339 ? 26.859 45.938 14.312 1 84.62 339 VAL B CA 1
ATOM 6292 C C . VAL B 1 339 ? 27.641 47.156 14.766 1 84.62 339 VAL B C 1
ATOM 6294 O O . VAL B 1 339 ? 27.109 48.281 14.75 1 84.62 339 VAL B O 1
ATOM 6297 N N . PHE B 1 340 ? 28.844 46.906 15.195 1 88.44 340 PHE B N 1
ATOM 6298 C CA . PHE B 1 340 ? 29.734 47.969 15.633 1 88.44 340 PHE B CA 1
ATOM 6299 C C . PHE B 1 340 ? 30.906 48.125 14.664 1 88.44 340 PHE B C 1
ATOM 6301 O O . PHE B 1 340 ? 31.531 47.156 14.281 1 88.44 340 PHE B O 1
ATOM 6308 N N . VAL B 1 341 ? 31.094 49.312 14.289 1 90 341 VAL B N 1
ATOM 6309 C CA . VAL B 1 341 ? 32.219 49.656 13.422 1 90 341 VAL B CA 1
ATOM 6310 C C . VAL B 1 341 ? 33.25 50.469 14.211 1 90 341 VAL B C 1
ATOM 6312 O O . VAL B 1 341 ? 32.938 51.469 14.828 1 90 341 VAL B O 1
ATOM 6315 N N . MET B 1 342 ? 34.5 49.969 14.133 1 92.31 342 MET B N 1
ATOM 6316 C CA . MET B 1 342 ? 35.531 50.562 15 1 92.31 342 MET B CA 1
ATOM 6317 C C . MET B 1 342 ? 36.812 50.875 14.219 1 92.31 342 MET B C 1
ATOM 6319 O O . MET B 1 342 ? 37.25 50.062 13.406 1 92.31 342 MET B O 1
ATOM 6323 N N . GLY B 1 343 ? 37.344 52.031 14.508 1 92.25 343 GLY B N 1
ATOM 6324 C CA . GLY B 1 343 ? 38.688 52.375 14.008 1 92.25 343 GLY B CA 1
ATOM 6325 C C . GLY B 1 343 ? 38.719 52.531 12.5 1 92.25 343 GLY B C 1
ATOM 6326 O O . GLY B 1 343 ? 37.719 52.906 11.867 1 92.25 343 GLY B O 1
ATOM 6327 N N . GLY B 1 344 ? 39.969 52.375 12.031 1 90.88 344 GLY B N 1
ATOM 6328 C CA . GLY B 1 344 ? 40.188 52.469 10.602 1 90.88 344 GLY B CA 1
ATOM 6329 C C . GLY B 1 344 ? 40.75 53.812 10.18 1 90.88 344 GLY B C 1
ATOM 6330 O O . GLY B 1 344 ? 41.281 54.562 11.008 1 90.88 344 GLY B O 1
ATOM 6331 N N . GLN B 1 345 ? 40.719 53.938 8.852 1 89.31 345 GLN B N 1
ATOM 6332 C CA . GLN B 1 345 ? 41.219 55.188 8.242 1 89.31 345 GLN B CA 1
ATOM 6333 C C . GLN B 1 345 ? 40.156 55.781 7.312 1 89.31 345 GLN B C 1
ATOM 6335 O O . GLN B 1 345 ? 39.469 55.062 6.586 1 89.31 345 GLN B O 1
ATOM 6340 N N . GLU B 1 346 ? 40.031 57.031 7.391 1 85.38 346 GLU B N 1
ATOM 6341 C CA . GLU B 1 346 ? 39 57.719 6.605 1 85.38 346 GLU B CA 1
ATOM 6342 C C . GLU B 1 346 ? 39.531 58.188 5.262 1 85.38 346 GLU B C 1
ATOM 6344 O O . GLU B 1 346 ? 38.781 58.531 4.359 1 85.38 346 GLU B O 1
ATOM 6349 N N . SER B 1 347 ? 40.75 58.188 5.156 1 80.69 347 SER B N 1
ATOM 6350 C CA . SER B 1 347 ? 41.406 58.531 3.898 1 80.69 347 SER B CA 1
ATOM 6351 C C . SER B 1 347 ? 42.5 57.531 3.564 1 80.69 347 SER B C 1
ATOM 6353 O O . SER B 1 347 ? 43.062 56.875 4.457 1 80.69 347 SER B O 1
ATOM 6355 N N . PHE B 1 348 ? 42.688 57.344 2.188 1 76.75 348 PHE B N 1
ATOM 6356 C CA . PHE B 1 348 ? 43.719 56.406 1.776 1 76.75 348 PHE B CA 1
ATOM 6357 C C . PHE B 1 348 ? 45.094 56.906 2.172 1 76.75 348 PHE B C 1
ATOM 6359 O O . PHE B 1 348 ? 45.562 57.938 1.708 1 76.75 348 PHE B O 1
ATOM 6366 N N . ASP B 1 349 ? 45.75 56.25 3.012 1 76.88 349 ASP B N 1
ATOM 6367 C CA . ASP B 1 349 ? 47.125 56.438 3.451 1 76.88 349 ASP B CA 1
ATOM 6368 C C . ASP B 1 349 ? 47.812 55.094 3.717 1 76.88 349 ASP B C 1
ATOM 6370 O O . ASP B 1 349 ? 47.625 54.5 4.785 1 76.88 349 ASP B O 1
ATOM 6374 N N . PRO B 1 350 ? 48.469 54.656 2.738 1 70.94 350 PRO B N 1
ATOM 6375 C CA . PRO B 1 350 ? 49.094 53.344 2.902 1 70.94 350 PRO B CA 1
ATOM 6376 C C . PRO B 1 350 ? 50.094 53.312 4.059 1 70.94 350 PRO B C 1
ATOM 6378 O O . PRO B 1 350 ? 50.438 52.25 4.543 1 70.94 350 PRO B O 1
ATOM 6381 N N . THR B 1 351 ? 50.469 54.5 4.484 1 69 351 THR B N 1
ATOM 6382 C CA . THR B 1 351 ? 51.469 54.562 5.566 1 69 351 THR B CA 1
ATOM 6383 C C . THR B 1 351 ? 50.781 54.406 6.922 1 69 351 THR B C 1
ATOM 6385 O O . THR B 1 351 ? 51.438 54.125 7.93 1 69 351 THR B O 1
ATOM 6388 N N . GLY B 1 352 ? 49.469 54.469 6.953 1 67.56 352 GLY B N 1
ATOM 6389 C CA . GLY B 1 352 ? 48.688 54.25 8.164 1 67.56 352 GLY B CA 1
ATOM 6390 C C . GLY B 1 352 ? 48.875 55.312 9.211 1 67.56 352 GLY B C 1
ATOM 6391 O O . GLY B 1 352 ? 48.875 55.031 10.414 1 67.56 352 GLY B O 1
ATOM 6392 N N . GLN B 1 353 ? 49.125 56.469 8.859 1 77.25 353 GLN B N 1
ATOM 6393 C CA . GLN B 1 353 ? 49.531 57.531 9.781 1 77.25 353 GLN B CA 1
ATOM 6394 C C . GLN B 1 353 ? 48.312 58.094 10.5 1 77.25 353 GLN B C 1
ATOM 6396 O O . GLN B 1 353 ? 48.438 58.656 11.594 1 77.25 353 GLN B O 1
ATOM 6401 N N . GLU B 1 354 ? 47.125 57.875 9.977 1 83.69 354 GLU B N 1
ATOM 6402 C CA . GLU B 1 354 ? 46 58.531 10.594 1 83.69 354 GLU B CA 1
ATOM 6403 C C . GLU B 1 354 ? 44.906 57.5 10.977 1 83.69 354 GLU B C 1
ATOM 6405 O O . GLU B 1 354 ? 43.812 57.5 10.391 1 83.69 354 GLU B O 1
ATOM 6410 N N . PRO B 1 355 ? 45.188 56.719 11.984 1 90.38 355 PRO B N 1
ATOM 6411 C CA . PRO B 1 355 ? 44.156 55.812 12.469 1 90.38 355 PRO B CA 1
ATOM 6412 C C . PRO B 1 355 ? 43.062 56.5 13.266 1 90.38 355 PRO B C 1
ATOM 6414 O O . PRO B 1 355 ? 43.312 57.562 13.859 1 90.38 355 PRO B O 1
ATOM 6417 N N . SER B 1 356 ? 41.906 56.062 13.227 1 89.81 356 SER B N 1
ATOM 6418 C CA . SER B 1 356 ? 40.781 56.625 13.961 1 89.81 356 SER B CA 1
ATOM 6419 C C . SER B 1 356 ? 40.531 55.844 15.25 1 89.81 356 SER B C 1
ATOM 6421 O O . SER B 1 356 ? 40.812 54.656 15.336 1 89.81 356 SER B O 1
ATOM 6423 N N . LYS B 1 357 ? 39.969 56.5 16.25 1 92.19 357 LYS B N 1
ATOM 6424 C CA . LYS B 1 357 ? 39.562 55.844 17.484 1 92.19 357 LYS B CA 1
ATOM 6425 C C . LYS B 1 357 ? 38.031 55.75 17.594 1 92.19 357 LYS B C 1
ATOM 6427 O O . LYS B 1 357 ? 37.5 55.312 18.609 1 92.19 357 LYS B O 1
ATOM 6432 N N . LYS B 1 358 ? 37.375 56.219 16.609 1 90 358 LYS B N 1
ATOM 6433 C CA . LYS B 1 358 ? 35.906 56.312 16.656 1 90 358 LYS B CA 1
ATOM 6434 C C . LYS B 1 358 ? 35.25 54.938 16.641 1 90 358 LYS B C 1
ATOM 6436 O O . LYS B 1 358 ? 35.719 54.031 15.945 1 90 358 LYS B O 1
ATOM 6441 N N . VAL B 1 359 ? 34.281 54.844 17.438 1 90.19 359 VAL B N 1
ATOM 6442 C CA . VAL B 1 359 ? 33.406 53.688 17.453 1 90.19 359 VAL B CA 1
ATOM 6443 C C . VAL B 1 359 ? 31.969 54.094 17.125 1 90.19 359 VAL B C 1
ATOM 6445 O O . VAL B 1 359 ? 31.438 55.062 17.688 1 90.19 359 VAL B O 1
ATOM 6448 N N . ARG B 1 360 ? 31.391 53.406 16.203 1 87.75 360 ARG B N 1
ATOM 6449 C CA . ARG B 1 360 ? 30.031 53.719 15.766 1 87.75 360 ARG B CA 1
ATOM 6450 C C . ARG B 1 360 ? 29.188 52.469 15.641 1 87.75 360 ARG B C 1
ATOM 6452 O O . ARG B 1 360 ? 29.734 51.375 15.438 1 87.75 360 ARG B O 1
ATOM 6459 N N . GLN B 1 361 ? 28.016 52.719 15.875 1 85.5 361 GLN B N 1
ATOM 6460 C CA . GLN B 1 361 ? 27.047 51.625 15.719 1 85.5 361 GLN B CA 1
ATOM 6461 C C . GLN B 1 361 ? 26.25 51.781 14.43 1 85.5 361 GLN B C 1
ATOM 6463 O O . GLN B 1 361 ? 25.828 52.875 14.086 1 85.5 361 GLN B O 1
ATOM 6468 N N . LEU B 1 362 ? 26.188 50.625 13.727 1 82.56 362 LEU B N 1
ATOM 6469 C CA . LEU B 1 362 ? 25.344 50.625 12.547 1 82.56 362 LEU B CA 1
ATOM 6470 C C . LEU B 1 362 ? 23.859 50.594 12.93 1 82.56 362 LEU B C 1
ATOM 6472 O O . LEU B 1 362 ? 23.422 49.719 13.656 1 82.56 362 LEU B O 1
ATOM 6476 N N . GLN B 1 363 ? 23.156 51.594 12.555 1 71.94 363 GLN B N 1
ATOM 6477 C CA . GLN B 1 363 ? 21.75 51.75 12.891 1 71.94 363 GLN B CA 1
ATOM 6478 C C . GLN B 1 363 ? 20.906 51.938 11.633 1 71.94 363 GLN B C 1
ATOM 6480 O O . GLN B 1 363 ? 21.422 52.312 10.578 1 71.94 363 GLN B O 1
ATOM 6485 N N . ARG B 1 364 ? 19.688 51.344 11.766 1 65.88 364 ARG B N 1
ATOM 6486 C CA . ARG B 1 364 ? 18.734 51.594 10.695 1 65.88 364 ARG B CA 1
ATOM 6487 C C . ARG B 1 364 ? 17.562 52.438 11.188 1 65.88 364 ARG B C 1
ATOM 6489 O O . ARG B 1 364 ? 16.484 51.906 11.445 1 65.88 364 ARG B O 1
ATOM 6496 N N . PRO B 1 365 ? 17.844 53.719 11.484 1 53.38 365 PRO B N 1
ATOM 6497 C CA . PRO B 1 365 ? 16.734 54.531 11.969 1 53.38 365 PRO B CA 1
ATOM 6498 C C . PRO B 1 365 ? 15.508 54.5 11.055 1 53.38 365 PRO B C 1
ATOM 6500 O O . PRO B 1 365 ? 14.375 54.531 11.523 1 53.38 365 PRO B O 1
ATOM 6503 N N . LYS B 1 366 ? 15.602 54.594 9.836 1 57.31 366 LYS B N 1
ATOM 6504 C CA . LYS B 1 366 ? 14.547 54.5 8.836 1 57.31 366 LYS B CA 1
ATOM 6505 C C . LYS B 1 366 ? 14.906 53.469 7.762 1 57.31 366 LYS B C 1
ATOM 6507 O O . LYS B 1 366 ? 15.195 52.312 8.078 1 57.31 366 LYS B O 1
ATOM 6512 N N . ASP B 1 367 ? 14.898 53.906 6.637 1 60.53 367 ASP B N 1
ATOM 6513 C CA . ASP B 1 367 ? 15.078 53.031 5.492 1 60.53 367 ASP B CA 1
ATOM 6514 C C . ASP B 1 367 ? 16.547 52.938 5.094 1 60.53 367 ASP B C 1
ATOM 6516 O O . ASP B 1 367 ? 16.875 52.344 4.055 1 60.53 367 ASP B O 1
ATOM 6520 N N . SER B 1 368 ? 17.359 53.531 5.969 1 63.91 368 SER B N 1
ATOM 6521 C CA . SER B 1 368 ? 18.766 53.469 5.566 1 63.91 368 SER B CA 1
ATOM 6522 C C . SER B 1 368 ? 19.672 53.25 6.762 1 63.91 368 SER B C 1
ATOM 6524 O O . SER B 1 368 ? 19.422 53.75 7.852 1 63.91 368 SER B O 1
ATOM 6526 N N . TRP B 1 369 ? 20.656 52.438 6.465 1 68.81 369 TRP B N 1
ATOM 6527 C CA . TRP B 1 369 ? 21.641 52.156 7.508 1 68.81 369 TRP B CA 1
ATOM 6528 C C . TRP B 1 369 ? 22.656 53.281 7.625 1 68.81 369 TRP B C 1
ATOM 6530 O O . TRP B 1 369 ? 23.109 53.844 6.613 1 68.81 369 TRP B O 1
ATOM 6540 N N . ARG B 1 370 ? 22.828 53.719 8.859 1 68.06 370 ARG B N 1
ATOM 6541 C CA . ARG B 1 370 ? 23.844 54.75 9.125 1 68.06 370 ARG B CA 1
ATOM 6542 C C . ARG B 1 370 ? 24.578 54.469 10.43 1 68.06 370 ARG B C 1
ATOM 6544 O O . ARG B 1 370 ? 24.109 53.688 11.258 1 68.06 370 ARG B O 1
ATOM 6551 N N . LEU B 1 371 ? 25.797 55.094 10.398 1 73.5 371 LEU B N 1
ATOM 6552 C CA . LEU B 1 371 ? 26.547 54.969 11.648 1 73.5 371 LEU B CA 1
ATOM 6553 C C . LEU B 1 371 ? 26.062 56 12.672 1 73.5 371 LEU B C 1
ATOM 6555 O O . LEU B 1 371 ? 25.953 57.188 12.359 1 73.5 371 LEU B O 1
ATOM 6559 N N . GLY B 1 372 ? 25.578 55.469 13.648 1 73.12 372 GLY B N 1
ATOM 6560 C CA . GLY B 1 372 ? 25.094 56.344 14.703 1 73.12 372 GLY B CA 1
ATOM 6561 C C . GLY B 1 372 ? 26.188 56.812 15.641 1 73.12 372 GLY B C 1
ATOM 6562 O O . GLY B 1 372 ? 27.281 56.25 15.664 1 73.12 372 GLY B O 1
ATOM 6563 N N . GLY B 1 373 ? 25.906 57.906 16.281 1 70.69 373 GLY B N 1
ATOM 6564 C CA . GLY B 1 373 ? 26.828 58.469 17.266 1 70.69 373 GLY B CA 1
ATOM 6565 C C . GLY B 1 373 ? 26.469 58.062 18.688 1 70.69 373 GLY B C 1
ATOM 6566 O O . GLY B 1 373 ? 25.641 57.188 18.906 1 70.69 373 GLY B O 1
ATOM 6567 N N . GLY B 1 374 ? 27.406 58.438 19.594 1 74.56 374 GLY B N 1
ATOM 6568 C CA . GLY B 1 374 ? 27.094 58.344 21.016 1 74.56 374 GLY B CA 1
ATOM 6569 C C . GLY B 1 374 ? 27.875 57.281 21.75 1 74.56 374 GLY B C 1
ATOM 6570 O O . GLY B 1 374 ? 27.719 57.094 22.953 1 74.56 374 GLY B O 1
ATOM 6571 N N . LEU B 1 375 ? 28.562 56.625 20.969 1 86.12 375 LEU B N 1
ATOM 6572 C CA . LEU B 1 375 ? 29.406 55.625 21.625 1 86.12 375 LEU B CA 1
ATOM 6573 C C . LEU B 1 375 ? 30.766 56.219 21.969 1 86.12 375 LEU B C 1
ATOM 6575 O O . LEU B 1 375 ? 31.281 57.094 21.25 1 86.12 375 LEU B O 1
ATOM 6579 N N . ALA B 1 376 ? 31.281 55.75 23.062 1 90.44 376 ALA B N 1
ATOM 6580 C CA . ALA B 1 376 ? 32.594 56.219 23.484 1 90.44 376 ALA B CA 1
ATOM 6581 C C . ALA B 1 376 ? 33.688 55.75 22.5 1 90.44 376 ALA B C 1
ATOM 6583 O O . ALA B 1 376 ? 33.625 54.625 21.984 1 90.44 376 ALA B O 1
ATOM 6584 N N . SER B 1 377 ? 34.625 56.594 22.266 1 92.88 377 SER B N 1
ATOM 6585 C CA . SER B 1 377 ? 35.75 56.25 21.391 1 92.88 377 SER B CA 1
ATOM 6586 C C . SER B 1 377 ? 36.75 55.344 22.109 1 92.88 377 SER B C 1
ATOM 6588 O O . SER B 1 377 ? 36.812 55.344 23.344 1 92.88 377 SER B O 1
ATOM 6590 N N . MET B 1 378 ? 37.438 54.625 21.281 1 93.56 378 MET B N 1
ATOM 6591 C CA . MET B 1 378 ? 38.531 53.812 21.844 1 93.56 378 MET B CA 1
ATOM 6592 C C . MET B 1 378 ? 39.562 54.688 22.516 1 93.56 378 MET B C 1
ATOM 6594 O O . MET B 1 378 ? 39.656 55.875 22.266 1 93.56 378 MET B O 1
ATOM 6598 N N . LEU B 1 379 ? 40.375 54.062 23.375 1 92.81 379 LEU B N 1
ATOM 6599 C CA . LEU B 1 379 ? 41.438 54.75 24.062 1 92.81 379 LEU B CA 1
ATOM 6600 C C . LEU B 1 379 ? 42.594 55.062 23.109 1 92.81 379 LEU B C 1
ATOM 6602 O O . LEU B 1 379 ? 43.188 56.156 23.172 1 92.81 379 LEU B O 1
ATOM 6606 N N . VAL B 1 380 ? 42.875 54.125 22.25 1 91.62 380 VAL B N 1
ATOM 6607 C CA . VAL B 1 380 ? 43.969 54.25 21.297 1 91.62 380 VAL B CA 1
ATOM 6608 C C . VAL B 1 380 ? 43.438 54.125 19.875 1 91.62 380 VAL B C 1
ATOM 6610 O O . VAL B 1 380 ? 42.656 53.219 19.578 1 91.62 380 VAL B O 1
ATOM 6613 N N . PRO B 1 381 ? 43.812 55.125 19.094 1 93.12 381 PRO B N 1
ATOM 6614 C CA . PRO B 1 381 ? 43.438 54.938 17.688 1 93.12 381 PRO B CA 1
ATOM 6615 C C . PRO B 1 381 ? 44.125 53.75 17.031 1 93.12 381 PRO B C 1
ATOM 6617 O O . PRO B 1 381 ? 45.281 53.469 17.328 1 93.12 381 PRO B O 1
ATOM 6620 N N . ARG B 1 382 ? 43.312 53.062 16.172 1 92.5 382 ARG B N 1
ATOM 6621 C CA . ARG B 1 382 ? 43.844 51.812 15.609 1 92.5 382 ARG B CA 1
ATOM 6622 C C . ARG B 1 382 ? 43.438 51.656 14.148 1 92.5 382 ARG B C 1
ATOM 6624 O O . ARG B 1 382 ? 42.344 52.062 13.758 1 92.5 382 ARG B O 1
ATOM 6631 N N . THR B 1 383 ? 44.375 51.125 13.414 1 91.12 383 THR B N 1
ATOM 6632 C CA . THR B 1 383 ? 44.125 50.594 12.078 1 91.12 383 THR B CA 1
ATOM 6633 C C . THR B 1 383 ? 44.812 49.25 11.914 1 91.12 383 THR B C 1
ATOM 6635 O O . THR B 1 383 ? 45.688 48.875 12.688 1 91.12 383 THR B O 1
ATOM 6638 N N . ARG B 1 384 ? 44.25 48.375 11.023 1 89.12 384 ARG B N 1
ATOM 6639 C CA . ARG B 1 384 ? 44.844 47.062 10.781 1 89.12 384 ARG B CA 1
ATOM 6640 C C . ARG B 1 384 ? 44.906 46.25 12.078 1 89.12 384 ARG B C 1
ATOM 6642 O O . ARG B 1 384 ? 45.938 45.688 12.391 1 89.12 384 ARG B O 1
ATOM 6649 N N . PHE B 1 385 ? 43.812 46.281 12.789 1 89.44 385 PHE B N 1
ATOM 6650 C CA . PHE B 1 385 ? 43.75 45.625 14.078 1 89.44 385 PHE B CA 1
ATOM 6651 C C . PHE B 1 385 ? 42.625 44.562 14.07 1 89.44 385 PHE B C 1
ATOM 6653 O O . PHE B 1 385 ? 42.031 44.281 13.023 1 89.44 385 PHE B O 1
ATOM 6660 N N . TYR B 1 386 ? 42.406 43.938 15.234 1 87.62 386 TYR B N 1
ATOM 6661 C CA . TYR B 1 386 ? 41.281 43 15.398 1 87.62 386 TYR B CA 1
ATOM 6662 C C . TYR B 1 386 ? 40.312 43.5 16.469 1 87.62 386 TYR B C 1
ATOM 6664 O O . TYR B 1 386 ? 40.75 44 17.5 1 87.62 386 TYR B O 1
ATOM 6672 N N . ALA B 1 387 ? 39.125 43.344 16.125 1 90.5 387 ALA B N 1
ATOM 6673 C CA . ALA B 1 387 ? 38.094 43.625 17.109 1 90.5 387 ALA B CA 1
ATOM 6674 C C . ALA B 1 387 ? 37 42.531 17.047 1 90.5 387 ALA B C 1
ATOM 6676 O O . ALA B 1 387 ? 36.656 42.031 15.961 1 90.5 387 ALA B O 1
ATOM 6677 N N . GLY B 1 388 ? 36.5 42.156 18.156 1 86.81 388 GLY B N 1
ATOM 6678 C CA . GLY B 1 388 ? 35.469 41.156 18.234 1 86.81 388 GLY B CA 1
ATOM 6679 C C . GLY B 1 388 ? 34.656 41.188 19.516 1 86.81 388 GLY B C 1
ATOM 6680 O O . GLY B 1 388 ? 34.969 41.969 20.422 1 86.81 388 GLY B O 1
ATOM 6681 N N . ALA B 1 389 ? 33.625 40.406 19.453 1 86.44 389 ALA B N 1
ATOM 6682 C CA . ALA B 1 389 ? 32.781 40.25 20.656 1 86.44 389 ALA B CA 1
ATOM 6683 C C . ALA B 1 389 ? 33.344 39.156 21.562 1 86.44 389 ALA B C 1
ATOM 6685 O O . ALA B 1 389 ? 33.688 38.062 21.094 1 86.44 389 ALA B O 1
ATOM 6686 N N . LEU B 1 390 ? 33.5 39.531 22.812 1 80.94 390 LEU B N 1
ATOM 6687 C CA . LEU B 1 390 ? 34 38.594 23.812 1 80.94 390 LEU B CA 1
ATOM 6688 C C . LEU B 1 390 ? 33.219 38.75 25.125 1 80.94 390 LEU B C 1
ATOM 6690 O O . LEU B 1 390 ? 33.312 39.781 25.781 1 80.94 390 LEU B O 1
ATOM 6694 N N . ASN B 1 391 ? 32.5 37.688 25.578 1 76.62 391 ASN B N 1
ATOM 6695 C CA . ASN B 1 391 ? 31.734 37.688 26.828 1 76.62 391 ASN B CA 1
ATOM 6696 C C . ASN B 1 391 ? 30.859 38.938 26.969 1 76.62 391 ASN B C 1
ATOM 6698 O O . ASN B 1 391 ? 30.906 39.625 27.984 1 76.62 391 ASN B O 1
ATOM 6702 N N . GLU B 1 392 ? 30.125 39.375 26 1 78 392 GLU B N 1
ATOM 6703 C CA . GLU B 1 392 ? 29.141 40.469 25.969 1 78 392 GLU B CA 1
ATOM 6704 C C . GLU B 1 392 ? 29.844 41.812 25.953 1 78 392 GLU B C 1
ATOM 6706 O O . GLU B 1 392 ? 29.234 42.844 26.328 1 78 392 GLU B O 1
ATOM 6711 N N . ARG B 1 393 ? 31.141 41.719 25.641 1 83.88 393 ARG B N 1
ATOM 6712 C CA . ARG B 1 393 ? 31.922 42.938 25.484 1 83.88 393 ARG B CA 1
ATOM 6713 C C . ARG B 1 393 ? 32.594 43 24.125 1 83.88 393 ARG B C 1
ATOM 6715 O O . ARG B 1 393 ? 32.625 42 23.406 1 83.88 393 ARG B O 1
ATOM 6722 N N . LEU B 1 394 ? 32.938 44.188 23.781 1 89 394 LEU B N 1
ATOM 6723 C CA . LEU B 1 394 ? 33.75 44.344 22.594 1 89 394 LEU B CA 1
ATOM 6724 C C . LEU B 1 394 ? 35.219 44.5 22.953 1 89 394 LEU B C 1
ATOM 6726 O O . LEU B 1 394 ? 35.562 45.156 23.953 1 89 394 LEU B O 1
ATOM 6730 N N . VAL B 1 395 ? 36.031 43.844 22.172 1 89.69 395 VAL B N 1
ATOM 6731 C CA . VAL B 1 395 ? 37.469 43.969 22.406 1 89.69 395 VAL B CA 1
ATOM 6732 C C . VAL B 1 395 ? 38.156 44.469 21.141 1 89.69 395 VAL B C 1
ATOM 6734 O O . VAL B 1 395 ? 37.781 44.094 20.031 1 89.69 395 VAL B O 1
ATOM 6737 N N . ALA B 1 396 ? 39.062 45.25 21.312 1 91.25 396 ALA B N 1
ATOM 6738 C CA . ALA B 1 396 ? 39.969 45.688 20.25 1 91.25 396 ALA B CA 1
ATOM 6739 C C . ALA B 1 396 ? 41.438 45.438 20.625 1 91.25 396 ALA B C 1
ATOM 6741 O O . ALA B 1 396 ? 41.875 45.812 21.719 1 91.25 396 ALA B O 1
ATOM 6742 N N . VAL B 1 397 ? 42.094 44.844 19.672 1 87.88 397 VAL B N 1
ATOM 6743 C CA . VAL B 1 397 ? 43.438 44.375 20.016 1 87.88 397 VAL B CA 1
ATOM 6744 C C . VAL B 1 397 ? 44.438 44.719 18.906 1 87.88 397 VAL B C 1
ATOM 6746 O O . VAL B 1 397 ? 44.156 44.469 17.734 1 87.88 397 VAL B O 1
ATOM 6749 N N . GLY B 1 398 ? 45.594 45.25 19.359 1 87.62 398 GLY B N 1
ATOM 6750 C CA . GLY B 1 398 ? 46.688 45.5 18.438 1 87.62 398 GLY B CA 1
ATOM 6751 C C . GLY B 1 398 ? 46.344 46.5 17.359 1 87.62 398 GLY B C 1
ATOM 6752 O O . GLY B 1 398 ? 45.562 47.438 17.594 1 87.62 398 GLY B O 1
ATOM 6753 N N . GLY B 1 399 ? 47.125 46.406 16.219 1 88.25 399 GLY B N 1
ATOM 6754 C CA . GLY B 1 399 ? 46.906 47.281 15.078 1 88.25 399 GLY B CA 1
ATOM 6755 C C . GLY B 1 399 ? 48 48.344 14.914 1 88.25 399 GLY B C 1
ATOM 6756 O O . GLY B 1 399 ? 49 48.312 15.625 1 88.25 399 GLY B O 1
ATOM 6757 N N . GLY B 1 400 ? 47.781 49.094 13.914 1 87.19 400 GLY B N 1
ATOM 6758 C CA . GLY B 1 400 ? 48.688 50.219 13.672 1 87.19 400 GLY B CA 1
ATOM 6759 C C . GLY B 1 400 ? 48.281 51.5 14.406 1 87.19 400 GLY B C 1
ATOM 6760 O O . GLY B 1 400 ? 47.125 51.938 14.297 1 87.19 400 GLY B O 1
ATOM 6761 N N . ALA B 1 401 ? 49.188 51.969 15.227 1 82.81 401 ALA B N 1
ATOM 6762 C CA . ALA B 1 401 ? 48.969 53.25 15.938 1 82.81 401 ALA B CA 1
ATOM 6763 C C . ALA B 1 401 ? 49.438 54.438 15.078 1 82.81 401 ALA B C 1
ATOM 6765 O O . ALA B 1 401 ? 49.875 54.25 13.945 1 82.81 401 ALA B O 1
ATOM 6766 N N . PRO B 1 402 ? 49.219 55.562 15.633 1 79.75 402 PRO B N 1
ATOM 6767 C CA . PRO B 1 402 ? 49.656 56.719 14.859 1 79.75 402 PRO B CA 1
ATOM 6768 C C . PRO B 1 402 ? 51.125 56.656 14.484 1 79.75 402 PRO B C 1
ATOM 6770 O O . PRO B 1 402 ? 51.938 56.125 15.25 1 79.75 402 PRO B O 1
ATOM 6773 N N . LEU B 1 403 ? 51.469 57.094 13.367 1 74.62 403 LEU B N 1
ATOM 6774 C CA . LEU B 1 403 ? 52.812 57.125 12.773 1 74.62 403 LEU B CA 1
ATOM 6775 C C . LEU B 1 403 ? 53.156 55.781 12.148 1 74.62 403 LEU B C 1
ATOM 6777 O O . LEU B 1 403 ? 54.312 55.562 11.742 1 74.62 403 LEU B O 1
ATOM 6781 N N . GLY B 1 404 ? 52.219 54.812 12.172 1 72 404 GLY B N 1
ATOM 6782 C CA . GLY B 1 404 ? 52.375 53.562 11.414 1 72 404 GLY B CA 1
ATOM 6783 C C . GLY B 1 404 ? 53 52.469 12.211 1 72 404 GLY B C 1
ATOM 6784 O O . GLY B 1 404 ? 53.406 51.438 11.648 1 72 404 GLY B O 1
ATOM 6785 N N . MET B 1 405 ? 53.156 52.594 13.516 1 77.5 405 MET B N 1
ATOM 6786 C CA . MET B 1 405 ? 53.812 51.594 14.32 1 77.5 405 MET B CA 1
ATOM 6787 C C . MET B 1 405 ? 52.812 50.625 14.945 1 77.5 405 MET B C 1
ATOM 6789 O O . MET B 1 405 ? 51.75 51.062 15.414 1 77.5 405 MET B O 1
ATOM 6793 N N . PRO B 1 406 ? 53.188 49.375 14.906 1 84.81 406 PRO B N 1
ATOM 6794 C CA . PRO B 1 406 ? 52.281 48.438 15.57 1 84.81 406 PRO B CA 1
ATOM 6795 C C . PRO B 1 406 ? 52.219 48.625 17.078 1 84.81 406 PRO B C 1
ATOM 6797 O O . PRO B 1 406 ? 53.188 49.094 17.688 1 84.81 406 PRO B O 1
ATOM 6800 N N . THR B 1 407 ? 51.062 48.344 17.594 1 86.19 407 THR B N 1
ATOM 6801 C CA . THR B 1 407 ? 50.906 48.5 19.047 1 86.19 407 THR B CA 1
ATOM 6802 C C . THR B 1 407 ? 50.594 47.156 19.703 1 86.19 407 THR B C 1
ATOM 6804 O O . THR B 1 407 ? 50.094 46.25 19.031 1 86.19 407 THR B O 1
ATOM 6807 N N . ASP B 1 408 ? 50.875 47.125 21 1 82.38 408 ASP B N 1
ATOM 6808 C CA . ASP B 1 408 ? 50.562 45.906 21.781 1 82.38 408 ASP B CA 1
ATOM 6809 C C . ASP B 1 408 ? 49.375 46.125 22.688 1 82.38 408 ASP B C 1
ATOM 6811 O O . ASP B 1 408 ? 49.031 45.281 23.516 1 82.38 408 ASP B O 1
ATOM 6815 N N . THR B 1 409 ? 48.719 47.219 22.531 1 87.38 409 THR B N 1
ATOM 6816 C CA . THR B 1 409 ? 47.625 47.562 23.453 1 87.38 409 THR B CA 1
ATOM 6817 C C . THR B 1 409 ? 46.375 46.781 23.125 1 87.38 409 THR B C 1
ATOM 6819 O O . THR B 1 409 ? 46.156 46.375 21.969 1 87.38 409 THR B O 1
ATOM 6822 N N . ALA B 1 410 ? 45.594 46.5 24.141 1 88.69 410 ALA B N 1
ATOM 6823 C CA . ALA B 1 410 ? 44.25 45.906 24.062 1 88.69 410 ALA B CA 1
ATOM 6824 C C . ALA B 1 410 ? 43.25 46.656 24.953 1 88.69 410 ALA B C 1
ATOM 6826 O O . ALA B 1 410 ? 43.625 47.156 26.016 1 88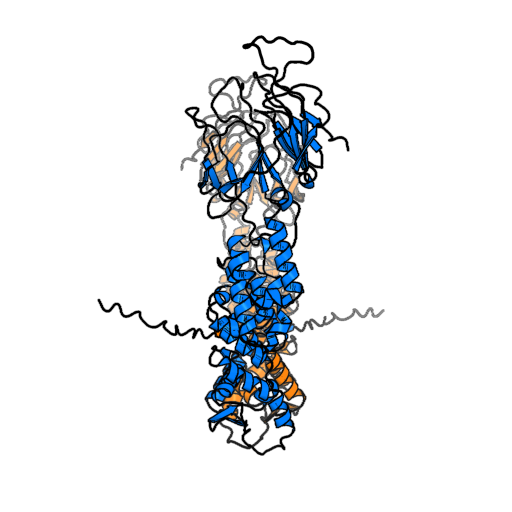.69 410 ALA B O 1
ATOM 6827 N N . GLU B 1 411 ? 42.094 46.781 24.484 1 91.5 411 GLU B N 1
ATOM 6828 C CA . GLU B 1 411 ? 41.094 47.469 25.266 1 91.5 411 GLU B CA 1
ATOM 6829 C C . GLU B 1 411 ? 39.719 46.781 25.094 1 91.5 411 GLU B C 1
ATOM 6831 O O . GLU B 1 411 ? 39.5 46.094 24.109 1 91.5 411 GLU B O 1
ATOM 6836 N N . GLU B 1 412 ? 38.938 46.969 26.047 1 90.94 412 GLU B N 1
ATOM 6837 C CA . GLU B 1 412 ? 37.594 46.406 26.031 1 90.94 412 GLU B CA 1
ATOM 6838 C C . GLU B 1 412 ? 36.531 47.469 26.203 1 90.94 412 GLU B C 1
ATOM 6840 O O . GLU B 1 412 ? 36.75 48.438 26.953 1 90.94 412 GLU B O 1
ATOM 6845 N N . TYR B 1 413 ? 35.5 47.312 25.531 1 90.69 413 TYR B N 1
ATOM 6846 C CA . TYR B 1 413 ? 34.375 48.219 25.625 1 90.69 413 TYR B CA 1
ATOM 6847 C C . TYR B 1 413 ? 33.25 47.594 26.484 1 90.69 413 TYR B C 1
ATOM 6849 O O . TYR B 1 413 ? 32.781 46.5 26.219 1 90.69 413 TYR B O 1
ATOM 6857 N N . ARG B 1 414 ? 32.875 48.406 27.516 1 85.62 414 ARG B N 1
ATOM 6858 C CA . ARG B 1 414 ? 31.734 48.031 28.359 1 85.62 414 ARG B CA 1
ATOM 6859 C C . ARG B 1 414 ? 30.469 48.781 27.938 1 85.62 414 ARG B C 1
ATOM 6861 O O . ARG B 1 414 ? 30.375 50 28.156 1 85.62 414 ARG B O 1
ATOM 6868 N N . LEU B 1 415 ? 29.594 48.062 27.453 1 82.5 415 LEU B N 1
ATOM 6869 C CA . LEU B 1 415 ? 28.391 48.656 26.906 1 82.5 415 LEU B CA 1
ATOM 6870 C C . LEU B 1 415 ? 27.609 49.375 27.984 1 82.5 415 LEU B C 1
ATOM 6872 O O . LEU B 1 415 ? 27.109 50.5 27.766 1 82.5 415 LEU B O 1
ATOM 6876 N N . ALA B 1 416 ? 27.531 48.812 29.141 1 81.56 416 ALA B N 1
ATOM 6877 C CA . ALA B 1 416 ? 26.75 49.375 30.234 1 81.56 416 ALA B CA 1
ATOM 6878 C C . ALA B 1 416 ? 27.25 50.75 30.641 1 81.56 416 ALA B C 1
ATOM 6880 O O . ALA B 1 416 ? 26.453 51.625 31.031 1 81.56 416 ALA B O 1
ATOM 6881 N N . LYS B 1 417 ? 28.516 50.938 30.438 1 84.56 417 LYS B N 1
ATOM 6882 C CA . LYS B 1 417 ? 29.109 52.188 30.906 1 84.56 417 LYS B CA 1
ATOM 6883 C C . LYS B 1 417 ? 29.484 53.094 29.719 1 84.56 417 LYS B C 1
ATOM 6885 O O . LYS B 1 417 ? 29.938 54.219 29.922 1 84.56 417 LYS B O 1
ATOM 6890 N N . ASN B 1 418 ? 29.219 52.656 28.578 1 88.06 418 ASN B N 1
ATOM 6891 C CA . ASN B 1 418 ? 29.688 53.375 27.406 1 88.06 418 ASN B CA 1
ATOM 6892 C C . ASN B 1 418 ? 31.109 53.875 27.578 1 88.06 418 ASN B C 1
ATOM 6894 O O . ASN B 1 418 ? 31.391 55.062 27.375 1 88.06 418 ASN B O 1
ATOM 6898 N N . ALA B 1 419 ? 31.922 52.875 27.875 1 91.81 419 ALA B N 1
ATOM 6899 C CA . ALA B 1 419 ? 33.312 53.25 28.141 1 91.81 419 ALA B CA 1
ATOM 6900 C C . ALA B 1 419 ? 34.25 52.125 27.781 1 91.81 419 ALA B C 1
ATOM 6902 O O . ALA B 1 419 ? 33.906 50.938 27.844 1 91.81 419 ALA B O 1
ATOM 6903 N N . TRP B 1 420 ? 35.469 52.531 27.406 1 93.44 420 TRP B N 1
ATOM 6904 C CA . TRP B 1 420 ? 36.562 51.594 27.125 1 93.44 420 TRP B CA 1
ATOM 6905 C C . TRP B 1 420 ? 37.5 51.469 28.312 1 93.44 420 TRP B C 1
ATOM 6907 O O . TRP B 1 420 ? 37.781 52.469 28.984 1 93.44 420 TRP B O 1
ATOM 6917 N N . ARG B 1 421 ? 37.969 50.375 28.531 1 92 421 ARG B N 1
ATOM 6918 C CA . ARG B 1 421 ? 39 50.125 29.547 1 92 421 ARG B CA 1
ATOM 6919 C C . ARG B 1 421 ? 40.188 49.375 28.969 1 92 421 ARG B C 1
ATOM 6921 O O . ARG B 1 421 ? 40 48.469 28.141 1 92 421 ARG B O 1
ATOM 6928 N N . PRO B 1 422 ? 41.375 49.688 29.516 1 90.38 422 PRO B N 1
ATOM 6929 C CA . PRO B 1 422 ? 42.562 48.969 29.016 1 90.38 422 PRO B CA 1
ATOM 6930 C C . PRO B 1 422 ? 42.656 47.531 29.516 1 90.38 422 PRO B C 1
ATOM 6932 O O . PRO B 1 422 ? 42.281 47.25 30.672 1 90.38 422 PRO B O 1
ATOM 6935 N N . LEU B 1 423 ? 43.062 46.688 28.594 1 85 423 LEU B N 1
ATOM 6936 C CA . LEU B 1 423 ? 43.375 45.312 28.938 1 85 423 LEU B CA 1
ATOM 6937 C C . LEU B 1 423 ? 44.906 45.125 28.984 1 85 423 LEU B C 1
ATOM 6939 O O . LEU B 1 423 ? 45.656 45.969 28.531 1 85 423 LEU B O 1
ATOM 6943 N N . PRO B 1 424 ? 45.281 44 29.641 1 80.94 424 PRO B N 1
ATOM 6944 C CA . PRO B 1 424 ? 46.719 43.719 29.625 1 80.94 424 PRO B CA 1
ATOM 6945 C C . PRO B 1 424 ? 47.281 43.688 28.203 1 80.94 424 PRO B C 1
ATOM 6947 O O . PRO B 1 424 ? 46.625 43.156 27.297 1 80.94 424 PRO B O 1
ATOM 6950 N N . ALA B 1 425 ? 48.406 44.281 28.078 1 77.81 425 ALA B N 1
ATOM 6951 C CA . ALA B 1 425 ? 49.062 44.375 26.781 1 77.81 425 ALA B CA 1
ATOM 6952 C C . ALA B 1 425 ? 49.5 43 26.266 1 77.81 425 ALA B C 1
ATOM 6954 O O . ALA B 1 425 ? 49.781 42.094 27.047 1 77.81 425 ALA B O 1
ATOM 6955 N N . PHE B 1 426 ? 49.406 42.938 24.969 1 73.31 426 PHE B N 1
ATOM 6956 C CA . PHE B 1 426 ? 49.969 41.781 24.312 1 73.31 426 PHE B CA 1
ATOM 6957 C C . PHE B 1 426 ? 51.5 41.75 24.484 1 73.31 426 PHE B C 1
ATOM 6959 O O . PHE B 1 426 ? 52.125 42.781 24.641 1 73.31 426 PHE B O 1
ATOM 6966 N N . PRO B 1 427 ? 52 40.562 24.391 1 68.94 427 PRO B N 1
ATOM 6967 C CA . PRO B 1 427 ? 53.469 40.469 24.594 1 68.94 427 PRO B CA 1
ATOM 6968 C C . PRO B 1 427 ? 54.25 41.188 23.516 1 68.94 427 PRO B C 1
ATOM 6970 O O . PRO B 1 427 ? 55.344 41.719 23.781 1 68.94 427 PRO B O 1
ATOM 6973 N N . VAL B 1 428 ? 53.656 41.219 22.312 1 71.31 428 VAL B N 1
ATOM 6974 C CA . VAL B 1 428 ? 54.375 41.875 21.219 1 71.31 428 VAL B CA 1
ATOM 6975 C C . VAL B 1 428 ? 53.406 42.75 20.438 1 71.31 428 VAL B C 1
ATOM 6977 O O . VAL B 1 428 ? 52.25 42.375 20.234 1 71.31 428 VAL B O 1
ATOM 6980 N N . PRO B 1 429 ? 54 43.969 20.031 1 80 429 PRO B N 1
ATOM 6981 C CA . PRO B 1 429 ? 53.156 44.75 19.109 1 80 429 PRO B CA 1
ATOM 6982 C C . PRO B 1 429 ? 52.906 44 17.797 1 80 429 PRO B C 1
ATOM 6984 O O . PRO B 1 429 ? 53.781 43.344 17.25 1 80 429 PRO B O 1
ATOM 6987 N N . VAL B 1 430 ? 51.625 44.125 17.359 1 81.94 430 VAL B N 1
ATOM 6988 C CA . VAL B 1 430 ? 51.25 43.375 16.156 1 81.94 430 VAL B CA 1
ATOM 6989 C C . VAL B 1 430 ? 50.219 44.156 15.352 1 81.94 430 VAL B C 1
ATOM 6991 O O . VAL B 1 430 ? 49.344 44.812 15.914 1 81.94 430 VAL B O 1
ATOM 6994 N N . ALA B 1 431 ? 50.406 44.094 14.031 1 84.25 431 ALA B N 1
ATOM 6995 C CA . ALA B 1 431 ? 49.438 44.656 13.086 1 84.25 431 ALA B CA 1
ATOM 6996 C C . ALA B 1 431 ? 49.188 43.688 11.938 1 84.25 431 ALA B C 1
ATOM 6998 O O . ALA B 1 431 ? 49.938 42.75 11.734 1 84.25 431 ALA B O 1
ATOM 6999 N N . ASP B 1 432 ? 47.969 43.812 11.289 1 82.75 432 ASP B N 1
ATOM 7000 C CA . ASP B 1 432 ? 47.594 42.969 10.156 1 82.75 432 ASP B CA 1
ATOM 7001 C C . ASP B 1 432 ? 47.469 41.5 10.562 1 82.75 432 ASP B C 1
ATOM 7003 O O . ASP B 1 432 ? 47.844 40.625 9.82 1 82.75 432 ASP B O 1
ATOM 7007 N N . HIS B 1 433 ? 47.062 41.438 11.805 1 77.12 433 HIS B N 1
ATOM 7008 C CA . HIS B 1 433 ? 46.875 40.094 12.312 1 77.12 433 HIS B CA 1
ATOM 7009 C C . HIS B 1 433 ? 45.406 39.656 12.18 1 77.12 433 HIS B C 1
ATOM 7011 O O . HIS B 1 433 ? 44.531 40.5 11.977 1 77.12 433 HIS B O 1
ATOM 7017 N N . ALA B 1 434 ? 45.281 38.25 12.188 1 78.31 434 ALA B N 1
ATOM 7018 C CA . ALA B 1 434 ? 43.938 37.688 12.266 1 78.31 434 ALA B CA 1
ATOM 7019 C C . ALA B 1 434 ? 43.562 37.344 13.703 1 78.31 434 ALA B C 1
ATOM 7021 O O . ALA B 1 434 ? 44.438 37.156 14.547 1 78.31 434 ALA B O 1
ATOM 7022 N N . GLY B 1 435 ? 42.219 37.438 13.93 1 76.38 435 GLY B N 1
ATOM 7023 C CA . GLY B 1 435 ? 41.75 37.125 15.266 1 76.38 435 GLY B CA 1
ATOM 7024 C C . GLY B 1 435 ? 40.375 36.469 15.281 1 76.38 435 GLY B C 1
ATOM 7025 O O . GLY B 1 435 ? 39.625 36.531 14.305 1 76.38 435 GLY B O 1
ATOM 7026 N N . ALA B 1 436 ? 40.188 35.656 16.391 1 77.56 436 ALA B N 1
ATOM 7027 C CA . ALA B 1 436 ? 38.875 35.062 16.625 1 77.56 436 ALA B CA 1
ATOM 7028 C C . ALA B 1 436 ? 38.625 34.906 18.125 1 77.56 436 ALA B C 1
ATOM 7030 O O . ALA B 1 436 ? 39.531 34.812 18.922 1 77.56 436 ALA B O 1
ATOM 7031 N N . THR B 1 437 ? 37.406 35.094 18.359 1 75.62 437 THR B N 1
ATOM 7032 C CA . THR B 1 437 ? 36.969 34.844 19.734 1 75.62 437 THR B CA 1
ATOM 7033 C C . THR B 1 437 ? 36.188 33.531 19.844 1 75.62 437 THR B C 1
ATOM 7035 O O . THR B 1 437 ? 35.312 33.281 19.031 1 75.62 437 THR B O 1
ATOM 7038 N N . HIS B 1 438 ? 36.594 32.688 20.734 1 72.94 438 HIS B N 1
ATOM 7039 C CA . HIS B 1 438 ? 35.875 31.438 20.969 1 72.94 438 HIS B CA 1
ATOM 7040 C C . HIS B 1 438 ? 36.031 30.984 22.422 1 72.94 438 HIS B C 1
ATOM 7042 O O . HIS B 1 438 ? 37.125 31.031 22.984 1 72.94 438 HIS B O 1
ATOM 7048 N N . GLY B 1 439 ? 34.906 30.516 22.984 1 68.19 439 GLY B N 1
ATOM 7049 C CA . GLY B 1 439 ? 34.938 29.984 24.344 1 68.19 439 GLY B CA 1
ATOM 7050 C C . GLY B 1 439 ? 35.469 30.984 25.359 1 68.19 439 GLY B C 1
ATOM 7051 O O . GLY B 1 439 ? 36.219 30.609 26.25 1 68.19 439 GLY B O 1
ATOM 7052 N N . GLY B 1 440 ? 35.188 32.156 25.109 1 72.75 440 GLY B N 1
ATOM 7053 C CA . GLY B 1 440 ? 35.625 33.156 26.047 1 72.75 440 GLY B CA 1
ATOM 7054 C C . GLY B 1 440 ? 37.094 33.562 25.891 1 72.75 440 GLY B C 1
ATOM 7055 O O . GLY B 1 440 ? 37.656 34.25 26.734 1 72.75 440 GLY B O 1
ATOM 7056 N N . LEU B 1 441 ? 37.625 33 24.812 1 72.69 441 LEU B N 1
ATOM 7057 C CA . LEU B 1 441 ? 39.031 33.281 24.578 1 72.69 441 LEU B CA 1
ATOM 7058 C C . LEU B 1 441 ? 39.25 34.031 23.266 1 72.69 441 LEU B C 1
ATOM 7060 O O . LEU B 1 441 ? 38.375 33.969 22.375 1 72.69 441 LEU B O 1
ATOM 7064 N N . LEU B 1 442 ? 40.312 34.844 23.266 1 76.38 442 LEU B N 1
ATOM 7065 C CA . LEU B 1 442 ? 40.75 35.562 22.078 1 76.38 442 LEU B CA 1
ATOM 7066 C C . LEU B 1 442 ? 41.969 34.906 21.438 1 76.38 442 LEU B C 1
ATOM 7068 O O . LEU B 1 442 ? 42.969 34.656 22.125 1 76.38 442 LEU B O 1
ATOM 7072 N N . TYR B 1 443 ? 41.812 34.562 20.219 1 73.38 443 TYR B N 1
ATOM 7073 C CA . TYR B 1 443 ? 42.875 34 19.438 1 73.38 443 TYR B CA 1
ATOM 7074 C C . TYR B 1 443 ? 43.406 34.969 18.391 1 73.38 443 TYR B C 1
ATOM 7076 O O . TYR B 1 443 ? 42.625 35.562 17.641 1 73.38 443 TYR B O 1
ATOM 7084 N N . ILE B 1 444 ? 44.656 35.219 18.469 1 76.38 444 ILE B N 1
ATOM 7085 C CA . ILE B 1 444 ? 45.312 36.125 17.5 1 76.38 444 ILE B CA 1
ATOM 7086 C C . ILE B 1 444 ? 46.375 35.344 16.75 1 76.38 444 ILE B C 1
ATOM 7088 O O . ILE B 1 444 ? 47.156 34.594 17.344 1 76.38 444 ILE B O 1
ATOM 7092 N N . SER B 1 445 ? 46.25 35.438 15.445 1 71.94 445 SER B N 1
ATOM 7093 C CA . SER B 1 445 ? 47.188 34.719 14.625 1 71.94 445 SER B CA 1
ATOM 7094 C C . SER B 1 445 ? 47.812 35.625 13.57 1 71.94 445 SER B C 1
ATOM 7096 O O . SER B 1 445 ? 47.125 36.469 12.984 1 71.94 445 SER B O 1
ATOM 7098 N N . GLY B 1 446 ? 49.031 35.375 13.367 1 70.5 446 GLY B N 1
ATOM 7099 C CA . GLY B 1 446 ? 49.75 36.062 12.312 1 70.5 446 GLY B CA 1
ATOM 7100 C C . GLY B 1 446 ? 50.031 37.531 12.641 1 70.5 446 GLY B C 1
ATOM 7101 O O . GLY B 1 446 ? 50.25 37.875 13.805 1 70.5 446 GLY B O 1
ATOM 7102 N N . GLY B 1 447 ? 50.219 38.344 11.453 1 73.12 447 GLY B N 1
ATOM 7103 C CA . GLY B 1 447 ? 50.438 39.781 11.547 1 73.12 447 GLY B CA 1
ATOM 7104 C C . GLY B 1 447 ? 51.906 40.156 11.375 1 73.12 447 GLY B C 1
ATOM 7105 O O . GLY B 1 447 ? 52.75 39.312 11.086 1 73.12 447 GLY B O 1
ATOM 7106 N N . GLU B 1 448 ? 52.062 41.344 11.188 1 71.69 448 GLU B N 1
ATOM 7107 C CA . GLU B 1 448 ? 53.375 41.938 11.047 1 71.69 448 GLU B CA 1
ATOM 7108 C C . GLU B 1 448 ? 53.812 42.656 12.328 1 71.69 448 GLU B C 1
ATOM 7110 O O . GLU B 1 448 ? 53 43.281 13 1 71.69 448 GLU B O 1
ATOM 7115 N N . GLY B 1 449 ? 54.812 42.094 12.789 1 63.47 449 GLY B N 1
ATOM 7116 C CA . GLY B 1 449 ? 55.344 42.75 13.977 1 63.47 449 GLY B CA 1
ATOM 7117 C C . GLY B 1 449 ? 56.844 42.781 14.047 1 63.47 449 GLY B C 1
ATOM 7118 O O . GLY B 1 449 ? 57.531 42.281 13.148 1 63.47 449 GLY B O 1
ATOM 7119 N N . SER B 1 450 ? 57.438 43.688 14.664 1 54.09 450 SER B N 1
ATOM 7120 C CA . SER B 1 450 ? 58.906 43.719 14.867 1 54.09 450 SER B CA 1
ATOM 7121 C C . SER B 1 450 ? 59.344 42.562 15.781 1 54.09 450 SER B C 1
ATOM 7123 O O . SER B 1 450 ? 58.625 42.219 16.734 1 54.09 450 SER B O 1
ATOM 7125 N N . PRO B 1 451 ? 60.219 41.625 15.258 1 46.28 451 PRO B N 1
ATOM 7126 C CA . PRO B 1 451 ? 60.688 40.594 16.172 1 46.28 451 PRO B CA 1
ATOM 7127 C C . PRO B 1 451 ? 60.906 41.094 17.594 1 46.28 451 PRO B C 1
ATOM 7129 O O . PRO B 1 451 ? 61.188 42.281 17.781 1 46.28 451 PRO B O 1
ATOM 7132 N N . PRO B 1 452 ? 60.5 40.312 18.484 1 42.03 452 PRO B N 1
ATOM 7133 C CA . PRO B 1 452 ? 61 40.688 19.812 1 42.03 452 PRO B CA 1
ATOM 7134 C C . PRO B 1 452 ? 62.5 40.938 19.828 1 42.03 452 PRO B C 1
ATOM 7136 O O . PRO B 1 452 ? 63.25 40.25 19.172 1 42.03 452 PRO B O 1
ATOM 7139 N N . GLY B 1 453 ? 63.156 42.156 20.344 1 40.53 453 GLY B N 1
ATOM 7140 C CA . GLY B 1 453 ? 64.5 42.719 20.453 1 40.53 453 GLY B CA 1
ATOM 7141 C C . GLY B 1 453 ? 64.875 43.562 19.25 1 40.53 453 GLY B C 1
ATOM 7142 O O . GLY B 1 453 ? 65.812 44.344 19.297 1 40.53 453 GLY B O 1
ATOM 7143 N N . GLN B 1 454 ? 64.875 43 17.984 1 34 454 GLN B N 1
ATOM 7144 C CA . GLN B 1 454 ? 65.375 43.812 16.891 1 34 454 GLN B CA 1
ATOM 7145 C C . GLN B 1 454 ? 64.375 44.875 16.5 1 34 454 GLN B C 1
ATOM 7147 O O . GLN B 1 454 ? 63.25 44.562 16.109 1 34 454 GLN B O 1
ATOM 7152 N N . ARG B 1 455 ? 64.5 46.031 16.984 1 32.31 455 ARG B N 1
ATOM 7153 C CA . ARG B 1 455 ? 63.906 47.312 16.594 1 32.31 455 ARG B CA 1
ATOM 7154 C C . ARG B 1 455 ? 64.062 47.562 15.102 1 32.31 455 ARG B C 1
ATOM 7156 O O . ARG B 1 455 ? 64.25 48.688 14.672 1 32.31 455 ARG B O 1
ATOM 7163 N N . LEU B 1 456 ? 64.75 46.625 14.266 1 29.42 456 LEU B N 1
ATOM 7164 C CA . LEU B 1 456 ? 65.188 47.219 13.016 1 29.42 456 LEU B CA 1
ATOM 7165 C C . LEU B 1 456 ? 64 47.844 12.242 1 29.42 456 LEU B C 1
ATOM 7167 O O . LEU B 1 456 ? 63.031 47.156 11.969 1 29.42 456 LEU B O 1
ATOM 7171 N N . ALA B 1 457 ? 63.844 49.062 12.258 1 29.77 457 ALA B N 1
ATOM 7172 C CA . ALA B 1 457 ? 63.125 50.062 11.461 1 29.77 457 ALA B CA 1
ATOM 7173 C C . ALA B 1 457 ? 63.188 49.719 9.977 1 29.77 457 ALA B C 1
ATOM 7175 O O . ALA B 1 457 ? 62.812 50.531 9.133 1 29.77 457 ALA B O 1
ATOM 7176 N N . THR B 1 458 ? 64.25 48.938 9.461 1 29.31 458 THR B N 1
ATOM 7177 C CA . THR B 1 458 ? 64.438 49.094 8.023 1 29.31 458 THR B CA 1
ATOM 7178 C C . THR B 1 458 ? 63.156 48.781 7.285 1 29.31 458 THR B C 1
ATOM 7180 O O . THR B 1 458 ? 62.469 47.781 7.598 1 29.31 458 THR B O 1
ATOM 7183 N N . LEU B 1 459 ? 62.5 49.719 6.57 1 31.94 459 LEU B N 1
ATOM 7184 C CA . LEU B 1 459 ? 61.344 49.688 5.68 1 31.94 459 LEU B CA 1
ATOM 7185 C C . LEU B 1 459 ? 61.188 48.344 5.02 1 31.94 459 LEU B C 1
ATOM 7187 O O . LEU B 1 459 ? 60.094 47.812 4.902 1 31.94 459 LEU B O 1
ATOM 7191 N N . GLY B 1 460 ? 62.156 48.062 4 1 31.83 460 GLY B N 1
ATOM 7192 C CA . GLY B 1 460 ? 62.094 47.062 2.961 1 31.83 460 GLY B CA 1
ATOM 7193 C C . GLY B 1 460 ? 62.125 45.656 3.504 1 31.83 460 GLY B C 1
ATOM 7194 O O . GLY B 1 460 ? 62.156 44.688 2.738 1 31.83 460 GLY B O 1
ATOM 7195 N N . LEU B 1 461 ? 62.938 45.469 4.523 1 31.88 461 LEU B N 1
ATOM 7196 C CA . LEU B 1 461 ? 63.156 44.062 4.855 1 31.88 461 LEU B CA 1
ATOM 7197 C C . LEU B 1 461 ? 61.875 43.406 5.371 1 31.88 461 LEU B C 1
ATOM 7199 O O . LEU B 1 461 ? 60.969 44.125 5.824 1 31.88 461 LEU B O 1
ATOM 7203 N N . GLY B 1 462 ? 61.906 42 5.594 1 33.66 462 GLY B N 1
ATOM 7204 C CA . GLY B 1 462 ? 60.938 40.938 5.754 1 33.66 462 GLY B CA 1
ATOM 7205 C C . GLY B 1 462 ? 60.062 41.094 6.992 1 33.66 462 GLY B C 1
ATOM 7206 O O . GLY B 1 462 ? 60.594 41.219 8.102 1 33.66 462 GLY B O 1
ATOM 7207 N N . THR B 1 463 ? 59.188 42.031 7.184 1 41.12 463 THR B N 1
ATOM 7208 C CA . THR B 1 463 ? 58.062 41.812 8.109 1 41.12 463 THR B CA 1
ATOM 7209 C C . THR B 1 463 ? 57.906 40.344 8.438 1 41.12 463 THR B C 1
ATOM 7211 O O . THR B 1 463 ? 57.938 39.5 7.547 1 41.12 463 THR B O 1
ATOM 7214 N N . SER B 1 464 ? 58.594 39.969 9.516 1 45.66 464 SER B N 1
ATOM 7215 C CA . SER B 1 464 ? 58.438 38.562 9.914 1 45.66 464 SER B CA 1
ATOM 7216 C C . SER B 1 464 ? 56.969 38.281 10.219 1 45.66 464 SER B C 1
ATOM 7218 O O . SER B 1 464 ? 56.312 39 10.984 1 45.66 464 SER B O 1
ATOM 7220 N N . ALA B 1 465 ? 56.344 37.688 9.312 1 49.41 465 ALA B N 1
ATOM 7221 C CA . ALA B 1 465 ? 55 37.094 9.508 1 49.41 465 ALA B CA 1
ATOM 7222 C C . ALA B 1 465 ? 55 36.219 10.742 1 49.41 465 ALA B C 1
ATOM 7224 O O . ALA B 1 465 ? 55.906 35.406 10.938 1 49.41 465 ALA B O 1
ATOM 7225 N N . HIS B 1 466 ? 54.438 36.688 11.82 1 51.41 466 HIS B N 1
ATOM 7226 C CA . HIS B 1 466 ? 54.219 35.812 12.961 1 51.41 466 HIS B CA 1
ATOM 7227 C C . HIS B 1 466 ? 53.469 34.562 12.562 1 51.41 466 HIS B C 1
ATOM 7229 O O . HIS B 1 466 ? 52.438 34.625 11.875 1 51.41 466 HIS B O 1
ATOM 7235 N N . THR B 1 467 ? 54.094 33.406 12.633 1 49.25 467 THR B N 1
ATOM 7236 C CA . THR B 1 467 ? 53.469 32.156 12.273 1 49.25 467 THR B CA 1
ATOM 7237 C C . THR B 1 467 ? 52.781 31.531 13.477 1 49.25 467 THR B C 1
ATOM 7239 O O . THR B 1 467 ? 52.219 30.438 13.383 1 49.25 467 THR B O 1
ATOM 7242 N N . HIS B 1 468 ? 52.781 32.406 14.625 1 47.09 468 HIS B N 1
ATOM 7243 C CA . HIS B 1 468 ? 52.219 31.734 15.797 1 47.09 468 HIS B CA 1
ATOM 7244 C C . HIS B 1 468 ? 50.812 32.25 16.125 1 47.09 468 HIS B C 1
ATOM 7246 O O . HIS B 1 468 ? 50.469 33.375 15.789 1 47.09 468 HIS B O 1
ATOM 7252 N N . THR B 1 469 ? 49.969 31.266 16.547 1 51.84 469 THR B N 1
ATOM 7253 C CA . THR B 1 469 ? 48.656 31.578 17.109 1 51.84 469 THR B CA 1
ATOM 7254 C C . THR B 1 469 ? 48.781 31.875 18.609 1 51.84 469 THR B C 1
ATOM 7256 O O . THR B 1 469 ? 49.438 31.141 19.344 1 51.84 469 THR B O 1
ATOM 7259 N N . GLN B 1 470 ? 48.438 33.062 19.016 1 51.19 470 GLN B N 1
ATOM 7260 C CA . GLN B 1 470 ? 48.438 33.438 20.422 1 51.19 470 GLN B CA 1
ATOM 7261 C C . GLN B 1 470 ? 47.031 33.406 21 1 51.19 470 GLN B C 1
ATOM 7263 O O . GLN B 1 470 ? 46.062 33.781 20.312 1 51.19 470 GLN B O 1
ATOM 7268 N N . VAL B 1 471 ? 46.875 32.625 21.984 1 52.06 471 VAL B N 1
ATOM 7269 C CA . VAL B 1 471 ? 45.625 32.594 22.703 1 52.06 471 VAL B CA 1
ATOM 7270 C C . VAL B 1 471 ? 45.656 33.531 23.906 1 52.06 471 VAL B C 1
ATOM 7272 O O . VAL B 1 471 ? 46.656 33.531 24.656 1 52.06 471 VAL B O 1
ATOM 7275 N N . TRP B 1 472 ? 44.938 34.438 23.922 1 47.69 472 TRP B N 1
ATOM 7276 C CA . TRP B 1 472 ? 44.875 35.375 25.016 1 47.69 472 TRP B CA 1
ATOM 7277 C C . TRP B 1 472 ? 43.625 35.156 25.859 1 47.69 472 TRP B C 1
ATOM 7279 O O . TRP B 1 472 ? 42.531 35.031 25.328 1 47.69 472 TRP B O 1
ATOM 7289 N N . LEU B 1 473 ? 43.812 34.75 27.078 1 43.78 473 LEU B N 1
ATOM 7290 C CA . LEU B 1 473 ? 42.75 34.688 28.078 1 43.78 473 LEU B CA 1
ATOM 7291 C C . LEU B 1 473 ? 42.469 36.062 28.672 1 43.78 473 LEU B C 1
ATOM 7293 O O . LEU B 1 473 ? 43.406 36.719 29.172 1 43.78 473 LEU B O 1
ATOM 7297 N N . PRO B 1 474 ? 41.469 36.625 28.219 1 44.97 474 PRO B N 1
ATOM 7298 C CA . PRO B 1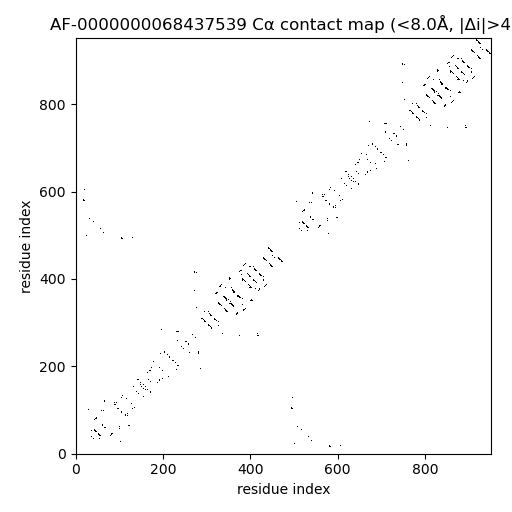 474 ? 41.219 37.844 28.953 1 44.97 474 PRO B CA 1
ATOM 7299 C C . PRO B 1 474 ? 41.219 37.656 30.469 1 44.97 474 PRO B C 1
ATOM 7301 O O . PRO B 1 474 ? 40.75 36.656 30.969 1 44.97 474 PRO B O 1
ATOM 7304 N N . ALA B 1 475 ? 42.312 37.812 31.047 1 40.28 475 ALA B N 1
ATOM 7305 C CA . ALA B 1 475 ? 42.312 37.656 32.5 1 40.28 475 ALA B CA 1
ATOM 7306 C C . ALA B 1 475 ? 41 38.156 33.094 1 40.28 475 ALA B C 1
ATOM 7308 O O . ALA B 1 475 ? 40.438 39.188 32.656 1 40.28 475 ALA B O 1
ATOM 7309 N N . SER B 1 476 ? 40.25 37.25 33.75 1 36.59 476 SER B N 1
ATOM 7310 C CA . SER B 1 476 ? 39.219 37.719 34.656 1 36.59 476 SER B CA 1
ATOM 7311 C C . SER B 1 476 ? 39.688 38.906 35.469 1 36.59 476 SER B C 1
ATOM 7313 O O . SER B 1 476 ? 40.875 39 35.812 1 36.59 476 SER B O 1
#

Sequence (952 aa):
MASGEAPLGEREVAGGQSLSSDTYLPKLLEGLQNLRSQNALCDVVLEAEGASFAAHRAILAVASSYCKTHFAREAAGRATPLKLAPPVTARGLQGILSFLYSNRLELTLQTVEEVFRAAEVLLVREVMRLSFRFLEGALDRHTCLPILRLARRLGPEGLRLKVQRWVGKHCGHLLKDPAQLKELDRATLCEMLDGGDTQGLSELQLFQAAVCWLEHNGSRQEDAAEVLGHIRFPSIPLPDLQRFVQETPVMRTEPACRRYLQEALDYHSQPYVQPLLHSEGSRVRHRNEALMVLGGRSADNAVCGDVWAADRHCHSWMAIGKLSGPLYNHCVAVLHDFVFVMGGQESFDPTGQEPSKKVRQLQRPKDSWRLGGGLASMLVPRTRFYAGALNERLVAVGGGAPLGMPTDTAEEYRLAKNAWRPLPAFPVPVADHAGATHGGLLYISGGEGSPPGQRLATLGLGTSAHTHTQVWLPASMASGEAPLGEREVAGGQSLSSDTYLPKLLEGLQNLRSQNALCDVVLEAEGASFAAHRAILAVASSYCKTHFAREAAGRATPLKLAPPVTARGLQGILSFLYSNRLELTLQTVEEVFRAAEVLLVREVMRLSFRFLEGALDRHTCLPILRLARRLGPEGLRLKVQRWVGKHCGHLLKDPAQLKELDRATLCEMLDGGDTQGLSELQLFQAAVCWLEHNGSRQEDAAEVLGHIRFPSIPLPDLQRFVQETPVMRTEPACRRYLQEALDYHSQPYVQPLLHSEGSRVRHRNEALMVLGGRSADNAVCGDVWAADRHCHSWMAIGKLSGPLYNHCVAVLHDFVFVMGGQESFDPTGQEPSKKVRQLQRPKDSWRLGGGLASMLVPRTRFYAGALNERLVAVGGGAPLGMPTDTAEEYRLAKNAWRPLPAFPVPVADHAGATHGGLLYISGGEGSPPGQRLATLGLGTSAHTHTQVWLPAS

Foldseek 3Di:
DCPPPDPPDPPPPVDDDDDDDPVVVQVVLLVQLVCQVVVHPFQEWEDFPRDIGTHHLVLLLVQFVQSVVVVVPDDPDDRDHHYDYPPAHPLLVVQVVVCSSRVDGDDDLVCLLNVLRNCVNRVRVVSVVVSLVVLLVPDDQVCLLSSLVVCVVRNDPVSNVVSLLVCLAHHLVLLVPLVSLLSHDQSSLQSVLLALCNVPDDLLSNQVSLVSNCVVDVVSLVCSLVNNVSGLLLRDAPVCLVPPVVPDVSCVPPPSSVVNSVLSVVCVVQVLCVLVPDDPSNDRSDDFDKDKDAWAADPVRFFAFWIWIAGPVNPDIDTQAGEPAGFHQWEWEAFSNKIKIAKGDRGDDPLCQDIFQDMFIFDCSDRHTYTDDDADGHPFGFGQWDWYDAPRKIKIAWHAGHRNAIFFWMWIADSVVSDIDTFDGHPFGFGNWDWDDDPRKIKIAWGFGDPDPPPPPDPPDDSPTGRDIDIDRRDD/DCPPPPPPDPPPPVDDDDDDDPVVVQVVLLVQVVCQVVVHPFQEWEDFPRDIGTHHLVLLLVQFVQSVVVVVPDDPDDRDHHYDYPPAHPLLVVQVVVCSSRVDGDDDLVCLLNVLRNCVNRVRVVSVVVSLVVLVVPDDQVCLLSSLVVCVVRNDPVSNVVSLLVCLAHHLVLLVPLVSLLSHDQSSLQSNLLALCNVPDDLLSNQVSLVSNCVVDVVSLVCSLVNNVSGLLLRDAPVCLVPPVVPDVSCVPPPSSVVNSVLSVVLVVQVLCNLVPDDPSNDRSDDFDKDKDAWAADPVRFTAFWIWIAGPVNPDIDTQAGEPAGFHQWEWEAGSNKIKIAKGDRGDDPLCQDIFQDIFIFDCSDRHTYTDDDADGHPFGFGQWYWYDAPRKIKTAWHAGHRNAIFQWMWIADSVVSDIDTFDGHPFGFGNWDWDDDPRKIKIAWGFGDPDPPPPPPPPDDSPTGHDIDIDRRDD

Radius of gyration: 51.45 Å; Cα contacts (8 Å, |Δi|>4): 1723; chains: 2; bounding box: 117×120×82 Å

InterPro domains:
  IPR000210 BTB/POZ domain [PF00651] (32-136)
  IPR000210 BTB/POZ domain [PS50097] (42-109)
  IPR000210 BTB/POZ domain [SM00225] (42-139)
  IPR006652 Kelch repeat type 1 [PF01344] (381-425)
  IPR006652 Kelch repeat type 1 [SM00612] (290-337)
  IPR006652 Kelch repeat type 1 [SM00612] (338-392)
  IPR006652 Kelch repeat type 1 [SM00612] (393-440)
  IPR011333 SKP1/BTB/POZ domain superfamily [G3DSA:3.30.710.10] (25-162)
  IPR011333 SKP1/BTB/POZ domain superfamily [SSF54695] (20-135)
  IPR011705 BTB/Kelch-associated [PF07707] (144-246)
  IPR011705 BTB/Kelch-associated [SM00875] (144-246)
  IPR015915 Kelch-type beta-propeller [G3DSA:2.120.10.80] (274-459)
  IPR015915 Kelch-type beta-propeller [SSF117281] (289-455)

pLDDT: mean 82.75, std 16.56, range [19.91, 98.31]

Solvent-accessible surface area (backbone atoms only — not comparable to full-atom values): 51464 Å² total; per-residue (Å²): 137,84,82,73,78,78,72,89,74,80,75,77,83,67,76,62,47,78,44,71,60,89,58,52,61,63,49,44,37,50,34,50,34,51,29,42,77,65,64,46,79,47,68,38,36,39,32,18,84,90,42,77,43,70,36,44,58,64,60,42,32,50,59,14,59,42,46,32,55,51,59,70,66,46,68,88,86,73,80,63,65,48,76,46,60,84,78,30,38,47,66,12,46,48,45,51,53,46,20,76,37,64,49,45,36,79,37,32,90,85,46,41,61,42,32,41,47,22,23,60,69,37,43,21,62,69,57,44,52,50,51,53,52,48,55,66,67,56,57,43,90,86,37,37,63,65,46,47,55,47,25,68,74,72,41,55,71,68,54,31,52,52,48,36,50,49,43,16,71,67,41,34,68,42,60,78,35,69,80,59,38,62,73,53,50,69,69,30,46,42,41,29,51,60,40,57,63,45,77,83,54,48,54,60,56,51,47,51,38,54,49,52,46,32,67,73,39,77,78,40,54,79,44,42,53,66,54,58,62,45,45,32,52,50,71,36,56,66,72,52,38,60,62,60,48,62,66,35,66,64,39,69,70,37,67,64,36,35,50,50,52,48,51,21,51,52,43,69,72,36,67,67,39,40,62,72,57,76,42,84,40,55,51,74,64,67,85,73,65,64,44,73,45,75,38,29,68,46,96,85,59,44,54,31,23,47,25,35,36,20,44,78,77,59,81,52,79,41,81,49,35,42,42,90,50,34,30,29,57,48,32,65,28,60,50,82,89,35,41,35,41,36,40,5,22,64,62,82,49,97,66,38,50,62,34,29,28,51,34,28,37,58,34,62,88,65,93,40,38,32,56,40,81,88,51,47,47,49,91,60,38,20,19,37,38,33,42,37,51,49,88,91,23,41,36,41,38,36,3,21,21,66,76,42,42,51,28,28,51,25,33,34,36,40,45,90,69,50,39,58,42,83,44,80,60,48,96,56,37,27,16,63,35,48,66,47,63,56,94,71,27,39,36,37,31,45,17,38,32,67,58,88,88,53,75,76,74,66,82,86,57,80,63,48,63,40,86,52,74,43,74,43,67,68,75,129,138,79,78,72,79,74,73,89,71,81,74,78,82,68,75,61,46,79,43,71,61,90,59,51,63,64,50,44,36,50,34,50,33,50,30,42,76,66,64,45,79,47,68,38,35,40,33,18,84,90,41,77,42,70,36,42,57,62,61,41,32,51,58,14,57,46,44,32,55,50,58,69,67,46,68,88,85,71,82,62,64,48,75,46,59,86,78,30,37,45,67,12,46,50,45,51,53,45,20,74,36,64,49,44,38,77,38,32,89,86,46,42,61,43,30,39,48,23,23,59,70,37,44,23,61,68,57,45,53,50,51,51,51,47,54,66,67,58,58,44,89,85,38,37,64,66,45,48,55,45,26,68,74,72,42,55,70,69,54,30,52,51,48,37,50,49,44,13,70,66,40,35,69,42,61,78,36,69,79,58,38,62,73,52,50,70,69,32,48,41,40,28,52,60,40,55,61,44,75,84,53,49,55,59,56,50,48,49,38,53,49,52,46,31,68,73,38,76,79,41,52,78,44,43,52,67,53,58,62,44,46,34,52,51,72,36,57,66,73,52,38,60,63,59,47,63,66,34,64,64,38,68,69,37,66,64,36,35,50,51,52,49,52,22,52,51,43,68,71,38,68,66,38,39,64,73,58,76,43,85,40,53,51,73,64,66,85,73,63,64,45,72,44,74,39,28,67,46,96,84,60,43,55,31,23,48,26,33,36,19,44,79,77,60,81,52,79,42,80,49,33,41,43,91,50,35,31,28,55,47,32,64,29,61,48,83,89,36,41,34,43,35,40,5,24,64,61,82,49,95,66,38,51,61,32,29,28,52,33,29,38,58,34,60,87,65,92,40,39,32,56,39,82,86,49,48,48,49,90,61,39,22,19,36,38,34,42,37,48,49,87,91,24,39,35,41,38,36,3,21,22,66,78,41,40,53,27,27,52,25,33,33,36,39,46,89,68,50,38,59,43,82,43,79,59,48,96,57,36,27,16,64,36,46,66,48,62,56,94,72,26,39,36,39,31,45,18,39,32,67,58,89,88,51,76,77,72,66,81,85,58,80,62,49,65,39,88,52,74,43,74,41,66,67,75,127

Secondary structure (DSSP, 8-state):
----------------EEEE-SSHHHHHHHHHHHHHHTT-S--EEEEETTEEEEE-HHHHHHH-HHHHHHHHHS-TT----EE--TT--HHHHHHHHHHHHHSEEEE-TTTHHHHHHHHHHHT-HHHHHHHHHHHHHT--TTTHHHHHHHHHHH--HHHHHHHHHHHHHH-GGGGG-HHHHTT--HHHHHHHHHSS--TT--HHHHHHHHHHHHHH-GGGGGGHHHHHTTS-GGGS-HHHIIIIITTSHHHHH-HHHHHHHHHHHHHHH-GGGGGG---GGG--S----EEEEEEEE-TT-PEEEEEEEEETT---EEEEEE-SS--BS-EEEEETTEEEEE--BSS--TT----B--EEEEE-SSSSBEEEP-PPPPSS-BBS-EEEEETTEEEEE--B-GGG-BB--EEEEEGGGTEEEEEPPPSS-BEEEEEEEETTEEEEEEEEE--SS-----SSS--EE---EEEE----/----------------EEEE-SSHHHHHHHHHHHHHHTT-S--EEEEETTEEEEE-HHHHHHH-HHHHHHHHHS-TT----EE--TT--HHHHHHHHHHHHHSEEEE-TTTHHHHHHHHHHHT-HHHHHHHHHHHHHT--TTTHHHHHHHHHHH--HHHHHHHHHHHHHH-GGGGG-HHHHTT--HHHHHHHHHSS--TT--HHHHHHHHHHHHHH-GGGGGGHHHHHTTS-GGGS-HHHIIIIITTSHHHHH-HHHHHHHHHHHHHHH-GGGGGG---GGG--S----EEEEEEEE-TT-PEEEEEEEEETT---EEEEEE-SS--BS-EEEEETTEEEEE--BSS--TT----B--EEEEE-SSSSBEEEP-PPPPSS-BBS-EEEEETTEEEEE--B-GGG-BB--EEEEEGGGTEEEEEPPPSS-BEEEEEEEETTEEEEEEEEE--SS-----SSS--EE---EEEE----